Protein 1C7V (pdb70)

InterPro domains:
  IPR002048 EF-hand domain [PF13499] (88-152)
  IPR002048 EF-hand domain [PS50222] (12-47)
  IPR002048 EF-hand domain [PS50222] (86-121)
  IPR002048 EF-hand domain [PS50222] (123-158)
  IPR002048 EF-hand domain [SM00054] (90-118)
  IPR002048 EF-hand domain [SM00054] (127-155)
  IPR002048 EF-hand domain [cd00051] (90-153)
  IPR011992 EF-hand domain pair [SSF47473] (4-158)
  IPR018247 EF-Hand 1, calcium-binding site [PS00018] (99-111)
  IPR018247 EF-Hand 1, calcium-binding site [PS00018] (136-148)
  IPR050230 Calmodulin/Myosin light chain/Troponin C-like [PTHR23048] (9-153)

Organism: Branchiostoma lanceolatum (NCBI:txid7740)

Secondary structure (DSSP, 8-state):
-HHHHHHHHHHS-SGGGEE-HHHHHHHSSTTTT----HHHHHHHHHHH-SSGGGSEEHHHHHHHHH--

Nearest PDB structures (foldseek):
  1c7w-assembly1_A  TM=7.938E-01  e=1.410E-08  Branchiostoma lanceolatum
  1c7v-assembly1_A  TM=8.157E-01  e=2.752E-08  Branchiostoma lanceolatum
  2m28-assembly1_A  TM=7.015E-01  e=1.443E-02  Mus musculus
  2k7d-assembly1_A  TM=6.524E-01  e=3.218E-02  Homo sapiens
  5jjg-assembly1_A-2  TM=6.238E-01  e=1.956E-01  Mus musculus

Sequence (68 aa):
EEEILRAFKVFDANGDGVIDFDEFKFIMQKVGEEPLTDAEVEEAMKEADEDGNGVIDIPEFMDLIKKSEEEILRAFKVFDANGDGVIDFDEFKFIMQKVGEEPLTDAEVEEAMKEADEDGNGVIDIPEFMDLIKKSEEEILRAFKVFDANGDGVIDFDEFKFIMQKVGEEPLTDAEVEEAMKEADEDGNGVIDIPEFMDLIKKSEEEILRAFKVFDANGDGVIDFDEFKFIMQKVGEEPLTDAEVEEAMKEADEDGNGVIDIPEFMDLIKKSEEEILRAFKVFDANGDGVIDFDEFKFIMQKVGEEPLTDAEVEEAMKEADEDGNGVIDIPEFMDLIKKSEEEILRAFKVFDANGDGVIDFDEFKFIMQKVGEEPLTDAEVEEAMKEADEDGNGVIDIPEFMDLIKKSEEEILRAFKVFDANGDGVIDFDEFKFIMQKVGEEPLTDAEVEEAMKEADEDGNGVIDIPEFMDLIKKSEEEILRAFKVFDANGDGVIDFDEFKFIMQKVGEEPLTDAEVEEAMKEADEDGNGVIDIPEFMDLIKKSEEEILRAFKVFDANGDGVIDFDEFKFIMQKVGEEPLTDAEVEEAMKEADEDGNGVIDIPEFMDLIKKSEEEILRAFKVFDANGDGVIDFDEFKFIMQKVGEEPLTDAEVEEAMKEADEDGNGVIDIPEFMDLIKKSEEEILRAFKVFDANGDGVIDFDEFKFIMQKVGEEPLTDAEVEEAMKEADEDGNGVIDIPEFMDLIKKSEEEILRAFKVFDANGDGVIDFDEFKFIMQKVGEEPLTDAEVEEAMKEADEDGNGVIDIPEFMDLIKKSEEEILRAFKVFDANGDGVIDFDEFKFIMQKVGEEPLTDAEVEEAMKEADEDGNGVIDIPEFMDLIKKSEEEILRAFKVFDANGDGVIDFDEFKFIMQKVGEEPLTDAEVEEAMKEADEDGNGVIDIPEFMDLIKKSEEEILRAFKVFDANGDGVIDFDEFKFIMQKVGEEPLTDAEVEEAMKEADEDGNGVIDIPEFMDLIKKSEEEILRAFKVFDANGDGVIDFDEFKFIMQKVGEEPLTDAEVEEAMKEADEDGNGVIDIPEFMDLIKKSEEEILRAFKVFDANGDGVIDFDEFKFIMQKVGEEPLTDAEVEEAMKEADEDGNGVIDIPEFMDLIKKSEEEILRAFKVFDANGDGVIDFDEFKFIMQKVGEEPLTDAEVEEAMKEADEDGNGVIDIPEFMDLIKKSEEEILRAFKVFDANGDGVIDFDEFKFIMQKVGEEPLTDAEVEEAMKEADEDGNGVIDIPEFMDLIKKSEEEILRAFKVFDANGDGVIDFDEFKFIMQKVGEEPLTDAEVEEAMKEADEDGNGVIDIPEFMDLIKKS

Radius of gyration: 11.7 Å; Cα contacts (8 Å, |Δi|>4): 68; chains: 1; bounding box: 23×25×27 Å

Solvent-accessible surface area: 4944 Å² total; per-residue (Å²): 148,105,115,41,61,123,56,6,108,120,44,18,55,133,25,141,14,37,4,51,71,93,34,19,65,116,44,67,49,146,119,38,157,75,25,134,71,74,72,132,4,67,103,40,12,112,138,16,25,129,119,27,133,38,43,4,61,34,94,50,48,24,71,82,107,57,170,134

Structure (mmCIF, N/CA/C/O backbone):
data_1C7V
#
_entry.id   1C7V
#
_cell.length_a   1.000
_cell.length_b   1.000
_cell.length_c   1.000
_cell.angle_alpha   90.00
_cell.angle_beta   90.00
_cell.angle_gamma   90.00
#
_symmetry.space_group_name_H-M   'P 1'
#
loop_
_atom_site.group_PDB
_atom_site.id
_atom_site.type_symbol
_atom_site.label_atom_id
_atom_site.label_alt_id
_atom_site.label_comp_id
_atom_site.label_asym_id
_atom_site.label_entity_id
_atom_site.label_seq_id
_atom_site.pdbx_PDB_ins_code
_atom_site.Cartn_x
_atom_site.Cartn_y
_atom_site.Cartn_z
_atom_site.occupancy
_atom_site.B_iso_or_equiv
_atom_site.auth_seq_id
_atom_site.auth_comp_id
_atom_site.auth_asym_id
_atom_site.auth_atom_id
_atom_site.pdbx_PDB_model_num
ATOM 1 N N . GLU A 1 7 ? -0.210 -13.507 -4.077 1.00 0.00 87 GLU A N 1
ATOM 2 C CA . GLU A 1 7 ? -1.180 -12.697 -4.865 1.00 0.00 87 GLU A CA 1
ATOM 3 C C . GLU A 1 7 ? -2.522 -12.311 -4.178 1.00 0.00 87 GLU A C 1
ATOM 4 O O . GLU A 1 7 ? -2.756 -11.115 -3.980 1.00 0.00 87 GLU A O 1
ATOM 16 N N . GLU A 1 8 ? -3.408 -13.266 -3.814 1.00 0.00 88 GLU A N 1
ATOM 17 C CA . GLU A 1 8 ? -4.736 -12.922 -3.217 1.00 0.00 88 GLU A CA 1
ATOM 18 C C . GLU A 1 8 ? -4.715 -12.053 -1.914 1.00 0.00 88 GLU A C 1
ATOM 19 O O . GLU A 1 8 ? -5.450 -11.066 -1.848 1.00 0.00 88 GLU A O 1
ATOM 31 N N . GLU A 1 9 ? -3.874 -12.362 -0.909 1.00 0.00 89 GLU A N 1
ATOM 32 C CA . GLU A 1 9 ? -3.803 -11.549 0.349 1.00 0.00 89 GLU A CA 1
ATOM 33 C C . GLU A 1 9 ? -3.307 -10.078 0.145 1.00 0.00 89 GLU A C 1
ATOM 34 O O . GLU A 1 9 ? -3.897 -9.145 0.707 1.00 0.00 89 GLU A O 1
ATOM 46 N N . ILE A 1 10 ? -2.268 -9.880 -0.690 1.00 0.00 90 ILE A N 1
ATOM 47 C CA . ILE A 1 10 ? -1.722 -8.541 -1.028 1.00 0.00 90 ILE A CA 1
ATOM 48 C C . ILE A 1 10 ? -2.754 -7.748 -1.892 1.00 0.00 90 ILE A C 1
ATOM 49 O O . ILE A 1 10 ? -2.986 -6.586 -1.552 1.00 0.00 90 ILE A O 1
ATOM 65 N N . LEU A 1 11 ? -3.359 -8.311 -2.976 1.00 0.00 91 LEU A N 1
ATOM 66 C CA . LEU A 1 11 ? -4.401 -7.580 -3.760 1.00 0.00 91 LEU A CA 1
ATOM 67 C C . LEU A 1 11 ? -5.651 -7.281 -2.861 1.00 0.00 91 LEU A C 1
ATOM 68 O O . LEU A 1 11 ? -6.172 -6.174 -2.959 1.00 0.00 91 LEU A O 1
ATOM 84 N N . ARG A 1 12 ? -6.094 -8.193 -1.952 1.00 0.00 92 ARG A N 1
ATOM 85 C CA . ARG A 1 12 ? -7.204 -7.939 -0.985 1.00 0.00 92 ARG A CA 1
ATOM 86 C C . ARG A 1 12 ? -6.861 -6.673 -0.115 1.00 0.00 92 ARG A C 1
ATOM 87 O O . ARG A 1 12 ? -7.596 -5.682 -0.198 1.00 0.00 92 ARG A O 1
ATOM 108 N N . ALA A 1 13 ? -5.708 -6.694 0.610 1.00 0.00 93 ALA A N 1
ATOM 109 C CA . ALA A 1 13 ? -5.238 -5.573 1.462 1.00 0.00 93 ALA A CA 1
ATOM 110 C C . ALA A 1 13 ? -5.073 -4.228 0.713 1.00 0.00 93 ALA A C 1
ATOM 111 O O . ALA A 1 13 ? -5.754 -3.274 1.105 1.00 0.00 93 ALA A O 1
ATOM 118 N N . PHE A 1 14 ? -4.245 -4.148 -0.361 1.00 0.00 94 PHE A N 1
ATOM 119 C CA . PHE A 1 14 ? -4.103 -2.883 -1.154 1.00 0.00 94 PHE A CA 1
ATOM 120 C C . PHE A 1 14 ? -5.460 -2.381 -1.722 1.00 0.00 94 PHE A C 1
ATOM 121 O O . PHE A 1 14 ? -5.719 -1.181 -1.638 1.00 0.00 94 PHE A O 1
ATOM 138 N N . LYS A 1 15 ? -6.284 -3.260 -2.329 1.00 0.00 95 LYS A N 1
ATOM 139 C CA . LYS A 1 15 ? -7.603 -2.852 -2.886 1.00 0.00 95 LYS A CA 1
ATOM 140 C C . LYS A 1 15 ? -8.575 -2.316 -1.783 1.00 0.00 95 LYS A C 1
ATOM 141 O O . LYS A 1 15 ? -9.322 -1.393 -2.121 1.00 0.00 95 LYS A O 1
ATOM 160 N N . VAL A 1 16 ? -8.601 -2.830 -0.513 1.00 0.00 96 VAL A N 1
ATOM 161 C CA . VAL A 1 16 ? -9.400 -2.159 0.568 1.00 0.00 96 VAL A CA 1
ATOM 162 C C . VAL A 1 16 ? -8.739 -0.759 0.862 1.00 0.00 96 VAL A C 1
ATOM 163 O O . VAL A 1 16 ? -9.453 0.238 1.008 1.00 0.00 96 VAL A O 1
ATOM 176 N N . PHE A 1 17 ? -7.382 -0.718 0.940 1.00 0.00 97 PHE A N 1
ATOM 177 C CA . PHE A 1 17 ? -6.596 0.490 1.199 1.00 0.00 97 PHE A CA 1
ATOM 178 C C . PHE A 1 17 ? -6.856 1.677 0.197 1.00 0.00 97 PHE A C 1
ATOM 179 O O . PHE A 1 17 ? -6.932 2.826 0.640 1.00 0.00 97 PHE A O 1
ATOM 196 N N . ASP A 1 18 ? -6.993 1.399 -1.127 1.00 0.00 98 ASP A N 1
ATOM 197 C CA . ASP A 1 18 ? -7.366 2.385 -2.182 1.00 0.00 98 ASP A CA 1
ATOM 198 C C . ASP A 1 18 ? -8.836 2.814 -1.860 1.00 0.00 98 ASP A C 1
ATOM 199 O O . ASP A 1 18 ? -9.757 1.983 -1.859 1.00 0.00 98 ASP A O 1
ATOM 208 N N . ALA A 1 19 ? -9.018 4.097 -1.497 1.00 0.00 99 ALA A N 1
ATOM 209 C CA . ALA A 1 19 ? -10.364 4.698 -1.184 1.00 0.00 99 ALA A CA 1
ATOM 210 C C . ALA A 1 19 ? -11.188 4.988 -2.495 1.00 0.00 99 ALA A C 1
ATOM 211 O O . ALA A 1 19 ? -11.709 6.081 -2.741 1.00 0.00 99 ALA A O 1
ATOM 218 N N . ASN A 1 20 ? -11.260 3.937 -3.320 1.00 0.00 100 ASN A N 1
ATOM 219 C CA . ASN A 1 20 ? -11.776 3.882 -4.699 1.00 0.00 100 ASN A CA 1
ATOM 220 C C . ASN A 1 20 ? -10.553 4.322 -5.579 1.00 0.00 100 ASN A C 1
ATOM 221 O O . ASN A 1 20 ? -10.138 3.501 -6.394 1.00 0.00 100 ASN A O 1
ATOM 232 N N . GLY A 1 21 ? -10.039 5.566 -5.410 1.00 0.00 101 GLY A N 1
ATOM 233 C CA . GLY A 1 21 ? -8.915 6.191 -6.134 1.00 0.00 101 GLY A CA 1
ATOM 234 C C . GLY A 1 21 ? -8.507 5.867 -7.573 1.00 0.00 101 GLY A C 1
ATOM 235 O O . GLY A 1 21 ? -7.405 6.293 -7.894 1.00 0.00 101 GLY A O 1
ATOM 239 N N . ASP A 1 22 ? -9.328 5.193 -8.411 1.00 0.00 102 ASP A N 1
ATOM 240 C CA . ASP A 1 22 ? -8.905 4.656 -9.757 1.00 0.00 102 ASP A CA 1
ATOM 241 C C . ASP A 1 22 ? -7.789 3.520 -9.632 1.00 0.00 102 ASP A C 1
ATOM 242 O O . ASP A 1 22 ? -7.230 3.079 -10.646 1.00 0.00 102 ASP A O 1
ATOM 251 N N . GLY A 1 23 ? -7.560 2.983 -8.411 1.00 0.00 103 GLY A N 1
ATOM 252 C CA . GLY A 1 23 ? -6.463 2.073 -8.085 1.00 0.00 103 GLY A CA 1
ATOM 253 C C . GLY A 1 23 ? -5.312 2.818 -7.342 1.00 0.00 103 GLY A C 1
ATOM 254 O O . GLY A 1 23 ? -4.396 2.110 -6.918 1.00 0.00 103 GLY A O 1
ATOM 258 N N . VAL A 1 24 ? -5.321 4.183 -7.175 1.00 0.00 104 VAL A N 1
ATOM 259 C CA . VAL A 1 24 ? -4.226 4.903 -6.460 1.00 0.00 104 VAL A CA 1
ATOM 260 C C . VAL A 1 24 ? -4.587 5.314 -4.989 1.00 0.00 104 VAL A C 1
ATOM 261 O O . VAL A 1 24 ? -5.706 5.711 -4.658 1.00 0.00 104 VAL A O 1
ATOM 274 N N . ILE A 1 25 ? -3.545 5.239 -4.149 1.00 0.00 105 ILE A N 1
ATOM 275 C CA . ILE A 1 25 ? -3.570 5.594 -2.700 1.00 0.00 105 ILE A CA 1
ATOM 276 C C . ILE A 1 25 ? -2.708 6.868 -2.485 1.00 0.00 105 ILE A C 1
ATOM 277 O O . ILE A 1 25 ? -1.521 6.874 -2.816 1.00 0.00 105 ILE A O 1
ATOM 293 N N . ASP A 1 26 ? -3.280 7.878 -1.813 1.00 0.00 106 ASP A N 1
ATOM 294 C CA . ASP A 1 26 ? -2.563 9.133 -1.458 1.00 0.00 106 ASP A CA 1
ATOM 295 C C . ASP A 1 26 ? -2.216 9.203 0.074 1.00 0.00 106 ASP A C 1
ATOM 296 O O . ASP A 1 26 ? -2.435 8.251 0.836 1.00 0.00 106 ASP A O 1
ATOM 305 N N . PHE A 1 27 ? -1.623 10.331 0.526 1.00 0.00 107 PHE A N 1
ATOM 306 C CA . PHE A 1 27 ? -1.254 10.518 1.961 1.00 0.00 107 PHE A CA 1
ATOM 307 C C . PHE A 1 27 ? -2.473 10.707 2.901 1.00 0.00 107 PHE A C 1
ATOM 308 O O . PHE A 1 27 ? -2.519 10.036 3.933 1.00 0.00 107 PHE A O 1
ATOM 325 N N . ASP A 1 28 ? -3.418 11.610 2.576 1.00 0.00 108 ASP A N 1
ATOM 326 C CA . ASP A 1 28 ? -4.654 11.808 3.402 1.00 0.00 108 ASP A CA 1
ATOM 327 C C . ASP A 1 28 ? -5.538 10.501 3.441 1.00 0.00 108 ASP A C 1
ATOM 328 O O . ASP A 1 28 ? -5.968 10.135 4.545 1.00 0.00 108 ASP A O 1
ATOM 337 N N . GLU A 1 29 ? -5.762 9.757 2.320 1.00 0.00 109 GLU A N 1
ATOM 338 C CA . GLU A 1 29 ? -6.464 8.441 2.336 1.00 0.00 109 GLU A CA 1
ATOM 339 C C . GLU A 1 29 ? -5.810 7.427 3.345 1.00 0.00 109 GLU A C 1
ATOM 340 O O . GLU A 1 29 ? -6.532 6.801 4.125 1.00 0.00 109 GLU A O 1
ATOM 352 N N . PHE A 1 30 ? -4.453 7.318 3.360 1.00 0.00 110 PHE A N 1
ATOM 353 C CA . PHE A 1 30 ? -3.712 6.365 4.245 1.00 0.00 110 PHE A CA 1
ATOM 354 C C . PHE A 1 30 ? -3.853 6.853 5.733 1.00 0.00 110 PHE A C 1
ATOM 355 O O . PHE A 1 30 ? -4.272 6.077 6.588 1.00 0.00 110 PHE A O 1
ATOM 372 N N . LYS A 1 31 ? -3.584 8.154 6.004 1.00 0.00 111 LYS A N 1
ATOM 373 C CA . LYS A 1 31 ? -3.788 8.820 7.328 1.00 0.00 111 LYS A CA 1
ATOM 374 C C . LYS A 1 31 ? -5.268 8.786 7.879 1.00 0.00 111 LYS A C 1
ATOM 375 O O . LYS A 1 31 ? -5.481 9.148 9.035 1.00 0.00 111 LYS A O 1
ATOM 394 N N . PHE A 1 32 ? -6.288 8.484 7.056 1.00 0.00 112 PHE A N 1
ATOM 395 C CA . PHE A 1 32 ? -7.698 8.287 7.496 1.00 0.00 112 PHE A CA 1
ATOM 396 C C . PHE A 1 32 ? -7.994 6.760 7.783 1.00 0.00 112 PHE A C 1
ATOM 397 O O . PHE A 1 32 ? -8.508 6.390 8.842 1.00 0.00 112 PHE A O 1
ATOM 414 N N . ILE A 1 33 ? -7.691 5.918 6.782 1.00 0.00 113 ILE A N 1
ATOM 415 C CA . ILE A 1 33 ? -7.940 4.454 6.720 1.00 0.00 113 ILE A CA 1
ATOM 416 C C . ILE A 1 33 ? -7.004 3.471 7.476 1.00 0.00 113 ILE A C 1
ATOM 417 O O . ILE A 1 33 ? -7.416 2.332 7.708 1.00 0.00 113 ILE A O 1
ATOM 433 N N . MET A 1 34 ? -5.754 3.883 7.769 1.00 0.00 114 MET A N 1
ATOM 434 C CA . MET A 1 34 ? -4.728 3.069 8.504 1.00 0.00 114 MET A CA 1
ATOM 435 C C . MET A 1 34 ? -5.324 2.365 9.742 1.00 0.00 114 MET A C 1
ATOM 436 O O . MET A 1 34 ? -5.251 1.135 9.841 1.00 0.00 114 MET A O 1
ATOM 450 N N . GLN A 1 35 ? -5.922 3.159 10.645 1.00 0.00 115 GLN A N 1
ATOM 451 C CA . GLN A 1 35 ? -6.643 2.611 11.804 1.00 0.00 115 GLN A CA 1
ATOM 452 C C . GLN A 1 35 ? -8.123 2.551 11.307 1.00 0.00 115 GLN A C 1
ATOM 453 O O . GLN A 1 35 ? -8.919 3.491 11.388 1.00 0.00 115 GLN A O 1
ATOM 467 N N . LYS A 1 36 ? -8.372 1.401 10.695 1.00 0.00 116 LYS A N 1
ATOM 468 C CA . LYS A 1 36 ? -9.650 0.945 10.073 1.00 0.00 116 LYS A CA 1
ATOM 469 C C . LYS A 1 36 ? -11.053 1.364 10.639 1.00 0.00 116 LYS A C 1
ATOM 470 O O . LYS A 1 36 ? -11.974 1.453 9.818 1.00 0.00 116 LYS A O 1
ATOM 489 N N . VAL A 1 37 ? -11.252 1.625 11.952 1.00 0.00 117 VAL A N 1
ATOM 490 C CA . VAL A 1 37 ? -12.580 2.039 12.504 1.00 0.00 117 VAL A CA 1
ATOM 491 C C . VAL A 1 37 ? -12.643 3.602 12.494 1.00 0.00 117 VAL A C 1
ATOM 492 O O . VAL A 1 37 ? -12.178 4.260 13.432 1.00 0.00 117 VAL A O 1
ATOM 505 N N . GLY A 1 38 ? -13.219 4.178 11.419 1.00 0.00 118 GLY A N 1
ATOM 506 C CA . GLY A 1 38 ? -13.371 5.647 11.256 1.00 0.00 118 GLY A CA 1
ATOM 507 C C . GLY A 1 38 ? -12.058 6.464 11.175 1.00 0.00 118 GLY A C 1
ATOM 508 O O . GLY A 1 38 ? -11.083 6.030 10.555 1.00 0.00 118 GLY A O 1
ATOM 512 N N . GLU A 1 39 ? -12.060 7.647 11.816 1.00 0.00 119 GLU A N 1
ATOM 513 C CA . GLU A 1 39 ? -10.894 8.574 11.865 1.00 0.00 119 GLU A CA 1
ATOM 514 C C . GLU A 1 39 ? -9.907 8.337 13.077 1.00 0.00 119 GLU A C 1
ATOM 515 O O . GLU A 1 39 ? -9.442 9.263 13.749 1.00 0.00 119 GLU A O 1
ATOM 527 N N . GLU A 1 40 ? -9.532 7.066 13.287 1.00 0.00 120 GLU A N 1
ATOM 528 C CA . GLU A 1 40 ? -8.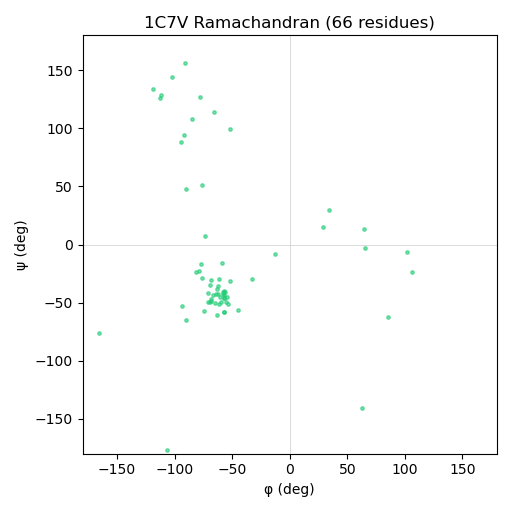627 6.600 14.369 1.00 0.00 120 GLU A CA 1
ATOM 529 C C . GLU A 1 40 ? -7.081 6.837 14.183 1.00 0.00 120 GLU A C 1
ATOM 530 O O . GLU A 1 40 ? -6.472 6.772 15.255 1.00 0.00 120 GLU A O 1
ATOM 542 N N . PRO A 1 41 ? -6.389 7.142 13.021 1.00 0.00 121 PRO A N 1
ATOM 543 C CA . PRO A 1 41 ? -4.905 7.394 12.970 1.00 0.00 121 PRO A CA 1
ATOM 544 C C . PRO A 1 41 ? -4.367 8.447 13.970 1.00 0.00 121 PRO A C 1
ATOM 545 O O . PRO A 1 41 ? -4.421 9.667 13.792 1.00 0.00 121 PRO A O 1
ATOM 556 N N . LEU A 1 42 ? -3.845 7.832 15.034 1.00 0.00 122 LEU A N 1
ATOM 557 C CA . LEU A 1 42 ? -3.336 8.489 16.246 1.00 0.00 122 LEU A CA 1
ATOM 558 C C . LEU A 1 42 ? -1.946 9.211 16.070 1.00 0.00 122 LEU A C 1
ATOM 559 O O . LEU A 1 42 ? -1.957 10.418 16.334 1.00 0.00 122 LEU A O 1
ATOM 575 N N . THR A 1 43 ? -0.787 8.626 15.642 1.00 0.00 123 THR A N 1
ATOM 576 C CA . THR A 1 43 ? 0.466 9.396 15.416 1.00 0.00 123 THR A CA 1
ATOM 577 C C . THR A 1 43 ? 0.701 9.334 13.885 1.00 0.00 123 THR A C 1
ATOM 578 O O . THR A 1 43 ? 0.778 8.270 13.263 1.00 0.00 123 THR A O 1
ATOM 589 N N . ASP A 1 44 ? 0.844 10.535 13.326 1.00 0.00 124 ASP A N 1
ATOM 590 C CA . ASP A 1 44 ? 1.076 10.768 11.877 1.00 0.00 124 ASP A CA 1
ATOM 591 C C . ASP A 1 44 ? 2.461 10.314 11.341 1.00 0.00 124 ASP A C 1
ATOM 592 O O . ASP A 1 44 ? 2.537 9.858 10.193 1.00 0.00 124 ASP A O 1
ATOM 601 N N . ALA A 1 45 ? 3.522 10.441 12.164 1.00 0.00 125 ALA A N 1
ATOM 602 C CA . ALA A 1 45 ? 4.893 10.010 11.813 1.00 0.00 125 ALA A CA 1
ATOM 603 C C . ALA A 1 45 ? 5.012 8.511 11.431 1.00 0.00 125 ALA A C 1
ATOM 604 O O . ALA A 1 45 ? 5.727 8.211 10.467 1.00 0.00 125 ALA A O 1
ATOM 611 N N . GLU A 1 46 ? 4.300 7.586 12.129 1.00 0.00 126 GLU A N 1
ATOM 612 C CA . GLU A 1 46 ? 4.319 6.134 11.775 1.00 0.00 126 GLU A CA 1
ATOM 613 C C . GLU A 1 46 ? 3.800 5.867 10.302 1.00 0.00 126 GLU A C 1
ATOM 614 O O . GLU A 1 46 ? 4.461 5.218 9.473 1.00 0.00 126 GLU A O 1
ATOM 626 N N . VAL A 1 47 ? 2.623 6.471 10.012 1.00 0.00 127 VAL A N 1
ATOM 627 C CA . VAL A 1 47 ? 1.913 6.422 8.711 1.00 0.00 127 VAL A CA 1
ATOM 628 C C . VAL A 1 47 ? 2.751 7.121 7.580 1.00 0.00 127 VAL A C 1
ATOM 629 O O . VAL A 1 47 ? 2.972 6.504 6.532 1.00 0.00 127 VAL A O 1
ATOM 642 N N . GLU A 1 48 ? 3.240 8.373 7.804 1.00 0.00 128 GLU A N 1
ATOM 643 C CA . GLU A 1 48 ? 4.111 9.109 6.829 1.00 0.00 128 GLU A CA 1
ATOM 644 C C . GLU A 1 48 ? 5.430 8.328 6.486 1.00 0.00 128 GLU A C 1
ATOM 645 O O . GLU A 1 48 ? 5.807 8.245 5.309 1.00 0.00 128 GLU A O 1
ATOM 657 N N . GLU A 1 49 ? 6.115 7.728 7.492 1.00 0.00 129 GLU A N 1
ATOM 658 C CA . GLU A 1 49 ? 7.317 6.874 7.266 1.00 0.00 129 GLU A CA 1
ATOM 659 C C . GLU A 1 49 ? 6.977 5.626 6.392 1.00 0.00 129 GLU A C 1
ATOM 660 O O . GLU A 1 49 ? 7.634 5.441 5.351 1.00 0.00 129 GLU A O 1
ATOM 672 N N . ALA A 1 50 ? 5.923 4.844 6.750 1.00 0.00 130 ALA A N 1
ATOM 673 C CA . ALA A 1 50 ? 5.509 3.668 5.940 1.00 0.00 130 ALA A CA 1
ATOM 674 C C . ALA A 1 50 ? 5.090 3.981 4.469 1.00 0.00 130 ALA A C 1
ATOM 675 O O . ALA A 1 50 ? 5.546 3.272 3.559 1.00 0.00 130 ALA A O 1
ATOM 682 N N . MET A 1 51 ? 4.266 5.028 4.207 1.00 0.00 131 MET A N 1
ATOM 683 C CA . MET A 1 51 ? 3.890 5.370 2.803 1.00 0.00 131 MET A CA 1
ATOM 684 C C . MET A 1 51 ? 5.086 5.984 2.019 1.00 0.00 131 MET A C 1
ATOM 685 O O . MET A 1 51 ? 5.238 5.628 0.849 1.00 0.00 131 MET A O 1
ATOM 699 N N . LYS A 1 52 ? 5.907 6.897 2.601 1.00 0.00 132 LYS A N 1
ATOM 700 C CA . LYS A 1 52 ? 7.126 7.417 1.909 1.00 0.00 132 LYS A CA 1
ATOM 701 C C . LYS A 1 52 ? 8.089 6.239 1.518 1.00 0.00 132 LYS A C 1
ATOM 702 O O . LYS A 1 52 ? 8.573 6.251 0.382 1.00 0.00 132 LYS A O 1
ATOM 721 N N . GLU A 1 53 ? 8.358 5.228 2.392 1.00 0.00 133 GLU A N 1
ATOM 722 C CA . GLU A 1 53 ? 9.178 4.054 1.981 1.00 0.00 133 GLU A CA 1
ATOM 723 C C . GLU A 1 53 ? 8.450 3.130 0.925 1.00 0.00 133 GLU A C 1
ATOM 724 O O . GLU A 1 53 ? 9.150 2.528 0.106 1.00 0.00 133 GLU A O 1
ATOM 736 N N . ALA A 1 54 ? 7.089 3.031 0.923 1.00 0.00 134 ALA A N 1
ATOM 737 C CA . ALA A 1 54 ? 6.338 2.217 -0.074 1.00 0.00 134 ALA A CA 1
ATOM 738 C C . ALA A 1 54 ? 6.086 2.886 -1.485 1.00 0.00 134 ALA A C 1
ATOM 739 O O . ALA A 1 54 ? 5.923 2.125 -2.443 1.00 0.00 134 ALA A O 1
ATOM 746 N N . ASP A 1 55 ? 6.086 4.244 -1.658 1.00 0.00 135 ASP A N 1
ATOM 747 C CA . ASP A 1 55 ? 6.030 4.880 -3.012 1.00 0.00 135 ASP A CA 1
ATOM 748 C C . ASP A 1 55 ? 7.535 4.907 -3.486 1.00 0.00 135 ASP A C 1
ATOM 749 O O . ASP A 1 55 ? 8.325 5.694 -2.942 1.00 0.00 135 ASP A O 1
ATOM 758 N N . GLU A 1 56 ? 7.959 4.085 -4.460 1.00 0.00 136 GLU A N 1
ATOM 759 C CA . GLU A 1 56 ? 9.377 4.153 -4.960 1.00 0.00 136 GLU A CA 1
ATOM 760 C C . GLU A 1 56 ? 9.653 5.390 -5.915 1.00 0.00 136 GLU A C 1
ATOM 761 O O . GLU A 1 56 ? 10.789 5.873 -5.972 1.00 0.00 136 GLU A O 1
ATOM 773 N N . ASP A 1 57 ? 8.644 5.887 -6.663 1.00 0.00 137 ASP A N 1
ATOM 774 C CA . ASP A 1 57 ? 8.705 7.064 -7.557 1.00 0.00 137 ASP A CA 1
ATOM 775 C C . ASP A 1 57 ? 7.176 7.281 -7.783 1.00 0.00 137 ASP A C 1
ATOM 776 O O . ASP A 1 57 ? 6.730 8.277 -7.217 1.00 0.00 137 ASP A O 1
ATOM 785 N N . GLY A 1 58 ? 6.418 6.494 -8.612 1.00 0.00 138 GLY A N 1
ATOM 786 C CA . GLY A 1 58 ? 4.947 6.575 -8.803 1.00 0.00 138 GLY A CA 1
ATOM 787 C C . GLY A 1 58 ? 4.254 7.938 -8.732 1.00 0.00 138 GLY A C 1
ATOM 788 O O . GLY A 1 58 ? 3.098 7.953 -8.310 1.00 0.00 138 GLY A O 1
ATOM 792 N N . ASN A 1 59 ? 4.929 9.054 -9.106 1.00 0.00 139 ASN A N 1
ATOM 793 C CA . ASN A 1 59 ? 4.375 10.429 -8.920 1.00 0.00 139 ASN A CA 1
ATOM 794 C C . ASN A 1 59 ? 4.188 10.864 -7.399 1.00 0.00 139 ASN A C 1
ATOM 795 O O . ASN A 1 59 ? 3.816 12.025 -7.197 1.00 0.00 139 ASN A O 1
ATOM 806 N N . GLY A 1 60 ? 4.446 10.029 -6.350 1.00 0.00 140 GLY A N 1
ATOM 807 C CA . GLY A 1 60 ? 4.176 10.402 -4.939 1.00 0.00 140 GLY A CA 1
ATOM 808 C C . GLY A 1 60 ? 2.938 9.681 -4.324 1.00 0.00 140 GLY A C 1
ATOM 809 O O . GLY A 1 60 ? 2.892 9.559 -3.098 1.00 0.00 140 GLY A O 1
ATOM 813 N N . VAL A 1 61 ? 1.961 9.198 -5.135 1.00 0.00 141 VAL A N 1
ATOM 814 C CA . VAL A 1 61 ? 0.758 8.459 -4.641 1.00 0.00 141 VAL A CA 1
ATOM 815 C C . VAL A 1 61 ? 0.888 7.060 -5.313 1.00 0.00 141 VAL A C 1
ATOM 816 O O . VAL A 1 61 ? 1.149 6.909 -6.514 1.00 0.00 141 VAL A O 1
ATOM 829 N N . ILE A 1 62 ? 0.687 6.029 -4.479 1.00 0.00 142 ILE A N 1
ATOM 830 C CA . ILE A 1 62 ? 0.905 4.625 -4.855 1.00 0.00 142 ILE A CA 1
ATOM 831 C C . ILE A 1 62 ? -0.184 3.938 -5.713 1.00 0.00 142 ILE A C 1
ATOM 832 O O . ILE A 1 62 ? -1.343 3.884 -5.319 1.00 0.00 142 ILE A O 1
ATOM 848 N N . ASP A 1 63 ? 0.238 3.351 -6.837 1.00 0.00 143 ASP A N 1
ATOM 849 C CA . ASP A 1 63 ? -0.614 2.513 -7.702 1.00 0.00 143 ASP A CA 1
ATOM 850 C C . ASP A 1 63 ? -0.461 1.041 -7.196 1.00 0.00 143 ASP A C 1
ATOM 851 O O . ASP A 1 63 ? 0.539 0.653 -6.568 1.00 0.00 143 ASP A O 1
ATOM 860 N N . ILE A 1 64 ? -1.461 0.191 -7.471 1.00 0.00 144 ILE A N 1
ATOM 861 C CA . ILE A 1 64 ? -1.425 -1.228 -7.008 1.00 0.00 144 ILE A CA 1
ATOM 862 C C . ILE A 1 64 ? -0.147 -2.024 -7.467 1.00 0.00 144 ILE A C 1
ATOM 863 O O . ILE A 1 64 ? 0.419 -2.650 -6.563 1.00 0.00 144 ILE A O 1
ATOM 879 N N . PRO A 1 65 ? 0.343 -2.073 -8.750 1.00 0.00 145 PRO A N 1
ATOM 880 C CA . PRO A 1 65 ? 1.564 -2.828 -9.122 1.00 0.00 145 PRO A CA 1
ATOM 881 C C . PRO A 1 65 ? 2.839 -2.535 -8.287 1.00 0.00 145 PRO A C 1
ATOM 882 O O . PRO A 1 65 ? 3.604 -3.465 -8.084 1.00 0.00 145 PRO A O 1
ATOM 893 N N . GLU A 1 66 ? 3.063 -1.313 -7.761 1.00 0.00 146 GLU A N 1
ATOM 894 C CA . GLU A 1 66 ? 4.251 -0.986 -6.933 1.00 0.00 146 GLU A CA 1
ATOM 895 C C . GLU A 1 66 ? 4.338 -1.776 -5.599 1.00 0.00 146 GLU A C 1
ATOM 896 O O . GLU A 1 66 ? 5.299 -2.527 -5.446 1.00 0.00 146 GLU A O 1
ATOM 908 N N . PHE A 1 67 ? 3.363 -1.652 -4.671 1.00 0.00 147 PHE A N 1
ATOM 909 C CA . PHE A 1 67 ? 3.337 -2.407 -3.379 1.00 0.00 147 PHE A CA 1
ATOM 910 C C . PHE A 1 67 ? 3.472 -3.952 -3.553 1.00 0.00 147 PHE A C 1
ATOM 911 O O . PHE A 1 67 ? 4.318 -4.613 -2.908 1.00 0.00 147 PHE A O 1
ATOM 928 N N . MET A 1 68 ? 2.630 -4.523 -4.444 1.00 0.00 148 MET A N 1
ATOM 929 C CA . MET A 1 68 ? 2.697 -5.962 -4.684 1.00 0.00 148 MET A CA 1
ATOM 930 C C . MET A 1 68 ? 3.997 -6.344 -5.402 1.00 0.00 148 MET A C 1
ATOM 931 O O . MET A 1 68 ? 4.599 -7.269 -4.878 1.00 0.00 148 MET A O 1
ATOM 945 N N . ASP A 1 69 ? 4.507 -5.723 -6.484 1.00 0.00 149 ASP A N 1
ATOM 946 C CA . ASP A 1 69 ? 5.842 -6.131 -7.020 1.00 0.00 149 ASP A CA 1
ATOM 947 C C . ASP A 1 69 ? 7.013 -5.922 -5.971 1.00 0.00 149 ASP A C 1
ATOM 948 O O . ASP A 1 69 ? 7.952 -6.722 -5.945 1.00 0.00 149 ASP A O 1
ATOM 957 N N . LEU A 1 70 ? 6.897 -4.928 -5.050 1.00 0.00 150 LEU A N 1
ATOM 958 C CA . LEU A 1 70 ? 7.824 -4.688 -3.907 1.00 0.00 150 LEU A CA 1
ATOM 959 C C . LEU A 1 70 ? 7.891 -5.971 -2.996 1.00 0.00 150 LEU A C 1
ATOM 960 O O . LEU A 1 70 ? 9.002 -6.330 -2.595 1.00 0.00 150 LEU A O 1
ATOM 976 N N . ILE A 1 71 ? 6.757 -6.677 -2.716 1.00 0.00 151 ILE A N 1
ATOM 977 C CA . ILE A 1 71 ? 6.788 -7.983 -1.964 1.00 0.00 151 ILE A CA 1
ATOM 978 C C . ILE A 1 71 ? 6.932 -9.204 -2.994 1.00 0.00 151 ILE A C 1
ATOM 979 O O . ILE A 1 71 ? 7.921 -9.935 -2.992 1.00 0.00 151 ILE A O 1
ATOM 995 N N . LYS A 1 72 ? 5.903 -9.385 -3.836 1.00 0.00 152 LYS A N 1
ATOM 996 C CA . LYS A 1 72 ? 5.679 -10.412 -4.900 1.00 0.00 152 LYS A CA 1
ATOM 997 C C . LYS A 1 72 ? 6.482 -10.359 -6.273 1.00 0.00 152 LYS A C 1
ATOM 998 O O . LYS A 1 72 ? 6.139 -11.182 -7.113 1.00 0.00 152 LYS A O 1
ATOM 1017 N N . LYS A 1 73 ? 7.504 -9.502 -6.509 1.00 0.00 153 LYS A N 1
ATOM 1018 C CA . LYS A 1 73 ? 8.278 -9.188 -7.775 1.00 0.00 153 LYS A CA 1
ATOM 1019 C C . LYS A 1 73 ? 8.303 -9.956 -9.130 1.00 0.00 153 LYS A C 1
ATOM 1020 O O . LYS A 1 73 ? 8.859 -9.454 -10.112 1.00 0.00 153 LYS A O 1
ATOM 1039 N N . SER A 1 74 ? 7.691 -11.120 -9.179 1.00 0.00 154 SER A N 1
ATOM 1040 C CA . SER A 1 74 ? 7.547 -11.943 -10.427 1.00 0.00 154 SER A CA 1
ATOM 1041 C C . SER A 1 74 ? 6.123 -11.725 -11.057 1.00 0.00 154 SER A C 1
ATOM 1042 O O . SER A 1 74 ? 5.129 -11.587 -10.337 1.00 0.00 154 SER A O 1
ATOM 1050 N N . GLU A 1 7 ? -1.073 -13.728 -4.211 1.00 0.00 87 GLU A N 2
ATOM 1051 C CA . GLU A 1 7 ? -2.134 -12.858 -4.816 1.00 0.00 87 GLU A CA 2
ATOM 1052 C C . GLU A 1 7 ? -3.363 -12.499 -3.906 1.00 0.00 87 GLU A C 2
ATOM 1053 O O . GLU A 1 7 ? -3.788 -11.339 -3.933 1.00 0.00 87 GLU A O 2
ATOM 1065 N N . GLU A 1 8 ? -3.927 -13.437 -3.111 1.00 0.00 88 GLU A N 2
ATOM 1066 C CA . GLU A 1 8 ? -5.059 -13.142 -2.181 1.00 0.00 88 GLU A CA 2
ATOM 1067 C C . GLU A 1 8 ? -4.684 -12.093 -1.081 1.00 0.00 88 GLU A C 2
ATOM 1068 O O . GLU A 1 8 ? -5.364 -11.069 -0.971 1.00 0.00 88 GLU A O 2
ATOM 1080 N N . GLU A 1 9 ? -3.602 -12.309 -0.304 1.00 0.00 89 GLU A N 2
ATOM 1081 C CA . GLU A 1 9 ? -3.171 -11.351 0.758 1.00 0.00 89 GLU A CA 2
ATOM 1082 C C . GLU A 1 9 ? -2.884 -9.896 0.241 1.00 0.00 89 GLU A C 2
ATOM 1083 O O . GLU A 1 9 ? -3.365 -8.913 0.829 1.00 0.00 89 GLU A O 2
ATOM 1095 N N . ILE A 1 10 ? -2.169 -9.782 -0.903 1.00 0.00 90 ILE A N 2
ATOM 1096 C CA . ILE A 1 10 ? -1.855 -8.472 -1.519 1.00 0.00 90 ILE A CA 2
ATOM 1097 C C . ILE A 1 10 ? -3.136 -7.806 -2.094 1.00 0.00 90 ILE A C 2
ATOM 1098 O O . ILE A 1 10 ? -3.339 -6.633 -1.757 1.00 0.00 90 ILE A O 2
ATOM 1114 N N . LEU A 1 11 ? -3.960 -8.469 -2.956 1.00 0.00 91 LEU A N 2
ATOM 1115 C CA . LEU A 1 11 ? -5.222 -7.838 -3.447 1.00 0.00 91 LEU A CA 2
ATOM 1116 C C . LEU A 1 11 ? -6.091 -7.418 -2.213 1.00 0.00 91 LEU A C 2
ATOM 1117 O O . LEU A 1 11 ? -6.489 -6.268 -2.161 1.00 0.00 91 LEU A O 2
ATOM 1133 N N . ARG A 1 12 ? -6.246 -8.243 -1.152 1.00 0.00 92 ARG A N 2
ATOM 1134 C CA . ARG A 1 12 ? -6.988 -7.873 0.084 1.00 0.00 92 ARG A CA 2
ATOM 1135 C C . ARG A 1 12 ? -6.456 -6.546 0.736 1.00 0.00 92 ARG A C 2
ATOM 1136 O O . ARG A 1 12 ? -7.250 -5.622 0.955 1.00 0.00 92 ARG A O 2
ATOM 1157 N N . ALA A 1 13 ? -5.119 -6.426 0.929 1.00 0.00 93 ALA A N 2
ATOM 1158 C CA . ALA A 1 13 ? -4.485 -5.216 1.498 1.00 0.00 93 ALA A CA 2
ATOM 1159 C C . ALA A 1 13 ? -4.597 -3.946 0.609 1.00 0.00 93 ALA A C 2
ATOM 1160 O O . ALA A 1 13 ? -5.142 -2.968 1.128 1.00 0.00 93 ALA A O 2
ATOM 1167 N N . PHE A 1 14 ? -4.141 -3.909 -0.675 1.00 0.00 94 PHE A N 2
ATOM 1168 C CA . PHE A 1 14 ? -4.312 -2.669 -1.517 1.00 0.00 94 PHE A CA 2
ATOM 1169 C C . PHE A 1 14 ? -5.799 -2.341 -1.805 1.00 0.00 94 PHE A C 2
ATOM 1170 O O . PHE A 1 14 ? -6.163 -1.169 -1.778 1.00 0.00 94 PHE A O 2
ATOM 1187 N N . LYS A 1 15 ? -6.622 -3.356 -2.122 1.00 0.00 95 LYS A N 2
ATOM 1188 C CA . LYS A 1 15 ? -8.071 -3.192 -2.404 1.00 0.00 95 LYS A CA 2
ATOM 1189 C C . LYS A 1 15 ? -8.831 -2.641 -1.137 1.00 0.00 95 LYS A C 2
ATOM 1190 O O . LYS A 1 15 ? -9.804 -1.906 -1.328 1.00 0.00 95 LYS A O 2
ATOM 1209 N N . VAL A 1 16 ? -8.390 -2.943 0.121 1.00 0.00 96 VAL A N 2
ATOM 1210 C CA . VAL A 1 16 ? -8.923 -2.276 1.347 1.00 0.00 96 VAL A CA 2
ATOM 1211 C C . VAL A 1 16 ? -8.393 -0.809 1.377 1.00 0.00 96 VAL A C 2
ATOM 1212 O O . VAL A 1 16 ? -9.180 0.121 1.577 1.00 0.00 96 VAL A O 2
ATOM 1225 N N . PHE A 1 17 ? -7.064 -0.636 1.201 1.00 0.00 97 PHE A N 2
ATOM 1226 C CA . PHE A 1 17 ? -6.398 0.669 1.248 1.00 0.00 97 PHE A CA 2
ATOM 1227 C C . PHE A 1 17 ? -6.905 1.762 0.228 1.00 0.00 97 PHE A C 2
ATOM 1228 O O . PHE A 1 17 ? -6.976 2.940 0.585 1.00 0.00 97 PHE A O 2
ATOM 1245 N N . ASP A 1 18 ? -7.245 1.344 -1.008 1.00 0.00 98 ASP A N 2
ATOM 1246 C CA . ASP A 1 18 ? -7.819 2.140 -2.133 1.00 0.00 98 ASP A CA 2
ATOM 1247 C C . ASP A 1 18 ? -9.185 2.780 -1.695 1.00 0.00 98 ASP A C 2
ATOM 1248 O O . ASP A 1 18 ? -10.236 2.134 -1.809 1.00 0.00 98 ASP A O 2
ATOM 1257 N N . ALA A 1 19 ? -9.169 4.022 -1.134 1.00 0.00 99 ALA A N 2
ATOM 1258 C CA . ALA A 1 19 ? -10.424 4.709 -0.691 1.00 0.00 99 ALA A CA 2
ATOM 1259 C C . ALA A 1 19 ? -11.344 5.081 -1.892 1.00 0.00 99 ALA A C 2
ATOM 1260 O O . ALA A 1 19 ? -12.538 4.769 -1.864 1.00 0.00 99 ALA A O 2
ATOM 1267 N N . ASN A 1 20 ? -10.756 5.719 -2.929 1.00 0.00 100 ASN A N 2
ATOM 1268 C CA . ASN A 1 20 ? -11.449 6.067 -4.213 1.00 0.00 100 ASN A CA 2
ATOM 1269 C C . ASN A 1 20 ? -12.267 4.890 -4.889 1.00 0.00 100 ASN A C 2
ATOM 1270 O O . ASN A 1 20 ? -13.206 5.209 -5.627 1.00 0.00 100 ASN A O 2
ATOM 1281 N N . GLY A 1 21 ? -11.968 3.586 -4.667 1.00 0.00 101 GLY A N 2
ATOM 1282 C CA . GLY A 1 21 ? -12.689 2.482 -5.355 1.00 0.00 101 GLY A CA 2
ATOM 1283 C C . GLY A 1 21 ? -12.227 2.130 -6.803 1.00 0.00 101 GLY A C 2
ATOM 1284 O O . GLY A 1 21 ? -12.897 1.334 -7.465 1.00 0.00 101 GLY A O 2
ATOM 1288 N N . ASP A 1 22 ? -11.109 2.705 -7.286 1.00 0.00 102 ASP A N 2
ATOM 1289 C CA . ASP A 1 22 ? -10.493 2.435 -8.597 1.00 0.00 102 ASP A CA 2
ATOM 1290 C C . ASP A 1 22 ? -8.977 2.335 -8.370 1.00 0.00 102 ASP A C 2
ATOM 1291 O O . ASP A 1 22 ? -8.541 3.385 -7.890 1.00 0.00 102 ASP A O 2
ATOM 1300 N N . GLY A 1 23 ? -8.335 1.230 -8.021 1.00 0.00 103 GLY A N 2
ATOM 1301 C CA . GLY A 1 23 ? -6.860 1.139 -8.205 1.00 0.00 103 GLY A CA 2
ATOM 1302 C C . GLY A 1 23 ? -5.734 2.047 -7.711 1.00 0.00 103 GLY A C 2
ATOM 1303 O O . GLY A 1 23 ? -4.589 1.590 -7.683 1.00 0.00 103 GLY A O 2
ATOM 1307 N N . VAL A 1 24 ? -6.024 3.327 -7.454 1.00 0.00 104 VAL A N 2
ATOM 1308 C CA . VAL A 1 24 ? -5.007 4.310 -7.003 1.00 0.00 104 VAL A CA 2
ATOM 1309 C C . VAL A 1 24 ? -5.265 4.830 -5.542 1.00 0.00 104 VAL A C 2
ATOM 1310 O O . VAL A 1 24 ? -6.395 4.898 -5.047 1.00 0.00 104 VAL A O 2
ATOM 1323 N N . ILE A 1 25 ? -4.147 5.205 -4.901 1.00 0.00 105 ILE A N 2
ATOM 1324 C CA . ILE A 1 25 ? -4.078 5.730 -3.495 1.00 0.00 105 ILE A CA 2
ATOM 1325 C C . ILE A 1 25 ? -3.268 7.063 -3.426 1.00 0.00 105 ILE A C 2
ATOM 1326 O O . ILE A 1 25 ? -2.163 7.125 -3.955 1.00 0.00 105 ILE A O 2
ATOM 1342 N N . ASP A 1 26 ? -3.760 8.069 -2.676 1.00 0.00 106 ASP A N 2
ATOM 1343 C CA . ASP A 1 26 ? -3.042 9.360 -2.428 1.00 0.00 106 ASP A CA 2
ATOM 1344 C C . ASP A 1 26 ? -2.699 9.505 -0.883 1.00 0.00 106 ASP A C 2
ATOM 1345 O O . ASP A 1 26 ? -2.978 8.599 -0.085 1.00 0.00 106 ASP A O 2
ATOM 1354 N N . PHE A 1 27 ? -2.086 10.629 -0.438 1.00 0.00 107 PHE A N 2
ATOM 1355 C CA . PHE A 1 27 ? -1.658 10.826 0.976 1.00 0.00 107 PHE A CA 2
ATOM 1356 C C . PHE A 1 27 ? -2.789 11.114 2.020 1.00 0.00 107 PHE A C 2
ATOM 1357 O O . PHE A 1 27 ? -2.768 10.467 3.070 1.00 0.00 107 PHE A O 2
ATOM 1374 N N . ASP A 1 28 ? -3.764 12.031 1.797 1.00 0.00 108 ASP A N 2
ATOM 1375 C CA . ASP A 1 28 ? -4.863 12.290 2.805 1.00 0.00 108 ASP A CA 2
ATOM 1376 C C . ASP A 1 28 ? -5.767 11.027 3.091 1.00 0.00 108 ASP A C 2
ATOM 1377 O O . ASP A 1 28 ? -6.041 10.727 4.269 1.00 0.00 108 ASP A O 2
ATOM 1386 N N . GLU A 1 29 ? -6.171 10.248 2.052 1.00 0.00 109 GLU A N 2
ATOM 1387 C CA . GLU A 1 29 ? -6.908 8.952 2.249 1.00 0.00 109 GLU A CA 2
ATOM 1388 C C . GLU A 1 29 ? -6.101 7.956 3.175 1.00 0.00 109 GLU A C 2
ATOM 1389 O O . GLU A 1 29 ? -6.661 7.274 4.046 1.00 0.00 109 GLU A O 2
ATOM 1401 N N . PHE A 1 30 ? -4.760 7.938 2.957 1.00 0.00 110 PHE A N 2
ATOM 1402 C CA . PHE A 1 30 ? -3.782 7.129 3.733 1.00 0.00 110 PHE A CA 2
ATOM 1403 C C . PHE A 1 30 ? -3.782 7.607 5.230 1.00 0.00 110 PHE A C 2
ATOM 1404 O O . PHE A 1 30 ? -3.849 6.756 6.117 1.00 0.00 110 PHE A O 2
ATOM 1421 N N . LYS A 1 31 ? -3.732 8.945 5.496 1.00 0.00 111 LYS A N 2
ATOM 1422 C CA . LYS A 1 31 ? -3.840 9.527 6.870 1.00 0.00 111 LYS A CA 2
ATOM 1423 C C . LYS A 1 31 ? -5.122 9.024 7.611 1.00 0.00 111 LYS A C 2
ATOM 1424 O O . LYS A 1 31 ? -5.015 8.519 8.730 1.00 0.00 111 LYS A O 2
ATOM 1443 N N . PHE A 1 32 ? -6.306 9.124 6.969 1.00 0.00 112 PHE A N 2
ATOM 1444 C CA . PHE A 1 32 ? -7.585 8.613 7.533 1.00 0.00 112 PHE A CA 2
ATOM 1445 C C . PHE A 1 32 ? -7.559 7.075 7.869 1.00 0.00 112 PHE A C 2
ATOM 1446 O O . PHE A 1 32 ? -7.855 6.699 9.004 1.00 0.00 112 PHE A O 2
ATOM 1463 N N . ILE A 1 33 ? -7.194 6.226 6.885 1.00 0.00 113 ILE A N 2
ATOM 1464 C CA . ILE A 1 33 ? -7.193 4.736 7.021 1.00 0.00 113 ILE A CA 2
ATOM 1465 C C . ILE A 1 33 ? -6.081 4.047 7.866 1.00 0.00 113 ILE A C 2
ATOM 1466 O O . ILE A 1 33 ? -6.329 2.967 8.413 1.00 0.00 113 ILE A O 2
ATOM 1482 N N . MET A 1 34 ? -4.885 4.646 7.944 1.00 0.00 114 MET A N 2
ATOM 1483 C CA . MET A 1 34 ? -3.732 4.134 8.752 1.00 0.00 114 MET A CA 2
ATOM 1484 C C . MET A 1 34 ? -4.092 3.747 10.219 1.00 0.00 114 MET A C 2
ATOM 1485 O O . MET A 1 34 ? -3.737 2.656 10.675 1.00 0.00 114 MET A O 2
ATOM 1499 N N . GLN A 1 35 ? -4.792 4.673 10.894 1.00 0.00 115 GLN A N 2
ATOM 1500 C CA . GLN A 1 35 ? -5.208 4.546 12.313 1.00 0.00 115 GLN A CA 2
ATOM 1501 C C . GLN A 1 35 ? -6.252 3.459 12.770 1.00 0.00 115 GLN A C 2
ATOM 1502 O O . GLN A 1 35 ? -7.006 3.696 13.715 1.00 0.00 115 GLN A O 2
ATOM 1516 N N . LYS A 1 36 ? -6.222 2.261 12.151 1.00 0.00 116 LYS A N 2
ATOM 1517 C CA . LYS A 1 36 ? -7.050 1.025 12.511 1.00 0.00 116 LYS A CA 2
ATOM 1518 C C . LYS A 1 36 ? -8.488 1.237 13.132 1.00 0.00 116 LYS A C 2
ATOM 1519 O O . LYS A 1 36 ? -9.474 1.193 12.386 1.00 0.00 116 LYS A O 2
ATOM 1538 N N . VAL A 1 37 ? -8.605 1.422 14.466 1.00 0.00 117 VAL A N 2
ATOM 1539 C CA . VAL A 1 37 ? -9.893 1.619 15.182 1.00 0.00 117 VAL A CA 2
ATOM 1540 C C . VAL A 1 37 ? -9.823 3.042 15.817 1.00 0.00 117 VAL A C 2
ATOM 1541 O O . VAL A 1 37 ? -9.278 3.240 16.909 1.00 0.00 117 VAL A O 2
ATOM 1554 N N . GLY A 1 38 ? -10.389 4.015 15.084 1.00 0.00 118 GLY A N 2
ATOM 1555 C CA . GLY A 1 38 ? -10.438 5.431 15.488 1.00 0.00 118 GLY A CA 2
ATOM 1556 C C . GLY A 1 38 ? -9.143 6.211 15.159 1.00 0.00 118 GLY A C 2
ATOM 1557 O O . GLY A 1 38 ? -8.524 5.972 14.120 1.00 0.00 118 GLY A O 2
ATOM 1561 N N . GLU A 1 39 ? -8.766 7.160 16.037 1.00 0.00 119 GLU A N 2
ATOM 1562 C CA . GLU A 1 39 ? -7.533 8.024 15.913 1.00 0.00 119 GLU A CA 2
ATOM 1563 C C . GLU A 1 39 ? -7.381 8.846 14.560 1.00 0.00 119 GLU A C 2
ATOM 1564 O O . GLU A 1 39 ? -8.083 8.641 13.564 1.00 0.00 119 GLU A O 2
ATOM 1576 N N . GLU A 1 40 ? -6.438 9.813 14.547 1.00 0.00 120 GLU A N 2
ATOM 1577 C CA . GLU A 1 40 ? -6.138 10.702 13.383 1.00 0.00 120 GLU A CA 2
ATOM 1578 C C . GLU A 1 40 ? -4.586 10.977 13.374 1.00 0.00 120 GLU A C 2
ATOM 1579 O O . GLU A 1 40 ? -4.202 11.656 14.333 1.00 0.00 120 GLU A O 2
ATOM 1591 N N . PRO A 1 41 ? -3.649 10.553 12.435 1.00 0.00 121 PRO A N 2
ATOM 1592 C CA . PRO A 1 41 ? -2.161 10.766 12.573 1.00 0.00 121 PRO A CA 2
ATOM 1593 C C . PRO A 1 41 ? -1.495 11.054 13.946 1.00 0.00 121 PRO A C 2
ATOM 1594 O O . PRO A 1 41 ? -0.638 11.919 14.149 1.00 0.00 121 PRO A O 2
ATOM 1605 N N . LEU A 1 42 ? -1.959 10.174 14.851 1.00 0.00 122 LEU A N 2
ATOM 1606 C CA . LEU A 1 42 ? -1.613 10.069 16.280 1.00 0.00 122 LEU A CA 2
ATOM 1607 C C . LEU A 1 42 ? -0.101 9.725 16.316 1.00 0.00 122 LEU A C 2
ATOM 1608 O O . LEU A 1 42 ? 0.649 10.647 16.667 1.00 0.00 122 LEU A O 2
ATOM 1624 N N . THR A 1 43 ? 0.388 8.511 15.947 1.00 0.00 123 THR A N 2
ATOM 1625 C CA . THR A 1 43 ? 1.840 8.300 15.816 1.00 0.00 123 THR A CA 2
ATOM 1626 C C . THR A 1 43 ? 2.083 8.598 14.307 1.00 0.00 123 THR A C 2
ATOM 1627 O O . THR A 1 43 ? 1.594 7.922 13.393 1.00 0.00 123 THR A O 2
ATOM 1638 N N . ASP A 1 44 ? 2.862 9.645 14.090 1.00 0.00 124 ASP A N 2
ATOM 1639 C CA . ASP A 1 44 ? 3.280 10.073 12.724 1.00 0.00 124 ASP A CA 2
ATOM 1640 C C . ASP A 1 44 ? 4.241 9.101 11.968 1.00 0.00 124 ASP A C 2
ATOM 1641 O O . ASP A 1 44 ? 4.161 8.935 10.744 1.00 0.00 124 ASP A O 2
ATOM 1650 N N . ALA A 1 45 ? 5.117 8.465 12.761 1.00 0.00 125 ALA A N 2
ATOM 1651 C CA . ALA A 1 45 ? 6.082 7.450 12.303 1.00 0.00 125 ALA A CA 2
ATOM 1652 C C . ALA A 1 45 ? 5.412 6.238 11.606 1.00 0.00 125 ALA A C 2
ATOM 1653 O O . ALA A 1 45 ? 5.986 5.780 10.621 1.00 0.00 125 ALA A O 2
ATOM 1660 N N . GLU A 1 46 ? 4.238 5.719 12.058 1.00 0.00 126 GLU A N 2
ATOM 1661 C CA . GLU A 1 46 ? 3.546 4.609 11.354 1.00 0.00 126 GLU A CA 2
ATOM 1662 C C . GLU A 1 46 ? 2.974 5.048 9.957 1.00 0.00 126 GLU A C 2
ATOM 1663 O O . GLU A 1 46 ? 3.101 4.270 9.005 1.00 0.00 126 GLU A O 2
ATOM 1675 N N . VAL A 1 47 ? 2.404 6.283 9.828 1.00 0.00 127 VAL A N 2
ATOM 1676 C CA . VAL A 1 47 ? 1.877 6.811 8.537 1.00 0.00 127 VAL A CA 2
ATOM 1677 C C . VAL A 1 47 ? 3.012 7.142 7.527 1.00 0.00 127 VAL A C 2
ATOM 1678 O O . VAL A 1 47 ? 2.946 6.663 6.379 1.00 0.00 127 VAL A O 2
ATOM 1691 N N . GLU A 1 48 ? 4.071 7.880 7.952 1.00 0.00 128 GLU A N 2
ATOM 1692 C CA . GLU A 1 48 ? 5.223 8.179 7.069 1.00 0.00 128 GLU A CA 2
ATOM 1693 C C . GLU A 1 48 ? 5.991 6.856 6.747 1.00 0.00 128 GLU A C 2
ATOM 1694 O O . GLU A 1 48 ? 6.173 6.597 5.561 1.00 0.00 128 GLU A O 2
ATOM 1706 N N . GLU A 1 49 ? 6.365 5.983 7.714 1.00 0.00 129 GLU A N 2
ATOM 1707 C CA . GLU A 1 49 ? 7.032 4.684 7.412 1.00 0.00 129 GLU A CA 2
ATOM 1708 C C . GLU A 1 49 ? 6.221 3.781 6.439 1.00 0.00 129 GLU A C 2
ATOM 1709 O O . GLU A 1 49 ? 6.803 3.300 5.455 1.00 0.00 129 GLU A O 2
ATOM 1721 N N . ALA A 1 50 ? 4.904 3.585 6.674 1.00 0.00 130 ALA A N 2
ATOM 1722 C CA . ALA A 1 50 ? 4.079 2.767 5.763 1.00 0.00 130 ALA A CA 2
ATOM 1723 C C . ALA A 1 50 ? 3.974 3.342 4.324 1.00 0.00 130 ALA A C 2
ATOM 1724 O O . ALA A 1 50 ? 4.171 2.563 3.376 1.00 0.00 130 ALA A O 2
ATOM 1731 N N . MET A 1 51 ? 3.711 4.670 4.134 1.00 0.00 131 MET A N 2
ATOM 1732 C CA . MET A 1 51 ? 3.642 5.223 2.748 1.00 0.00 131 MET A CA 2
ATOM 1733 C C . MET A 1 51 ? 5.068 5.415 2.163 1.00 0.00 131 MET A C 2
ATOM 1734 O O . MET A 1 51 ? 5.198 5.208 0.968 1.00 0.00 131 MET A O 2
ATOM 1748 N N . LYS A 1 52 ? 6.133 5.827 2.889 1.00 0.00 132 LYS A N 2
ATOM 1749 C CA . LYS A 1 52 ? 7.526 5.852 2.330 1.00 0.00 132 LYS A CA 2
ATOM 1750 C C . LYS A 1 52 ? 7.945 4.409 1.867 1.00 0.00 132 LYS A C 2
ATOM 1751 O O . LYS A 1 52 ? 8.706 4.295 0.905 1.00 0.00 132 LYS A O 2
ATOM 1770 N N . GLU A 1 53 ? 7.486 3.311 2.530 1.00 0.00 133 GLU A N 2
ATOM 1771 C CA . GLU A 1 53 ? 7.783 1.936 2.085 1.00 0.00 133 GLU A CA 2
ATOM 1772 C C . GLU A 1 53 ? 6.957 1.585 0.805 1.00 0.00 133 GLU A C 2
ATOM 1773 O O . GLU A 1 53 ? 7.565 1.014 -0.095 1.00 0.00 133 GLU A O 2
ATOM 1785 N N . ALA A 1 54 ? 5.637 1.920 0.738 1.00 0.00 134 ALA A N 2
ATOM 1786 C CA . ALA A 1 54 ? 4.788 1.643 -0.462 1.00 0.00 134 ALA A CA 2
ATOM 1787 C C . ALA A 1 54 ? 4.888 2.636 -1.665 1.00 0.00 134 ALA A C 2
ATOM 1788 O O . ALA A 1 54 ? 4.793 2.225 -2.824 1.00 0.00 134 ALA A O 2
ATOM 1795 N N . ASP A 1 55 ? 5.078 3.989 -1.517 1.00 0.00 135 ASP A N 2
ATOM 1796 C CA . ASP A 1 55 ? 5.260 4.943 -2.679 1.00 0.00 135 ASP A CA 2
ATOM 1797 C C . ASP A 1 55 ? 6.778 5.006 -2.946 1.00 0.00 135 ASP A C 2
ATOM 1798 O O . ASP A 1 55 ? 7.568 5.423 -2.087 1.00 0.00 135 ASP A O 2
ATOM 1807 N N . GLU A 1 56 ? 7.166 4.619 -4.156 1.00 0.00 136 GLU A N 2
ATOM 1808 C CA . GLU A 1 56 ? 8.611 4.693 -4.541 1.00 0.00 136 GLU A CA 2
ATOM 1809 C C . GLU A 1 56 ? 9.159 6.140 -4.860 1.00 0.00 136 GLU A C 2
ATOM 1810 O O . GLU A 1 56 ? 10.328 6.436 -4.603 1.00 0.00 136 GLU A O 2
ATOM 1822 N N . ASP A 1 57 ? 8.297 7.004 -5.418 1.00 0.00 137 ASP A N 2
ATOM 1823 C CA . ASP A 1 57 ? 8.519 8.420 -5.800 1.00 0.00 137 ASP A CA 2
ATOM 1824 C C . ASP A 1 57 ? 7.121 8.648 -6.455 1.00 0.00 137 ASP A C 2
ATOM 1825 O O . ASP A 1 57 ? 6.381 9.381 -5.801 1.00 0.00 137 ASP A O 2
ATOM 1834 N N . GLY A 1 58 ? 6.757 8.129 -7.673 1.00 0.00 138 GLY A N 2
ATOM 1835 C CA . GLY A 1 58 ? 5.411 8.214 -8.291 1.00 0.00 138 GLY A CA 2
ATOM 1836 C C . GLY A 1 58 ? 4.578 9.474 -8.064 1.00 0.00 138 GLY A C 2
ATOM 1837 O O . GLY A 1 58 ? 3.362 9.319 -7.976 1.00 0.00 138 GLY A O 2
ATOM 1841 N N . ASN A 1 59 ? 5.212 10.665 -7.924 1.00 0.00 139 ASN A N 2
ATOM 1842 C CA . ASN A 1 59 ? 4.527 11.927 -7.564 1.00 0.00 139 ASN A CA 2
ATOM 1843 C C . ASN A 1 59 ? 3.670 11.874 -6.223 1.00 0.00 139 ASN A C 2
ATOM 1844 O O . ASN A 1 59 ? 2.864 12.798 -6.064 1.00 0.00 139 ASN A O 2
ATOM 1855 N N . GLY A 1 60 ? 3.808 10.910 -5.245 1.00 0.00 140 GLY A N 2
ATOM 1856 C CA . GLY A 1 60 ? 2.904 10.905 -4.057 1.00 0.00 140 GLY A CA 2
ATOM 1857 C C . GLY A 1 60 ? 1.633 10.015 -4.201 1.00 0.00 140 GLY A C 2
ATOM 1858 O O . GLY A 1 60 ? 1.056 9.644 -3.183 1.00 0.00 140 GLY A O 2
ATOM 1862 N N . VAL A 1 61 ? 1.187 9.703 -5.435 1.00 0.00 141 VAL A N 2
ATOM 1863 C CA . VAL A 1 61 ? 0.027 8.792 -5.718 1.00 0.00 141 VAL A CA 2
ATOM 1864 C C . VAL A 1 61 ? 0.683 7.434 -6.094 1.00 0.00 141 VAL A C 2
ATOM 1865 O O . VAL A 1 61 ? 1.751 7.326 -6.711 1.00 0.00 141 VAL A O 2
ATOM 1878 N N . ILE A 1 62 ? -0.042 6.393 -5.706 1.00 0.00 142 ILE A N 2
ATOM 1879 C CA . ILE A 1 62 ? 0.372 4.999 -5.888 1.00 0.00 142 ILE A CA 2
ATOM 1880 C C . ILE A 1 62 ? -0.691 4.224 -6.691 1.00 0.00 142 ILE A C 2
ATOM 1881 O O . ILE A 1 62 ? -1.868 4.247 -6.344 1.00 0.00 142 ILE A O 2
ATOM 1897 N N . ASP A 1 63 ? -0.248 3.497 -7.710 1.00 0.00 143 ASP A N 2
ATOM 1898 C CA . ASP A 1 63 ? -1.091 2.554 -8.463 1.00 0.00 143 ASP A CA 2
ATOM 1899 C C . ASP A 1 63 ? -0.785 1.148 -7.847 1.00 0.00 143 ASP A C 2
ATOM 1900 O O . ASP A 1 63 ? 0.255 0.918 -7.201 1.00 0.00 143 ASP A O 2
ATOM 1909 N N . ILE A 1 64 ? -1.693 0.173 -8.015 1.00 0.00 144 ILE A N 2
ATOM 1910 C CA . ILE A 1 64 ? -1.476 -1.186 -7.445 1.00 0.00 144 ILE A CA 2
ATOM 1911 C C . ILE A 1 64 ? -0.118 -1.848 -7.931 1.00 0.00 144 ILE A C 2
ATOM 1912 O O . ILE A 1 64 ? 0.546 -2.387 -7.042 1.00 0.00 144 ILE A O 2
ATOM 1928 N N . PRO A 1 65 ? 0.344 -1.842 -9.234 1.00 0.00 145 PRO A N 2
ATOM 1929 C CA . PRO A 1 65 ? 1.632 -2.441 -9.668 1.00 0.00 145 PRO A CA 2
ATOM 1930 C C . PRO A 1 65 ? 2.892 -2.070 -8.852 1.00 0.00 145 PRO A C 2
ATOM 1931 O O . PRO A 1 65 ? 3.720 -2.965 -8.681 1.00 0.00 145 PRO A O 2
ATOM 1942 N N . GLU A 1 66 ? 3.062 -0.824 -8.327 1.00 0.00 146 GLU A N 2
ATOM 1943 C CA . GLU A 1 66 ? 4.225 -0.498 -7.466 1.00 0.00 146 GLU A CA 2
ATOM 1944 C C . GLU A 1 66 ? 4.167 -1.291 -6.140 1.00 0.00 146 GLU A C 2
ATOM 1945 O O . GLU A 1 66 ? 5.095 -2.058 -5.901 1.00 0.00 146 GLU A O 2
ATOM 1957 N N . PHE A 1 67 ? 3.073 -1.187 -5.351 1.00 0.00 147 PHE A N 2
ATOM 1958 C CA . PHE A 1 67 ? 2.940 -1.897 -4.046 1.00 0.00 147 PHE A CA 2
ATOM 1959 C C . PHE A 1 67 ? 3.135 -3.444 -4.140 1.00 0.00 147 PHE A C 2
ATOM 1960 O O . PHE A 1 67 ? 3.916 -3.991 -3.353 1.00 0.00 147 PHE A O 2
ATOM 1977 N N . MET A 1 68 ? 2.444 -4.137 -5.072 1.00 0.00 148 MET A N 2
ATOM 1978 C CA . MET A 1 68 ? 2.623 -5.604 -5.229 1.00 0.00 148 MET A CA 2
ATOM 1979 C C . MET A 1 68 ? 4.073 -5.953 -5.743 1.00 0.00 148 MET A C 2
ATOM 1980 O O . MET A 1 68 ? 4.664 -6.895 -5.193 1.00 0.00 148 MET A O 2
ATOM 1994 N N . ASP A 1 69 ? 4.671 -5.210 -6.721 1.00 0.00 149 ASP A N 2
ATOM 1995 C CA . ASP A 1 69 ? 6.107 -5.434 -7.124 1.00 0.00 149 ASP A CA 2
ATOM 1996 C C . ASP A 1 69 ? 7.149 -5.224 -5.956 1.00 0.00 149 ASP A C 2
ATOM 1997 O O . ASP A 1 69 ? 8.174 -5.902 -5.867 1.00 0.00 149 ASP A O 2
ATOM 2006 N N . LEU A 1 70 ? 6.833 -4.255 -5.092 1.00 0.00 150 LEU A N 2
ATOM 2007 C CA . LEU A 1 70 ? 7.560 -3.859 -3.870 1.00 0.00 150 LEU A CA 2
ATOM 2008 C C . LEU A 1 70 ? 7.442 -4.979 -2.780 1.00 0.00 150 LEU A C 2
ATOM 2009 O O . LEU A 1 70 ? 8.402 -5.162 -2.032 1.00 0.00 150 LEU A O 2
ATOM 2025 N N . ILE A 1 71 ? 6.307 -5.722 -2.656 1.00 0.00 151 ILE A N 2
ATOM 2026 C CA . ILE A 1 71 ? 6.215 -6.919 -1.756 1.00 0.00 151 ILE A CA 2
ATOM 2027 C C . ILE A 1 71 ? 7.116 -8.042 -2.395 1.00 0.00 151 ILE A C 2
ATOM 2028 O O . ILE A 1 71 ? 7.916 -8.636 -1.667 1.00 0.00 151 ILE A O 2
ATOM 2044 N N . LYS A 1 72 ? 6.976 -8.325 -3.718 1.00 0.00 152 LYS A N 2
ATOM 2045 C CA . LYS A 1 72 ? 7.815 -9.328 -4.440 1.00 0.00 152 LYS A CA 2
ATOM 2046 C C . LYS A 1 72 ? 9.372 -9.132 -4.252 1.00 0.00 152 LYS A C 2
ATOM 2047 O O . LYS A 1 72 ? 10.057 -10.086 -3.867 1.00 0.00 152 LYS A O 2
ATOM 2066 N N . LYS A 1 73 ? 9.896 -7.933 -4.587 1.00 0.00 153 LYS A N 2
ATOM 2067 C CA . LYS A 1 73 ? 11.324 -7.563 -4.463 1.00 0.00 153 LYS A CA 2
ATOM 2068 C C . LYS A 1 73 ? 11.662 -6.787 -3.147 1.00 0.00 153 LYS A C 2
ATOM 2069 O O . LYS A 1 73 ? 12.343 -7.331 -2.278 1.00 0.00 153 LYS A O 2
ATOM 2088 N N . SER A 1 74 ? 11.195 -5.514 -3.062 1.00 0.00 154 SER A N 2
ATOM 2089 C CA . SER A 1 74 ? 11.417 -4.546 -1.900 1.00 0.00 154 SER A CA 2
ATOM 2090 C C . SER A 1 74 ? 12.680 -3.681 -2.201 1.00 0.00 154 SER A C 2
ATOM 2091 O O . SER A 1 74 ? 13.809 -4.187 -2.179 1.00 0.00 154 SER A O 2
ATOM 2099 N N . GLU A 1 7 ? -3.080 -14.889 -3.838 1.00 0.00 87 GLU A N 3
ATOM 2100 C CA . GLU A 1 7 ? -2.956 -13.423 -4.167 1.00 0.00 87 GLU A CA 3
ATOM 2101 C C . GLU A 1 7 ? -3.626 -12.424 -3.140 1.00 0.00 87 GLU A C 3
ATOM 2102 O O . GLU A 1 7 ? -3.277 -11.238 -3.079 1.00 0.00 87 GLU A O 3
ATOM 2114 N N . GLU A 1 8 ? -4.588 -12.953 -2.348 1.00 0.00 88 GLU A N 3
ATOM 2115 C CA . GLU A 1 8 ? -5.297 -12.294 -1.232 1.00 0.00 88 GLU A CA 3
ATOM 2116 C C . GLU A 1 8 ? -4.402 -11.393 -0.343 1.00 0.00 88 GLU A C 3
ATOM 2117 O O . GLU A 1 8 ? -4.791 -10.240 -0.144 1.00 0.00 88 GLU A O 3
ATOM 2129 N N . GLU A 1 9 ? -3.206 -11.873 0.107 1.00 0.00 89 GLU A N 3
ATOM 2130 C CA . GLU A 1 9 ? -2.300 -11.049 0.975 1.00 0.00 89 GLU A CA 3
ATOM 2131 C C . GLU A 1 9 ? -2.111 -9.560 0.479 1.00 0.00 89 GLU A C 3
ATOM 2132 O O . GLU A 1 9 ? -2.769 -8.622 0.961 1.00 0.00 89 GLU A O 3
ATOM 2144 N N . ILE A 1 10 ? -1.349 -9.411 -0.609 1.00 0.00 90 ILE A N 3
ATOM 2145 C CA . ILE A 1 10 ? -1.028 -8.093 -1.201 1.00 0.00 90 ILE A CA 3
ATOM 2146 C C . ILE A 1 10 ? -2.179 -7.490 -2.046 1.00 0.00 90 ILE A C 3
ATOM 2147 O O . ILE A 1 10 ? -2.535 -6.329 -1.814 1.00 0.00 90 ILE A O 3
ATOM 2163 N N . LEU A 1 11 ? -2.724 -8.249 -3.029 1.00 0.00 91 LEU A N 3
ATOM 2164 C CA . LEU A 1 11 ? -3.784 -7.730 -3.917 1.00 0.00 91 LEU A CA 3
ATOM 2165 C C . LEU A 1 11 ? -5.067 -7.392 -3.121 1.00 0.00 91 LEU A C 3
ATOM 2166 O O . LEU A 1 11 ? -5.510 -6.253 -3.278 1.00 0.00 91 LEU A O 3
ATOM 2182 N N . ARG A 1 12 ? -5.639 -8.272 -2.253 1.00 0.00 92 ARG A N 3
ATOM 2183 C CA . ARG A 1 12 ? -6.826 -7.867 -1.460 1.00 0.00 92 ARG A CA 3
ATOM 2184 C C . ARG A 1 12 ? -6.436 -6.843 -0.334 1.00 0.00 92 ARG A C 3
ATOM 2185 O O . ARG A 1 12 ? -7.319 -6.014 -0.068 1.00 0.00 92 ARG A O 3
ATOM 2206 N N . ALA A 1 13 ? -5.201 -6.789 0.280 1.00 0.00 93 ALA A N 3
ATOM 2207 C CA . ALA A 1 13 ? -4.898 -5.691 1.250 1.00 0.00 93 ALA A CA 3
ATOM 2208 C C . ALA A 1 13 ? -4.913 -4.289 0.549 1.00 0.00 93 ALA A C 3
ATOM 2209 O O . ALA A 1 13 ? -5.663 -3.414 0.995 1.00 0.00 93 ALA A O 3
ATOM 2216 N N . PHE A 1 14 ? -4.156 -4.080 -0.558 1.00 0.00 94 PHE A N 3
ATOM 2217 C CA . PHE A 1 14 ? -4.193 -2.791 -1.322 1.00 0.00 94 PHE A CA 3
ATOM 2218 C C . PHE A 1 14 ? -5.596 -2.485 -1.922 1.00 0.00 94 PHE A C 3
ATOM 2219 O O . PHE A 1 14 ? -6.011 -1.328 -1.878 1.00 0.00 94 PHE A O 3
ATOM 2236 N N . LYS A 1 15 ? -6.291 -3.484 -2.509 1.00 0.00 95 LYS A N 3
ATOM 2237 C CA . LYS A 1 15 ? -7.646 -3.288 -3.097 1.00 0.00 95 LYS A CA 3
ATOM 2238 C C . LYS A 1 15 ? -8.700 -2.888 -2.013 1.00 0.00 95 LYS A C 3
ATOM 2239 O O . LYS A 1 15 ? -9.579 -2.093 -2.363 1.00 0.00 95 LYS A O 3
ATOM 2258 N N . VAL A 1 16 ? -8.641 -3.378 -0.738 1.00 0.00 96 VAL A N 3
ATOM 2259 C CA . VAL A 1 16 ? -9.540 -2.843 0.331 1.00 0.00 96 VAL A CA 3
ATOM 2260 C C . VAL A 1 16 ? -9.079 -1.372 0.687 1.00 0.00 96 VAL A C 3
ATOM 2261 O O . VAL A 1 16 ? -9.921 -0.477 0.799 1.00 0.00 96 VAL A O 3
ATOM 2274 N N . PHE A 1 17 ? -7.745 -1.157 0.842 1.00 0.00 97 PHE A N 3
ATOM 2275 C CA . PHE A 1 17 ? -7.125 0.161 1.129 1.00 0.00 97 PHE A CA 3
ATOM 2276 C C . PHE A 1 17 ? -7.450 1.308 0.098 1.00 0.00 97 PHE A C 3
ATOM 2277 O O . PHE A 1 17 ? -7.526 2.474 0.492 1.00 0.00 97 PHE A O 3
ATOM 2294 N N . ASP A 1 18 ? -7.647 0.973 -1.198 1.00 0.00 98 ASP A N 3
ATOM 2295 C CA . ASP A 1 18 ? -7.980 1.914 -2.298 1.00 0.00 98 ASP A CA 3
ATOM 2296 C C . ASP A 1 18 ? -9.336 2.671 -2.035 1.00 0.00 98 ASP A C 3
ATOM 2297 O O . ASP A 1 18 ? -10.418 2.086 -1.898 1.00 0.00 98 ASP A O 3
ATOM 2306 N N . ALA A 1 19 ? -9.196 4.003 -1.954 1.00 0.00 99 ALA A N 3
ATOM 2307 C CA . ALA A 1 19 ? -10.311 4.947 -1.683 1.00 0.00 99 ALA A CA 3
ATOM 2308 C C . ALA A 1 19 ? -11.256 5.255 -2.875 1.00 0.00 99 ALA A C 3
ATOM 2309 O O . ALA A 1 19 ? -12.474 5.123 -2.725 1.00 0.00 99 ALA A O 3
ATOM 2316 N N . ASN A 1 20 ? -10.711 5.663 -4.038 1.00 0.00 100 ASN A N 3
ATOM 2317 C CA . ASN A 1 20 ? -11.509 5.996 -5.254 1.00 0.00 100 ASN A CA 3
ATOM 2318 C C . ASN A 1 20 ? -12.162 4.812 -6.050 1.00 0.00 100 ASN A C 3
ATOM 2319 O O . ASN A 1 20 ? -12.958 5.092 -6.953 1.00 0.00 100 ASN A O 3
ATOM 2330 N N . GLY A 1 21 ? -11.864 3.529 -5.749 1.00 0.00 101 GLY A N 3
ATOM 2331 C CA . GLY A 1 21 ? -12.450 2.377 -6.483 1.00 0.00 101 GLY A CA 3
ATOM 2332 C C . GLY A 1 21 ? -11.855 1.962 -7.858 1.00 0.00 101 GLY A C 3
ATOM 2333 O O . GLY A 1 21 ? -12.458 1.117 -8.523 1.00 0.00 101 GLY A O 3
ATOM 2337 N N . ASP A 1 22 ? -10.710 2.531 -8.280 1.00 0.00 102 ASP A N 3
ATOM 2338 C CA . ASP A 1 22 ? -10.003 2.199 -9.550 1.00 0.00 102 ASP A CA 3
ATOM 2339 C C . ASP A 1 22 ? -8.586 1.532 -9.382 1.00 0.00 102 ASP A C 3
ATOM 2340 O O . ASP A 1 22 ? -8.055 0.985 -10.358 1.00 0.00 102 ASP A O 3
ATOM 2349 N N . GLY A 1 23 ? -8.016 1.548 -8.163 1.00 0.00 103 GLY A N 3
ATOM 2350 C CA . GLY A 1 23 ? -6.691 1.008 -7.840 1.00 0.00 103 GLY A CA 3
ATOM 2351 C C . GLY A 1 23 ? -5.612 2.047 -7.449 1.00 0.00 103 GLY A C 3
ATOM 2352 O O . GLY A 1 23 ? -4.439 1.697 -7.592 1.00 0.00 103 GLY A O 3
ATOM 2356 N N . VAL A 1 24 ? -5.952 3.280 -6.979 1.00 0.00 104 VAL A N 3
ATOM 2357 C CA . VAL A 1 24 ? -4.939 4.304 -6.588 1.00 0.00 104 VAL A CA 3
ATOM 2358 C C . VAL A 1 24 ? -5.314 4.914 -5.193 1.00 0.00 104 VAL A C 3
ATOM 2359 O O . VAL A 1 24 ? -6.470 5.221 -4.885 1.00 0.00 104 VAL A O 3
ATOM 2372 N N . ILE A 1 25 ? -4.258 5.093 -4.385 1.00 0.00 105 ILE A N 3
ATOM 2373 C CA . ILE A 1 25 ? -4.298 5.628 -2.995 1.00 0.00 105 ILE A CA 3
ATOM 2374 C C . ILE A 1 25 ? -3.448 6.935 -2.880 1.00 0.00 105 ILE A C 3
ATOM 2375 O O . ILE A 1 25 ? -2.297 6.961 -3.309 1.00 0.00 105 ILE A O 3
ATOM 2391 N N . ASP A 1 26 ? -3.980 7.954 -2.181 1.00 0.00 106 ASP A N 3
ATOM 2392 C CA . ASP A 1 26 ? -3.271 9.241 -1.905 1.00 0.00 106 ASP A CA 3
ATOM 2393 C C . ASP A 1 26 ? -2.634 9.287 -0.464 1.00 0.00 106 ASP A C 3
ATOM 2394 O O . ASP A 1 26 ? -2.638 8.285 0.256 1.00 0.00 106 ASP A O 3
ATOM 2403 N N . PHE A 1 27 ? -2.046 10.426 -0.033 1.00 0.00 107 PHE A N 3
ATOM 2404 C CA . PHE A 1 27 ? -1.409 10.541 1.312 1.00 0.00 107 PHE A CA 3
ATOM 2405 C C . PHE A 1 27 ? -2.418 10.835 2.464 1.00 0.00 107 PHE A C 3
ATOM 2406 O O . PHE A 1 27 ? -2.405 10.105 3.464 1.00 0.00 107 PHE A O 3
ATOM 2423 N N . ASP A 1 28 ? -3.288 11.868 2.347 1.00 0.00 108 ASP A N 3
ATOM 2424 C CA . ASP A 1 28 ? -4.301 12.196 3.404 1.00 0.00 108 ASP A CA 3
ATOM 2425 C C . ASP A 1 28 ? -5.333 11.034 3.632 1.00 0.00 108 ASP A C 3
ATOM 2426 O O . ASP A 1 28 ? -5.560 10.644 4.787 1.00 0.00 108 ASP A O 3
ATOM 2435 N N . GLU A 1 29 ? -5.911 10.432 2.566 1.00 0.00 109 GLU A N 3
ATOM 2436 C CA . GLU A 1 29 ? -6.831 9.281 2.692 1.00 0.00 109 GLU A CA 3
ATOM 2437 C C . GLU A 1 29 ? -6.141 8.005 3.292 1.00 0.00 109 GLU A C 3
ATOM 2438 O O . GLU A 1 29 ? -6.799 7.269 4.027 1.00 0.00 109 GLU A O 3
ATOM 2450 N N . PHE A 1 30 ? -4.844 7.730 2.987 1.00 0.00 110 PHE A N 3
ATOM 2451 C CA . PHE A 1 30 ? -4.050 6.645 3.649 1.00 0.00 110 PHE A CA 3
ATOM 2452 C C . PHE A 1 30 ? -3.974 6.972 5.178 1.00 0.00 110 PHE A C 3
ATOM 2453 O O . PHE A 1 30 ? -4.305 6.105 5.996 1.00 0.00 110 PHE A O 3
ATOM 2470 N N . LYS A 1 31 ? -3.611 8.231 5.544 1.00 0.00 111 LYS A N 3
ATOM 2471 C CA . LYS A 1 31 ? -3.614 8.703 6.955 1.00 0.00 111 LYS A CA 3
ATOM 2472 C C . LYS A 1 31 ? -5.026 8.766 7.664 1.00 0.00 111 LYS A C 3
ATOM 2473 O O . LYS A 1 31 ? -5.089 9.071 8.856 1.00 0.00 111 LYS A O 3
ATOM 2492 N N . PHE A 1 32 ? -6.134 8.583 6.925 1.00 0.00 112 PHE A N 3
ATOM 2493 C CA . PHE A 1 32 ? -7.516 8.434 7.465 1.00 0.00 112 PHE A CA 3
ATOM 2494 C C . PHE A 1 32 ? -7.896 6.898 7.646 1.00 0.00 112 PHE A C 3
ATOM 2495 O O . PHE A 1 32 ? -8.402 6.488 8.692 1.00 0.00 112 PHE A O 3
ATOM 2512 N N . ILE A 1 33 ? -7.675 6.096 6.583 1.00 0.00 113 ILE A N 3
ATOM 2513 C CA . ILE A 1 33 ? -8.025 4.647 6.447 1.00 0.00 113 ILE A CA 3
ATOM 2514 C C . ILE A 1 33 ? -7.132 3.554 7.072 1.00 0.00 113 ILE A C 3
ATOM 2515 O O . ILE A 1 33 ? -7.645 2.465 7.347 1.00 0.00 113 ILE A O 3
ATOM 2531 N N . MET A 1 34 ? -5.824 3.815 7.215 1.00 0.00 114 MET A N 3
ATOM 2532 C CA . MET A 1 34 ? -4.827 2.856 7.778 1.00 0.00 114 MET A CA 3
ATOM 2533 C C . MET A 1 34 ? -5.317 2.026 9.009 1.00 0.00 114 MET A C 3
ATOM 2534 O O . MET A 1 34 ? -5.188 0.799 9.012 1.00 0.00 114 MET A O 3
ATOM 2548 N N . GLN A 1 35 ? -5.912 2.717 9.994 1.00 0.00 115 GLN A N 3
ATOM 2549 C CA . GLN A 1 35 ? -6.439 2.068 11.221 1.00 0.00 115 GLN A CA 3
ATOM 2550 C C . GLN A 1 35 ? -7.937 1.627 11.179 1.00 0.00 115 GLN A C 3
ATOM 2551 O O . GLN A 1 35 ? -8.822 2.370 11.629 1.00 0.00 115 GLN A O 3
ATOM 2565 N N . LYS A 1 36 ? -8.245 0.430 10.639 1.00 0.00 116 LYS A N 3
ATOM 2566 C CA . LYS A 1 36 ? -9.657 -0.097 10.725 1.00 0.00 116 LYS A CA 3
ATOM 2567 C C . LYS A 1 36 ? -9.966 -0.941 12.030 1.00 0.00 116 LYS A C 3
ATOM 2568 O O . LYS A 1 36 ? -10.770 -1.880 12.030 1.00 0.00 116 LYS A O 3
ATOM 2587 N N . VAL A 1 37 ? -9.348 -0.520 13.149 1.00 0.00 117 VAL A N 3
ATOM 2588 C CA . VAL A 1 37 ? -9.499 -1.063 14.524 1.00 0.00 117 VAL A CA 3
ATOM 2589 C C . VAL A 1 37 ? -9.175 0.256 15.291 1.00 0.00 117 VAL A C 3
ATOM 2590 O O . VAL A 1 37 ? -7.998 0.569 15.514 1.00 0.00 117 VAL A O 3
ATOM 2603 N N . GLY A 1 38 ? -10.210 1.049 15.665 1.00 0.00 118 GLY A N 3
ATOM 2604 C CA . GLY A 1 38 ? -10.005 2.372 16.299 1.00 0.00 118 GLY A CA 3
ATOM 2605 C C . GLY A 1 38 ? -9.648 3.361 15.157 1.00 0.00 118 GLY A C 3
ATOM 2606 O O . GLY A 1 38 ? -8.471 3.461 14.802 1.00 0.00 118 GLY A O 3
ATOM 2610 N N . GLU A 1 39 ? -10.656 4.043 14.584 1.00 0.00 119 GLU A N 3
ATOM 2611 C CA . GLU A 1 39 ? -10.486 4.975 13.425 1.00 0.00 119 GLU A CA 3
ATOM 2612 C C . GLU A 1 39 ? -9.668 6.294 13.683 1.00 0.00 119 GLU A C 3
ATOM 2613 O O . GLU A 1 39 ? -10.233 7.384 13.816 1.00 0.00 119 GLU A O 3
ATOM 2625 N N . GLU A 1 40 ? -8.322 6.192 13.698 1.00 0.00 120 GLU A N 3
ATOM 2626 C CA . GLU A 1 40 ? -7.404 7.342 13.916 1.00 0.00 120 GLU A CA 3
ATOM 2627 C C . GLU A 1 40 ? -5.915 6.985 13.586 1.00 0.00 120 GLU A C 3
ATOM 2628 O O . GLU A 1 40 ? -5.249 6.436 14.471 1.00 0.00 120 GLU A O 3
ATOM 2640 N N . PRO A 1 41 ? -5.347 7.232 12.353 1.00 0.00 121 PRO A N 3
ATOM 2641 C CA . PRO A 1 41 ? -3.879 6.999 12.090 1.00 0.00 121 PRO A CA 3
ATOM 2642 C C . PRO A 1 41 ? -3.051 8.169 12.712 1.00 0.00 121 PRO A C 3
ATOM 2643 O O . PRO A 1 41 ? -2.549 9.102 12.079 1.00 0.00 121 PRO A O 3
ATOM 2654 N N . LEU A 1 42 ? -2.962 7.996 14.029 1.00 0.00 122 LEU A N 3
ATOM 2655 C CA . LEU A 1 42 ? -2.387 8.918 15.012 1.00 0.00 122 LEU A CA 3
ATOM 2656 C C . LEU A 1 42 ? -0.845 9.099 15.053 1.00 0.00 122 LEU A C 3
ATOM 2657 O O . LEU A 1 42 ? -0.462 10.263 14.882 1.00 0.00 122 LEU A O 3
ATOM 2673 N N . THR A 1 43 ? 0.063 8.104 15.284 1.00 0.00 123 THR A N 3
ATOM 2674 C CA . THR A 1 43 ? 1.519 8.404 15.291 1.00 0.00 123 THR A CA 3
ATOM 2675 C C . THR A 1 43 ? 1.976 8.523 13.817 1.00 0.00 123 THR A C 3
ATOM 2676 O O . THR A 1 43 ? 1.828 7.615 12.992 1.00 0.00 123 THR A O 3
ATOM 2687 N N . ASP A 1 44 ? 2.529 9.706 13.555 1.00 0.00 124 ASP A N 3
ATOM 2688 C CA . ASP A 1 44 ? 3.047 10.128 12.234 1.00 0.00 124 ASP A CA 3
ATOM 2689 C C . ASP A 1 44 ? 4.168 9.243 11.650 1.00 0.00 124 ASP A C 3
ATOM 2690 O O . ASP A 1 44 ? 4.164 8.994 10.442 1.00 0.00 124 ASP A O 3
ATOM 2699 N N . ALA A 1 45 ? 5.089 8.747 12.493 1.00 0.00 125 ALA A N 3
ATOM 2700 C CA . ALA A 1 45 ? 6.174 7.855 12.044 1.00 0.00 125 ALA A CA 3
ATOM 2701 C C . ALA A 1 45 ? 5.687 6.520 11.423 1.00 0.00 125 ALA A C 3
ATOM 2702 O O . ALA A 1 45 ? 6.266 6.125 10.408 1.00 0.00 125 ALA A O 3
ATOM 2709 N N . GLU A 1 46 ? 4.628 5.849 11.949 1.00 0.00 126 GLU A N 3
ATOM 2710 C CA . GLU A 1 46 ? 4.102 4.597 11.329 1.00 0.00 126 GLU A CA 3
ATOM 2711 C C . GLU A 1 46 ? 3.581 4.821 9.858 1.00 0.00 126 GLU A C 3
ATOM 2712 O O . GLU A 1 46 ? 4.033 4.169 8.897 1.00 0.00 126 GLU A O 3
ATOM 2724 N N . VAL A 1 47 ? 2.679 5.825 9.722 1.00 0.00 127 VAL A N 3
ATOM 2725 C CA . VAL A 1 47 ? 2.036 6.205 8.449 1.00 0.00 127 VAL A CA 3
ATOM 2726 C C . VAL A 1 47 ? 3.037 6.858 7.456 1.00 0.00 127 VAL A C 3
ATOM 2727 O O . VAL A 1 47 ? 3.073 6.410 6.302 1.00 0.00 127 VAL A O 3
ATOM 2740 N N . GLU A 1 48 ? 3.843 7.878 7.866 1.00 0.00 128 GLU A N 3
ATOM 2741 C CA . GLU A 1 48 ? 4.855 8.479 6.957 1.00 0.00 128 GLU A CA 3
ATOM 2742 C C . GLU A 1 48 ? 5.914 7.413 6.538 1.00 0.00 128 GLU A C 3
ATOM 2743 O O . GLU A 1 48 ? 6.207 7.365 5.345 1.00 0.00 128 GLU A O 3
ATOM 2755 N N . GLU A 1 49 ? 6.470 6.547 7.427 1.00 0.00 129 GLU A N 3
ATOM 2756 C CA . GLU A 1 49 ? 7.430 5.488 6.999 1.00 0.00 129 GLU A CA 3
ATOM 2757 C C . GLU A 1 49 ? 6.801 4.507 5.952 1.00 0.00 129 GLU A C 3
ATOM 2758 O O . GLU A 1 49 ? 7.366 4.373 4.853 1.00 0.00 129 GLU A O 3
ATOM 2770 N N . ALA A 1 50 ? 5.608 3.903 6.214 1.00 0.00 130 ALA A N 3
ATOM 2771 C CA . ALA A 1 50 ? 4.992 2.999 5.204 1.00 0.00 130 ALA A CA 3
ATOM 2772 C C . ALA A 1 50 ? 4.615 3.672 3.855 1.00 0.00 130 ALA A C 3
ATOM 2773 O O . ALA A 1 50 ? 4.942 3.096 2.808 1.00 0.00 130 ALA A O 3
ATOM 2780 N N . MET A 1 51 ? 3.991 4.873 3.851 1.00 0.00 131 MET A N 3
ATOM 2781 C CA . MET A 1 51 ? 3.659 5.572 2.576 1.00 0.00 131 MET A CA 3
ATOM 2782 C C . MET A 1 51 ? 4.917 6.173 1.899 1.00 0.00 131 MET A C 3
ATOM 2783 O O . MET A 1 51 ? 4.935 6.138 0.673 1.00 0.00 131 MET A O 3
ATOM 2797 N N . LYS A 1 52 ? 5.932 6.733 2.598 1.00 0.00 132 LYS A N 3
ATOM 2798 C CA . LYS A 1 52 ? 7.189 7.186 1.934 1.00 0.00 132 LYS A CA 3
ATOM 2799 C C . LYS A 1 52 ? 7.905 5.988 1.223 1.00 0.00 132 LYS A C 3
ATOM 2800 O O . LYS A 1 52 ? 8.269 6.126 0.054 1.00 0.00 132 LYS A O 3
ATOM 2819 N N . GLU A 1 53 ? 8.103 4.829 1.909 1.00 0.00 133 GLU A N 3
ATOM 2820 C CA . GLU A 1 53 ? 8.764 3.660 1.285 1.00 0.00 133 GLU A CA 3
ATOM 2821 C C . GLU A 1 53 ? 7.878 2.980 0.174 1.00 0.00 133 GLU A C 3
ATOM 2822 O O . GLU A 1 53 ? 8.453 2.394 -0.750 1.00 0.00 133 GLU A O 3
ATOM 2834 N N . ALA A 1 54 ? 6.523 3.076 0.232 1.00 0.00 134 ALA A N 3
ATOM 2835 C CA . ALA A 1 54 ? 5.624 2.556 -0.827 1.00 0.00 134 ALA A CA 3
ATOM 2836 C C . ALA A 1 54 ? 5.367 3.564 -2.016 1.00 0.00 134 ALA A C 3
ATOM 2837 O O . ALA A 1 54 ? 5.045 3.104 -3.115 1.00 0.00 134 ALA A O 3
ATOM 2844 N N . ASP A 1 55 ? 5.549 4.907 -1.895 1.00 0.00 135 ASP A N 3
ATOM 2845 C CA . ASP A 1 55 ? 5.478 5.827 -3.068 1.00 0.00 135 ASP A CA 3
ATOM 2846 C C . ASP A 1 55 ? 6.931 5.869 -3.646 1.00 0.00 135 ASP A C 3
ATOM 2847 O O . ASP A 1 55 ? 7.846 6.465 -3.064 1.00 0.00 135 ASP A O 3
ATOM 2856 N N . GLU A 1 56 ? 7.117 5.259 -4.818 1.00 0.00 136 GLU A N 3
ATOM 2857 C CA . GLU A 1 56 ? 8.444 5.269 -5.503 1.00 0.00 136 GLU A CA 3
ATOM 2858 C C . GLU A 1 56 ? 8.808 6.613 -6.241 1.00 0.00 136 GLU A C 3
ATOM 2859 O O . GLU A 1 56 ? 9.994 6.886 -6.451 1.00 0.00 136 GLU A O 3
ATOM 2871 N N . ASP A 1 57 ? 7.811 7.429 -6.666 1.00 0.00 137 ASP A N 3
ATOM 2872 C CA . ASP A 1 57 ? 8.065 8.681 -7.449 1.00 0.00 137 ASP A CA 3
ATOM 2873 C C . ASP A 1 57 ? 8.357 10.002 -6.659 1.00 0.00 137 ASP A C 3
ATOM 2874 O O . ASP A 1 57 ? 8.939 10.931 -7.236 1.00 0.00 137 ASP A O 3
ATOM 2883 N N . GLY A 1 58 ? 8.059 10.081 -5.352 1.00 0.00 138 GLY A N 3
ATOM 2884 C CA . GLY A 1 58 ? 8.196 11.327 -4.563 1.00 0.00 138 GLY A CA 3
ATOM 2885 C C . GLY A 1 58 ? 7.009 12.338 -4.695 1.00 0.00 138 GLY A C 3
ATOM 2886 O O . GLY A 1 58 ? 7.079 13.410 -4.090 1.00 0.00 138 GLY A O 3
ATOM 2890 N N . ASN A 1 59 ? 5.913 11.981 -5.410 1.00 0.00 139 ASN A N 3
ATOM 2891 C CA . ASN A 1 59 ? 4.694 12.823 -5.554 1.00 0.00 139 ASN A CA 3
ATOM 2892 C C . ASN A 1 59 ? 3.631 12.644 -4.417 1.00 0.00 139 ASN A C 3
ATOM 2893 O O . ASN A 1 59 ? 2.917 13.615 -4.144 1.00 0.00 139 ASN A O 3
ATOM 2904 N N . GLY A 1 60 ? 3.503 11.458 -3.773 1.00 0.00 140 GLY A N 3
ATOM 2905 C CA . GLY A 1 60 ? 2.487 11.226 -2.712 1.00 0.00 140 GLY A CA 3
ATOM 2906 C C . GLY A 1 60 ? 1.251 10.371 -3.107 1.00 0.00 140 GLY A C 3
ATOM 2907 O O . GLY A 1 60 ? 0.203 10.509 -2.472 1.00 0.00 140 GLY A O 3
ATOM 2911 N N . VAL A 1 61 ? 1.363 9.519 -4.143 1.00 0.00 141 VAL A N 3
ATOM 2912 C CA . VAL A 1 61 ? 0.268 8.641 -4.640 1.00 0.00 141 VAL A CA 3
ATOM 2913 C C . VAL A 1 61 ? 0.892 7.290 -5.045 1.00 0.00 141 VAL A C 3
ATOM 2914 O O . VAL A 1 61 ? 2.053 7.169 -5.458 1.00 0.00 141 VAL A O 3
ATOM 2927 N N . ILE A 1 62 ? 0.026 6.275 -4.946 1.00 0.00 142 ILE A N 3
ATOM 2928 C CA . ILE A 1 62 ? 0.390 4.887 -5.222 1.00 0.00 142 ILE A CA 3
ATOM 2929 C C . ILE A 1 62 ? -0.687 4.160 -6.048 1.00 0.00 142 ILE A C 3
ATOM 2930 O O . ILE A 1 62 ? -1.858 4.176 -5.686 1.00 0.00 142 ILE A O 3
ATOM 2946 N N . ASP A 1 63 ? -0.252 3.493 -7.115 1.00 0.00 143 ASP A N 3
ATOM 2947 C CA . ASP A 1 63 ? -1.080 2.570 -7.911 1.00 0.00 143 ASP A CA 3
ATOM 2948 C C . ASP A 1 63 ? -0.725 1.142 -7.363 1.00 0.00 143 ASP A C 3
ATOM 2949 O O . ASP A 1 63 ? 0.307 0.935 -6.700 1.00 0.00 143 ASP A O 3
ATOM 2958 N N . ILE A 1 64 ? -1.552 0.111 -7.617 1.00 0.00 144 ILE A N 3
ATOM 2959 C CA . ILE A 1 64 ? -1.249 -1.262 -7.097 1.00 0.00 144 ILE A CA 3
ATOM 2960 C C . ILE A 1 64 ? 0.179 -1.745 -7.577 1.00 0.00 144 ILE A C 3
ATOM 2961 O O . ILE A 1 64 ? 0.913 -2.086 -6.656 1.00 0.00 144 ILE A O 3
ATOM 2977 N N . PRO A 1 65 ? 0.677 -1.712 -8.860 1.00 0.00 145 PRO A N 3
ATOM 2978 C CA . PRO A 1 65 ? 2.039 -2.180 -9.240 1.00 0.00 145 PRO A CA 3
ATOM 2979 C C . PRO A 1 65 ? 3.286 -1.736 -8.420 1.00 0.00 145 PRO A C 3
ATOM 2980 O O . PRO A 1 65 ? 4.211 -2.541 -8.356 1.00 0.00 145 PRO A O 3
ATOM 2991 N N . GLU A 1 66 ? 3.364 -0.531 -7.800 1.00 0.00 146 GLU A N 3
ATOM 2992 C CA . GLU A 1 66 ? 4.557 -0.144 -6.967 1.00 0.00 146 GLU A CA 3
ATOM 2993 C C . GLU A 1 66 ? 4.565 -0.963 -5.622 1.00 0.00 146 GLU A C 3
ATOM 2994 O O . GLU A 1 66 ? 5.439 -1.821 -5.427 1.00 0.00 146 GLU A O 3
ATOM 3006 N N . PHE A 1 67 ? 3.567 -0.727 -4.728 1.00 0.00 147 PHE A N 3
ATOM 3007 C CA . PHE A 1 67 ? 3.350 -1.509 -3.471 1.00 0.00 147 PHE A CA 3
ATOM 3008 C C . PHE A 1 67 ? 3.313 -3.045 -3.713 1.00 0.00 147 PHE A C 3
ATOM 3009 O O . PHE A 1 67 ? 3.860 -3.825 -2.913 1.00 0.00 147 PHE A O 3
ATOM 3026 N N . MET A 1 68 ? 2.633 -3.456 -4.805 1.00 0.00 148 MET A N 3
ATOM 3027 C CA . MET A 1 68 ? 2.523 -4.882 -5.127 1.00 0.00 148 MET A CA 3
ATOM 3028 C C . MET A 1 68 ? 3.867 -5.438 -5.595 1.00 0.00 148 MET A C 3
ATOM 3029 O O . MET A 1 68 ? 4.170 -6.496 -5.067 1.00 0.00 148 MET A O 3
ATOM 3043 N N . ASP A 1 69 ? 4.678 -4.815 -6.488 1.00 0.00 149 ASP A N 3
ATOM 3044 C CA . ASP A 1 69 ? 6.017 -5.394 -6.802 1.00 0.00 149 ASP A CA 3
ATOM 3045 C C . ASP A 1 69 ? 6.920 -5.521 -5.508 1.00 0.00 149 ASP A C 3
ATOM 3046 O O . ASP A 1 69 ? 7.493 -6.599 -5.236 1.00 0.00 149 ASP A O 3
ATOM 3055 N N . LEU A 1 70 ? 6.896 -4.425 -4.694 1.00 0.00 150 LEU A N 3
ATOM 3056 C CA . LEU A 1 70 ? 7.582 -4.289 -3.393 1.00 0.00 150 LEU A CA 3
ATOM 3057 C C . LEU A 1 70 ? 7.287 -5.474 -2.433 1.00 0.00 150 LEU A C 3
ATOM 3058 O O . LEU A 1 70 ? 8.265 -6.005 -1.897 1.00 0.00 150 LEU A O 3
ATOM 3074 N N . ILE A 1 71 ? 6.012 -5.917 -2.231 1.00 0.00 151 ILE A N 3
ATOM 3075 C CA . ILE A 1 71 ? 5.757 -7.112 -1.358 1.00 0.00 151 ILE A CA 3
ATOM 3076 C C . ILE A 1 71 ? 5.776 -8.448 -2.206 1.00 0.00 151 ILE A C 3
ATOM 3077 O O . ILE A 1 71 ? 6.192 -9.475 -1.669 1.00 0.00 151 ILE A O 3
ATOM 3093 N N . LYS A 1 72 ? 5.343 -8.462 -3.489 1.00 0.00 152 LYS A N 3
ATOM 3094 C CA . LYS A 1 72 ? 5.389 -9.651 -4.407 1.00 0.00 152 LYS A CA 3
ATOM 3095 C C . LYS A 1 72 ? 6.781 -10.352 -4.493 1.00 0.00 152 LYS A C 3
ATOM 3096 O O . LYS A 1 72 ? 6.784 -11.585 -4.587 1.00 0.00 152 LYS A O 3
ATOM 3115 N N . LYS A 1 73 ? 7.921 -9.604 -4.463 1.00 0.00 153 LYS A N 3
ATOM 3116 C CA . LYS A 1 73 ? 9.292 -10.209 -4.477 1.00 0.00 153 LYS A CA 3
ATOM 3117 C C . LYS A 1 73 ? 9.501 -11.421 -3.495 1.00 0.00 153 LYS A C 3
ATOM 3118 O O . LYS A 1 73 ? 10.117 -12.416 -3.886 1.00 0.00 153 LYS A O 3
ATOM 3137 N N . SER A 1 74 ? 8.976 -11.332 -2.252 1.00 0.00 154 SER A N 3
ATOM 3138 C CA . SER A 1 74 ? 9.047 -12.443 -1.248 1.00 0.00 154 SER A CA 3
ATOM 3139 C C . SER A 1 74 ? 7.866 -13.488 -1.312 1.00 0.00 154 SER A C 3
ATOM 3140 O O . SER A 1 74 ? 8.051 -14.620 -0.861 1.00 0.00 154 SER A O 3
ATOM 3148 N N . GLU A 1 7 ? -1.283 -13.441 -3.596 1.00 0.00 87 GLU A N 4
ATOM 3149 C CA . GLU A 1 7 ? -2.540 -12.824 -4.134 1.00 0.00 87 GLU A CA 4
ATOM 3150 C C . GLU A 1 7 ? -3.745 -12.552 -3.198 1.00 0.00 87 GLU A C 4
ATOM 3151 O O . GLU A 1 7 ? -4.309 -11.452 -3.266 1.00 0.00 87 GLU A O 4
ATOM 3163 N N . GLU A 1 8 ? -4.113 -13.530 -2.351 1.00 0.00 88 GLU A N 4
ATOM 3164 C CA . GLU A 1 8 ? -5.201 -13.373 -1.352 1.00 0.00 88 GLU A CA 4
ATOM 3165 C C . GLU A 1 8 ? -5.024 -12.074 -0.500 1.00 0.00 88 GLU A C 4
ATOM 3166 O O . GLU A 1 8 ? -5.774 -11.104 -0.688 1.00 0.00 88 GLU A O 4
ATOM 3178 N N . GLU A 1 9 ? -3.946 -11.980 0.303 1.00 0.00 89 GLU A N 4
ATOM 3179 C CA . GLU A 1 9 ? -3.746 -10.778 1.149 1.00 0.00 89 GLU A CA 4
ATOM 3180 C C . GLU A 1 9 ? -3.276 -9.489 0.399 1.00 0.00 89 GLU A C 4
ATOM 3181 O O . GLU A 1 9 ? -3.607 -8.407 0.893 1.00 0.00 89 GLU A O 4
ATOM 3193 N N . ILE A 1 10 ? -2.580 -9.541 -0.767 1.00 0.00 90 ILE A N 4
ATOM 3194 C CA . ILE A 1 10 ? -2.178 -8.317 -1.511 1.00 0.00 90 ILE A CA 4
ATOM 3195 C C . ILE A 1 10 ? -3.421 -7.715 -2.220 1.00 0.00 90 ILE A C 4
ATOM 3196 O O . ILE A 1 10 ? -3.686 -6.539 -1.953 1.00 0.00 90 ILE A O 4
ATOM 3212 N N . LEU A 1 11 ? -4.150 -8.429 -3.120 1.00 0.00 91 LEU A N 4
ATOM 3213 C CA . LEU A 1 11 ? -5.347 -7.824 -3.766 1.00 0.00 91 LEU A CA 4
ATOM 3214 C C . LEU A 1 11 ? -6.428 -7.495 -2.688 1.00 0.00 91 LEU A C 4
ATOM 3215 O O . LEU A 1 11 ? -6.939 -6.377 -2.743 1.00 0.00 91 LEU A O 4
ATOM 3231 N N . ARG A 1 12 ? -6.715 -8.355 -1.668 1.00 0.00 92 ARG A N 4
ATOM 3232 C CA . ARG A 1 12 ? -7.710 -8.015 -0.612 1.00 0.00 92 ARG A CA 4
ATOM 3233 C C . ARG A 1 12 ? -7.269 -6.728 0.176 1.00 0.00 92 ARG A C 4
ATOM 3234 O O . ARG A 1 12 ? -8.045 -5.764 0.175 1.00 0.00 92 ARG A O 4
ATOM 3255 N N . ALA A 1 13 ? -6.026 -6.648 0.729 1.00 0.00 93 ALA A N 4
ATOM 3256 C CA . ALA A 1 13 ? -5.580 -5.451 1.481 1.00 0.00 93 ALA A CA 4
ATOM 3257 C C . ALA A 1 13 ? -5.406 -4.167 0.643 1.00 0.00 93 ALA A C 4
ATOM 3258 O O . ALA A 1 13 ? -6.046 -3.187 1.019 1.00 0.00 93 ALA A O 4
ATOM 3265 N N . PHE A 1 14 ? -4.612 -4.134 -0.453 1.00 0.00 94 PHE A N 4
ATOM 3266 C CA . PHE A 1 14 ? -4.470 -2.901 -1.292 1.00 0.00 94 PHE A CA 4
ATOM 3267 C C . PHE A 1 14 ? -5.799 -2.488 -1.953 1.00 0.00 94 PHE A C 4
ATOM 3268 O O . PHE A 1 14 ? -6.153 -1.307 -1.873 1.00 0.00 94 PHE A O 4
ATOM 3285 N N . LYS A 1 15 ? -6.490 -3.424 -2.636 1.00 0.00 95 LYS A N 4
ATOM 3286 C CA . LYS A 1 15 ? -7.764 -3.084 -3.319 1.00 0.00 95 LYS A CA 4
ATOM 3287 C C . LYS A 1 15 ? -8.883 -2.659 -2.271 1.00 0.00 95 LYS A C 4
ATOM 3288 O O . LYS A 1 15 ? -9.783 -1.917 -2.672 1.00 0.00 95 LYS A O 4
ATOM 3307 N N . VAL A 1 16 ? -8.817 -3.056 -0.956 1.00 0.00 96 VAL A N 4
ATOM 3308 C CA . VAL A 1 16 ? -9.698 -2.482 0.115 1.00 0.00 96 VAL A CA 4
ATOM 3309 C C . VAL A 1 16 ? -9.206 -1.033 0.428 1.00 0.00 96 VAL A C 4
ATOM 3310 O O . VAL A 1 16 ? -10.020 -0.108 0.492 1.00 0.00 96 VAL A O 4
ATOM 3323 N N . PHE A 1 17 ? -7.882 -0.882 0.662 1.00 0.00 97 PHE A N 4
ATOM 3324 C CA . PHE A 1 17 ? -7.224 0.382 1.009 1.00 0.00 97 PHE A CA 4
ATOM 3325 C C . PHE A 1 17 ? -7.540 1.610 0.091 1.00 0.00 97 PHE A C 4
ATOM 3326 O O . PHE A 1 17 ? -7.670 2.724 0.595 1.00 0.00 97 PHE A O 4
ATOM 3343 N N . ASP A 1 18 ? -7.672 1.378 -1.233 1.00 0.00 98 ASP A N 4
ATOM 3344 C CA . ASP A 1 18 ? -7.998 2.398 -2.259 1.00 0.00 98 ASP A CA 4
ATOM 3345 C C . ASP A 1 18 ? -9.401 3.078 -2.018 1.00 0.00 98 ASP A C 4
ATOM 3346 O O . ASP A 1 18 ? -10.457 2.431 -2.065 1.00 0.00 98 ASP A O 4
ATOM 3355 N N . ALA A 1 19 ? -9.371 4.396 -1.745 1.00 0.00 99 ALA A N 4
ATOM 3356 C CA . ALA A 1 19 ? -10.588 5.222 -1.484 1.00 0.00 99 ALA A CA 4
ATOM 3357 C C . ALA A 1 19 ? -11.399 5.626 -2.746 1.00 0.00 99 ALA A C 4
ATOM 3358 O O . ALA A 1 19 ? -12.615 5.413 -2.771 1.00 0.00 99 ALA A O 4
ATOM 3365 N N . ASN A 1 20 ? -10.744 6.208 -3.773 1.00 0.00 100 ASN A N 4
ATOM 3366 C CA . ASN A 1 20 ? -11.411 6.649 -5.032 1.00 0.00 100 ASN A CA 4
ATOM 3367 C C . ASN A 1 20 ? -11.961 5.539 -5.996 1.00 0.00 100 ASN A C 4
ATOM 3368 O O . ASN A 1 20 ? -12.729 5.886 -6.899 1.00 0.00 100 ASN A O 4
ATOM 3379 N N . GLY A 1 21 ? -11.605 4.246 -5.830 1.00 0.00 101 GLY A N 4
ATOM 3380 C CA . GLY A 1 21 ? -12.095 3.160 -6.718 1.00 0.00 101 GLY A CA 4
ATOM 3381 C C . GLY A 1 21 ? -11.418 2.934 -8.097 1.00 0.00 101 GLY A C 4
ATOM 3382 O O . GLY A 1 21 ? -11.930 2.117 -8.867 1.00 0.00 101 GLY A O 4
ATOM 3386 N N . ASP A 1 22 ? -10.302 3.620 -8.409 1.00 0.00 102 ASP A N 4
ATOM 3387 C CA . ASP A 1 22 ? -9.521 3.447 -9.666 1.00 0.00 102 ASP A CA 4
ATOM 3388 C C . ASP A 1 22 ? -8.175 2.643 -9.502 1.00 0.00 102 ASP A C 4
ATOM 3389 O O . ASP A 1 22 ? -7.622 2.177 -10.507 1.00 0.00 102 ASP A O 4
ATOM 3398 N N . GLY A 1 23 ? -7.691 2.460 -8.258 1.00 0.00 103 GLY A N 4
ATOM 3399 C CA . GLY A 1 23 ? -6.448 1.757 -7.924 1.00 0.00 103 GLY A CA 4
ATOM 3400 C C . GLY A 1 23 ? -5.298 2.623 -7.363 1.00 0.00 103 GLY A C 4
ATOM 3401 O O . GLY A 1 23 ? -4.168 2.138 -7.433 1.00 0.00 103 GLY A O 4
ATOM 3405 N N . VAL A 1 24 ? -5.530 3.843 -6.800 1.00 0.00 104 VAL A N 4
ATOM 3406 C CA . VAL A 1 24 ? -4.435 4.697 -6.260 1.00 0.00 104 VAL A CA 4
ATOM 3407 C C . VAL A 1 24 ? -4.791 5.221 -4.834 1.00 0.00 104 VAL A C 4
ATOM 3408 O O . VAL A 1 24 ? -5.900 5.676 -4.531 1.00 0.00 104 VAL A O 4
ATOM 3421 N N . ILE A 1 25 ? -3.749 5.148 -3.997 1.00 0.00 105 ILE A N 4
ATOM 3422 C CA . ILE A 1 25 ? -3.720 5.570 -2.578 1.00 0.00 105 ILE A CA 4
ATOM 3423 C C . ILE A 1 25 ? -2.842 6.847 -2.465 1.00 0.00 105 ILE A C 4
ATOM 3424 O O . ILE A 1 25 ? -1.759 6.918 -3.046 1.00 0.00 105 ILE A O 4
ATOM 3440 N N . ASP A 1 26 ? -3.292 7.799 -1.635 1.00 0.00 106 ASP A N 4
ATOM 3441 C CA . ASP A 1 26 ? -2.565 9.063 -1.338 1.00 0.00 106 ASP A CA 4
ATOM 3442 C C . ASP A 1 26 ? -2.212 9.171 0.192 1.00 0.00 106 ASP A C 4
ATOM 3443 O O . ASP A 1 26 ? -2.392 8.218 0.963 1.00 0.00 106 ASP A O 4
ATOM 3452 N N . PHE A 1 27 ? -1.666 10.323 0.637 1.00 0.00 107 PHE A N 4
ATOM 3453 C CA . PHE A 1 27 ? -1.305 10.533 2.071 1.00 0.00 107 PHE A CA 4
ATOM 3454 C C . PHE A 1 27 ? -2.530 10.717 3.007 1.00 0.00 107 PHE A C 4
ATOM 3455 O O . PHE A 1 27 ? -2.612 10.006 4.015 1.00 0.00 107 PHE A O 4
ATOM 3472 N N . ASP A 1 28 ? -3.439 11.664 2.692 1.00 0.00 108 ASP A N 4
ATOM 3473 C CA . ASP A 1 28 ? -4.681 11.885 3.500 1.00 0.00 108 ASP A CA 4
ATOM 3474 C C . ASP A 1 28 ? -5.549 10.587 3.623 1.00 0.00 108 ASP A C 4
ATOM 3475 O O . ASP A 1 28 ? -5.924 10.214 4.742 1.00 0.00 108 ASP A O 4
ATOM 3484 N N . GLU A 1 29 ? -5.795 9.878 2.506 1.00 0.00 109 GLU A N 4
ATOM 3485 C CA . GLU A 1 29 ? -6.499 8.580 2.474 1.00 0.00 109 GLU A CA 4
ATOM 3486 C C . GLU A 1 29 ? -5.883 7.490 3.417 1.00 0.00 109 GLU A C 4
ATOM 3487 O O . GLU A 1 29 ? -6.602 6.907 4.234 1.00 0.00 109 GLU A O 4
ATOM 3499 N N . PHE A 1 30 ? -4.553 7.280 3.321 1.00 0.00 110 PHE A N 4
ATOM 3500 C CA . PHE A 1 30 ? -3.785 6.302 4.152 1.00 0.00 110 PHE A CA 4
ATOM 3501 C C . PHE A 1 30 ? -3.876 6.680 5.657 1.00 0.00 110 PHE A C 4
ATOM 3502 O O . PHE A 1 30 ? -4.279 5.814 6.452 1.00 0.00 110 PHE A O 4
ATOM 3519 N N . LYS A 1 31 ? -3.569 7.946 6.039 1.00 0.00 111 LYS A N 4
ATOM 3520 C CA . LYS A 1 31 ? -3.708 8.390 7.454 1.00 0.00 111 LYS A CA 4
ATOM 3521 C C . LYS A 1 31 ? -5.182 8.514 8.000 1.00 0.00 111 LYS A C 4
ATOM 3522 O O . LYS A 1 31 ? -5.367 8.817 9.180 1.00 0.00 111 LYS A O 4
ATOM 3541 N N . PHE A 1 32 ? -6.199 8.398 7.135 1.00 0.00 112 PHE A N 4
ATOM 3542 C CA . PHE A 1 32 ? -7.634 8.332 7.514 1.00 0.00 112 PHE A CA 4
ATOM 3543 C C . PHE A 1 32 ? -8.097 6.828 7.695 1.00 0.00 112 PHE A C 4
ATOM 3544 O O . PHE A 1 32 ? -8.867 6.534 8.610 1.00 0.00 112 PHE A O 4
ATOM 3561 N N . ILE A 1 33 ? -7.642 5.915 6.808 1.00 0.00 113 ILE A N 4
ATOM 3562 C CA . ILE A 1 33 ? -8.041 4.484 6.736 1.00 0.00 113 ILE A CA 4
ATOM 3563 C C . ILE A 1 33 ? -7.251 3.384 7.504 1.00 0.00 113 ILE A C 4
ATOM 3564 O O . ILE A 1 33 ? -7.877 2.410 7.924 1.00 0.00 113 ILE A O 4
ATOM 3580 N N . MET A 1 34 ? -5.911 3.506 7.605 1.00 0.00 114 MET A N 4
ATOM 3581 C CA . MET A 1 34 ? -5.000 2.497 8.236 1.00 0.00 114 MET A CA 4
ATOM 3582 C C . MET A 1 34 ? -5.515 1.758 9.514 1.00 0.00 114 MET A C 4
ATOM 3583 O O . MET A 1 34 ? -5.507 0.524 9.557 1.00 0.00 114 MET A O 4
ATOM 3597 N N . GLN A 1 35 ? -5.941 2.526 10.521 1.00 0.00 115 GLN A N 4
ATOM 3598 C CA . GLN A 1 35 ? -6.470 1.959 11.812 1.00 0.00 115 GLN A CA 4
ATOM 3599 C C . GLN A 1 35 ? -7.895 1.330 11.792 1.00 0.00 115 GLN A C 4
ATOM 3600 O O . GLN A 1 35 ? -8.129 0.278 12.391 1.00 0.00 115 GLN A O 4
ATOM 3614 N N . LYS A 1 36 ? -8.800 2.035 11.113 1.00 0.00 116 LYS A N 4
ATOM 3615 C CA . LYS A 1 36 ? -10.268 1.681 10.930 1.00 0.00 116 LYS A CA 4
ATOM 3616 C C . LYS A 1 36 ? -11.140 2.000 12.196 1.00 0.00 116 LYS A C 4
ATOM 3617 O O . LYS A 1 36 ? -11.933 2.945 12.122 1.00 0.00 116 LYS A O 4
ATOM 3636 N N . VAL A 1 37 ? -11.031 1.233 13.306 1.00 0.00 117 VAL A N 4
ATOM 3637 C CA . VAL A 1 37 ? -11.844 1.435 14.537 1.00 0.00 117 VAL A CA 4
ATOM 3638 C C . VAL A 1 37 ? -10.942 1.640 15.793 1.00 0.00 117 VAL A C 4
ATOM 3639 O O . VAL A 1 37 ? -9.872 1.036 15.930 1.00 0.00 117 VAL A O 4
ATOM 3652 N N . GLY A 1 38 ? -11.417 2.503 16.714 1.00 0.00 118 GLY A N 4
ATOM 3653 C CA . GLY A 1 38 ? -10.711 2.836 17.970 1.00 0.00 118 GLY A CA 4
ATOM 3654 C C . GLY A 1 38 ? -9.513 3.767 17.711 1.00 0.00 118 GLY A C 4
ATOM 3655 O O . GLY A 1 38 ? -8.382 3.278 17.636 1.00 0.00 118 GLY A O 4
ATOM 3659 N N . GLU A 1 39 ? -9.781 5.084 17.566 1.00 0.00 119 GLU A N 4
ATOM 3660 C CA . GLU A 1 39 ? -8.752 6.129 17.251 1.00 0.00 119 GLU A CA 4
ATOM 3661 C C . GLU A 1 39 ? -8.225 5.961 15.784 1.00 0.00 119 GLU A C 4
ATOM 3662 O O . GLU A 1 39 ? -7.720 4.900 15.398 1.00 0.00 119 GLU A O 4
ATOM 3674 N N . GLU A 1 40 ? -8.355 7.004 14.945 1.00 0.00 120 GLU A N 4
ATOM 3675 C CA . GLU A 1 40 ? -7.892 6.977 13.528 1.00 0.00 120 GLU A CA 4
ATOM 3676 C C . GLU A 1 40 ? -6.332 6.971 13.340 1.00 0.00 120 GLU A C 4
ATOM 3677 O O . GLU A 1 40 ? -5.651 6.876 14.369 1.00 0.00 120 GLU A O 4
ATOM 3689 N N . PRO A 1 41 ? -5.680 6.993 12.122 1.00 0.00 121 PRO A N 4
ATOM 3690 C CA . PRO A 1 41 ? -4.178 7.082 12.032 1.00 0.00 121 PRO A CA 4
ATOM 3691 C C . PRO A 1 41 ? -3.765 8.563 12.318 1.00 0.00 121 PRO A C 4
ATOM 3692 O O . PRO A 1 41 ? -3.527 9.441 11.486 1.00 0.00 121 PRO A O 4
ATOM 3703 N N . LEU A 1 42 ? -3.747 8.701 13.626 1.00 0.00 122 LEU A N 4
ATOM 3704 C CA . LEU A 1 42 ? -3.557 9.898 14.430 1.00 0.00 122 LEU A CA 4
ATOM 3705 C C . LEU A 1 42 ? -2.166 10.594 14.265 1.00 0.00 122 LEU A C 4
ATOM 3706 O O . LEU A 1 42 ? -2.221 11.712 13.739 1.00 0.00 122 LEU A O 4
ATOM 3722 N N . THR A 1 43 ? -0.959 10.077 14.631 1.00 0.00 123 THR A N 4
ATOM 3723 C CA . THR A 1 43 ? 0.301 10.828 14.366 1.00 0.00 123 THR A CA 4
ATOM 3724 C C . THR A 1 43 ? 0.739 10.555 12.900 1.00 0.00 123 THR A C 4
ATOM 3725 O O . THR A 1 43 ? 0.895 9.413 12.458 1.00 0.00 123 THR A O 4
ATOM 3736 N N . ASP A 1 44 ? 0.940 11.667 12.189 1.00 0.00 124 ASP A N 4
ATOM 3737 C CA . ASP A 1 44 ? 1.394 11.698 10.771 1.00 0.00 124 ASP A CA 4
ATOM 3738 C C . ASP A 1 44 ? 2.763 11.043 10.457 1.00 0.00 124 ASP A C 4
ATOM 3739 O O . ASP A 1 44 ? 2.918 10.396 9.418 1.00 0.00 124 ASP A O 4
ATOM 3748 N N . ALA A 1 45 ? 3.711 11.226 11.385 1.00 0.00 125 ALA A N 4
ATOM 3749 C CA . ALA A 1 45 ? 5.073 10.649 11.317 1.00 0.00 125 ALA A CA 4
ATOM 3750 C C . ALA A 1 45 ? 5.087 9.102 11.169 1.00 0.00 125 ALA A C 4
ATOM 3751 O O . ALA A 1 45 ? 5.821 8.603 10.304 1.00 0.00 125 ALA A O 4
ATOM 3758 N N . GLU A 1 46 ? 4.264 8.353 11.957 1.00 0.00 126 GLU A N 4
ATOM 3759 C CA . GLU A 1 46 ? 4.171 6.865 11.819 1.00 0.00 126 GLU A CA 4
ATOM 3760 C C . GLU A 1 46 ? 3.745 6.418 10.366 1.00 0.00 126 GLU A C 4
ATOM 3761 O O . GLU A 1 46 ? 4.414 5.610 9.696 1.00 0.00 126 GLU A O 4
ATOM 3773 N N . VAL A 1 47 ? 2.638 7.046 9.898 1.00 0.00 127 VAL A N 4
ATOM 3774 C CA . VAL A 1 47 ? 2.027 6.810 8.575 1.00 0.00 127 VAL A CA 4
ATOM 3775 C C . VAL A 1 47 ? 2.944 7.303 7.404 1.00 0.00 127 VAL A C 4
ATOM 3776 O O . VAL A 1 47 ? 3.047 6.579 6.408 1.00 0.00 127 VAL A O 4
ATOM 3789 N N . GLU A 1 48 ? 3.613 8.485 7.503 1.00 0.00 128 GLU A N 4
ATOM 3790 C CA . GLU A 1 48 ? 4.573 8.969 6.461 1.00 0.00 128 GLU A CA 4
ATOM 3791 C C . GLU A 1 48 ? 5.787 7.995 6.364 1.00 0.00 128 GLU A C 4
ATOM 3792 O O . GLU A 1 48 ? 6.125 7.606 5.246 1.00 0.00 128 GLU A O 4
ATOM 3804 N N . GLU A 1 49 ? 6.416 7.554 7.486 1.00 0.00 129 GLU A N 4
ATOM 3805 C CA . GLU A 1 49 ? 7.521 6.555 7.439 1.00 0.00 129 GLU A CA 4
ATOM 3806 C C . GLU A 1 49 ? 7.084 5.223 6.747 1.00 0.00 129 GLU A C 4
ATOM 3807 O O . GLU A 1 49 ? 7.753 4.804 5.790 1.00 0.00 129 GLU A O 4
ATOM 3819 N N . ALA A 1 50 ? 5.947 4.609 7.167 1.00 0.00 130 ALA A N 4
ATOM 3820 C CA . ALA A 1 50 ? 5.436 3.373 6.502 1.00 0.00 130 ALA A CA 4
ATOM 3821 C C . ALA A 1 50 ? 5.116 3.541 4.976 1.00 0.00 130 ALA A C 4
ATOM 3822 O O . ALA A 1 50 ? 5.561 2.708 4.173 1.00 0.00 130 ALA A O 4
ATOM 3829 N N . MET A 1 51 ? 4.402 4.623 4.570 1.00 0.00 131 MET A N 4
ATOM 3830 C CA . MET A 1 51 ? 4.102 4.882 3.133 1.00 0.00 131 MET A CA 4
ATOM 3831 C C . MET A 1 51 ? 5.387 5.266 2.332 1.00 0.00 131 MET A C 4
ATOM 3832 O O . MET A 1 51 ? 5.485 4.834 1.185 1.00 0.00 131 MET A O 4
ATOM 3846 N N . LYS A 1 52 ? 6.345 6.070 2.870 1.00 0.00 132 LYS A N 4
ATOM 3847 C CA . LYS A 1 52 ? 7.643 6.350 2.180 1.00 0.00 132 LYS A CA 4
ATOM 3848 C C . LYS A 1 52 ? 8.434 5.009 1.968 1.00 0.00 132 LYS A C 4
ATOM 3849 O O . LYS A 1 52 ? 8.983 4.829 0.879 1.00 0.00 132 LYS A O 4
ATOM 3868 N N . GLU A 1 53 ? 8.483 4.063 2.943 1.00 0.00 133 GLU A N 4
ATOM 3869 C CA . GLU A 1 53 ? 9.099 2.724 2.708 1.00 0.00 133 GLU A CA 4
ATOM 3870 C C . GLU A 1 53 ? 8.305 1.883 1.625 1.00 0.00 133 GLU A C 4
ATOM 3871 O O . GLU A 1 53 ? 8.934 1.110 0.895 1.00 0.00 133 GLU A O 4
ATOM 3883 N N . ALA A 1 54 ? 6.955 2.031 1.526 1.00 0.00 134 ALA A N 4
ATOM 3884 C CA . ALA A 1 54 ? 6.125 1.317 0.519 1.00 0.00 134 ALA A CA 4
ATOM 3885 C C . ALA A 1 54 ? 6.069 1.925 -0.934 1.00 0.00 134 ALA A C 4
ATOM 3886 O O . ALA A 1 54 ? 5.903 1.142 -1.872 1.00 0.00 134 ALA A O 4
ATOM 3893 N N . ASP A 1 55 ? 6.260 3.267 -1.200 1.00 0.00 135 ASP A N 4
ATOM 3894 C CA . ASP A 1 55 ? 6.283 3.839 -2.604 1.00 0.00 135 ASP A CA 4
ATOM 3895 C C . ASP A 1 55 ? 7.677 3.567 -3.271 1.00 0.00 135 ASP A C 4
ATOM 3896 O O . ASP A 1 55 ? 8.697 4.147 -2.881 1.00 0.00 135 ASP A O 4
ATOM 3905 N N . GLU A 1 56 ? 7.714 2.671 -4.262 1.00 0.00 136 GLU A N 4
ATOM 3906 C CA . GLU A 1 56 ? 8.963 2.375 -5.027 1.00 0.00 136 GLU A CA 4
ATOM 3907 C C . GLU A 1 56 ? 9.281 3.295 -6.272 1.00 0.00 136 GLU A C 4
ATOM 3908 O O . GLU A 1 56 ? 10.435 3.320 -6.714 1.00 0.00 136 GLU A O 4
ATOM 3920 N N . ASP A 1 57 ? 8.292 4.019 -6.853 1.00 0.00 137 ASP A N 4
ATOM 3921 C CA . ASP A 1 57 ? 8.486 4.767 -8.147 1.00 0.00 137 ASP A CA 4
ATOM 3922 C C . ASP A 1 57 ? 9.082 6.201 -8.205 1.00 0.00 137 ASP A C 4
ATOM 3923 O O . ASP A 1 57 ? 9.551 6.597 -9.281 1.00 0.00 137 ASP A O 4
ATOM 3932 N N . GLY A 1 58 ? 9.187 6.948 -7.103 1.00 0.00 138 GLY A N 4
ATOM 3933 C CA . GLY A 1 58 ? 9.594 8.372 -7.173 1.00 0.00 138 GLY A CA 4
ATOM 3934 C C . GLY A 1 58 ? 8.427 9.381 -7.465 1.00 0.00 138 GLY A C 4
ATOM 3935 O O . GLY A 1 58 ? 8.693 10.579 -7.582 1.00 0.00 138 GLY A O 4
ATOM 3939 N N . ASN A 1 59 ? 7.154 8.914 -7.498 1.00 0.00 139 ASN A N 4
ATOM 3940 C CA . ASN A 1 59 ? 5.940 9.751 -7.668 1.00 0.00 139 ASN A CA 4
ATOM 3941 C C . ASN A 1 59 ? 5.427 10.254 -6.286 1.00 0.00 139 ASN A C 4
ATOM 3942 O O . ASN A 1 59 ? 5.181 11.459 -6.175 1.00 0.00 139 ASN A O 4
ATOM 3953 N N . GLY A 1 60 ? 5.226 9.374 -5.274 1.00 0.00 140 GLY A N 4
ATOM 3954 C CA . GLY A 1 60 ? 4.696 9.817 -3.966 1.00 0.00 140 GLY A CA 4
ATOM 3955 C C . GLY A 1 60 ? 3.266 9.349 -3.625 1.00 0.00 140 GLY A C 4
ATOM 3956 O O . GLY A 1 60 ? 2.942 9.445 -2.446 1.00 0.00 140 GLY A O 4
ATOM 3960 N N . VAL A 1 61 ? 2.392 8.938 -4.578 1.00 0.00 141 VAL A N 4
ATOM 3961 C CA . VAL A 1 61 ? 1.024 8.410 -4.259 1.00 0.00 141 VAL A CA 4
ATOM 3962 C C . VAL A 1 61 ? 1.044 7.054 -5.008 1.00 0.00 141 VAL A C 4
ATOM 3963 O O . VAL A 1 61 ? 1.276 6.941 -6.218 1.00 0.00 141 VAL A O 4
ATOM 3976 N N . ILE A 1 62 ? 0.779 6.013 -4.213 1.00 0.00 142 ILE A N 4
ATOM 3977 C CA . ILE A 1 62 ? 0.901 4.624 -4.656 1.00 0.00 142 ILE A CA 4
ATOM 3978 C C . ILE A 1 62 ? -0.241 4.075 -5.536 1.00 0.00 142 ILE A C 4
ATOM 3979 O O . ILE A 1 62 ? -1.398 4.063 -5.130 1.00 0.00 142 ILE A O 4
ATOM 3995 N N . ASP A 1 63 ? 0.145 3.569 -6.706 1.00 0.00 143 ASP A N 4
ATOM 3996 C CA . ASP A 1 63 ? -0.745 2.835 -7.620 1.00 0.00 143 ASP A CA 4
ATOM 3997 C C . ASP A 1 63 ? -0.566 1.324 -7.247 1.00 0.00 143 ASP A C 4
ATOM 3998 O O . ASP A 1 63 ? 0.422 0.907 -6.616 1.00 0.00 143 ASP A O 4
ATOM 4007 N N . ILE A 1 64 ? -1.521 0.458 -7.617 1.00 0.00 144 ILE A N 4
ATOM 4008 C CA . ILE A 1 64 ? -1.419 -0.990 -7.272 1.00 0.00 144 ILE A CA 4
ATOM 4009 C C . ILE A 1 64 ? -0.101 -1.671 -7.813 1.00 0.00 144 ILE A C 4
ATOM 4010 O O . ILE A 1 64 ? 0.468 -2.414 -7.007 1.00 0.00 144 ILE A O 4
ATOM 4026 N N . PRO A 1 65 ? 0.437 -1.475 -9.064 1.00 0.00 145 PRO A N 4
ATOM 4027 C CA . PRO A 1 65 ? 1.695 -2.105 -9.522 1.00 0.00 145 PRO A CA 4
ATOM 4028 C C . PRO A 1 65 ? 2.937 -1.924 -8.611 1.00 0.00 145 PRO A C 4
ATOM 4029 O O . PRO A 1 65 ? 3.647 -2.912 -8.470 1.00 0.00 145 PRO A O 4
ATOM 4040 N N . GLU A 1 66 ? 3.194 -0.760 -7.960 1.00 0.00 146 GLU A N 4
ATOM 4041 C CA . GLU A 1 66 ? 4.375 -0.604 -7.057 1.00 0.00 146 GLU A CA 4
ATOM 4042 C C . GLU A 1 66 ? 4.289 -1.448 -5.754 1.00 0.00 146 GLU A C 4
ATOM 4043 O O . GLU A 1 66 ? 5.332 -1.961 -5.348 1.00 0.00 146 GLU A O 4
ATOM 4055 N N . PHE A 1 67 ? 3.118 -1.606 -5.091 1.00 0.00 147 PHE A N 4
ATOM 4056 C CA . PHE A 1 67 ? 2.967 -2.541 -3.941 1.00 0.00 147 PHE A CA 4
ATOM 4057 C C . PHE A 1 67 ? 3.168 -4.035 -4.408 1.00 0.00 147 PHE A C 4
ATOM 4058 O O . PHE A 1 67 ? 3.925 -4.777 -3.763 1.00 0.00 147 PHE A O 4
ATOM 4075 N N . MET A 1 68 ? 2.518 -4.458 -5.529 1.00 0.00 148 MET A N 4
ATOM 4076 C CA . MET A 1 68 ? 2.711 -5.834 -6.101 1.00 0.00 148 MET A CA 4
ATOM 4077 C C . MET A 1 68 ? 4.217 -6.107 -6.487 1.00 0.00 148 MET A C 4
ATOM 4078 O O . MET A 1 68 ? 4.745 -7.180 -6.148 1.00 0.00 148 MET A O 4
ATOM 4092 N N . ASP A 1 69 ? 4.912 -5.141 -7.140 1.00 0.00 149 ASP A N 4
ATOM 4093 C CA . ASP A 1 69 ? 6.357 -5.233 -7.484 1.00 0.00 149 ASP A CA 4
ATOM 4094 C C . ASP A 1 69 ? 7.216 -5.262 -6.172 1.00 0.00 149 ASP A C 4
ATOM 4095 O O . ASP A 1 69 ? 8.077 -6.133 -6.048 1.00 0.00 149 ASP A O 4
ATOM 4104 N N . LEU A 1 70 ? 6.931 -4.389 -5.169 1.00 0.00 150 LEU A N 4
ATOM 4105 C CA . LEU A 1 70 ? 7.591 -4.384 -3.834 1.00 0.00 150 LEU A CA 4
ATOM 4106 C C . LEU A 1 70 ? 7.549 -5.784 -3.161 1.00 0.00 150 LEU A C 4
ATOM 4107 O O . LEU A 1 70 ? 8.597 -6.211 -2.665 1.00 0.00 150 LEU A O 4
ATOM 4123 N N . ILE A 1 71 ? 6.401 -6.508 -3.160 1.00 0.00 151 ILE A N 4
ATOM 4124 C CA . ILE A 1 71 ? 6.344 -7.844 -2.525 1.00 0.00 151 ILE A CA 4
ATOM 4125 C C . ILE A 1 71 ? 6.971 -8.973 -3.370 1.00 0.00 151 ILE A C 4
ATOM 4126 O O . ILE A 1 71 ? 7.787 -9.709 -2.802 1.00 0.00 151 ILE A O 4
ATOM 4142 N N . LYS A 1 72 ? 6.625 -9.141 -4.658 1.00 0.00 152 LYS A N 4
ATOM 4143 C CA . LYS A 1 72 ? 7.182 -10.278 -5.433 1.00 0.00 152 LYS A CA 4
ATOM 4144 C C . LYS A 1 72 ? 8.513 -9.989 -6.204 1.00 0.00 152 LYS A C 4
ATOM 4145 O O . LYS A 1 72 ? 9.391 -10.860 -6.159 1.00 0.00 152 LYS A O 4
ATOM 4164 N N . LYS A 1 73 ? 8.638 -8.872 -6.952 1.00 0.00 153 LYS A N 4
ATOM 4165 C CA . LYS A 1 73 ? 9.876 -8.569 -7.752 1.00 0.00 153 LYS A CA 4
ATOM 4166 C C . LYS A 1 73 ? 10.919 -7.470 -7.295 1.00 0.00 153 LYS A C 4
ATOM 4167 O O . LYS A 1 73 ? 11.994 -7.801 -6.792 1.00 0.00 153 LYS A O 4
ATOM 4186 N N . SER A 1 74 ? 10.585 -6.173 -7.477 1.00 0.00 154 SER A N 4
ATOM 4187 C CA . SER A 1 74 ? 11.466 -4.984 -7.212 1.00 0.00 154 SER A CA 4
ATOM 4188 C C . SER A 1 74 ? 11.732 -4.486 -5.746 1.00 0.00 154 SER A C 4
ATOM 4189 O O . SER A 1 74 ? 11.073 -4.879 -4.777 1.00 0.00 154 SER A O 4
ATOM 4197 N N . GLU A 1 7 ? -5.912 -11.182 -8.670 1.00 0.00 87 GLU A N 5
ATOM 4198 C CA . GLU A 1 7 ? -4.825 -10.589 -7.830 1.00 0.00 87 GLU A CA 5
ATOM 4199 C C . GLU A 1 7 ? -5.142 -10.867 -6.295 1.00 0.00 87 GLU A C 5
ATOM 4200 O O . GLU A 1 7 ? -4.306 -10.503 -5.475 1.00 0.00 87 GLU A O 5
ATOM 4212 N N . GLU A 1 8 ? -6.302 -11.511 -5.945 1.00 0.00 88 GLU A N 5
ATOM 4213 C CA . GLU A 1 8 ? -6.915 -11.760 -4.595 1.00 0.00 88 GLU A CA 5
ATOM 4214 C C . GLU A 1 8 ? -6.049 -11.699 -3.327 1.00 0.00 88 GLU A C 5
ATOM 4215 O O . GLU A 1 8 ? -6.455 -11.127 -2.321 1.00 0.00 88 GLU A O 5
ATOM 4227 N N . GLU A 1 9 ? -4.868 -12.280 -3.376 1.00 0.00 89 GLU A N 5
ATOM 4228 C CA . GLU A 1 9 ? -3.868 -12.182 -2.253 1.00 0.00 89 GLU A CA 5
ATOM 4229 C C . GLU A 1 9 ? -3.583 -10.640 -1.846 1.00 0.00 89 GLU A C 5
ATOM 4230 O O . GLU A 1 9 ? -4.072 -9.989 -0.882 1.00 0.00 89 GLU A O 5
ATOM 4242 N N . ILE A 1 10 ? -2.882 -10.056 -2.817 1.00 0.00 90 ILE A N 5
ATOM 4243 C CA . ILE A 1 10 ? -2.447 -8.646 -2.851 1.00 0.00 90 ILE A CA 5
ATOM 4244 C C . ILE A 1 10 ? -3.697 -7.727 -3.076 1.00 0.00 90 ILE A C 5
ATOM 4245 O O . ILE A 1 10 ? -3.765 -6.711 -2.391 1.00 0.00 90 ILE A O 5
ATOM 4261 N N . LEU A 1 11 ? -4.658 -8.031 -3.998 1.00 0.00 91 LEU A N 5
ATOM 4262 C CA . LEU A 1 11 ? -5.908 -7.232 -4.179 1.00 0.00 91 LEU A CA 5
ATOM 4263 C C . LEU A 1 11 ? -6.697 -7.195 -2.842 1.00 0.00 91 LEU A C 5
ATOM 4264 O O . LEU A 1 11 ? -7.138 -6.113 -2.472 1.00 0.00 91 LEU A O 5
ATOM 4280 N N . ARG A 1 12 ? -6.866 -8.300 -2.066 1.00 0.00 92 ARG A N 5
ATOM 4281 C CA . ARG A 1 12 ? -7.533 -8.223 -0.738 1.00 0.00 92 ARG A CA 5
ATOM 4282 C C . ARG A 1 12 ? -6.773 -7.158 0.108 1.00 0.00 92 ARG A C 5
ATOM 4283 O O . ARG A 1 12 ? -7.429 -6.181 0.482 1.00 0.00 92 ARG A O 5
ATOM 4304 N N . ALA A 1 13 ? -5.419 -7.204 0.253 1.00 0.00 93 ALA A N 5
ATOM 4305 C CA . ALA A 1 13 ? -4.759 -6.112 1.021 1.00 0.00 93 ALA A CA 5
ATOM 4306 C C . ALA A 1 13 ? -4.806 -4.671 0.417 1.00 0.00 93 ALA A C 5
ATOM 4307 O O . ALA A 1 13 ? -5.453 -3.782 0.993 1.00 0.00 93 ALA A O 5
ATOM 4314 N N . PHE A 1 14 ? -4.169 -4.433 -0.739 1.00 0.00 94 PHE A N 5
ATOM 4315 C CA . PHE A 1 14 ? -4.179 -3.075 -1.376 1.00 0.00 94 PHE A CA 5
ATOM 4316 C C . PHE A 1 14 ? -5.526 -2.609 -1.897 1.00 0.00 94 PHE A C 5
ATOM 4317 O O . PHE A 1 14 ? -5.883 -1.450 -1.691 1.00 0.00 94 PHE A O 5
ATOM 4334 N N . LYS A 1 15 ? -6.201 -3.474 -2.657 1.00 0.00 95 LYS A N 5
ATOM 4335 C CA . LYS A 1 15 ? -7.508 -3.124 -3.227 1.00 0.00 95 LYS A CA 5
ATOM 4336 C C . LYS A 1 15 ? -8.579 -3.025 -2.058 1.00 0.00 95 LYS A C 5
ATOM 4337 O O . LYS A 1 15 ? -9.589 -2.368 -2.328 1.00 0.00 95 LYS A O 5
ATOM 4356 N N . VAL A 1 16 ? -8.421 -3.594 -0.795 1.00 0.00 96 VAL A N 5
ATOM 4357 C CA . VAL A 1 16 ? -9.340 -3.200 0.328 1.00 0.00 96 VAL A CA 5
ATOM 4358 C C . VAL A 1 16 ? -8.891 -1.735 0.754 1.00 0.00 96 VAL A C 5
ATOM 4359 O O . VAL A 1 16 ? -9.751 -0.865 0.909 1.00 0.00 96 VAL A O 5
ATOM 4372 N N . PHE A 1 17 ? -7.556 -1.484 0.915 1.00 0.00 97 PHE A N 5
ATOM 4373 C CA . PHE A 1 17 ? -6.969 -0.147 1.239 1.00 0.00 97 PHE A CA 5
ATOM 4374 C C . PHE A 1 17 ? -7.377 1.043 0.316 1.00 0.00 97 PHE A C 5
ATOM 4375 O O . PHE A 1 17 ? -7.541 2.156 0.825 1.00 0.00 97 PHE A O 5
ATOM 4392 N N . ASP A 1 18 ? -7.560 0.810 -1.000 1.00 0.00 98 ASP A N 5
ATOM 4393 C CA . ASP A 1 18 ? -7.962 1.832 -2.001 1.00 0.00 98 ASP A CA 5
ATOM 4394 C C . ASP A 1 18 ? -9.400 2.375 -1.648 1.00 0.00 98 ASP A C 5
ATOM 4395 O O . ASP A 1 18 ? -10.417 1.680 -1.782 1.00 0.00 98 ASP A O 5
ATOM 4404 N N . ALA A 1 19 ? -9.437 3.615 -1.115 1.00 0.00 99 ALA A N 5
ATOM 4405 C CA . ALA A 1 19 ? -10.689 4.302 -0.681 1.00 0.00 99 ALA A CA 5
ATOM 4406 C C . ALA A 1 19 ? -11.744 4.551 -1.795 1.00 0.00 99 ALA A C 5
ATOM 4407 O O . ALA A 1 19 ? -12.934 4.308 -1.573 1.00 0.00 99 ALA A O 5
ATOM 4414 N N . ASN A 1 20 ? -11.303 5.021 -2.974 1.00 0.00 100 ASN A N 5
ATOM 4415 C CA . ASN A 1 20 ? -12.185 5.281 -4.141 1.00 0.00 100 ASN A CA 5
ATOM 4416 C C . ASN A 1 20 ? -12.810 4.042 -4.871 1.00 0.00 100 ASN A C 5
ATOM 4417 O O . ASN A 1 20 ? -13.797 4.228 -5.586 1.00 0.00 100 ASN A O 5
ATOM 4428 N N . GLY A 1 21 ? -12.271 2.817 -4.717 1.00 0.00 101 GLY A N 5
ATOM 4429 C CA . GLY A 1 21 ? -12.796 1.619 -5.420 1.00 0.00 101 GLY A CA 5
ATOM 4430 C C . GLY A 1 21 ? -12.372 1.392 -6.902 1.00 0.00 101 GLY A C 5
ATOM 4431 O O . GLY A 1 21 ? -13.083 0.669 -7.604 1.00 0.00 101 GLY A O 5
ATOM 4435 N N . ASP A 1 22 ? -11.253 1.987 -7.370 1.00 0.00 102 ASP A N 5
ATOM 4436 C CA . ASP A 1 22 ? -10.712 1.820 -8.752 1.00 0.00 102 ASP A CA 5
ATOM 4437 C C . ASP A 1 22 ? -9.313 1.094 -8.821 1.00 0.00 102 ASP A C 5
ATOM 4438 O O . ASP A 1 22 ? -9.047 0.359 -9.784 1.00 0.00 102 ASP A O 5
ATOM 4447 N N . GLY A 1 23 ? -8.496 1.209 -7.767 1.00 0.00 103 GLY A N 5
ATOM 4448 C CA . GLY A 1 23 ? -7.132 0.677 -7.685 1.00 0.00 103 GLY A CA 5
ATOM 4449 C C . GLY A 1 23 ? -5.992 1.689 -7.417 1.00 0.00 103 GLY A C 5
ATOM 4450 O O . GLY A 1 23 ? -4.849 1.340 -7.729 1.00 0.00 103 GLY A O 5
ATOM 4454 N N . VAL A 1 24 ? -6.258 2.898 -6.849 1.00 0.00 104 VAL A N 5
ATOM 4455 C CA . VAL A 1 24 ? -5.182 3.841 -6.437 1.00 0.00 104 VAL A CA 5
ATOM 4456 C C . VAL A 1 24 ? -5.361 4.205 -4.922 1.00 0.00 104 VAL A C 5
ATOM 4457 O O . VAL A 1 24 ? -6.465 4.229 -4.365 1.00 0.00 104 VAL A O 5
ATOM 4470 N N . ILE A 1 25 ? -4.217 4.497 -4.287 1.00 0.00 105 ILE A N 5
ATOM 4471 C CA . ILE A 1 25 ? -4.127 4.909 -2.855 1.00 0.00 105 ILE A CA 5
ATOM 4472 C C . ILE A 1 25 ? -3.445 6.292 -2.770 1.00 0.00 105 ILE A C 5
ATOM 4473 O O . ILE A 1 25 ? -2.361 6.443 -3.313 1.00 0.00 105 ILE A O 5
ATOM 4489 N N . ASP A 1 26 ? -4.003 7.236 -1.998 1.00 0.00 106 ASP A N 5
ATOM 4490 C CA . ASP A 1 26 ? -3.390 8.571 -1.751 1.00 0.00 106 ASP A CA 5
ATOM 4491 C C . ASP A 1 26 ? -2.870 8.711 -0.264 1.00 0.00 106 ASP A C 5
ATOM 4492 O O . ASP A 1 26 ? -2.952 7.781 0.550 1.00 0.00 106 ASP A O 5
ATOM 4501 N N . PHE A 1 27 ? -2.277 9.872 0.077 1.00 0.00 107 PHE A N 5
ATOM 4502 C CA . PHE A 1 27 ? -1.719 10.147 1.437 1.00 0.00 107 PHE A CA 5
ATOM 4503 C C . PHE A 1 27 ? -2.793 10.464 2.519 1.00 0.00 107 PHE A C 5
ATOM 4504 O O . PHE A 1 27 ? -2.729 9.892 3.618 1.00 0.00 107 PHE A O 5
ATOM 4521 N N . ASP A 1 28 ? -3.766 11.364 2.226 1.00 0.00 108 ASP A N 5
ATOM 4522 C CA . ASP A 1 28 ? -4.888 11.658 3.175 1.00 0.00 108 ASP A CA 5
ATOM 4523 C C . ASP A 1 28 ? -5.744 10.363 3.432 1.00 0.00 108 ASP A C 5
ATOM 4524 O O . ASP A 1 28 ? -6.118 10.142 4.588 1.00 0.00 108 ASP A O 5
ATOM 4533 N N . GLU A 1 29 ? -6.014 9.488 2.423 1.00 0.00 109 GLU A N 5
ATOM 4534 C CA . GLU A 1 29 ? -6.695 8.186 2.657 1.00 0.00 109 GLU A CA 5
ATOM 4535 C C . GLU A 1 29 ? -5.812 7.228 3.543 1.00 0.00 109 GLU A C 5
ATOM 4536 O O . GLU A 1 29 ? -6.398 6.515 4.366 1.00 0.00 109 GLU A O 5
ATOM 4548 N N . PHE A 1 30 ? -4.442 7.204 3.412 1.00 0.00 110 PHE A N 5
ATOM 4549 C CA . PHE A 1 30 ? -3.575 6.377 4.294 1.00 0.00 110 PHE A CA 5
ATOM 4550 C C . PHE A 1 30 ? -3.717 6.870 5.776 1.00 0.00 110 PHE A C 5
ATOM 4551 O O . PHE A 1 30 ? -3.959 6.033 6.647 1.00 0.00 110 PHE A O 5
ATOM 4568 N N . LYS A 1 31 ? -3.617 8.204 6.044 1.00 0.00 111 LYS A N 5
ATOM 4569 C CA . LYS A 1 31 ? -3.850 8.804 7.396 1.00 0.00 111 LYS A CA 5
ATOM 4570 C C . LYS A 1 31 ? -5.258 8.415 7.967 1.00 0.00 111 LYS A C 5
ATOM 4571 O O . LYS A 1 31 ? -5.339 7.891 9.082 1.00 0.00 111 LYS A O 5
ATOM 4590 N N . PHE A 1 32 ? -6.345 8.630 7.196 1.00 0.00 112 PHE A N 5
ATOM 4591 C CA . PHE A 1 32 ? -7.735 8.232 7.570 1.00 0.00 112 PHE A CA 5
ATOM 4592 C C . PHE A 1 32 ? -7.865 6.722 7.983 1.00 0.00 112 PHE A C 5
ATOM 4593 O O . PHE A 1 32 ? -8.476 6.413 9.009 1.00 0.00 112 PHE A O 5
ATOM 4610 N N . ILE A 1 33 ? -7.293 5.818 7.165 1.00 0.00 113 ILE A N 5
ATOM 4611 C CA . ILE A 1 33 ? -7.320 4.346 7.402 1.00 0.00 113 ILE A CA 5
ATOM 4612 C C . ILE A 1 33 ? -6.266 3.778 8.405 1.00 0.00 113 ILE A C 5
ATOM 4613 O O . ILE A 1 33 ? -6.414 2.641 8.855 1.00 0.00 113 ILE A O 5
ATOM 4629 N N . MET A 1 34 ? -5.240 4.568 8.759 1.00 0.00 114 MET A N 5
ATOM 4630 C CA . MET A 1 34 ? -4.188 4.228 9.762 1.00 0.00 114 MET A CA 5
ATOM 4631 C C . MET A 1 34 ? -4.844 4.040 11.161 1.00 0.00 114 MET A C 5
ATOM 4632 O O . MET A 1 34 ? -4.695 2.978 11.768 1.00 0.00 114 MET A O 5
ATOM 4646 N N . GLN A 1 35 ? -5.518 5.101 11.649 1.00 0.00 115 GLN A N 5
ATOM 4647 C CA . GLN A 1 35 ? -6.272 5.073 12.909 1.00 0.00 115 GLN A CA 5
ATOM 4648 C C . GLN A 1 35 ? -7.748 4.930 12.436 1.00 0.00 115 GLN A C 5
ATOM 4649 O O . GLN A 1 35 ? -8.387 5.876 11.960 1.00 0.00 115 GLN A O 5
ATOM 4663 N N . LYS A 1 36 ? -8.258 3.705 12.577 1.00 0.00 116 LYS A N 5
ATOM 4664 C CA . LYS A 1 36 ? -9.632 3.302 12.170 1.00 0.00 116 LYS A CA 5
ATOM 4665 C C . LYS A 1 36 ? -10.802 4.100 12.860 1.00 0.00 116 LYS A C 5
ATOM 4666 O O . LYS A 1 36 ? -11.863 4.238 12.243 1.00 0.00 116 LYS A O 5
ATOM 4685 N N . VAL A 1 37 ? -10.602 4.628 14.092 1.00 0.00 117 VAL A N 5
ATOM 4686 C CA . VAL A 1 37 ? -11.587 5.490 14.809 1.00 0.00 117 VAL A CA 5
ATOM 4687 C C . VAL A 1 37 ? -11.400 6.944 14.244 1.00 0.00 117 VAL A C 5
ATOM 4688 O O . VAL A 1 37 ? -10.273 7.448 14.145 1.00 0.00 117 VAL A O 5
ATOM 4701 N N . GLY A 1 38 ? -12.517 7.610 13.899 1.00 0.00 118 GLY A N 5
ATOM 4702 C CA . GLY A 1 38 ? -12.519 8.975 13.313 1.00 0.00 118 GLY A CA 5
ATOM 4703 C C . GLY A 1 38 ? -11.673 10.090 13.980 1.00 0.00 118 GLY A C 5
ATOM 4704 O O . GLY A 1 38 ? -11.738 10.289 15.197 1.00 0.00 118 GLY A O 5
ATOM 4708 N N . GLU A 1 39 ? -10.887 10.799 13.143 1.00 0.00 119 GLU A N 5
ATOM 4709 C CA . GLU A 1 39 ? -9.986 11.927 13.558 1.00 0.00 119 GLU A CA 5
ATOM 4710 C C . GLU A 1 39 ? -8.933 11.544 14.656 1.00 0.00 119 GLU A C 5
ATOM 4711 O O . GLU A 1 39 ? -9.120 11.846 15.840 1.00 0.00 119 GLU A O 5
ATOM 4723 N N . GLU A 1 40 ? -7.817 10.884 14.263 1.00 0.00 120 GLU A N 5
ATOM 4724 C CA . GLU A 1 40 ? -6.774 10.465 15.232 1.00 0.00 120 GLU A CA 5
ATOM 4725 C C . GLU A 1 40 ? -5.282 10.515 14.759 1.00 0.00 120 GLU A C 5
ATOM 4726 O O . GLU A 1 40 ? -4.563 10.789 15.723 1.00 0.00 120 GLU A O 5
ATOM 4738 N N . PRO A 1 41 ? -4.700 10.339 13.509 1.00 0.00 121 PRO A N 5
ATOM 4739 C CA . PRO A 1 41 ? -3.222 10.419 13.255 1.00 0.00 121 PRO A CA 5
ATOM 4740 C C . PRO A 1 41 ? -2.398 11.461 14.058 1.00 0.00 121 PRO A C 5
ATOM 4741 O O . PRO A 1 41 ? -2.285 12.650 13.745 1.00 0.00 121 PRO A O 5
ATOM 4752 N N . LEU A 1 42 ? -1.863 10.896 15.142 1.00 0.00 122 LEU A N 5
ATOM 4753 C CA . LEU A 1 42 ? -1.108 11.591 16.191 1.00 0.00 122 LEU A CA 5
ATOM 4754 C C . LEU A 1 42 ? 0.347 11.931 15.746 1.00 0.00 122 LEU A C 5
ATOM 4755 O O . LEU A 1 42 ? 0.497 13.074 15.296 1.00 0.00 122 LEU A O 5
ATOM 4771 N N . THR A 1 43 ? 1.405 11.076 15.834 1.00 0.00 123 THR A N 5
ATOM 4772 C CA . THR A 1 43 ? 2.749 11.463 15.333 1.00 0.00 123 THR A CA 5
ATOM 4773 C C . THR A 1 43 ? 2.757 11.141 13.816 1.00 0.00 123 THR A C 5
ATOM 4774 O O . THR A 1 43 ? 2.493 10.012 13.379 1.00 0.00 123 THR A O 5
ATOM 4785 N N . ASP A 1 44 ? 3.059 12.182 13.037 1.00 0.00 124 ASP A N 5
ATOM 4786 C CA . ASP A 1 44 ? 3.139 12.093 11.557 1.00 0.00 124 ASP A CA 5
ATOM 4787 C C . ASP A 1 44 ? 4.286 11.194 11.023 1.00 0.00 124 ASP A C 5
ATOM 4788 O O . ASP A 1 44 ? 4.066 10.472 10.048 1.00 0.00 124 ASP A O 5
ATOM 4797 N N . ALA A 1 45 ? 5.461 11.212 11.695 1.00 0.00 125 ALA A N 5
ATOM 4798 C CA . ALA A 1 45 ? 6.623 10.373 11.335 1.00 0.00 125 ALA A CA 5
ATOM 4799 C C . ALA A 1 45 ? 6.334 8.854 11.223 1.00 0.00 125 ALA A C 5
ATOM 4800 O O . ALA A 1 45 ? 6.914 8.228 10.333 1.00 0.00 125 ALA A O 5
ATOM 4807 N N . GLU A 1 46 ? 5.447 8.258 12.062 1.00 0.00 126 GLU A N 5
ATOM 4808 C CA . GLU A 1 46 ? 5.092 6.811 11.938 1.00 0.00 126 GLU A CA 5
ATOM 4809 C C . GLU A 1 46 ? 4.409 6.493 10.541 1.00 0.00 126 GLU A C 5
ATOM 4810 O O . GLU A 1 46 ? 4.897 5.676 9.736 1.00 0.00 126 GLU A O 5
ATOM 4822 N N . VAL A 1 47 ? 3.306 7.241 10.266 1.00 0.00 127 VAL A N 5
ATOM 4823 C CA . VAL A 1 47 ? 2.502 7.145 9.014 1.00 0.00 127 VAL A CA 5
ATOM 4824 C C . VAL A 1 47 ? 3.348 7.551 7.767 1.00 0.00 127 VAL A C 5
ATOM 4825 O O . VAL A 1 47 ? 3.342 6.820 6.765 1.00 0.00 127 VAL A O 5
ATOM 4838 N N . GLU A 1 48 ? 4.077 8.694 7.843 1.00 0.00 128 GLU A N 5
ATOM 4839 C CA . GLU A 1 48 ? 4.983 9.169 6.772 1.00 0.00 128 GLU A CA 5
ATOM 4840 C C . GLU A 1 48 ? 6.081 8.116 6.430 1.00 0.00 128 GLU A C 5
ATOM 4841 O O . GLU A 1 48 ? 6.230 7.795 5.249 1.00 0.00 128 GLU A O 5
ATOM 4853 N N . GLU A 1 49 ? 6.798 7.533 7.420 1.00 0.00 129 GLU A N 5
ATOM 4854 C CA . GLU A 1 49 ? 7.805 6.463 7.170 1.00 0.00 129 GLU A CA 5
ATOM 4855 C C . GLU A 1 49 ? 7.188 5.216 6.463 1.00 0.00 129 GLU A C 5
ATOM 4856 O O . GLU A 1 49 ? 7.751 4.782 5.445 1.00 0.00 129 GLU A O 5
ATOM 4868 N N . ALA A 1 50 ? 6.032 4.687 6.951 1.00 0.00 130 ALA A N 5
ATOM 4869 C CA . ALA A 1 50 ? 5.370 3.535 6.269 1.00 0.00 130 ALA A CA 5
ATOM 4870 C C . ALA A 1 50 ? 4.946 3.818 4.780 1.00 0.00 130 ALA A C 5
ATOM 4871 O O . ALA A 1 50 ? 5.336 3.063 3.866 1.00 0.00 130 ALA A O 5
ATOM 4878 N N . MET A 1 51 ? 4.204 4.936 4.528 1.00 0.00 131 MET A N 5
ATOM 4879 C CA . MET A 1 51 ? 3.795 5.295 3.134 1.00 0.00 131 MET A CA 5
ATOM 4880 C C . MET A 1 51 ? 4.996 5.716 2.268 1.00 0.00 131 MET A C 5
ATOM 4881 O O . MET A 1 51 ? 4.924 5.403 1.089 1.00 0.00 131 MET A O 5
ATOM 4895 N N . LYS A 1 52 ? 6.057 6.388 2.767 1.00 0.00 132 LYS A N 5
ATOM 4896 C CA . LYS A 1 52 ? 7.273 6.660 1.950 1.00 0.00 132 LYS A CA 5
ATOM 4897 C C . LYS A 1 52 ? 7.996 5.314 1.587 1.00 0.00 132 LYS A C 5
ATOM 4898 O O . LYS A 1 52 ? 8.516 5.229 0.476 1.00 0.00 132 LYS A O 5
ATOM 4917 N N . GLU A 1 53 ? 8.106 4.284 2.481 1.00 0.00 133 GLU A N 5
ATOM 4918 C CA . GLU A 1 53 ? 8.667 2.961 2.069 1.00 0.00 133 GLU A CA 5
ATOM 4919 C C . GLU A 1 53 ? 7.810 2.335 0.907 1.00 0.00 133 GLU A C 5
ATOM 4920 O O . GLU A 1 53 ? 8.398 1.780 -0.028 1.00 0.00 133 GLU A O 5
ATOM 4932 N N . ALA A 1 54 ? 6.454 2.440 0.966 1.00 0.00 134 ALA A N 5
ATOM 4933 C CA . ALA A 1 54 ? 5.580 1.958 -0.140 1.00 0.00 134 ALA A CA 5
ATOM 4934 C C . ALA A 1 54 ? 5.461 2.885 -1.410 1.00 0.00 134 ALA A C 5
ATOM 4935 O O . ALA A 1 54 ? 5.200 2.387 -2.508 1.00 0.00 134 ALA A O 5
ATOM 4942 N N . ASP A 1 55 ? 5.671 4.237 -1.328 1.00 0.00 135 ASP A N 5
ATOM 4943 C CA . ASP A 1 55 ? 5.677 5.181 -2.503 1.00 0.00 135 ASP A CA 5
ATOM 4944 C C . ASP A 1 55 ? 7.139 5.241 -3.038 1.00 0.00 135 ASP A C 5
ATOM 4945 O O . ASP A 1 55 ? 8.079 5.737 -2.406 1.00 0.00 135 ASP A O 5
ATOM 4954 N N . GLU A 1 56 ? 7.271 4.760 -4.260 1.00 0.00 136 GLU A N 5
ATOM 4955 C CA . GLU A 1 56 ? 8.545 4.745 -5.008 1.00 0.00 136 GLU A CA 5
ATOM 4956 C C . GLU A 1 56 ? 9.039 6.092 -5.635 1.00 0.00 136 GLU A C 5
ATOM 4957 O O . GLU A 1 56 ? 10.252 6.240 -5.827 1.00 0.00 136 GLU A O 5
ATOM 4969 N N . ASP A 1 57 ? 8.141 7.039 -5.989 1.00 0.00 137 ASP A N 5
ATOM 4970 C CA . ASP A 1 57 ? 8.550 8.291 -6.711 1.00 0.00 137 ASP A CA 5
ATOM 4971 C C . ASP A 1 57 ? 8.586 9.641 -5.935 1.00 0.00 137 ASP A C 5
ATOM 4972 O O . ASP A 1 57 ? 9.217 10.591 -6.420 1.00 0.00 137 ASP A O 5
ATOM 4981 N N . GLY A 1 58 ? 8.024 9.735 -4.725 1.00 0.00 138 GLY A N 5
ATOM 4982 C CA . GLY A 1 58 ? 7.892 11.029 -4.017 1.00 0.00 138 GLY A CA 5
ATOM 4983 C C . GLY A 1 58 ? 6.669 11.890 -4.501 1.00 0.00 138 GLY A C 5
ATOM 4984 O O . GLY A 1 58 ? 6.486 13.000 -3.995 1.00 0.00 138 GLY A O 5
ATOM 4988 N N . ASN A 1 59 ? 5.812 11.360 -5.416 1.00 0.00 139 ASN A N 5
ATOM 4989 C CA . ASN A 1 59 ? 4.565 12.003 -5.894 1.00 0.00 139 ASN A CA 5
ATOM 4990 C C . ASN A 1 59 ? 3.476 11.985 -4.781 1.00 0.00 139 ASN A C 5
ATOM 4991 O O . ASN A 1 59 ? 2.830 13.022 -4.593 1.00 0.00 139 ASN A O 5
ATOM 5002 N N . GLY A 1 60 ? 3.256 10.842 -4.086 1.00 0.00 140 GLY A N 5
ATOM 5003 C CA . GLY A 1 60 ? 2.218 10.778 -3.039 1.00 0.00 140 GLY A CA 5
ATOM 5004 C C . GLY A 1 60 ? 0.972 9.917 -3.321 1.00 0.00 140 GLY A C 5
ATOM 5005 O O . GLY A 1 60 ? 0.151 9.868 -2.401 1.00 0.00 140 GLY A O 5
ATOM 5009 N N . VAL A 1 61 ? 0.748 9.302 -4.515 1.00 0.00 141 VAL A N 5
ATOM 5010 C CA . VAL A 1 61 ? -0.427 8.394 -4.712 1.00 0.00 141 VAL A CA 5
ATOM 5011 C C . VAL A 1 61 ? 0.150 7.181 -5.497 1.00 0.00 141 VAL A C 5
ATOM 5012 O O . VAL A 1 61 ? 0.710 7.248 -6.596 1.00 0.00 141 VAL A O 5
ATOM 5025 N N . ILE A 1 62 ? -0.004 6.070 -4.772 1.00 0.00 142 ILE A N 5
ATOM 5026 C CA . ILE A 1 62 ? 0.482 4.729 -5.106 1.00 0.00 142 ILE A CA 5
ATOM 5027 C C . ILE A 1 62 ? -0.502 3.974 -6.016 1.00 0.00 142 ILE A C 5
ATOM 5028 O O . ILE A 1 62 ? -1.688 3.871 -5.707 1.00 0.00 142 ILE A O 5
ATOM 5044 N N . ASP A 1 63 ? 0.040 3.409 -7.092 1.00 0.00 143 ASP A N 5
ATOM 5045 C CA . ASP A 1 63 ? -0.692 2.501 -7.986 1.00 0.00 143 ASP A CA 5
ATOM 5046 C C . ASP A 1 63 ? -0.373 1.065 -7.467 1.00 0.00 143 ASP A C 5
ATOM 5047 O O . ASP A 1 63 ? 0.659 0.787 -6.834 1.00 0.00 143 ASP A O 5
ATOM 5056 N N . ILE A 1 64 ? -1.264 0.108 -7.740 1.00 0.00 144 ILE A N 5
ATOM 5057 C CA . ILE A 1 64 ? -1.084 -1.291 -7.273 1.00 0.00 144 ILE A CA 5
ATOM 5058 C C . ILE A 1 64 ? 0.314 -1.919 -7.683 1.00 0.00 144 ILE A C 5
ATOM 5059 O O . ILE A 1 64 ? 0.891 -2.515 -6.773 1.00 0.00 144 ILE A O 5
ATOM 5075 N N . PRO A 1 65 ? 0.899 -1.821 -8.934 1.00 0.00 145 PRO A N 5
ATOM 5076 C CA . PRO A 1 65 ? 2.245 -2.368 -9.288 1.00 0.00 145 PRO A CA 5
ATOM 5077 C C . PRO A 1 65 ? 3.411 -2.089 -8.294 1.00 0.00 145 PRO A C 5
ATOM 5078 O O . PRO A 1 65 ? 4.234 -2.985 -8.095 1.00 0.00 145 PRO A O 5
ATOM 5089 N N . GLU A 1 66 ? 3.479 -0.887 -7.669 1.00 0.00 146 GLU A N 5
ATOM 5090 C CA . GLU A 1 66 ? 4.506 -0.568 -6.626 1.00 0.00 146 GLU A CA 5
ATOM 5091 C C . GLU A 1 66 ? 4.388 -1.511 -5.375 1.00 0.00 146 GLU A C 5
ATOM 5092 O O . GLU A 1 66 ? 5.369 -2.157 -5.007 1.00 0.00 146 GLU A O 5
ATOM 5104 N N . PHE A 1 67 ? 3.195 -1.578 -4.745 1.00 0.00 147 PHE A N 5
ATOM 5105 C CA . PHE A 1 67 ? 2.861 -2.476 -3.606 1.00 0.00 147 PHE A CA 5
ATOM 5106 C C . PHE A 1 67 ? 3.078 -4.000 -3.948 1.00 0.00 147 PHE A C 5
ATOM 5107 O O . PHE A 1 67 ? 3.643 -4.736 -3.123 1.00 0.00 147 PHE A O 5
ATOM 5124 N N . MET A 1 68 ? 2.618 -4.471 -5.137 1.00 0.00 148 MET A N 5
ATOM 5125 C CA . MET A 1 68 ? 2.836 -5.889 -5.563 1.00 0.00 148 MET A CA 5
ATOM 5126 C C . MET A 1 68 ? 4.387 -6.180 -5.719 1.00 0.00 148 MET A C 5
ATOM 5127 O O . MET A 1 68 ? 4.804 -7.285 -5.367 1.00 0.00 148 MET A O 5
ATOM 5141 N N . ASP A 1 69 ? 5.230 -5.218 -6.201 1.00 0.00 149 ASP A N 5
ATOM 5142 C CA . ASP A 1 69 ? 6.724 -5.357 -6.238 1.00 0.00 149 ASP A CA 5
ATOM 5143 C C . ASP A 1 69 ? 7.331 -5.289 -4.778 1.00 0.00 149 ASP A C 5
ATOM 5144 O O . ASP A 1 69 ? 8.246 -6.057 -4.456 1.00 0.00 149 ASP A O 5
ATOM 5153 N N . LEU A 1 70 ? 6.807 -4.385 -3.905 1.00 0.00 150 LEU A N 5
ATOM 5154 C CA . LEU A 1 70 ? 7.150 -4.262 -2.452 1.00 0.00 150 LEU A CA 5
ATOM 5155 C C . LEU A 1 70 ? 7.034 -5.671 -1.772 1.00 0.00 150 LEU A C 5
ATOM 5156 O O . LEU A 1 70 ? 7.955 -6.041 -1.046 1.00 0.00 150 LEU A O 5
ATOM 5172 N N . ILE A 1 71 ? 5.953 -6.460 -2.027 1.00 0.00 151 ILE A N 5
ATOM 5173 C CA . ILE A 1 71 ? 5.803 -7.808 -1.428 1.00 0.00 151 ILE A CA 5
ATOM 5174 C C . ILE A 1 71 ? 6.580 -8.901 -2.232 1.00 0.00 151 ILE A C 5
ATOM 5175 O O . ILE A 1 71 ? 7.494 -9.507 -1.665 1.00 0.00 151 ILE A O 5
ATOM 5191 N N . LYS A 1 72 ? 6.233 -9.166 -3.506 1.00 0.00 152 LYS A N 5
ATOM 5192 C CA . LYS A 1 72 ? 6.888 -10.238 -4.313 1.00 0.00 152 LYS A CA 5
ATOM 5193 C C . LYS A 1 72 ? 8.414 -10.091 -4.609 1.00 0.00 152 LYS A C 5
ATOM 5194 O O . LYS A 1 72 ? 9.126 -11.106 -4.555 1.00 0.00 152 LYS A O 5
ATOM 5213 N N . LYS A 1 73 ? 8.883 -8.887 -4.980 1.00 0.00 153 LYS A N 5
ATOM 5214 C CA . LYS A 1 73 ? 10.290 -8.636 -5.356 1.00 0.00 153 LYS A CA 5
ATOM 5215 C C . LYS A 1 73 ? 11.297 -8.098 -4.292 1.00 0.00 153 LYS A C 5
ATOM 5216 O O . LYS A 1 73 ? 12.165 -8.855 -3.861 1.00 0.00 153 LYS A O 5
ATOM 5235 N N . SER A 1 74 ? 11.172 -6.812 -3.875 1.00 0.00 154 SER A N 5
ATOM 5236 C CA . SER A 1 74 ? 12.185 -6.140 -2.993 1.00 0.00 154 SER A CA 5
ATOM 5237 C C . SER A 1 74 ? 12.004 -5.921 -1.450 1.00 0.00 154 SER A C 5
ATOM 5238 O O . SER A 1 74 ? 12.852 -5.229 -0.878 1.00 0.00 154 SER A O 5
ATOM 5246 N N . GLU A 1 7 ? -3.449 -14.362 -6.144 1.00 0.00 87 GLU A N 6
ATOM 5247 C CA . GLU A 1 7 ? -4.017 -12.975 -6.210 1.00 0.00 87 GLU A CA 6
ATOM 5248 C C . GLU A 1 7 ? -4.846 -12.452 -4.973 1.00 0.00 87 GLU A C 6
ATOM 5249 O O . GLU A 1 7 ? -4.919 -11.227 -4.788 1.00 0.00 87 GLU A O 6
ATOM 5261 N N . GLU A 1 8 ? -5.462 -13.324 -4.132 1.00 0.00 88 GLU A N 6
ATOM 5262 C CA . GLU A 1 8 ? -6.270 -12.900 -2.940 1.00 0.00 88 GLU A CA 6
ATOM 5263 C C . GLU A 1 8 ? -5.529 -11.929 -1.958 1.00 0.00 88 GLU A C 6
ATOM 5264 O O . GLU A 1 8 ? -6.058 -10.862 -1.655 1.00 0.00 88 GLU A O 6
ATOM 5276 N N . GLU A 1 9 ? -4.300 -12.261 -1.517 1.00 0.00 89 GLU A N 6
ATOM 5277 C CA . GLU A 1 9 ? -3.461 -11.406 -0.613 1.00 0.00 89 GLU A CA 6
ATOM 5278 C C . GLU A 1 9 ? -3.389 -9.878 -1.002 1.00 0.00 89 GLU A C 6
ATOM 5279 O O . GLU A 1 9 ? -3.861 -8.989 -0.269 1.00 0.00 89 GLU A O 6
ATOM 5291 N N . ILE A 1 10 ? -2.878 -9.634 -2.218 1.00 0.00 90 ILE A N 6
ATOM 5292 C CA . ILE A 1 10 ? -2.699 -8.289 -2.808 1.00 0.00 90 ILE A CA 6
ATOM 5293 C C . ILE A 1 10 ? -4.029 -7.610 -3.196 1.00 0.00 90 ILE A C 6
ATOM 5294 O O . ILE A 1 10 ? -4.221 -6.468 -2.776 1.00 0.00 90 ILE A O 6
ATOM 5310 N N . LEU A 1 11 ? -4.909 -8.249 -4.019 1.00 0.00 91 LEU A N 6
ATOM 5311 C CA . LEU A 1 11 ? -6.177 -7.588 -4.421 1.00 0.00 91 LEU A CA 6
ATOM 5312 C C . LEU A 1 11 ? -7.058 -7.287 -3.159 1.00 0.00 91 LEU A C 6
ATOM 5313 O O . LEU A 1 11 ? -7.543 -6.164 -3.053 1.00 0.00 91 LEU A O 6
ATOM 5329 N N . ARG A 1 12 ? -7.149 -8.184 -2.147 1.00 0.00 92 ARG A N 6
ATOM 5330 C CA . ARG A 1 12 ? -7.887 -7.917 -0.891 1.00 0.00 92 ARG A CA 6
ATOM 5331 C C . ARG A 1 12 ? -7.258 -6.708 -0.124 1.00 0.00 92 ARG A C 6
ATOM 5332 O O . ARG A 1 12 ? -7.962 -5.700 0.034 1.00 0.00 92 ARG A O 6
ATOM 5353 N N . ALA A 1 13 ? -5.946 -6.750 0.246 1.00 0.00 93 ALA A N 6
ATOM 5354 C CA . ALA A 1 13 ? -5.327 -5.628 0.991 1.00 0.00 93 ALA A CA 6
ATOM 5355 C C . ALA A 1 13 ? -5.217 -4.289 0.230 1.00 0.00 93 ALA A C 6
ATOM 5356 O O . ALA A 1 13 ? -5.780 -3.307 0.720 1.00 0.00 93 ALA A O 6
ATOM 5363 N N . PHE A 1 14 ? -4.555 -4.234 -0.940 1.00 0.00 94 PHE A N 6
ATOM 5364 C CA . PHE A 1 14 ? -4.449 -2.980 -1.732 1.00 0.00 94 PHE A CA 6
ATOM 5365 C C . PHE A 1 14 ? -5.810 -2.472 -2.244 1.00 0.00 94 PHE A C 6
ATOM 5366 O O . PHE A 1 14 ? -6.044 -1.269 -2.119 1.00 0.00 94 PHE A O 6
ATOM 5383 N N . LYS A 1 15 ? -6.667 -3.327 -2.848 1.00 0.00 95 LYS A N 6
ATOM 5384 C CA . LYS A 1 15 ? -7.983 -2.838 -3.351 1.00 0.00 95 LYS A CA 6
ATOM 5385 C C . LYS A 1 15 ? -8.907 -2.390 -2.148 1.00 0.00 95 LYS A C 6
ATOM 5386 O O . LYS A 1 15 ? -9.773 -1.545 -2.391 1.00 0.00 95 LYS A O 6
ATOM 5405 N N . VAL A 1 16 ? -8.736 -2.892 -0.879 1.00 0.00 96 VAL A N 6
ATOM 5406 C CA . VAL A 1 16 ? -9.433 -2.300 0.311 1.00 0.00 96 VAL A CA 6
ATOM 5407 C C . VAL A 1 16 ? -8.826 -0.885 0.577 1.00 0.00 96 VAL A C 6
ATOM 5408 O O . VAL A 1 16 ? -9.569 0.086 0.749 1.00 0.00 96 VAL A O 6
ATOM 5421 N N . PHE A 1 17 ? -7.479 -0.814 0.633 1.00 0.00 97 PHE A N 6
ATOM 5422 C CA . PHE A 1 17 ? -6.725 0.409 0.911 1.00 0.00 97 PHE A CA 6
ATOM 5423 C C . PHE A 1 17 ? -6.971 1.628 -0.055 1.00 0.00 97 PHE A C 6
ATOM 5424 O O . PHE A 1 17 ? -6.992 2.772 0.405 1.00 0.00 97 PHE A O 6
ATOM 5441 N N . ASP A 1 18 ? -7.148 1.367 -1.371 1.00 0.00 98 ASP A N 6
ATOM 5442 C CA . ASP A 1 18 ? -7.424 2.370 -2.434 1.00 0.00 98 ASP A CA 6
ATOM 5443 C C . ASP A 1 18 ? -8.772 3.121 -2.209 1.00 0.00 98 ASP A C 6
ATOM 5444 O O . ASP A 1 18 ? -9.854 2.520 -2.301 1.00 0.00 98 ASP A O 6
ATOM 5453 N N . ALA A 1 19 ? -8.694 4.426 -1.885 1.00 0.00 99 ALA A N 6
ATOM 5454 C CA . ALA A 1 19 ? -9.918 5.248 -1.694 1.00 0.00 99 ALA A CA 6
ATOM 5455 C C . ALA A 1 19 ? -10.592 5.738 -3.011 1.00 0.00 99 ALA A C 6
ATOM 5456 O O . ALA A 1 19 ? -11.810 5.937 -2.985 1.00 0.00 99 ALA A O 6
ATOM 5463 N N . ASN A 1 20 ? -9.856 5.937 -4.138 1.00 0.00 100 ASN A N 6
ATOM 5464 C CA . ASN A 1 20 ? -10.466 6.401 -5.412 1.00 0.00 100 ASN A CA 6
ATOM 5465 C C . ASN A 1 20 ? -11.273 5.333 -6.243 1.00 0.00 100 ASN A C 6
ATOM 5466 O O . ASN A 1 20 ? -11.692 5.663 -7.360 1.00 0.00 100 ASN A O 6
ATOM 5477 N N . GLY A 1 21 ? -11.553 4.113 -5.732 1.00 0.00 101 GLY A N 6
ATOM 5478 C CA . GLY A 1 21 ? -12.291 3.080 -6.529 1.00 0.00 101 GLY A CA 6
ATOM 5479 C C . GLY A 1 21 ? -11.512 2.147 -7.513 1.00 0.00 101 GLY A C 6
ATOM 5480 O O . GLY A 1 21 ? -12.124 1.363 -8.241 1.00 0.00 101 GLY A O 6
ATOM 5484 N N . ASP A 1 22 ? -10.176 2.224 -7.490 1.00 0.00 102 ASP A N 6
ATOM 5485 C CA . ASP A 1 22 ? -9.182 1.396 -8.132 1.00 0.00 102 ASP A CA 6
ATOM 5486 C C . ASP A 1 22 ? -8.239 2.068 -9.213 1.00 0.00 102 ASP A C 6
ATOM 5487 O O . ASP A 1 22 ? -8.587 2.598 -10.273 1.00 0.00 102 ASP A O 6
ATOM 5496 N N . GLY A 1 23 ? -6.997 1.811 -8.836 1.00 0.00 103 GLY A N 6
ATOM 5497 C CA . GLY A 1 23 ? -5.697 2.072 -9.399 1.00 0.00 103 GLY A CA 6
ATOM 5498 C C . GLY A 1 23 ? -4.817 3.025 -8.594 1.00 0.00 103 GLY A C 6
ATOM 5499 O O . GLY A 1 23 ? -3.808 3.444 -9.161 1.00 0.00 103 GLY A O 6
ATOM 5503 N N . VAL A 1 24 ? -5.171 3.363 -7.321 1.00 0.00 104 VAL A N 6
ATOM 5504 C CA . VAL A 1 24 ? -4.309 4.290 -6.497 1.00 0.00 104 VAL A CA 6
ATOM 5505 C C . VAL A 1 24 ? -4.676 4.439 -4.968 1.00 0.00 104 VAL A C 6
ATOM 5506 O O . VAL A 1 24 ? -5.830 4.378 -4.548 1.00 0.00 104 VAL A O 6
ATOM 5519 N N . ILE A 1 25 ? -3.641 4.837 -4.210 1.00 0.00 105 ILE A N 6
ATOM 5520 C CA . ILE A 1 25 ? -3.667 5.164 -2.752 1.00 0.00 105 ILE A CA 6
ATOM 5521 C C . ILE A 1 25 ? -2.909 6.513 -2.553 1.00 0.00 105 ILE A C 6
ATOM 5522 O O . ILE A 1 25 ? -1.749 6.620 -2.949 1.00 0.00 105 ILE A O 6
ATOM 5538 N N . ASP A 1 26 ? -3.524 7.469 -1.829 1.00 0.00 106 ASP A N 6
ATOM 5539 C CA . ASP A 1 26 ? -2.893 8.777 -1.471 1.00 0.00 106 ASP A CA 6
ATOM 5540 C C . ASP A 1 26 ? -2.545 8.823 0.085 1.00 0.00 106 ASP A C 6
ATOM 5541 O O . ASP A 1 26 ? -2.922 7.927 0.856 1.00 0.00 106 ASP A O 6
ATOM 5550 N N . PHE A 1 27 ? -1.808 9.861 0.562 1.00 0.00 107 PHE A N 6
ATOM 5551 C CA . PHE A 1 27 ? -1.352 9.970 1.987 1.00 0.00 107 PHE A CA 6
ATOM 5552 C C . PHE A 1 27 ? -2.443 10.107 3.090 1.00 0.00 107 PHE A C 6
ATOM 5553 O O . PHE A 1 27 ? -2.468 9.268 4.003 1.00 0.00 107 PHE A O 6
ATOM 5570 N N . ASP A 1 28 ? -3.286 11.156 3.071 1.00 0.00 108 ASP A N 6
ATOM 5571 C CA . ASP A 1 28 ? -4.369 11.298 4.110 1.00 0.00 108 ASP A CA 6
ATOM 5572 C C . ASP A 1 28 ? -5.379 10.082 4.109 1.00 0.00 108 ASP A C 6
ATOM 5573 O O . ASP A 1 28 ? -5.896 9.737 5.176 1.00 0.00 108 ASP A O 6
ATOM 5582 N N . GLU A 1 29 ? -5.580 9.384 2.966 1.00 0.00 109 GLU A N 6
ATOM 5583 C CA . GLU A 1 29 ? -6.385 8.131 2.878 1.00 0.00 109 GLU A CA 6
ATOM 5584 C C . GLU A 1 29 ? -5.720 6.987 3.737 1.00 0.00 109 GLU A C 6
ATOM 5585 O O . GLU A 1 29 ? -6.428 6.253 4.425 1.00 0.00 109 GLU A O 6
ATOM 5597 N N . PHE A 1 30 ? -4.367 6.851 3.679 1.00 0.00 110 PHE A N 6
ATOM 5598 C CA . PHE A 1 30 ? -3.553 5.902 4.498 1.00 0.00 110 PHE A CA 6
ATOM 5599 C C . PHE A 1 30 ? -3.703 6.253 6.012 1.00 0.00 110 PHE A C 6
ATOM 5600 O O . PHE A 1 30 ? -4.075 5.376 6.810 1.00 0.00 110 PHE A O 6
ATOM 5617 N N . LYS A 1 31 ? -3.451 7.536 6.379 1.00 0.00 111 LYS A N 6
ATOM 5618 C CA . LYS A 1 31 ? -3.649 8.043 7.779 1.00 0.00 111 LYS A CA 6
ATOM 5619 C C . LYS A 1 31 ? -5.065 7.725 8.390 1.00 0.00 111 LYS A C 6
ATOM 5620 O O . LYS A 1 31 ? -5.163 7.294 9.541 1.00 0.00 111 LYS A O 6
ATOM 5639 N N . PHE A 1 32 ? -6.128 7.936 7.591 1.00 0.00 112 PHE A N 6
ATOM 5640 C CA . PHE A 1 32 ? -7.538 7.640 7.938 1.00 0.00 112 PHE A CA 6
ATOM 5641 C C . PHE A 1 32 ? -7.812 6.107 8.095 1.00 0.00 112 PHE A C 6
ATOM 5642 O O . PHE A 1 32 ? -8.336 5.689 9.130 1.00 0.00 112 PHE A O 6
ATOM 5659 N N . ILE A 1 33 ? -7.467 5.296 7.074 1.00 0.00 113 ILE A N 6
ATOM 5660 C CA . ILE A 1 33 ? -7.693 3.822 7.065 1.00 0.00 113 ILE A CA 6
ATOM 5661 C C . ILE A 1 33 ? -6.871 2.975 8.062 1.00 0.00 113 ILE A C 6
ATOM 5662 O O . ILE A 1 33 ? -7.297 1.855 8.352 1.00 0.00 113 ILE A O 6
ATOM 5678 N N . MET A 1 34 ? -5.718 3.473 8.558 1.00 0.00 114 MET A N 6
ATOM 5679 C CA . MET A 1 34 ? -4.948 2.784 9.652 1.00 0.00 114 MET A CA 6
ATOM 5680 C C . MET A 1 34 ? -5.888 2.429 10.873 1.00 0.00 114 MET A C 6
ATOM 5681 O O . MET A 1 34 ? -5.881 1.305 11.377 1.00 0.00 114 MET A O 6
ATOM 5695 N N . GLN A 1 35 ? -6.692 3.432 11.273 1.00 0.00 115 GLN A N 6
ATOM 5696 C CA . GLN A 1 35 ? -7.652 3.368 12.387 1.00 0.00 115 GLN A CA 6
ATOM 5697 C C . GLN A 1 35 ? -9.101 3.270 11.820 1.00 0.00 115 GLN A C 6
ATOM 5698 O O . GLN A 1 35 ? -9.696 4.236 11.332 1.00 0.00 115 GLN A O 6
ATOM 5712 N N . LYS A 1 36 ? -9.642 2.059 11.941 1.00 0.00 116 LYS A N 6
ATOM 5713 C CA . LYS A 1 36 ? -10.984 1.659 11.445 1.00 0.00 116 LYS A CA 6
ATOM 5714 C C . LYS A 1 36 ? -12.143 1.811 12.486 1.00 0.00 116 LYS A C 6
ATOM 5715 O O . LYS A 1 36 ? -13.096 2.544 12.204 1.00 0.00 116 LYS A O 6
ATOM 5734 N N . VAL A 1 37 ? -12.088 1.112 13.645 1.00 0.00 117 VAL A N 6
ATOM 5735 C CA . VAL A 1 37 ? -13.148 1.174 14.691 1.00 0.00 117 VAL A CA 6
ATOM 5736 C C . VAL A 1 37 ? -12.472 0.985 16.085 1.00 0.00 117 VAL A C 6
ATOM 5737 O O . VAL A 1 37 ? -12.073 -0.124 16.454 1.00 0.00 117 VAL A O 6
ATOM 5750 N N . GLY A 1 38 ? -12.351 2.090 16.848 1.00 0.00 118 GLY A N 6
ATOM 5751 C CA . GLY A 1 38 ? -11.713 2.088 18.195 1.00 0.00 118 GLY A CA 6
ATOM 5752 C C . GLY A 1 38 ? -10.212 1.708 18.219 1.00 0.00 118 GLY A C 6
ATOM 5753 O O . GLY A 1 38 ? -9.812 0.804 18.957 1.00 0.00 118 GLY A O 6
ATOM 5757 N N . GLU A 1 39 ? -9.409 2.425 17.417 1.00 0.00 119 GLU A N 6
ATOM 5758 C CA . GLU A 1 39 ? -7.963 2.189 17.250 1.00 0.00 119 GLU A CA 6
ATOM 5759 C C . GLU A 1 39 ? -7.159 3.526 17.205 1.00 0.00 119 GLU A C 6
ATOM 5760 O O . GLU A 1 39 ? -7.621 4.536 16.664 1.00 0.00 119 GLU A O 6
ATOM 5772 N N . GLU A 1 40 ? -5.945 3.519 17.779 1.00 0.00 120 GLU A N 6
ATOM 5773 C CA . GLU A 1 40 ? -5.013 4.683 17.738 1.00 0.00 120 GLU A CA 6
ATOM 5774 C C . GLU A 1 40 ? -3.525 4.191 17.937 1.00 0.00 120 GLU A C 6
ATOM 5775 O O . GLU A 1 40 ? -2.920 4.498 18.974 1.00 0.00 120 GLU A O 6
ATOM 5787 N N . PRO A 1 41 ? -2.886 3.418 17.011 1.00 0.00 121 PRO A N 6
ATOM 5788 C CA . PRO A 1 41 ? -1.469 2.966 17.163 1.00 0.00 121 PRO A CA 6
ATOM 5789 C C . PRO A 1 41 ? -0.541 3.843 16.266 1.00 0.00 121 PRO A C 6
ATOM 5790 O O . PRO A 1 41 ? 0.264 3.303 15.497 1.00 0.00 121 PRO A O 6
ATOM 5801 N N . LEU A 1 42 ? -0.631 5.192 16.381 1.00 0.00 122 LEU A N 6
ATOM 5802 C CA . LEU A 1 42 ? 0.046 6.094 15.422 1.00 0.00 122 LEU A CA 6
ATOM 5803 C C . LEU A 1 42 ? 0.273 7.562 15.868 1.00 0.00 122 LEU A C 6
ATOM 5804 O O . LEU A 1 42 ? -0.379 8.134 16.747 1.00 0.00 122 LEU A O 6
ATOM 5820 N N . THR A 1 43 ? 1.208 8.139 15.105 1.00 0.00 123 THR A N 6
ATOM 5821 C CA . THR A 1 43 ? 1.603 9.556 15.096 1.00 0.00 123 THR A CA 6
ATOM 5822 C C . THR A 1 43 ? 1.668 9.876 13.564 1.00 0.00 123 THR A C 6
ATOM 5823 O O . THR A 1 43 ? 2.091 9.044 12.743 1.00 0.00 123 THR A O 6
ATOM 5834 N N . ASP A 1 44 ? 1.285 11.101 13.158 1.00 0.00 124 ASP A N 6
ATOM 5835 C CA . ASP A 1 44 ? 1.328 11.516 11.715 1.00 0.00 124 ASP A CA 6
ATOM 5836 C C . ASP A 1 44 ? 2.734 11.343 11.018 1.00 0.00 124 ASP A C 6
ATOM 5837 O O . ASP A 1 44 ? 2.808 10.982 9.835 1.00 0.00 124 ASP A O 6
ATOM 5846 N N . ALA A 1 45 ? 3.825 11.546 11.786 1.00 0.00 125 ALA A N 6
ATOM 5847 C CA . ALA A 1 45 ? 5.217 11.334 11.329 1.00 0.00 125 ALA A CA 6
ATOM 5848 C C . ALA A 1 45 ? 5.508 9.845 10.960 1.00 0.00 125 ALA A C 6
ATOM 5849 O O . ALA A 1 45 ? 6.090 9.612 9.893 1.00 0.00 125 ALA A O 6
ATOM 5856 N N . GLU A 1 46 ? 5.101 8.850 11.798 1.00 0.00 126 GLU A N 6
ATOM 5857 C CA . GLU A 1 46 ? 5.285 7.403 11.470 1.00 0.00 126 GLU A CA 6
ATOM 5858 C C . GLU A 1 46 ? 4.462 6.971 10.206 1.00 0.00 126 GLU A C 6
ATOM 5859 O O . GLU A 1 46 ? 4.999 6.203 9.400 1.00 0.00 126 GLU A O 6
ATOM 5871 N N . VAL A 1 47 ? 3.199 7.454 10.020 1.00 0.00 127 VAL A N 6
ATOM 5872 C CA . VAL A 1 47 ? 2.387 7.148 8.803 1.00 0.00 127 VAL A CA 6
ATOM 5873 C C . VAL A 1 47 ? 3.020 7.823 7.529 1.00 0.00 127 VAL A C 6
ATOM 5874 O O . VAL A 1 47 ? 3.050 7.176 6.472 1.00 0.00 127 VAL A O 6
ATOM 5887 N N . GLU A 1 48 ? 3.581 9.063 7.630 1.00 0.00 128 GLU A N 6
ATOM 5888 C CA . GLU A 1 48 ? 4.288 9.733 6.496 1.00 0.00 128 GLU A CA 6
ATOM 5889 C C . GLU A 1 48 ? 5.602 8.974 6.100 1.00 0.00 128 GLU A C 6
ATOM 5890 O O . GLU A 1 48 ? 5.833 8.728 4.911 1.00 0.00 128 GLU A O 6
ATOM 5902 N N . GLU A 1 49 ? 6.443 8.554 7.072 1.00 0.00 129 GLU A N 6
ATOM 5903 C CA . GLU A 1 49 ? 7.669 7.760 6.789 1.00 0.00 129 GLU A CA 6
ATOM 5904 C C . GLU A 1 49 ? 7.362 6.321 6.230 1.00 0.00 129 GLU A C 6
ATOM 5905 O O . GLU A 1 49 ? 8.023 5.892 5.274 1.00 0.00 129 GLU A O 6
ATOM 5917 N N . ALA A 1 50 ? 6.342 5.612 6.779 1.00 0.00 130 ALA A N 6
ATOM 5918 C CA . ALA A 1 50 ? 5.903 4.277 6.281 1.00 0.00 130 ALA A CA 6
ATOM 5919 C C . ALA A 1 50 ? 5.368 4.355 4.818 1.00 0.00 130 ALA A C 6
ATOM 5920 O O . ALA A 1 50 ? 5.816 3.547 3.984 1.00 0.00 130 ALA A O 6
ATOM 5927 N N . MET A 1 51 ? 4.461 5.319 4.475 1.00 0.00 131 MET A N 6
ATOM 5928 C CA . MET A 1 51 ? 4.020 5.465 3.058 1.00 0.00 131 MET A CA 6
ATOM 5929 C C . MET A 1 51 ? 5.191 5.959 2.164 1.00 0.00 131 MET A C 6
ATOM 5930 O O . MET A 1 51 ? 5.226 5.486 1.035 1.00 0.00 131 MET A O 6
ATOM 5944 N N . LYS A 1 52 ? 6.129 6.846 2.585 1.00 0.00 132 LYS A N 6
ATOM 5945 C CA . LYS A 1 52 ? 7.295 7.207 1.720 1.00 0.00 132 LYS A CA 6
ATOM 5946 C C . LYS A 1 52 ? 8.218 5.967 1.434 1.00 0.00 132 LYS A C 6
ATOM 5947 O O . LYS A 1 52 ? 8.725 5.850 0.318 1.00 0.00 132 LYS A O 6
ATOM 5966 N N . GLU A 1 53 ? 8.419 5.043 2.409 1.00 0.00 133 GLU A N 6
ATOM 5967 C CA . GLU A 1 53 ? 9.145 3.759 2.175 1.00 0.00 133 GLU A CA 6
ATOM 5968 C C . GLU A 1 53 ? 8.365 2.886 1.110 1.00 0.00 133 GLU A C 6
ATOM 5969 O O . GLU A 1 53 ? 9.003 2.339 0.203 1.00 0.00 133 GLU A O 6
ATOM 5981 N N . ALA A 1 54 ? 7.010 2.772 1.222 1.00 0.00 134 ALA A N 6
ATOM 5982 C CA . ALA A 1 54 ? 6.173 2.033 0.230 1.00 0.00 134 ALA A CA 6
ATOM 5983 C C . ALA A 1 54 ? 5.968 2.739 -1.172 1.00 0.00 134 ALA A C 6
ATOM 5984 O O . ALA A 1 54 ? 5.770 2.050 -2.176 1.00 0.00 134 ALA A O 6
ATOM 5991 N N . ASP A 1 55 ? 6.038 4.088 -1.257 1.00 0.00 135 ASP A N 6
ATOM 5992 C CA . ASP A 1 55 ? 5.968 4.849 -2.531 1.00 0.00 135 ASP A CA 6
ATOM 5993 C C . ASP A 1 55 ? 7.393 4.772 -3.162 1.00 0.00 135 ASP A C 6
ATOM 5994 O O . ASP A 1 55 ? 8.353 5.371 -2.660 1.00 0.00 135 ASP A O 6
ATOM 6003 N N . GLU A 1 56 ? 7.516 4.060 -4.282 1.00 0.00 136 GLU A N 6
ATOM 6004 C CA . GLU A 1 56 ? 8.825 3.957 -4.992 1.00 0.00 136 GLU A CA 6
ATOM 6005 C C . GLU A 1 56 ? 9.288 5.259 -5.755 1.00 0.00 136 GLU A C 6
ATOM 6006 O O . GLU A 1 56 ? 10.481 5.387 -6.048 1.00 0.00 136 GLU A O 6
ATOM 6018 N N . ASP A 1 57 ? 8.375 6.204 -6.099 1.00 0.00 137 ASP A N 6
ATOM 6019 C CA . ASP A 1 57 ? 8.731 7.434 -6.880 1.00 0.00 137 ASP A CA 6
ATOM 6020 C C . ASP A 1 57 ? 9.132 8.718 -6.074 1.00 0.00 137 ASP A C 6
ATOM 6021 O O . ASP A 1 57 ? 9.805 9.594 -6.636 1.00 0.00 137 ASP A O 6
ATOM 6030 N N . GLY A 1 58 ? 8.827 8.819 -4.770 1.00 0.00 138 GLY A N 6
ATOM 6031 C CA . GLY A 1 58 ? 9.076 10.038 -3.965 1.00 0.00 138 GLY A CA 6
ATOM 6032 C C . GLY A 1 58 ? 8.000 11.166 -4.083 1.00 0.00 138 GLY A C 6
ATOM 6033 O O . GLY A 1 58 ? 8.183 12.214 -3.460 1.00 0.00 138 GLY A O 6
ATOM 6037 N N . ASN A 1 59 ? 6.872 10.938 -4.801 1.00 0.00 139 ASN A N 6
ATOM 6038 C CA . ASN A 1 59 ? 5.751 11.911 -4.926 1.00 0.00 139 ASN A CA 6
ATOM 6039 C C . ASN A 1 59 ? 4.664 11.822 -3.799 1.00 0.00 139 ASN A C 6
ATOM 6040 O O . ASN A 1 59 ? 4.091 12.864 -3.469 1.00 0.00 139 ASN A O 6
ATOM 6051 N N . GLY A 1 60 ? 4.368 10.630 -3.230 1.00 0.00 140 GLY A N 6
ATOM 6052 C CA . GLY A 1 60 ? 3.320 10.465 -2.183 1.00 0.00 140 GLY A CA 6
ATOM 6053 C C . GLY A 1 60 ? 2.005 9.744 -2.608 1.00 0.00 140 GLY A C 6
ATOM 6054 O O . GLY A 1 60 ? 0.983 9.902 -1.935 1.00 0.00 140 GLY A O 6
ATOM 6058 N N . VAL A 1 61 ? 2.039 8.970 -3.707 1.00 0.00 141 VAL A N 6
ATOM 6059 C CA . VAL A 1 61 ? 0.896 8.187 -4.244 1.00 0.00 141 VAL A CA 6
ATOM 6060 C C . VAL A 1 61 ? 1.486 6.845 -4.715 1.00 0.00 141 VAL A C 6
ATOM 6061 O O . VAL A 1 61 ? 2.643 6.708 -5.141 1.00 0.00 141 VAL A O 6
ATOM 6074 N N . ILE A 1 62 ? 0.591 5.859 -4.670 1.00 0.00 142 ILE A N 6
ATOM 6075 C CA . ILE A 1 62 ? 0.929 4.481 -5.032 1.00 0.00 142 ILE A CA 6
ATOM 6076 C C . ILE A 1 62 ? -0.173 3.829 -5.882 1.00 0.00 142 ILE A C 6
ATOM 6077 O O . ILE A 1 62 ? -1.331 3.844 -5.490 1.00 0.00 142 ILE A O 6
ATOM 6093 N N . ASP A 1 63 ? 0.220 3.208 -6.988 1.00 0.00 143 ASP A N 6
ATOM 6094 C CA . ASP A 1 63 ? -0.664 2.372 -7.819 1.00 0.00 143 ASP A CA 6
ATOM 6095 C C . ASP A 1 63 ? -0.409 0.897 -7.348 1.00 0.00 143 ASP A C 6
ATOM 6096 O O . ASP A 1 63 ? 0.582 0.575 -6.666 1.00 0.00 143 ASP A O 6
ATOM 6105 N N . ILE A 1 64 ? -1.308 -0.038 -7.694 1.00 0.00 144 ILE A N 6
ATOM 6106 C CA . ILE A 1 64 ? -1.144 -1.466 -7.278 1.00 0.00 144 ILE A CA 6
ATOM 6107 C C . ILE A 1 64 ? 0.235 -2.074 -7.760 1.00 0.00 144 ILE A C 6
ATOM 6108 O O . ILE A 1 64 ? 0.845 -2.697 -6.889 1.00 0.00 144 ILE A O 6
ATOM 6124 N N . PRO A 1 65 ? 0.775 -1.937 -9.024 1.00 0.00 145 PRO A N 6
ATOM 6125 C CA . PRO A 1 65 ? 2.092 -2.491 -9.435 1.00 0.00 145 PRO A CA 6
ATOM 6126 C C . PRO A 1 65 ? 3.305 -2.223 -8.502 1.00 0.00 145 PRO A C 6
ATOM 6127 O O . PRO A 1 65 ? 4.105 -3.144 -8.340 1.00 0.00 145 PRO A O 6
ATOM 6138 N N . GLU A 1 66 ? 3.445 -1.029 -7.871 1.00 0.00 146 GLU A N 6
ATOM 6139 C CA . GLU A 1 66 ? 4.571 -0.761 -6.926 1.00 0.00 146 GLU A CA 6
ATOM 6140 C C . GLU A 1 66 ? 4.450 -1.622 -5.626 1.00 0.00 146 GLU A C 6
ATOM 6141 O O . GLU A 1 66 ? 5.413 -2.322 -5.311 1.00 0.00 146 GLU A O 6
ATOM 6153 N N . PHE A 1 67 ? 3.299 -1.625 -4.903 1.00 0.00 147 PHE A N 6
ATOM 6154 C CA . PHE A 1 67 ? 3.079 -2.477 -3.700 1.00 0.00 147 PHE A CA 6
ATOM 6155 C C . PHE A 1 67 ? 3.244 -4.007 -4.007 1.00 0.00 147 PHE A C 6
ATOM 6156 O O . PHE A 1 67 ? 3.925 -4.721 -3.253 1.00 0.00 147 PHE A O 6
ATOM 6173 N N . MET A 1 68 ? 2.602 -4.506 -5.094 1.00 0.00 148 MET A N 6
ATOM 6174 C CA . MET A 1 68 ? 2.712 -5.933 -5.459 1.00 0.00 148 MET A CA 6
ATOM 6175 C C . MET A 1 68 ? 4.147 -6.362 -5.849 1.00 0.00 148 MET A C 6
ATOM 6176 O O . MET A 1 68 ? 4.532 -7.465 -5.445 1.00 0.00 148 MET A O 6
ATOM 6190 N N . ASP A 1 69 ? 4.937 -5.557 -6.588 1.00 0.00 149 ASP A N 6
ATOM 6191 C CA . ASP A 1 69 ? 6.366 -5.884 -6.833 1.00 0.00 149 ASP A CA 6
ATOM 6192 C C . ASP A 1 69 ? 7.175 -5.747 -5.477 1.00 0.00 149 ASP A C 6
ATOM 6193 O O . ASP A 1 69 ? 8.058 -6.562 -5.229 1.00 0.00 149 ASP A O 6
ATOM 6202 N N . LEU A 1 70 ? 6.824 -4.796 -4.562 1.00 0.00 150 LEU A N 6
ATOM 6203 C CA . LEU A 1 70 ? 7.435 -4.651 -3.202 1.00 0.00 150 LEU A CA 6
ATOM 6204 C C . LEU A 1 70 ? 7.363 -6.002 -2.393 1.00 0.00 150 LEU A C 6
ATOM 6205 O O . LEU A 1 70 ? 8.381 -6.420 -1.835 1.00 0.00 150 LEU A O 6
ATOM 6221 N N . ILE A 1 71 ? 6.187 -6.687 -2.378 1.00 0.00 151 ILE A N 6
ATOM 6222 C CA . ILE A 1 71 ? 6.006 -8.002 -1.685 1.00 0.00 151 ILE A CA 6
ATOM 6223 C C . ILE A 1 71 ? 6.554 -9.202 -2.555 1.00 0.00 151 ILE A C 6
ATOM 6224 O O . ILE A 1 71 ? 7.463 -9.911 -2.118 1.00 0.00 151 ILE A O 6
ATOM 6240 N N . LYS A 1 72 ? 5.965 -9.428 -3.749 1.00 0.00 152 LYS A N 6
ATOM 6241 C CA . LYS A 1 72 ? 6.295 -10.535 -4.695 1.00 0.00 152 LYS A CA 6
ATOM 6242 C C . LYS A 1 72 ? 7.563 -10.390 -5.632 1.00 0.00 152 LYS A C 6
ATOM 6243 O O . LYS A 1 72 ? 7.733 -11.273 -6.474 1.00 0.00 152 LYS A O 6
ATOM 6262 N N . LYS A 1 73 ? 8.400 -9.337 -5.494 1.00 0.00 153 LYS A N 6
ATOM 6263 C CA . LYS A 1 73 ? 9.593 -8.910 -6.302 1.00 0.00 153 LYS A CA 6
ATOM 6264 C C . LYS A 1 73 ? 10.424 -9.779 -7.271 1.00 0.00 153 LYS A C 6
ATOM 6265 O O . LYS A 1 73 ? 11.124 -9.226 -8.127 1.00 0.00 153 LYS A O 6
ATOM 6284 N N . SER A 1 74 ? 10.327 -11.098 -7.143 1.00 0.00 154 SER A N 6
ATOM 6285 C CA . SER A 1 74 ? 11.050 -12.081 -8.057 1.00 0.00 154 SER A CA 6
ATOM 6286 C C . SER A 1 74 ? 12.617 -11.863 -8.182 1.00 0.00 154 SER A C 6
ATOM 6287 O O . SER A 1 74 ? 13.201 -12.135 -9.236 1.00 0.00 154 SER A O 6
ATOM 6295 N N . GLU A 1 7 ? -0.027 -13.736 -1.709 1.00 0.00 87 GLU A N 7
ATOM 6296 C CA . GLU A 1 7 ? -0.580 -12.815 -2.776 1.00 0.00 87 GLU A CA 7
ATOM 6297 C C . GLU A 1 7 ? -2.067 -12.316 -2.626 1.00 0.00 87 GLU A C 7
ATOM 6298 O O . GLU A 1 7 ? -2.410 -11.182 -3.004 1.00 0.00 87 GLU A O 7
ATOM 6310 N N . GLU A 1 8 ? -2.913 -13.182 -2.032 1.00 0.00 88 GLU A N 7
ATOM 6311 C CA . GLU A 1 8 ? -4.328 -12.836 -1.705 1.00 0.00 88 GLU A CA 7
ATOM 6312 C C . GLU A 1 8 ? -4.409 -11.590 -0.745 1.00 0.00 88 GLU A C 7
ATOM 6313 O O . GLU A 1 8 ? -5.223 -10.696 -0.994 1.00 0.00 88 GLU A O 7
ATOM 6325 N N . GLU A 1 9 ? -3.582 -11.522 0.334 1.00 0.00 89 GLU A N 7
ATOM 6326 C CA . GLU A 1 9 ? -3.527 -10.331 1.227 1.00 0.00 89 GLU A CA 7
ATOM 6327 C C . GLU A 1 9 ? -3.066 -9.028 0.484 1.00 0.00 89 GLU A C 7
ATOM 6328 O O . GLU A 1 9 ? -3.543 -7.949 0.828 1.00 0.00 89 GLU A O 7
ATOM 6340 N N . ILE A 1 10 ? -2.177 -9.111 -0.532 1.00 0.00 90 ILE A N 7
ATOM 6341 C CA . ILE A 1 10 ? -1.719 -7.945 -1.329 1.00 0.00 90 ILE A CA 7
ATOM 6342 C C . ILE A 1 10 ? -2.908 -7.411 -2.182 1.00 0.00 90 ILE A C 7
ATOM 6343 O O . ILE A 1 10 ? -3.256 -6.235 -2.025 1.00 0.00 90 ILE A O 7
ATOM 6359 N N . LEU A 1 11 ? -3.511 -8.250 -3.068 1.00 0.00 91 LEU A N 7
ATOM 6360 C CA . LEU A 1 11 ? -4.665 -7.810 -3.899 1.00 0.00 91 LEU A CA 7
ATOM 6361 C C . LEU A 1 11 ? -5.874 -7.345 -3.026 1.00 0.00 91 LEU A C 7
ATOM 6362 O O . LEU A 1 11 ? -6.327 -6.217 -3.223 1.00 0.00 91 LEU A O 7
ATOM 6378 N N . ARG A 1 12 ? -6.318 -8.117 -2.007 1.00 0.00 92 ARG A N 7
ATOM 6379 C CA . ARG A 1 12 ? -7.445 -7.714 -1.124 1.00 0.00 92 ARG A CA 7
ATOM 6380 C C . ARG A 1 12 ? -7.124 -6.442 -0.268 1.00 0.00 92 ARG A C 7
ATOM 6381 O O . ARG A 1 12 ? -7.963 -5.532 -0.258 1.00 0.00 92 ARG A O 7
ATOM 6402 N N . ALA A 1 13 ? -5.923 -6.329 0.371 1.00 0.00 93 ALA A N 7
ATOM 6403 C CA . ALA A 1 13 ? -5.583 -5.142 1.183 1.00 0.00 93 ALA A CA 7
ATOM 6404 C C . ALA A 1 13 ? -5.428 -3.878 0.325 1.00 0.00 93 ALA A C 7
ATOM 6405 O O . ALA A 1 13 ? -6.167 -2.944 0.626 1.00 0.00 93 ALA A O 7
ATOM 6412 N N . PHE A 1 14 ? -4.575 -3.832 -0.730 1.00 0.00 94 PHE A N 7
ATOM 6413 C CA . PHE A 1 14 ? -4.467 -2.611 -1.585 1.00 0.00 94 PHE A CA 7
ATOM 6414 C C . PHE A 1 14 ? -5.805 -2.246 -2.280 1.00 0.00 94 PHE A C 7
ATOM 6415 O O . PHE A 1 14 ? -6.178 -1.071 -2.251 1.00 0.00 94 PHE A O 7
ATOM 6432 N N . LYS A 1 15 ? -6.502 -3.220 -2.903 1.00 0.00 95 LYS A N 7
ATOM 6433 C CA . LYS A 1 15 ? -7.796 -2.941 -3.590 1.00 0.00 95 LYS A CA 7
ATOM 6434 C C . LYS A 1 15 ? -8.897 -2.418 -2.584 1.00 0.00 95 LYS A C 7
ATOM 6435 O O . LYS A 1 15 ? -9.716 -1.602 -3.016 1.00 0.00 95 LYS A O 7
ATOM 6454 N N . VAL A 1 16 ? -8.914 -2.826 -1.278 1.00 0.00 96 VAL A N 7
ATOM 6455 C CA . VAL A 1 16 ? -9.809 -2.195 -0.247 1.00 0.00 96 VAL A CA 7
ATOM 6456 C C . VAL A 1 16 ? -9.300 -0.750 0.050 1.00 0.00 96 VAL A C 7
ATOM 6457 O O . VAL A 1 16 ? -10.098 0.191 0.097 1.00 0.00 96 VAL A O 7
ATOM 6470 N N . PHE A 1 17 ? -7.977 -0.619 0.287 1.00 0.00 97 PHE A N 7
ATOM 6471 C CA . PHE A 1 17 ? -7.302 0.635 0.622 1.00 0.00 97 PHE A CA 7
ATOM 6472 C C . PHE A 1 17 ? -7.539 1.829 -0.367 1.00 0.00 97 PHE A C 7
ATOM 6473 O O . PHE A 1 17 ? -7.639 2.965 0.099 1.00 0.00 97 PHE A O 7
ATOM 6490 N N . ASP A 1 18 ? -7.631 1.557 -1.695 1.00 0.00 98 ASP A N 7
ATOM 6491 C CA . ASP A 1 18 ? -7.888 2.544 -2.777 1.00 0.00 98 ASP A CA 7
ATOM 6492 C C . ASP A 1 18 ? -9.322 3.166 -2.635 1.00 0.00 98 ASP A C 7
ATOM 6493 O O . ASP A 1 18 ? -10.331 2.607 -3.089 1.00 0.00 98 ASP A O 7
ATOM 6502 N N . ALA A 1 19 ? -9.384 4.321 -1.943 1.00 0.00 99 ALA A N 7
ATOM 6503 C CA . ALA A 1 19 ? -10.647 5.072 -1.691 1.00 0.00 99 ALA A CA 7
ATOM 6504 C C . ALA A 1 19 ? -11.291 5.707 -2.956 1.00 0.00 99 ALA A C 7
ATOM 6505 O O . ALA A 1 19 ? -12.514 5.622 -3.105 1.00 0.00 99 ALA A O 7
ATOM 6512 N N . ASN A 1 20 ? -10.488 6.325 -3.851 1.00 0.00 100 ASN A N 7
ATOM 6513 C CA . ASN A 1 20 ? -11.010 6.931 -5.118 1.00 0.00 100 ASN A CA 7
ATOM 6514 C C . ASN A 1 20 ? -11.610 5.876 -6.131 1.00 0.00 100 ASN A C 7
ATOM 6515 O O . ASN A 1 20 ? -12.503 6.264 -6.892 1.00 0.00 100 ASN A O 7
ATOM 6526 N N . GLY A 1 21 ? -11.179 4.594 -6.167 1.00 0.00 101 GLY A N 7
ATOM 6527 C CA . GLY A 1 21 ? -11.695 3.606 -7.141 1.00 0.00 101 GLY A CA 7
ATOM 6528 C C . GLY A 1 21 ? -11.108 3.615 -8.580 1.00 0.00 101 GLY A C 7
ATOM 6529 O O . GLY A 1 21 ? -11.569 2.797 -9.381 1.00 0.00 101 GLY A O 7
ATOM 6533 N N . ASP A 1 22 ? -10.095 4.453 -8.911 1.00 0.00 102 ASP A N 7
ATOM 6534 C CA . ASP A 1 22 ? -9.411 4.428 -10.240 1.00 0.00 102 ASP A CA 7
ATOM 6535 C C . ASP A 1 22 ? -8.054 3.617 -10.252 1.00 0.00 102 ASP A C 7
ATOM 6536 O O . ASP A 1 22 ? -7.485 3.419 -11.334 1.00 0.00 102 ASP A O 7
ATOM 6545 N N . GLY A 1 23 ? -7.573 3.121 -9.088 1.00 0.00 103 GLY A N 7
ATOM 6546 C CA . GLY A 1 23 ? -6.305 2.395 -8.944 1.00 0.00 103 GLY A CA 7
ATOM 6547 C C . GLY A 1 23 ? -5.194 3.120 -8.141 1.00 0.00 103 GLY A C 7
ATOM 6548 O O . GLY A 1 23 ? -4.089 2.572 -8.140 1.00 0.00 103 GLY A O 7
ATOM 6552 N N . VAL A 1 24 ? -5.436 4.277 -7.460 1.00 0.00 104 VAL A N 7
ATOM 6553 C CA . VAL A 1 24 ? -4.391 4.986 -6.676 1.00 0.00 104 VAL A CA 7
ATOM 6554 C C . VAL A 1 24 ? -4.788 5.271 -5.194 1.00 0.00 104 VAL A C 7
ATOM 6555 O O . VAL A 1 24 ? -5.954 5.441 -4.823 1.00 0.00 104 VAL A O 7
ATOM 6568 N N . ILE A 1 25 ? -3.717 5.360 -4.393 1.00 0.00 105 ILE A N 7
ATOM 6569 C CA . ILE A 1 25 ? -3.740 5.669 -2.946 1.00 0.00 105 ILE A CA 7
ATOM 6570 C C . ILE A 1 25 ? -3.003 7.014 -2.708 1.00 0.00 105 ILE A C 7
ATOM 6571 O O . ILE A 1 25 ? -1.853 7.154 -3.122 1.00 0.00 105 ILE A O 7
ATOM 6587 N N . ASP A 1 26 ? -3.613 7.929 -1.931 1.00 0.00 106 ASP A N 7
ATOM 6588 C CA . ASP A 1 26 ? -2.969 9.211 -1.530 1.00 0.00 106 ASP A CA 7
ATOM 6589 C C . ASP A 1 26 ? -2.599 9.184 0.007 1.00 0.00 106 ASP A C 7
ATOM 6590 O O . ASP A 1 26 ? -2.609 8.124 0.649 1.00 0.00 106 ASP A O 7
ATOM 6599 N N . PHE A 1 27 ? -2.203 10.330 0.600 1.00 0.00 107 PHE A N 7
ATOM 6600 C CA . PHE A 1 27 ? -1.830 10.399 2.051 1.00 0.00 107 PHE A CA 7
ATOM 6601 C C . PHE A 1 27 ? -3.048 10.485 3.026 1.00 0.00 107 PHE A C 7
ATOM 6602 O O . PHE A 1 27 ? -3.076 9.754 4.027 1.00 0.00 107 PHE A O 7
ATOM 6619 N N . ASP A 1 28 ? -4.033 11.372 2.748 1.00 0.00 108 ASP A N 7
ATOM 6620 C CA . ASP A 1 28 ? -5.273 11.508 3.585 1.00 0.00 108 ASP A CA 7
ATOM 6621 C C . ASP A 1 28 ? -6.062 10.151 3.707 1.00 0.00 108 ASP A C 7
ATOM 6622 O O . ASP A 1 28 ? -6.442 9.772 4.823 1.00 0.00 108 ASP A O 7
ATOM 6631 N N . GLU A 1 29 ? -6.257 9.400 2.596 1.00 0.00 109 GLU A N 7
ATOM 6632 C CA . GLU A 1 29 ? -6.895 8.050 2.620 1.00 0.00 109 GLU A CA 7
ATOM 6633 C C . GLU A 1 29 ? -6.078 7.006 3.485 1.00 0.00 109 GLU A C 7
ATOM 6634 O O . GLU A 1 29 ? -6.674 6.240 4.255 1.00 0.00 109 GLU A O 7
ATOM 6646 N N . PHE A 1 30 ? -4.719 7.015 3.352 1.00 0.00 110 PHE A N 7
ATOM 6647 C CA . PHE A 1 30 ? -3.769 6.192 4.164 1.00 0.00 110 PHE A CA 7
ATOM 6648 C C . PHE A 1 30 ? -4.010 6.449 5.676 1.00 0.00 110 PHE A C 7
ATOM 6649 O O . PHE A 1 30 ? -4.201 5.476 6.414 1.00 0.00 110 PHE A O 7
ATOM 6666 N N . LYS A 1 31 ? -4.082 7.735 6.119 1.00 0.00 111 LYS A N 7
ATOM 6667 C CA . LYS A 1 31 ? -4.429 8.064 7.524 1.00 0.00 111 LYS A CA 7
ATOM 6668 C C . LYS A 1 31 ? -5.845 7.477 7.862 1.00 0.00 111 LYS A C 7
ATOM 6669 O O . LYS A 1 31 ? -5.916 6.565 8.683 1.00 0.00 111 LYS A O 7
ATOM 6688 N N . PHE A 1 32 ? -6.932 7.883 7.173 1.00 0.00 112 PHE A N 7
ATOM 6689 C CA . PHE A 1 32 ? -8.307 7.328 7.389 1.00 0.00 112 PHE A CA 7
ATOM 6690 C C . PHE A 1 32 ? -8.422 5.771 7.586 1.00 0.00 112 PHE A C 7
ATOM 6691 O O . PHE A 1 32 ? -9.196 5.330 8.440 1.00 0.00 112 PHE A O 7
ATOM 6708 N N . ILE A 1 33 ? -7.668 4.974 6.806 1.00 0.00 113 ILE A N 7
ATOM 6709 C CA . ILE A 1 33 ? -7.725 3.487 6.853 1.00 0.00 113 ILE A CA 7
ATOM 6710 C C . ILE A 1 33 ? -6.719 2.711 7.766 1.00 0.00 113 ILE A C 7
ATOM 6711 O O . ILE A 1 33 ? -7.144 1.750 8.411 1.00 0.00 113 ILE A O 7
ATOM 6727 N N . MET A 1 34 ? -5.425 3.067 7.741 1.00 0.00 114 MET A N 7
ATOM 6728 C CA . MET A 1 34 ? -4.313 2.379 8.471 1.00 0.00 114 MET A CA 7
ATOM 6729 C C . MET A 1 34 ? -4.589 1.731 9.863 1.00 0.00 114 MET A C 7
ATOM 6730 O O . MET A 1 34 ? -4.245 0.561 10.052 1.00 0.00 114 MET A O 7
ATOM 6744 N N . GLN A 1 35 ? -5.162 2.488 10.817 1.00 0.00 115 GLN A N 7
ATOM 6745 C CA . GLN A 1 35 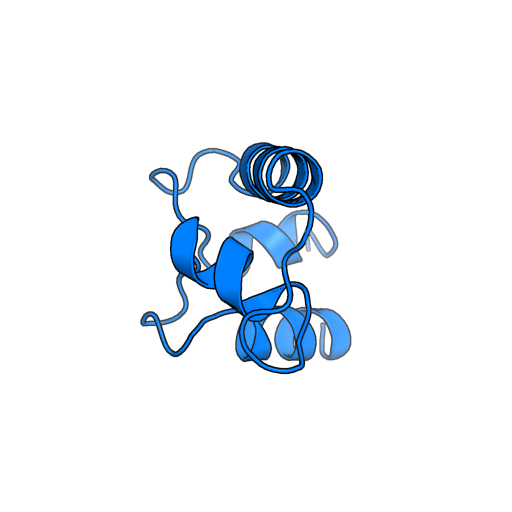? -5.446 1.932 12.190 1.00 0.00 115 GLN A CA 7
ATOM 6746 C C . GLN A 1 35 ? -6.600 0.903 12.319 1.00 0.00 115 GLN A C 7
ATOM 6747 O O . GLN A 1 35 ? -6.426 -0.152 12.933 1.00 0.00 115 GLN A O 7
ATOM 6761 N N . LYS A 1 36 ? -7.746 1.264 11.741 1.00 0.00 116 LYS A N 7
ATOM 6762 C CA . LYS A 1 36 ? -9.036 0.454 11.750 1.00 0.00 116 LYS A CA 7
ATOM 6763 C C . LYS A 1 36 ? -9.767 0.481 13.143 1.00 0.00 116 LYS A C 7
ATOM 6764 O O . LYS A 1 36 ? -10.894 0.984 13.203 1.00 0.00 116 LYS A O 7
ATOM 6783 N N . VAL A 1 37 ? -9.160 -0.053 14.228 1.00 0.00 117 VAL A N 7
ATOM 6784 C CA . VAL A 1 37 ? -9.789 -0.119 15.581 1.00 0.00 117 VAL A CA 7
ATOM 6785 C C . VAL A 1 37 ? -9.647 1.247 16.328 1.00 0.00 117 VAL A C 7
ATOM 6786 O O . VAL A 1 37 ? -8.539 1.656 16.696 1.00 0.00 117 VAL A O 7
ATOM 6799 N N . GLY A 1 38 ? -10.788 1.928 16.538 1.00 0.00 118 GLY A N 7
ATOM 6800 C CA . GLY A 1 38 ? -10.847 3.215 17.265 1.00 0.00 118 GLY A CA 7
ATOM 6801 C C . GLY A 1 38 ? -10.244 4.446 16.556 1.00 0.00 118 GLY A C 7
ATOM 6802 O O . GLY A 1 38 ? -10.633 4.783 15.435 1.00 0.00 118 GLY A O 7
ATOM 6806 N N . GLU A 1 39 ? -9.285 5.090 17.239 1.00 0.00 119 GLU A N 7
ATOM 6807 C CA . GLU A 1 39 ? -8.585 6.316 16.764 1.00 0.00 119 GLU A CA 7
ATOM 6808 C C . GLU A 1 39 ? -7.824 6.209 15.397 1.00 0.00 119 GLU A C 7
ATOM 6809 O O . GLU A 1 39 ? -7.418 5.129 14.961 1.00 0.00 119 GLU A O 7
ATOM 6821 N N . GLU A 1 40 ? -7.637 7.359 14.720 1.00 0.00 120 GLU A N 7
ATOM 6822 C CA . GLU A 1 40 ? -6.905 7.442 13.420 1.00 0.00 120 GLU A CA 7
ATOM 6823 C C . GLU A 1 40 ? -5.335 7.356 13.568 1.00 0.00 120 GLU A C 7
ATOM 6824 O O . GLU A 1 40 ? -4.896 7.192 14.714 1.00 0.00 120 GLU A O 7
ATOM 6836 N N . PRO A 1 41 ? -4.440 7.396 12.517 1.00 0.00 121 PRO A N 7
ATOM 6837 C CA . PRO A 1 41 ? -2.954 7.358 12.701 1.00 0.00 121 PRO A CA 7
ATOM 6838 C C . PRO A 1 41 ? -2.409 8.735 13.154 1.00 0.00 121 PRO A C 7
ATOM 6839 O O . PRO A 1 41 ? -1.786 9.548 12.464 1.00 0.00 121 PRO A O 7
ATOM 6850 N N . LEU A 1 42 ? -2.729 8.876 14.418 1.00 0.00 122 LEU A N 7
ATOM 6851 C CA . LEU A 1 42 ? -2.491 10.008 15.310 1.00 0.00 122 LEU A CA 7
ATOM 6852 C C . LEU A 1 42 ? -0.988 10.378 15.643 1.00 0.00 122 LEU A C 7
ATOM 6853 O O . LEU A 1 42 ? -0.770 11.242 16.495 1.00 0.00 122 LEU A O 7
ATOM 6869 N N . THR A 1 43 ? 0.025 9.855 14.909 1.00 0.00 123 THR A N 7
ATOM 6870 C CA . THR A 1 43 ? 1.467 10.102 15.105 1.00 0.00 123 THR A CA 7
ATOM 6871 C C . THR A 1 43 ? 2.324 10.498 13.880 1.00 0.00 123 THR A C 7
ATOM 6872 O O . THR A 1 43 ? 3.497 10.779 14.124 1.00 0.00 123 THR A O 7
ATOM 6883 N N . ASP A 1 44 ? 1.664 10.863 12.796 1.00 0.00 124 ASP A N 7
ATOM 6884 C CA . ASP A 1 44 ? 2.094 11.020 11.372 1.00 0.00 124 ASP A CA 7
ATOM 6885 C C . ASP A 1 44 ? 3.552 10.771 10.827 1.00 0.00 124 ASP A C 7
ATOM 6886 O O . ASP A 1 44 ? 3.766 10.665 9.612 1.00 0.00 124 ASP A O 7
ATOM 6895 N N . ALA A 1 45 ? 4.483 10.535 11.738 1.00 0.00 125 ALA A N 7
ATOM 6896 C CA . ALA A 1 45 ? 5.882 10.135 11.478 1.00 0.00 125 ALA A CA 7
ATOM 6897 C C . ALA A 1 45 ? 5.895 8.621 11.085 1.00 0.00 125 ALA A C 7
ATOM 6898 O O . ALA A 1 45 ? 6.516 8.278 10.071 1.00 0.00 125 ALA A O 7
ATOM 6905 N N . GLU A 1 46 ? 5.214 7.725 11.860 1.00 0.00 126 GLU A N 7
ATOM 6906 C CA . GLU A 1 46 ? 5.065 6.278 11.512 1.00 0.00 126 GLU A CA 7
ATOM 6907 C C . GLU A 1 46 ? 4.422 6.022 10.093 1.00 0.00 126 GLU A C 7
ATOM 6908 O O . GLU A 1 46 ? 4.900 5.189 9.308 1.00 0.00 126 GLU A O 7
ATOM 6920 N N . VAL A 1 47 ? 3.382 6.831 9.788 1.00 0.00 127 VAL A N 7
ATOM 6921 C CA . VAL A 1 47 ? 2.623 6.835 8.516 1.00 0.00 127 VAL A CA 7
ATOM 6922 C C . VAL A 1 47 ? 3.532 7.352 7.365 1.00 0.00 127 VAL A C 7
ATOM 6923 O O . VAL A 1 47 ? 3.575 6.689 6.328 1.00 0.00 127 VAL A O 7
ATOM 6936 N N . GLU A 1 48 ? 4.240 8.506 7.523 1.00 0.00 128 GLU A N 7
ATOM 6937 C CA . GLU A 1 48 ? 5.205 9.001 6.495 1.00 0.00 128 GLU A CA 7
ATOM 6938 C C . GLU A 1 48 ? 6.336 7.953 6.207 1.00 0.00 128 GLU A C 7
ATOM 6939 O O . GLU A 1 48 ? 6.622 7.708 5.032 1.00 0.00 128 GLU A O 7
ATOM 6951 N N . GLU A 1 49 ? 6.937 7.290 7.225 1.00 0.00 129 GLU A N 7
ATOM 6952 C CA . GLU A 1 49 ? 7.957 6.223 7.005 1.00 0.00 129 GLU A CA 7
ATOM 6953 C C . GLU A 1 49 ? 7.364 5.011 6.191 1.00 0.00 129 GLU A C 7
ATOM 6954 O O . GLU A 1 49 ? 7.894 4.686 5.117 1.00 0.00 129 GLU A O 7
ATOM 6966 N N . ALA A 1 50 ? 6.232 4.412 6.651 1.00 0.00 130 ALA A N 7
ATOM 6967 C CA . ALA A 1 50 ? 5.566 3.286 5.934 1.00 0.00 130 ALA A CA 7
ATOM 6968 C C . ALA A 1 50 ? 5.090 3.604 4.479 1.00 0.00 130 ALA A C 7
ATOM 6969 O O . ALA A 1 50 ? 5.308 2.784 3.579 1.00 0.00 130 ALA A O 7
ATOM 6976 N N . MET A 1 51 ? 4.463 4.783 4.245 1.00 0.00 131 MET A N 7
ATOM 6977 C CA . MET A 1 51 ? 4.008 5.211 2.890 1.00 0.00 131 MET A CA 7
ATOM 6978 C C . MET A 1 51 ? 5.226 5.583 1.995 1.00 0.00 131 MET A C 7
ATOM 6979 O O . MET A 1 51 ? 5.181 5.224 0.821 1.00 0.00 131 MET A O 7
ATOM 6993 N N . LYS A 1 52 ? 6.287 6.283 2.487 1.00 0.00 132 LYS A N 7
ATOM 6994 C CA . LYS A 1 52 ? 7.535 6.524 1.692 1.00 0.00 132 LYS A CA 7
ATOM 6995 C C . LYS A 1 52 ? 8.209 5.154 1.303 1.00 0.00 132 LYS A C 7
ATOM 6996 O O . LYS A 1 52 ? 8.760 5.062 0.204 1.00 0.00 132 LYS A O 7
ATOM 7015 N N . GLU A 1 53 ? 8.218 4.112 2.175 1.00 0.00 133 GLU A N 7
ATOM 7016 C CA . GLU A 1 53 ? 8.746 2.771 1.808 1.00 0.00 133 GLU A CA 7
ATOM 7017 C C . GLU A 1 53 ? 7.825 2.030 0.774 1.00 0.00 133 GLU A C 7
ATOM 7018 O O . GLU A 1 53 ? 8.355 1.304 -0.069 1.00 0.00 133 GLU A O 7
ATOM 7030 N N . ALA A 1 54 ? 6.480 2.200 0.834 1.00 0.00 134 ALA A N 7
ATOM 7031 C CA . ALA A 1 54 ? 5.544 1.609 -0.158 1.00 0.00 134 ALA A CA 7
ATOM 7032 C C . ALA A 1 54 ? 5.452 2.391 -1.525 1.00 0.00 134 ALA A C 7
ATOM 7033 O O . ALA A 1 54 ? 5.122 1.775 -2.542 1.00 0.00 134 ALA A O 7
ATOM 7040 N N . ASP A 1 55 ? 5.737 3.736 -1.576 1.00 0.00 135 ASP A N 7
ATOM 7041 C CA . ASP A 1 55 ? 5.847 4.499 -2.851 1.00 0.00 135 ASP A CA 7
ATOM 7042 C C . ASP A 1 55 ? 7.356 4.308 -3.244 1.00 0.00 135 ASP A C 7
ATOM 7043 O O . ASP A 1 55 ? 8.256 4.998 -2.744 1.00 0.00 135 ASP A O 7
ATOM 7052 N N . GLU A 1 56 ? 7.616 3.367 -4.136 1.00 0.00 136 GLU A N 7
ATOM 7053 C CA . GLU A 1 56 ? 8.995 3.100 -4.637 1.00 0.00 136 GLU A CA 7
ATOM 7054 C C . GLU A 1 56 ? 9.487 4.039 -5.807 1.00 0.00 136 GLU A C 7
ATOM 7055 O O . GLU A 1 56 ? 10.683 4.053 -6.113 1.00 0.00 136 GLU A O 7
ATOM 7067 N N . ASP A 1 57 ? 8.582 4.803 -6.460 1.00 0.00 137 ASP A N 7
ATOM 7068 C CA . ASP A 1 57 ? 8.911 5.654 -7.649 1.00 0.00 137 ASP A CA 7
ATOM 7069 C C . ASP A 1 57 ? 9.336 7.139 -7.416 1.00 0.00 137 ASP A C 7
ATOM 7070 O O . ASP A 1 57 ? 9.939 7.741 -8.316 1.00 0.00 137 ASP A O 7
ATOM 7079 N N . GLY A 1 58 ? 9.124 7.714 -6.222 1.00 0.00 138 GLY A N 7
ATOM 7080 C CA . GLY A 1 58 ? 9.384 9.149 -5.967 1.00 0.00 138 GLY A CA 7
ATOM 7081 C C . GLY A 1 58 ? 8.243 10.121 -6.417 1.00 0.00 138 GLY A C 7
ATOM 7082 O O . GLY A 1 58 ? 8.421 11.335 -6.290 1.00 0.00 138 GLY A O 7
ATOM 7086 N N . ASN A 1 59 ? 7.072 9.609 -6.876 1.00 0.00 139 ASN A N 7
ATOM 7087 C CA . ASN A 1 59 ? 5.885 10.421 -7.253 1.00 0.00 139 ASN A CA 7
ATOM 7088 C C . ASN A 1 59 ? 5.135 10.933 -5.988 1.00 0.00 139 ASN A C 7
ATOM 7089 O O . ASN A 1 59 ? 4.844 12.132 -5.937 1.00 0.00 139 ASN A O 7
ATOM 7100 N N . GLY A 1 60 ? 4.812 10.057 -5.009 1.00 0.00 140 GLY A N 7
ATOM 7101 C CA . GLY A 1 60 ? 4.060 10.489 -3.809 1.00 0.00 140 GLY A CA 7
ATOM 7102 C C . GLY A 1 60 ? 2.617 9.955 -3.662 1.00 0.00 140 GLY A C 7
ATOM 7103 O O . GLY A 1 60 ? 2.081 10.154 -2.572 1.00 0.00 140 GLY A O 7
ATOM 7107 N N . VAL A 1 61 ? 1.946 9.395 -4.701 1.00 0.00 141 VAL A N 7
ATOM 7108 C CA . VAL A 1 61 ? 0.587 8.780 -4.549 1.00 0.00 141 VAL A CA 7
ATOM 7109 C C . VAL A 1 61 ? 0.785 7.442 -5.314 1.00 0.00 141 VAL A C 7
ATOM 7110 O O . VAL A 1 61 ? 1.109 7.357 -6.503 1.00 0.00 141 VAL A O 7
ATOM 7123 N N . ILE A 1 62 ? 0.563 6.391 -4.525 1.00 0.00 142 ILE A N 7
ATOM 7124 C CA . ILE A 1 62 ? 0.825 4.999 -4.907 1.00 0.00 142 ILE A CA 7
ATOM 7125 C C . ILE A 1 62 ? -0.221 4.351 -5.833 1.00 0.00 142 ILE A C 7
ATOM 7126 O O . ILE A 1 62 ? -1.395 4.284 -5.492 1.00 0.00 142 ILE A O 7
ATOM 7142 N N . ASP A 1 63 ? 0.242 3.813 -6.960 1.00 0.00 143 ASP A N 7
ATOM 7143 C CA . ASP A 1 63 ? -0.595 3.011 -7.868 1.00 0.00 143 ASP A CA 7
ATOM 7144 C C . ASP A 1 63 ? -0.422 1.532 -7.406 1.00 0.00 143 ASP A C 7
ATOM 7145 O O . ASP A 1 63 ? 0.605 1.133 -6.833 1.00 0.00 143 ASP A O 7
ATOM 7154 N N . ILE A 1 64 ? -1.437 0.692 -7.656 1.00 0.00 144 ILE A N 7
ATOM 7155 C CA . ILE A 1 64 ? -1.395 -0.736 -7.226 1.00 0.00 144 ILE A CA 7
ATOM 7156 C C . ILE A 1 64 ? -0.079 -1.496 -7.670 1.00 0.00 144 ILE A C 7
ATOM 7157 O O . ILE A 1 64 ? 0.438 -2.192 -6.792 1.00 0.00 144 ILE A O 7
ATOM 7173 N N . PRO A 1 65 ? 0.525 -1.393 -8.902 1.00 0.00 145 PRO A N 7
ATOM 7174 C CA . PRO A 1 65 ? 1.791 -2.080 -9.252 1.00 0.00 145 PRO A CA 7
ATOM 7175 C C . PRO A 1 65 ? 3.025 -1.791 -8.348 1.00 0.00 145 PRO A C 7
ATOM 7176 O O . PRO A 1 65 ? 3.838 -2.702 -8.236 1.00 0.00 145 PRO A O 7
ATOM 7187 N N . GLU A 1 66 ? 3.200 -0.611 -7.694 1.00 0.00 146 GLU A N 7
ATOM 7188 C CA . GLU A 1 66 ? 4.367 -0.365 -6.787 1.00 0.00 146 GLU A CA 7
ATOM 7189 C C . GLU A 1 66 ? 4.299 -1.264 -5.513 1.00 0.00 146 GLU A C 7
ATOM 7190 O O . GLU A 1 66 ? 5.252 -2.017 -5.284 1.00 0.00 146 GLU A O 7
ATOM 7202 N N . PHE A 1 67 ? 3.193 -1.247 -4.722 1.00 0.00 147 PHE A N 7
ATOM 7203 C CA . PHE A 1 67 ? 3.025 -2.153 -3.554 1.00 0.00 147 PHE A CA 7
ATOM 7204 C C . PHE A 1 67 ? 3.021 -3.652 -4.017 1.00 0.00 147 PHE A C 7
ATOM 7205 O O . PHE A 1 67 ? 3.725 -4.454 -3.398 1.00 0.00 147 PHE A O 7
ATOM 7222 N N . MET A 1 68 ? 2.271 -4.012 -5.095 1.00 0.00 148 MET A N 7
ATOM 7223 C CA . MET A 1 68 ? 2.260 -5.396 -5.651 1.00 0.00 148 MET A CA 7
ATOM 7224 C C . MET A 1 68 ? 3.711 -5.873 -6.006 1.00 0.00 148 MET A C 7
ATOM 7225 O O . MET A 1 68 ? 4.038 -6.980 -5.589 1.00 0.00 148 MET A O 7
ATOM 7239 N N . ASP A 1 69 ? 4.579 -5.097 -6.704 1.00 0.00 149 ASP A N 7
ATOM 7240 C CA . ASP A 1 69 ? 5.982 -5.518 -6.990 1.00 0.00 149 ASP A CA 7
ATOM 7241 C C . ASP A 1 69 ? 6.900 -5.546 -5.712 1.00 0.00 149 ASP A C 7
ATOM 7242 O O . ASP A 1 69 ? 7.711 -6.472 -5.580 1.00 0.00 149 ASP A O 7
ATOM 7251 N N . LEU A 1 70 ? 6.721 -4.587 -4.766 1.00 0.00 150 LEU A N 7
ATOM 7252 C CA . LEU A 1 70 ? 7.420 -4.548 -3.450 1.00 0.00 150 LEU A CA 7
ATOM 7253 C C . LEU A 1 70 ? 7.149 -5.868 -2.644 1.00 0.00 150 LEU A C 7
ATOM 7254 O O . LEU A 1 70 ? 8.102 -6.392 -2.061 1.00 0.00 150 LEU A O 7
ATOM 7270 N N . ILE A 1 71 ? 5.899 -6.415 -2.623 1.00 0.00 151 ILE A N 7
ATOM 7271 C CA . ILE A 1 71 ? 5.610 -7.704 -1.936 1.00 0.00 151 ILE A CA 7
ATOM 7272 C C . ILE A 1 71 ? 6.052 -8.897 -2.859 1.00 0.00 151 ILE A C 7
ATOM 7273 O O . ILE A 1 71 ? 6.648 -9.822 -2.306 1.00 0.00 151 ILE A O 7
ATOM 7289 N N . LYS A 1 72 ? 5.790 -8.922 -4.200 1.00 0.00 152 LYS A N 7
ATOM 7290 C CA . LYS A 1 72 ? 6.261 -10.024 -5.120 1.00 0.00 152 LYS A CA 7
ATOM 7291 C C . LYS A 1 72 ? 7.785 -10.350 -4.939 1.00 0.00 152 LYS A C 7
ATOM 7292 O O . LYS A 1 72 ? 8.145 -11.519 -4.758 1.00 0.00 152 LYS A O 7
ATOM 7311 N N . LYS A 1 73 ? 8.645 -9.306 -4.957 1.00 0.00 153 LYS A N 7
ATOM 7312 C CA . LYS A 1 73 ? 10.098 -9.448 -4.720 1.00 0.00 153 LYS A CA 7
ATOM 7313 C C . LYS A 1 73 ? 10.443 -9.894 -3.259 1.00 0.00 153 LYS A C 7
ATOM 7314 O O . LYS A 1 73 ? 11.357 -10.709 -3.106 1.00 0.00 153 LYS A O 7
ATOM 7333 N N . SER A 1 74 ? 9.728 -9.384 -2.213 1.00 0.00 154 SER A N 7
ATOM 7334 C CA . SER A 1 74 ? 9.988 -9.756 -0.755 1.00 0.00 154 SER A CA 7
ATOM 7335 C C . SER A 1 74 ? 11.484 -9.466 -0.376 1.00 0.00 154 SER A C 7
ATOM 7336 O O . SER A 1 74 ? 12.277 -10.379 -0.132 1.00 0.00 154 SER A O 7
ATOM 7344 N N . GLU A 1 7 ? 1.316 -12.873 -2.001 1.00 0.00 87 GLU A N 8
ATOM 7345 C CA . GLU A 1 7 ? 0.267 -12.500 -2.996 1.00 0.00 87 GLU A CA 8
ATOM 7346 C C . GLU A 1 7 ? -1.143 -12.041 -2.490 1.00 0.00 87 GLU A C 8
ATOM 7347 O O . GLU A 1 7 ? -1.532 -10.867 -2.622 1.00 0.00 87 GLU A O 8
ATOM 7359 N N . GLU A 1 8 ? -1.899 -12.999 -1.918 1.00 0.00 88 GLU A N 8
ATOM 7360 C CA . GLU A 1 8 ? -3.288 -12.799 -1.424 1.00 0.00 88 GLU A CA 8
ATOM 7361 C C . GLU A 1 8 ? -3.517 -11.618 -0.434 1.00 0.00 88 GLU A C 8
ATOM 7362 O O . GLU A 1 8 ? -4.440 -10.825 -0.667 1.00 0.00 88 GLU A O 8
ATOM 7374 N N . GLU A 1 9 ? -2.666 -11.439 0.606 1.00 0.00 89 GLU A N 8
ATOM 7375 C CA . GLU A 1 9 ? -2.879 -10.314 1.564 1.00 0.00 89 GLU A CA 8
ATOM 7376 C C . GLU A 1 9 ? -2.640 -8.892 0.962 1.00 0.00 89 GLU A C 8
ATOM 7377 O O . GLU A 1 9 ? -3.397 -7.983 1.300 1.00 0.00 89 GLU A O 8
ATOM 7389 N N . ILE A 1 10 ? -1.636 -8.681 0.086 1.00 0.00 90 ILE A N 8
ATOM 7390 C CA . ILE A 1 10 ? -1.389 -7.361 -0.558 1.00 0.00 90 ILE A CA 8
ATOM 7391 C C . ILE A 1 10 ? -2.501 -7.108 -1.624 1.00 0.00 90 ILE A C 8
ATOM 7392 O O . ILE A 1 10 ? -2.979 -5.973 -1.636 1.00 0.00 90 ILE A O 8
ATOM 7408 N N . LEU A 1 11 ? -2.901 -8.055 -2.525 1.00 0.00 91 LEU A N 8
ATOM 7409 C CA . LEU A 1 11 ? -4.025 -7.772 -3.480 1.00 0.00 91 LEU A CA 8
ATOM 7410 C C . LEU A 1 11 ? -5.344 -7.441 -2.689 1.00 0.00 91 LEU A C 8
ATOM 7411 O O . LEU A 1 11 ? -5.946 -6.393 -2.945 1.00 0.00 91 LEU A O 8
ATOM 7427 N N . ARG A 1 12 ? -5.707 -8.248 -1.658 1.00 0.00 92 ARG A N 8
ATOM 7428 C CA . ARG A 1 12 ? -6.883 -8.004 -0.774 1.00 0.00 92 ARG A CA 8
ATOM 7429 C C . ARG A 1 12 ? -6.821 -6.604 -0.071 1.00 0.00 92 ARG A C 8
ATOM 7430 O O . ARG A 1 12 ? -7.695 -5.748 -0.298 1.00 0.00 92 ARG A O 8
ATOM 7451 N N . ALA A 1 13 ? -5.738 -6.379 0.708 1.00 0.00 93 ALA A N 8
ATOM 7452 C CA . ALA A 1 13 ? -5.505 -5.122 1.441 1.00 0.00 93 ALA A CA 8
ATOM 7453 C C . ALA A 1 13 ? -5.402 -3.892 0.524 1.00 0.00 93 ALA A C 8
ATOM 7454 O O . ALA A 1 13 ? -6.253 -3.027 0.697 1.00 0.00 93 ALA A O 8
ATOM 7461 N N . PHE A 1 14 ? -4.475 -3.817 -0.458 1.00 0.00 94 PHE A N 8
ATOM 7462 C CA . PHE A 1 14 ? -4.384 -2.649 -1.387 1.00 0.00 94 PHE A CA 8
ATOM 7463 C C . PHE A 1 14 ? -5.703 -2.359 -2.130 1.00 0.00 94 PHE A C 8
ATOM 7464 O O . PHE A 1 14 ? -6.125 -1.200 -2.141 1.00 0.00 94 PHE A O 8
ATOM 7481 N N . LYS A 1 15 ? -6.316 -3.373 -2.770 1.00 0.00 95 LYS A N 8
ATOM 7482 C CA . LYS A 1 15 ? -7.569 -3.151 -3.533 1.00 0.00 95 LYS A CA 8
ATOM 7483 C C . LYS A 1 15 ? -8.745 -2.668 -2.626 1.00 0.00 95 LYS A C 8
ATOM 7484 O O . LYS A 1 15 ? -9.539 -1.872 -3.137 1.00 0.00 95 LYS A O 8
ATOM 7503 N N . VAL A 1 16 ? -8.873 -3.082 -1.328 1.00 0.00 96 VAL A N 8
ATOM 7504 C CA . VAL A 1 16 ? -9.903 -2.463 -0.438 1.00 0.00 96 VAL A CA 8
ATOM 7505 C C . VAL A 1 16 ? -9.458 -0.986 -0.053 1.00 0.00 96 VAL A C 8
ATOM 7506 O O . VAL A 1 16 ? -10.274 -0.063 -0.090 1.00 0.00 96 VAL A O 8
ATOM 7519 N N . PHE A 1 17 ? -8.159 -0.812 0.303 1.00 0.00 97 PHE A N 8
ATOM 7520 C CA . PHE A 1 17 ? -7.488 0.472 0.661 1.00 0.00 97 PHE A CA 8
ATOM 7521 C C . PHE A 1 17 ? -7.673 1.631 -0.378 1.00 0.00 97 PHE A C 8
ATOM 7522 O O . PHE A 1 17 ? -7.770 2.793 0.022 1.00 0.00 97 PHE A O 8
ATOM 7539 N N . ASP A 1 18 ? -7.706 1.296 -1.691 1.00 0.00 98 ASP A N 8
ATOM 7540 C CA . ASP A 1 18 ? -7.933 2.223 -2.826 1.00 0.00 98 ASP A CA 8
ATOM 7541 C C . ASP A 1 18 ? -9.419 2.738 -2.722 1.00 0.00 98 ASP A C 8
ATOM 7542 O O . ASP A 1 18 ? -10.372 2.052 -3.114 1.00 0.00 98 ASP A O 8
ATOM 7551 N N . ALA A 1 19 ? -9.589 3.937 -2.112 1.00 0.00 99 ALA A N 8
ATOM 7552 C CA . ALA A 1 19 ? -10.929 4.560 -1.880 1.00 0.00 99 ALA A CA 8
ATOM 7553 C C . ALA A 1 19 ? -11.718 4.934 -3.165 1.00 0.00 99 ALA A C 8
ATOM 7554 O O . ALA A 1 19 ? -12.892 4.576 -3.289 1.00 0.00 99 ALA A O 8
ATOM 7561 N N . ASN A 1 20 ? -11.064 5.641 -4.105 1.00 0.00 100 ASN A N 8
ATOM 7562 C CA . ASN A 1 20 ? -11.656 6.049 -5.409 1.00 0.00 100 ASN A CA 8
ATOM 7563 C C . ASN A 1 20 ? -12.092 4.892 -6.379 1.00 0.00 100 ASN A C 8
ATOM 7564 O O . ASN A 1 20 ? -12.963 5.137 -7.219 1.00 0.00 100 ASN A O 8
ATOM 7575 N N . GLY A 1 21 ? -11.521 3.672 -6.280 1.00 0.00 101 GLY A N 8
ATOM 7576 C CA . GLY A 1 21 ? -11.892 2.532 -7.158 1.00 0.00 101 GLY A CA 8
ATOM 7577 C C . GLY A 1 21 ? -11.291 2.413 -8.583 1.00 0.00 101 GLY A C 8
ATOM 7578 O O . GLY A 1 21 ? -11.730 1.530 -9.324 1.00 0.00 101 GLY A O 8
ATOM 7582 N N . ASP A 1 22 ? -10.310 3.253 -8.968 1.00 0.00 102 ASP A N 8
ATOM 7583 C CA . ASP A 1 22 ? -9.613 3.182 -10.283 1.00 0.00 102 ASP A CA 8
ATOM 7584 C C . ASP A 1 22 ? -8.236 2.417 -10.282 1.00 0.00 102 ASP A C 8
ATOM 7585 O O . ASP A 1 22 ? -7.713 2.100 -11.358 1.00 0.00 102 ASP A O 8
ATOM 7594 N N . GLY A 1 23 ? -7.692 2.102 -9.091 1.00 0.00 103 GLY A N 8
ATOM 7595 C CA . GLY A 1 23 ? -6.389 1.452 -8.894 1.00 0.00 103 GLY A CA 8
ATOM 7596 C C . GLY A 1 23 ? -5.306 2.358 -8.249 1.00 0.00 103 GLY A C 8
ATOM 7597 O O . GLY A 1 23 ? -4.136 1.990 -8.361 1.00 0.00 103 GLY A O 8
ATOM 7601 N N . VAL A 1 24 ? -5.654 3.492 -7.575 1.00 0.00 104 VAL A N 8
ATOM 7602 C CA . VAL A 1 24 ? -4.665 4.394 -6.928 1.00 0.00 104 VAL A CA 8
ATOM 7603 C C . VAL A 1 24 ? -5.074 4.746 -5.460 1.00 0.00 104 VAL A C 8
ATOM 7604 O O . VAL A 1 24 ? -6.240 4.747 -5.059 1.00 0.00 104 VAL A O 8
ATOM 7617 N N . ILE A 1 25 ? -4.022 5.076 -4.704 1.00 0.00 105 ILE A N 8
ATOM 7618 C CA . ILE A 1 25 ? -4.092 5.495 -3.276 1.00 0.00 105 ILE A CA 8
ATOM 7619 C C . ILE A 1 25 ? -3.354 6.853 -3.132 1.00 0.00 105 ILE A C 8
ATOM 7620 O O . ILE A 1 25 ? -2.168 6.953 -3.443 1.00 0.00 105 ILE A O 8
ATOM 7636 N N . ASP A 1 26 ? -4.037 7.847 -2.545 1.00 0.00 106 ASP A N 8
ATOM 7637 C CA . ASP A 1 26 ? -3.451 9.185 -2.263 1.00 0.00 106 ASP A CA 8
ATOM 7638 C C . ASP A 1 26 ? -3.160 9.352 -0.721 1.00 0.00 106 ASP A C 8
ATOM 7639 O O . ASP A 1 26 ? -3.398 8.446 0.092 1.00 0.00 106 ASP A O 8
ATOM 7648 N N . PHE A 1 27 ? -2.606 10.514 -0.317 1.00 0.00 107 PHE A N 8
ATOM 7649 C CA . PHE A 1 27 ? -2.254 10.792 1.104 1.00 0.00 107 PHE A CA 8
ATOM 7650 C C . PHE A 1 27 ? -3.465 10.978 2.058 1.00 0.00 107 PHE A C 8
ATOM 7651 O O . PHE A 1 27 ? -3.397 10.442 3.166 1.00 0.00 107 PHE A O 8
ATOM 7668 N N . ASP A 1 28 ? -4.541 11.701 1.671 1.00 0.00 108 ASP A N 8
ATOM 7669 C CA . ASP A 1 28 ? -5.750 11.851 2.554 1.00 0.00 108 ASP A CA 8
ATOM 7670 C C . ASP A 1 28 ? -6.449 10.485 2.914 1.00 0.00 108 ASP A C 8
ATOM 7671 O O . ASP A 1 28 ? -6.759 10.238 4.093 1.00 0.00 108 ASP A O 8
ATOM 7680 N N . GLU A 1 29 ? -6.643 9.605 1.915 1.00 0.00 109 GLU A N 8
ATOM 7681 C CA . GLU A 1 29 ? -7.242 8.254 2.102 1.00 0.00 109 GLU A CA 8
ATOM 7682 C C . GLU A 1 29 ? -6.361 7.340 3.015 1.00 0.00 109 GLU A C 8
ATOM 7683 O O . GLU A 1 29 ? -6.895 6.716 3.940 1.00 0.00 109 GLU A O 8
ATOM 7695 N N . PHE A 1 30 ? -5.024 7.295 2.774 1.00 0.00 110 PHE A N 8
ATOM 7696 C CA . PHE A 1 30 ? -4.073 6.534 3.614 1.00 0.00 110 PHE A CA 8
ATOM 7697 C C . PHE A 1 30 ? -4.047 7.084 5.057 1.00 0.00 110 PHE A C 8
ATOM 7698 O O . PHE A 1 30 ? -4.226 6.279 5.962 1.00 0.00 110 PHE A O 8
ATOM 7715 N N . LYS A 1 31 ? -3.875 8.404 5.302 1.00 0.00 111 LYS A N 8
ATOM 7716 C CA . LYS A 1 31 ? -3.891 8.958 6.687 1.00 0.00 111 LYS A CA 8
ATOM 7717 C C . LYS A 1 31 ? -5.215 8.680 7.478 1.00 0.00 111 LYS A C 8
ATOM 7718 O O . LYS A 1 31 ? -5.154 8.369 8.672 1.00 0.00 111 LYS A O 8
ATOM 7737 N N . PHE A 1 32 ? -6.383 8.777 6.803 1.00 0.00 112 PHE A N 8
ATOM 7738 C CA . PHE A 1 32 ? -7.703 8.457 7.403 1.00 0.00 112 PHE A CA 8
ATOM 7739 C C . PHE A 1 32 ? -7.839 6.933 7.775 1.00 0.00 112 PHE A C 8
ATOM 7740 O O . PHE A 1 32 ? -8.248 6.617 8.896 1.00 0.00 112 PHE A O 8
ATOM 7757 N N . ILE A 1 33 ? -7.506 6.028 6.835 1.00 0.00 113 ILE A N 8
ATOM 7758 C CA . ILE A 1 33 ? -7.626 4.546 7.012 1.00 0.00 113 ILE A CA 8
ATOM 7759 C C . ILE A 1 33 ? -6.517 3.793 7.818 1.00 0.00 113 ILE A C 8
ATOM 7760 O O . ILE A 1 33 ? -6.802 2.774 8.453 1.00 0.00 113 ILE A O 8
ATOM 7776 N N . MET A 1 34 ? -5.273 4.284 7.738 1.00 0.00 114 MET A N 8
ATOM 7777 C CA . MET A 1 34 ? -4.072 3.719 8.410 1.00 0.00 114 MET A CA 8
ATOM 7778 C C . MET A 1 34 ? -4.227 3.511 9.934 1.00 0.00 114 MET A C 8
ATOM 7779 O O . MET A 1 34 ? -3.969 2.404 10.417 1.00 0.00 114 MET A O 8
ATOM 7793 N N . GLN A 1 35 ? -4.624 4.581 10.649 1.00 0.00 115 GLN A N 8
ATOM 7794 C CA . GLN A 1 35 ? -4.805 4.528 12.123 1.00 0.00 115 GLN A CA 8
ATOM 7795 C C . GLN A 1 35 ? -6.113 3.816 12.647 1.00 0.00 115 GLN A C 8
ATOM 7796 O O . GLN A 1 35 ? -6.795 4.291 13.557 1.00 0.00 115 GLN A O 8
ATOM 7810 N N . LYS A 1 36 ? -6.368 2.614 12.084 1.00 0.00 116 LYS A N 8
ATOM 7811 C CA . LYS A 1 36 ? -7.451 1.619 12.464 1.00 0.00 116 LYS A CA 8
ATOM 7812 C C . LYS A 1 36 ? -8.755 2.152 13.166 1.00 0.00 116 LYS A C 8
ATOM 7813 O O . LYS A 1 36 ? -9.544 2.805 12.474 1.00 0.00 116 LYS A O 8
ATOM 7832 N N . VAL A 1 37 ? -9.018 1.879 14.466 1.00 0.00 117 VAL A N 8
ATOM 7833 C CA . VAL A 1 37 ? -10.259 2.341 15.173 1.00 0.00 117 VAL A CA 8
ATOM 7834 C C . VAL A 1 37 ? -10.075 3.849 15.512 1.00 0.00 117 VAL A C 8
ATOM 7835 O O . VAL A 1 37 ? -9.290 4.200 16.400 1.00 0.00 117 VAL A O 8
ATOM 7848 N N . GLY A 1 38 ? -10.802 4.726 14.788 1.00 0.00 118 GLY A N 8
ATOM 7849 C CA . GLY A 1 38 ? -10.689 6.195 14.972 1.00 0.00 118 GLY A CA 8
ATOM 7850 C C . GLY A 1 38 ? -9.304 6.723 14.522 1.00 0.00 118 GLY A C 8
ATOM 7851 O O . GLY A 1 38 ? -8.769 6.262 13.508 1.00 0.00 118 GLY A O 8
ATOM 7855 N N . GLU A 1 39 ? -8.747 7.694 15.273 1.00 0.00 119 GLU A N 8
ATOM 7856 C CA . GLU A 1 39 ? -7.378 8.263 15.032 1.00 0.00 119 GLU A CA 8
ATOM 7857 C C . GLU A 1 39 ? -7.011 8.796 13.581 1.00 0.00 119 GLU A C 8
ATOM 7858 O O . GLU A 1 39 ? -7.716 8.606 12.587 1.00 0.00 119 GLU A O 8
ATOM 7870 N N . GLU A 1 40 ? -5.859 9.478 13.474 1.00 0.00 120 GLU A N 8
ATOM 7871 C CA . GLU A 1 40 ? -5.307 10.067 12.207 1.00 0.00 120 GLU A CA 8
ATOM 7872 C C . GLU A 1 40 ? -3.824 10.493 12.497 1.00 0.00 120 GLU A C 8
ATOM 7873 O O . GLU A 1 40 ? -3.696 11.152 13.539 1.00 0.00 120 GLU A O 8
ATOM 7885 N N . PRO A 1 41 ? -2.718 10.226 11.702 1.00 0.00 121 PRO A N 8
ATOM 7886 C CA . PRO A 1 41 ? -1.301 10.589 12.067 1.00 0.00 121 PRO A CA 8
ATOM 7887 C C . PRO A 1 41 ? -0.930 11.100 13.484 1.00 0.00 121 PRO A C 8
ATOM 7888 O O . PRO A 1 41 ? -0.376 12.178 13.718 1.00 0.00 121 PRO A O 8
ATOM 7899 N N . LEU A 1 42 ? -1.281 10.187 14.404 1.00 0.00 122 LEU A N 8
ATOM 7900 C CA . LEU A 1 42 ? -1.133 10.318 15.868 1.00 0.00 122 LEU A CA 8
ATOM 7901 C C . LEU A 1 42 ? 0.404 10.129 16.103 1.00 0.00 122 LEU A C 8
ATOM 7902 O O . LEU A 1 42 ? 0.992 11.177 16.396 1.00 0.00 122 LEU A O 8
ATOM 7918 N N . THR A 1 43 ? 1.105 8.957 15.998 1.00 0.00 123 THR A N 8
ATOM 7919 C CA . THR A 1 43 ? 2.590 8.975 16.021 1.00 0.00 123 THR A CA 8
ATOM 7920 C C . THR A 1 43 ? 2.878 8.982 14.491 1.00 0.00 123 THR A C 8
ATOM 7921 O O . THR A 1 43 ? 2.599 8.040 13.739 1.00 0.00 123 THR A O 8
ATOM 7932 N N . ASP A 1 44 ? 3.424 10.123 14.089 1.00 0.00 124 ASP A N 8
ATOM 7933 C CA . ASP A 1 44 ? 3.807 10.438 12.689 1.00 0.00 124 ASP A CA 8
ATOM 7934 C C . ASP A 1 44 ? 4.726 9.460 11.941 1.00 0.00 124 ASP A C 8
ATOM 7935 O O . ASP A 1 44 ? 4.536 9.218 10.742 1.00 0.00 124 ASP A O 8
ATOM 7944 N N . ALA A 1 45 ? 5.697 8.916 12.681 1.00 0.00 125 ALA A N 8
ATOM 7945 C CA . ALA A 1 45 ? 6.647 7.928 12.146 1.00 0.00 125 ALA A CA 8
ATOM 7946 C C . ALA A 1 45 ? 5.970 6.649 11.605 1.00 0.00 125 ALA A C 8
ATOM 7947 O O . ALA A 1 45 ? 6.357 6.229 10.512 1.00 0.00 125 ALA A O 8
ATOM 7954 N N . GLU A 1 46 ? 4.944 6.072 12.292 1.00 0.00 126 GLU A N 8
ATOM 7955 C CA . GLU A 1 46 ? 4.221 4.881 11.772 1.00 0.00 126 GLU A CA 8
ATOM 7956 C C . GLU A 1 46 ? 3.636 5.110 10.330 1.00 0.00 126 GLU A C 8
ATOM 7957 O O . GLU A 1 46 ? 3.973 4.380 9.389 1.00 0.00 126 GLU A O 8
ATOM 7969 N N . VAL A 1 47 ? 2.852 6.202 10.165 1.00 0.00 127 VAL A N 8
ATOM 7970 C CA . VAL A 1 47 ? 2.189 6.555 8.891 1.00 0.00 127 VAL A CA 8
ATOM 7971 C C . VAL A 1 47 ? 3.154 7.109 7.817 1.00 0.00 127 VAL A C 8
ATOM 7972 O O . VAL A 1 47 ? 3.121 6.579 6.700 1.00 0.00 127 VAL A O 8
ATOM 7985 N N . GLU A 1 48 ? 3.961 8.160 8.106 1.00 0.00 128 GLU A N 8
ATOM 7986 C CA . GLU A 1 48 ? 4.889 8.721 7.086 1.00 0.00 128 GLU A CA 8
ATOM 7987 C C . GLU A 1 48 ? 5.991 7.699 6.652 1.00 0.00 128 GLU A C 8
ATOM 7988 O O . GLU A 1 48 ? 6.245 7.584 5.447 1.00 0.00 128 GLU A O 8
ATOM 8000 N N . GLU A 1 49 ? 6.589 6.905 7.583 1.00 0.00 129 GLU A N 8
ATOM 8001 C CA . GLU A 1 49 ? 7.577 5.866 7.201 1.00 0.00 129 GLU A CA 8
ATOM 8002 C C . GLU A 1 49 ? 6.887 4.679 6.431 1.00 0.00 129 GLU A C 8
ATOM 8003 O O . GLU A 1 49 ? 7.421 4.276 5.386 1.00 0.00 129 GLU A O 8
ATOM 8015 N N . ALA A 1 50 ? 5.697 4.157 6.873 1.00 0.00 130 ALA A N 8
ATOM 8016 C CA . ALA A 1 50 ? 4.994 3.080 6.118 1.00 0.00 130 ALA A CA 8
ATOM 8017 C C . ALA A 1 50 ? 4.574 3.510 4.682 1.00 0.00 130 ALA A C 8
ATOM 8018 O O . ALA A 1 50 ? 4.854 2.749 3.740 1.00 0.00 130 ALA A O 8
ATOM 8025 N N . MET A 1 51 ? 3.963 4.709 4.485 1.00 0.00 131 MET A N 8
ATOM 8026 C CA . MET A 1 51 ? 3.603 5.167 3.123 1.00 0.00 131 MET A CA 8
ATOM 8027 C C . MET A 1 51 ? 4.849 5.530 2.295 1.00 0.00 131 MET A C 8
ATOM 8028 O O . MET A 1 51 ? 4.789 5.218 1.112 1.00 0.00 131 MET A O 8
ATOM 8042 N N . LYS A 1 52 ? 5.931 6.167 2.797 1.00 0.00 132 LYS A N 8
ATOM 8043 C CA . LYS A 1 52 ? 7.136 6.377 1.940 1.00 0.00 132 LYS A CA 8
ATOM 8044 C C . LYS A 1 52 ? 7.806 5.011 1.538 1.00 0.00 132 LYS A C 8
ATOM 8045 O O . LYS A 1 52 ? 8.287 4.938 0.408 1.00 0.00 132 LYS A O 8
ATOM 8064 N N . GLU A 1 53 ? 7.835 3.948 2.394 1.00 0.00 133 GLU A N 8
ATOM 8065 C CA . GLU A 1 53 ? 8.327 2.599 1.973 1.00 0.00 133 GLU A CA 8
ATOM 8066 C C . GLU A 1 53 ? 7.390 2.041 0.831 1.00 0.00 133 GLU A C 8
ATOM 8067 O O . GLU A 1 53 ? 7.904 1.625 -0.210 1.00 0.00 133 GLU A O 8
ATOM 8079 N N . ALA A 1 54 ? 6.036 2.079 0.996 1.00 0.00 134 ALA A N 8
ATOM 8080 C CA . ALA A 1 54 ? 5.082 1.630 -0.058 1.00 0.00 134 ALA A CA 8
ATOM 8081 C C . ALA A 1 54 ? 4.995 2.537 -1.343 1.00 0.00 134 ALA A C 8
ATOM 8082 O O . ALA A 1 54 ? 4.690 2.019 -2.421 1.00 0.00 134 ALA A O 8
ATOM 8089 N N . ASP A 1 55 ? 5.324 3.857 -1.279 1.00 0.00 135 ASP A N 8
ATOM 8090 C CA . ASP A 1 55 ? 5.451 4.741 -2.470 1.00 0.00 135 ASP A CA 8
ATOM 8091 C C . ASP A 1 55 ? 6.966 4.589 -2.866 1.00 0.00 135 ASP A C 8
ATOM 8092 O O . ASP A 1 55 ? 7.841 5.241 -2.283 1.00 0.00 135 ASP A O 8
ATOM 8101 N N . GLU A 1 56 ? 7.285 3.780 -3.874 1.00 0.00 136 GLU A N 8
ATOM 8102 C CA . GLU A 1 56 ? 8.702 3.614 -4.320 1.00 0.00 136 GLU A CA 8
ATOM 8103 C C . GLU A 1 56 ? 9.318 4.839 -5.104 1.00 0.00 136 GLU A C 8
ATOM 8104 O O . GLU A 1 56 ? 10.544 4.893 -5.247 1.00 0.00 136 GLU A O 8
ATOM 8116 N N . ASP A 1 57 ? 8.505 5.792 -5.626 1.00 0.00 137 ASP A N 8
ATOM 8117 C CA . ASP A 1 57 ? 9.020 6.928 -6.463 1.00 0.00 137 ASP A CA 8
ATOM 8118 C C . ASP A 1 57 ? 9.252 8.321 -5.791 1.00 0.00 137 ASP A C 8
ATOM 8119 O O . ASP A 1 57 ? 9.999 9.137 -6.349 1.00 0.00 137 ASP A O 8
ATOM 8128 N N . GLY A 1 58 ? 8.733 8.587 -4.584 1.00 0.00 138 GLY A N 8
ATOM 8129 C CA . GLY A 1 58 ? 8.803 9.930 -3.957 1.00 0.00 138 GLY A CA 8
ATOM 8130 C C . GLY A 1 58 ? 7.707 10.947 -4.435 1.00 0.00 138 GLY A C 8
ATOM 8131 O O . GLY A 1 58 ? 7.729 12.099 -3.996 1.00 0.00 138 GLY A O 8
ATOM 8135 N N . ASN A 1 59 ? 6.728 10.510 -5.265 1.00 0.00 139 ASN A N 8
ATOM 8136 C CA . ASN A 1 59 ? 5.575 11.320 -5.740 1.00 0.00 139 ASN A CA 8
ATOM 8137 C C . ASN A 1 59 ? 4.484 11.499 -4.635 1.00 0.00 139 ASN A C 8
ATOM 8138 O O . ASN A 1 59 ? 4.018 12.627 -4.444 1.00 0.00 139 ASN A O 8
ATOM 8149 N N . GLY A 1 60 ? 4.081 10.416 -3.941 1.00 0.00 140 GLY A N 8
ATOM 8150 C CA . GLY A 1 60 ? 3.004 10.466 -2.920 1.00 0.00 140 GLY A CA 8
ATOM 8151 C C . GLY A 1 60 ? 1.708 9.709 -3.320 1.00 0.00 140 GLY A C 8
ATOM 8152 O O . GLY A 1 60 ? 0.990 9.296 -2.409 1.00 0.00 140 GLY A O 8
ATOM 8156 N N . VAL A 1 61 ? 1.400 9.514 -4.627 1.00 0.00 141 VAL A N 8
ATOM 8157 C CA . VAL A 1 61 ? 0.229 8.685 -5.075 1.00 0.00 141 VAL A CA 8
ATOM 8158 C C . VAL A 1 61 ? 0.865 7.338 -5.472 1.00 0.00 141 VAL A C 8
ATOM 8159 O O . VAL A 1 61 ? 1.953 7.236 -6.061 1.00 0.00 141 VAL A O 8
ATOM 8172 N N . ILE A 1 62 ? 0.090 6.308 -5.150 1.00 0.00 142 ILE A N 8
ATOM 8173 C CA . ILE A 1 62 ? 0.497 4.925 -5.354 1.00 0.00 142 ILE A CA 8
ATOM 8174 C C . ILE A 1 62 ? -0.473 4.150 -6.256 1.00 0.00 142 ILE A C 8
ATOM 8175 O O . ILE A 1 62 ? -1.652 4.034 -5.940 1.00 0.00 142 ILE A O 8
ATOM 8191 N N . ASP A 1 63 ? 0.063 3.566 -7.321 1.00 0.00 143 ASP A N 8
ATOM 8192 C CA . ASP A 1 63 ? -0.680 2.628 -8.173 1.00 0.00 143 ASP A CA 8
ATOM 8193 C C . ASP A 1 63 ? -0.400 1.215 -7.577 1.00 0.00 143 ASP A C 8
ATOM 8194 O O . ASP A 1 63 ? 0.622 0.959 -6.918 1.00 0.00 143 ASP A O 8
ATOM 8203 N N . ILE A 1 64 ? -1.310 0.260 -7.807 1.00 0.00 144 ILE A N 8
ATOM 8204 C CA . ILE A 1 64 ? -1.144 -1.119 -7.265 1.00 0.00 144 ILE A CA 8
ATOM 8205 C C . ILE A 1 64 ? 0.260 -1.763 -7.612 1.00 0.00 144 ILE A C 8
ATOM 8206 O O . ILE A 1 64 ? 0.823 -2.322 -6.667 1.00 0.00 144 ILE A O 8
ATOM 8222 N N . PRO A 1 65 ? 0.891 -1.683 -8.832 1.00 0.00 145 PRO A N 8
ATOM 8223 C CA . PRO A 1 65 ? 2.238 -2.249 -9.090 1.00 0.00 145 PRO A CA 8
ATOM 8224 C C . PRO A 1 65 ? 3.428 -1.737 -8.216 1.00 0.00 145 PRO A C 8
ATOM 8225 O O . PRO A 1 65 ? 4.437 -2.430 -8.214 1.00 0.00 145 PRO A O 8
ATOM 8236 N N . GLU A 1 66 ? 3.379 -0.586 -7.498 1.00 0.00 146 GLU A N 8
ATOM 8237 C CA . GLU A 1 66 ? 4.496 -0.140 -6.594 1.00 0.00 146 GLU A CA 8
ATOM 8238 C C . GLU A 1 66 ? 4.524 -1.047 -5.308 1.00 0.00 146 GLU A C 8
ATOM 8239 O O . GLU A 1 66 ? 5.500 -1.776 -5.107 1.00 0.00 146 GLU A O 8
ATOM 8251 N N . PHE A 1 67 ? 3.449 -1.023 -4.479 1.00 0.00 147 PHE A N 8
ATOM 8252 C CA . PHE A 1 67 ? 3.257 -1.915 -3.289 1.00 0.00 147 PHE A CA 8
ATOM 8253 C C . PHE A 1 67 ? 3.381 -3.427 -3.696 1.00 0.00 147 PHE A C 8
ATOM 8254 O O . PHE A 1 67 ? 4.153 -4.171 -3.066 1.00 0.00 147 PHE A O 8
ATOM 8271 N N . MET A 1 68 ? 2.677 -3.871 -4.771 1.00 0.00 148 MET A N 8
ATOM 8272 C CA . MET A 1 68 ? 2.801 -5.259 -5.281 1.00 0.00 148 MET A CA 8
ATOM 8273 C C . MET A 1 68 ? 4.238 -5.553 -5.828 1.00 0.00 148 MET A C 8
ATOM 8274 O O . MET A 1 68 ? 4.614 -6.709 -5.720 1.00 0.00 148 MET A O 8
ATOM 8288 N N . ASP A 1 69 ? 5.037 -4.660 -6.471 1.00 0.00 149 ASP A N 8
ATOM 8289 C CA . ASP A 1 69 ? 6.448 -5.037 -6.841 1.00 0.00 149 ASP A CA 8
ATOM 8290 C C . ASP A 1 69 ? 7.290 -5.227 -5.531 1.00 0.00 149 ASP A C 8
ATOM 8291 O O . ASP A 1 69 ? 7.938 -6.278 -5.382 1.00 0.00 149 ASP A O 8
ATOM 8300 N N . LEU A 1 70 ? 7.163 -4.254 -4.578 1.00 0.00 150 LEU A N 8
ATOM 8301 C CA . LEU A 1 70 ? 7.799 -4.252 -3.239 1.00 0.00 150 LEU A CA 8
ATOM 8302 C C . LEU A 1 70 ? 7.624 -5.625 -2.531 1.00 0.00 150 LEU A C 8
ATOM 8303 O O . LEU A 1 70 ? 8.651 -6.182 -2.142 1.00 0.00 150 LEU A O 8
ATOM 8319 N N . ILE A 1 71 ? 6.402 -6.183 -2.354 1.00 0.00 151 ILE A N 8
ATOM 8320 C CA . ILE A 1 71 ? 6.243 -7.523 -1.722 1.00 0.00 151 ILE A CA 8
ATOM 8321 C C . ILE A 1 71 ? 6.060 -8.731 -2.696 1.00 0.00 151 ILE A C 8
ATOM 8322 O O . ILE A 1 71 ? 6.377 -9.840 -2.276 1.00 0.00 151 ILE A O 8
ATOM 8338 N N . LYS A 1 72 ? 5.502 -8.599 -3.905 1.00 0.00 152 LYS A N 8
ATOM 8339 C CA . LYS A 1 72 ? 5.287 -9.743 -4.841 1.00 0.00 152 LYS A CA 8
ATOM 8340 C C . LYS A 1 72 ? 6.397 -10.067 -5.900 1.00 0.00 152 LYS A C 8
ATOM 8341 O O . LYS A 1 72 ? 6.364 -11.206 -6.390 1.00 0.00 152 LYS A O 8
ATOM 8360 N N . LYS A 1 73 ? 7.357 -9.177 -6.260 1.00 0.00 153 LYS A N 8
ATOM 8361 C CA . LYS A 1 73 ? 8.357 -9.480 -7.338 1.00 0.00 153 LYS A CA 8
ATOM 8362 C C . LYS A 1 73 ? 9.554 -10.472 -7.098 1.00 0.00 153 LYS A C 8
ATOM 8363 O O . LYS A 1 73 ? 10.182 -10.830 -8.095 1.00 0.00 153 LYS A O 8
ATOM 8382 N N . SER A 1 74 ? 9.845 -10.941 -5.864 1.00 0.00 154 SER A N 8
ATOM 8383 C CA . SER A 1 74 ? 10.983 -11.906 -5.518 1.00 0.00 154 SER A CA 8
ATOM 8384 C C . SER A 1 74 ? 12.232 -12.074 -6.483 1.00 0.00 154 SER A C 8
ATOM 8385 O O . SER A 1 74 ? 13.258 -11.413 -6.290 1.00 0.00 154 SER A O 8
ATOM 8393 N N . GLU A 1 7 ? -5.835 -11.094 -7.338 1.00 0.00 87 GLU A N 9
ATOM 8394 C CA . GLU A 1 7 ? -4.570 -11.316 -6.642 1.00 0.00 87 GLU A CA 9
ATOM 8395 C C . GLU A 1 7 ? -4.998 -11.501 -5.094 1.00 0.00 87 GLU A C 9
ATOM 8396 O O . GLU A 1 7 ? -4.129 -11.258 -4.271 1.00 0.00 87 GLU A O 9
ATOM 8408 N N . GLU A 1 8 ? -6.307 -11.782 -4.702 1.00 0.00 88 GLU A N 9
ATOM 8409 C CA . GLU A 1 8 ? -7.014 -11.825 -3.366 1.00 0.00 88 GLU A CA 9
ATOM 8410 C C . GLU A 1 8 ? -6.250 -11.758 -2.036 1.00 0.00 88 GLU A C 9
ATOM 8411 O O . GLU A 1 8 ? -6.779 -11.228 -1.066 1.00 0.00 88 GLU A O 9
ATOM 8423 N N . GLU A 1 9 ? -5.025 -12.225 -1.990 1.00 0.00 89 GLU A N 9
ATOM 8424 C CA . GLU A 1 9 ? -4.147 -12.004 -0.782 1.00 0.00 89 GLU A CA 9
ATOM 8425 C C . GLU A 1 9 ? -3.743 -10.467 -0.810 1.00 0.00 89 GLU A C 9
ATOM 8426 O O . GLU A 1 9 ? -4.237 -9.609 -0.048 1.00 0.00 89 GLU A O 9
ATOM 8438 N N . ILE A 1 10 ? -2.948 -10.172 -1.858 1.00 0.00 90 ILE A N 9
ATOM 8439 C CA . ILE A 1 10 ? -2.509 -8.823 -2.280 1.00 0.00 90 ILE A CA 9
ATOM 8440 C C . ILE A 1 10 ? -3.776 -7.943 -2.575 1.00 0.00 90 ILE A C 9
ATOM 8441 O O . ILE A 1 10 ? -3.786 -6.799 -2.107 1.00 0.00 90 ILE A O 9
ATOM 8457 N N . LEU A 1 11 ? -4.831 -8.438 -3.299 1.00 0.00 91 LEU A N 9
ATOM 8458 C CA . LEU A 1 11 ? -6.064 -7.628 -3.515 1.00 0.00 91 LEU A CA 9
ATOM 8459 C C . LEU A 1 11 ? -6.838 -7.405 -2.198 1.00 0.00 91 LEU A C 9
ATOM 8460 O O . LEU A 1 11 ? -7.317 -6.285 -2.030 1.00 0.00 91 LEU A O 9
ATOM 8476 N N . ARG A 1 12 ? -6.970 -8.368 -1.248 1.00 0.00 92 ARG A N 9
ATOM 8477 C CA . ARG A 1 12 ? -7.655 -8.099 0.047 1.00 0.00 92 ARG A CA 9
ATOM 8478 C C . ARG A 1 12 ? -6.927 -6.913 0.734 1.00 0.00 92 ARG A C 9
ATOM 8479 O O . ARG A 1 12 ? -7.595 -5.896 0.936 1.00 0.00 92 ARG A O 9
ATOM 8500 N N . ALA A 1 13 ? -5.584 -6.929 0.939 1.00 0.00 93 ALA A N 9
ATOM 8501 C CA . ALA A 1 13 ? -4.949 -5.759 1.586 1.00 0.00 93 ALA A CA 9
ATOM 8502 C C . ALA A 1 13 ? -4.942 -4.445 0.771 1.00 0.00 93 ALA A C 9
ATOM 8503 O O . ALA A 1 13 ? -5.652 -3.501 1.155 1.00 0.00 93 ALA A O 9
ATOM 8510 N N . PHE A 1 14 ? -4.223 -4.380 -0.360 1.00 0.00 94 PHE A N 9
ATOM 8511 C CA . PHE A 1 14 ? -4.199 -3.131 -1.170 1.00 0.00 94 PHE A CA 9
ATOM 8512 C C . PHE A 1 14 ? -5.542 -2.784 -1.809 1.00 0.00 94 PHE A C 9
ATOM 8513 O O . PHE A 1 14 ? -5.958 -1.629 -1.700 1.00 0.00 94 PHE A O 9
ATOM 8530 N N . LYS A 1 15 ? -6.165 -3.730 -2.530 1.00 0.00 95 LYS A N 9
ATOM 8531 C CA . LYS A 1 15 ? -7.438 -3.423 -3.209 1.00 0.00 95 LYS A CA 9
ATOM 8532 C C . LYS A 1 15 ? -8.587 -3.181 -2.139 1.00 0.00 95 LYS A C 9
ATOM 8533 O O . LYS A 1 15 ? -9.567 -2.558 -2.562 1.00 0.00 95 LYS A O 9
ATOM 8552 N N . VAL A 1 16 ? -8.522 -3.579 -0.804 1.00 0.00 96 VAL A N 9
ATOM 8553 C CA . VAL A 1 16 ? -9.525 -3.054 0.187 1.00 0.00 96 VAL A CA 9
ATOM 8554 C C . VAL A 1 16 ? -9.118 -1.546 0.472 1.00 0.00 96 VAL A C 9
ATOM 8555 O O . VAL A 1 16 ? -9.984 -0.668 0.448 1.00 0.00 96 VAL A O 9
ATOM 8568 N N . PHE A 1 17 ? -7.803 -1.274 0.719 1.00 0.00 97 PHE A N 9
ATOM 8569 C CA . PHE A 1 17 ? -7.234 0.079 0.966 1.00 0.00 97 PHE A CA 9
ATOM 8570 C C . PHE A 1 17 ? -7.534 1.198 -0.111 1.00 0.00 97 PHE A C 9
ATOM 8571 O O . PHE A 1 17 ? -7.712 2.359 0.265 1.00 0.00 97 PHE A O 9
ATOM 8588 N N . ASP A 1 18 ? -7.589 0.848 -1.418 1.00 0.00 98 ASP A N 9
ATOM 8589 C CA . ASP A 1 18 ? -7.851 1.769 -2.568 1.00 0.00 98 ASP A CA 9
ATOM 8590 C C . ASP A 1 18 ? -9.194 2.587 -2.488 1.00 0.00 98 ASP A C 9
ATOM 8591 O O . ASP A 1 18 ? -10.298 2.040 -2.610 1.00 0.00 98 ASP A O 9
ATOM 8600 N N . ALA A 1 19 ? -9.053 3.913 -2.274 1.00 0.00 99 ALA A N 9
ATOM 8601 C CA . ALA A 1 19 ? -10.195 4.872 -2.182 1.00 0.00 99 ALA A CA 9
ATOM 8602 C C . ALA A 1 19 ? -10.892 5.215 -3.525 1.00 0.00 99 ALA A C 9
ATOM 8603 O O . ALA A 1 19 ? -12.120 5.112 -3.603 1.00 0.00 99 ALA A O 9
ATOM 8610 N N . ASN A 1 20 ? -10.127 5.624 -4.557 1.00 0.00 100 ASN A N 9
ATOM 8611 C CA . ASN A 1 20 ? -10.706 5.996 -5.886 1.00 0.00 100 ASN A CA 9
ATOM 8612 C C . ASN A 1 20 ? -11.353 4.812 -6.705 1.00 0.00 100 ASN A C 9
ATOM 8613 O O . ASN A 1 20 ? -12.239 5.096 -7.519 1.00 0.00 100 ASN A O 9
ATOM 8624 N N . GLY A 1 21 ? -10.982 3.530 -6.513 1.00 0.00 101 GLY A N 9
ATOM 8625 C CA . GLY A 1 21 ? -11.513 2.414 -7.334 1.00 0.00 101 GLY A CA 9
ATOM 8626 C C . GLY A 1 21 ? -10.842 2.175 -8.724 1.00 0.00 101 GLY A C 9
ATOM 8627 O O . GLY A 1 21 ? -11.253 1.230 -9.403 1.00 0.00 101 GLY A O 9
ATOM 8631 N N . ASP A 1 22 ? -9.800 2.948 -9.116 1.00 0.00 102 ASP A N 9
ATOM 8632 C CA . ASP A 1 22 ? -8.991 2.705 -10.349 1.00 0.00 102 ASP A CA 9
ATOM 8633 C C . ASP A 1 22 ? -7.543 2.144 -10.022 1.00 0.00 102 ASP A C 9
ATOM 8634 O O . ASP A 1 22 ? -6.766 1.876 -10.950 1.00 0.00 102 ASP A O 9
ATOM 8643 N N . GLY A 1 23 ? -7.204 1.938 -8.730 1.00 0.00 103 GLY A N 9
ATOM 8644 C CA . GLY A 1 23 ? -5.895 1.497 -8.252 1.00 0.00 103 GLY A CA 9
ATOM 8645 C C . GLY A 1 23 ? -5.119 2.532 -7.403 1.00 0.00 103 GLY A C 9
ATOM 8646 O O . GLY A 1 23 ? -4.246 2.068 -6.672 1.00 0.00 103 GLY A O 9
ATOM 8650 N N . VAL A 1 24 ? -5.375 3.870 -7.419 1.00 0.00 104 VAL A N 9
ATOM 8651 C CA . VAL A 1 24 ? -4.601 4.821 -6.577 1.00 0.00 104 VAL A CA 9
ATOM 8652 C C . VAL A 1 24 ? -5.120 4.948 -5.104 1.00 0.00 104 VAL A C 9
ATOM 8653 O O . VAL A 1 24 ? -6.314 5.064 -4.808 1.00 0.00 104 VAL A O 9
ATOM 8666 N N . ILE A 1 25 ? -4.116 4.988 -4.227 1.00 0.00 105 ILE A N 9
ATOM 8667 C CA . ILE A 1 25 ? -4.236 5.228 -2.772 1.00 0.00 105 ILE A CA 9
ATOM 8668 C C . ILE A 1 25 ? -3.467 6.560 -2.609 1.00 0.00 105 ILE A C 9
ATOM 8669 O O . ILE A 1 25 ? -2.269 6.634 -2.906 1.00 0.00 105 ILE A O 9
ATOM 8685 N N . ASP A 1 26 ? -4.133 7.575 -2.055 1.00 0.00 106 ASP A N 9
ATOM 8686 C CA . ASP A 1 26 ? -3.471 8.873 -1.787 1.00 0.00 106 ASP A CA 9
ATOM 8687 C C . ASP A 1 26 ? -2.872 8.925 -0.348 1.00 0.00 106 ASP A C 9
ATOM 8688 O O . ASP A 1 26 ? -3.201 8.124 0.538 1.00 0.00 106 ASP A O 9
ATOM 8697 N N . PHE A 1 27 ? -1.957 9.887 -0.138 1.00 0.00 107 PHE A N 9
ATOM 8698 C CA . PHE A 1 27 ? -1.299 10.076 1.191 1.00 0.00 107 PHE A CA 9
ATOM 8699 C C . PHE A 1 27 ? -2.309 10.509 2.313 1.00 0.00 107 PHE A C 9
ATOM 8700 O O . PHE A 1 27 ? -2.292 9.916 3.401 1.00 0.00 107 PHE A O 9
ATOM 8717 N N . ASP A 1 28 ? -3.183 11.513 2.041 1.00 0.00 108 ASP A N 9
ATOM 8718 C CA . ASP A 1 28 ? -4.245 11.966 3.002 1.00 0.00 108 ASP A CA 9
ATOM 8719 C C . ASP A 1 28 ? -5.260 10.808 3.330 1.00 0.00 108 ASP A C 9
ATOM 8720 O O . ASP A 1 28 ? -5.534 10.597 4.519 1.00 0.00 108 ASP A O 9
ATOM 8729 N N . GLU A 1 29 ? -5.755 10.012 2.350 1.00 0.00 109 GLU A N 9
ATOM 8730 C CA . GLU A 1 29 ? -6.613 8.833 2.642 1.00 0.00 109 GLU A CA 9
ATOM 8731 C C . GLU A 1 29 ? -5.859 7.730 3.465 1.00 0.00 109 GLU A C 9
ATOM 8732 O O . GLU A 1 29 ? -6.489 7.096 4.314 1.00 0.00 109 GLU A O 9
ATOM 8744 N N . PHE A 1 30 ? -4.553 7.469 3.215 1.00 0.00 110 PHE A N 9
ATOM 8745 C CA . PHE A 1 30 ? -3.758 6.463 3.986 1.00 0.00 110 PHE A CA 9
ATOM 8746 C C . PHE A 1 30 ? -3.694 6.931 5.474 1.00 0.00 110 PHE A C 9
ATOM 8747 O O . PHE A 1 30 ? -4.070 6.135 6.347 1.00 0.00 110 PHE A O 9
ATOM 8764 N N . LYS A 1 31 ? -3.273 8.207 5.763 1.00 0.00 111 LYS A N 9
ATOM 8765 C CA . LYS A 1 31 ? -3.300 8.732 7.161 1.00 0.00 111 LYS A CA 9
ATOM 8766 C C . LYS A 1 31 ? -4.731 8.648 7.779 1.00 0.00 111 LYS A C 9
ATOM 8767 O O . LYS A 1 31 ? -4.796 8.259 8.939 1.00 0.00 111 LYS A O 9
ATOM 8786 N N . PHE A 1 32 ? -5.835 8.909 7.036 1.00 0.00 112 PHE A N 9
ATOM 8787 C CA . PHE A 1 32 ? -7.223 8.725 7.547 1.00 0.00 112 PHE A CA 9
ATOM 8788 C C . PHE A 1 32 ? -7.539 7.227 7.933 1.00 0.00 112 PHE A C 9
ATOM 8789 O O . PHE A 1 32 ? -7.940 6.946 9.062 1.00 0.00 112 PHE A O 9
ATOM 8806 N N . ILE A 1 33 ? -7.327 6.302 6.981 1.00 0.00 113 ILE A N 9
ATOM 8807 C CA . ILE A 1 33 ? -7.599 4.839 7.102 1.00 0.00 113 ILE A CA 9
ATOM 8808 C C . ILE A 1 33 ? -6.661 3.967 7.979 1.00 0.00 113 ILE A C 9
ATOM 8809 O O . ILE A 1 33 ? -6.993 2.813 8.250 1.00 0.00 113 ILE A O 9
ATOM 8825 N N . MET A 1 34 ? -5.514 4.518 8.389 1.00 0.00 114 MET A N 9
ATOM 8826 C CA . MET A 1 34 ? -4.509 3.866 9.276 1.00 0.00 114 MET A CA 9
ATOM 8827 C C . MET A 1 34 ? -5.093 3.073 10.485 1.00 0.00 114 MET A C 9
ATOM 8828 O O . MET A 1 34 ? -4.839 1.874 10.631 1.00 0.00 114 MET A O 9
ATOM 8842 N N . GLN A 1 35 ? -5.855 3.797 11.319 1.00 0.00 115 GLN A N 9
ATOM 8843 C CA . GLN A 1 35 ? -6.448 3.239 12.557 1.00 0.00 115 GLN A CA 9
ATOM 8844 C C . GLN A 1 35 ? -7.978 3.430 12.667 1.00 0.00 115 GLN A C 9
ATOM 8845 O O . GLN A 1 35 ? -8.465 4.483 13.092 1.00 0.00 115 GLN A O 9
ATOM 8859 N N . LYS A 1 36 ? -8.705 2.348 12.313 1.00 0.00 116 LYS A N 9
ATOM 8860 C CA . LYS A 1 36 ? -10.199 2.319 12.338 1.00 0.00 116 LYS A CA 9
ATOM 8861 C C . LYS A 1 36 ? -10.831 1.446 13.465 1.00 0.00 116 LYS A C 9
ATOM 8862 O O . LYS A 1 36 ? -11.614 0.517 13.234 1.00 0.00 116 LYS A O 9
ATOM 8881 N N . VAL A 1 37 ? -10.470 1.814 14.701 1.00 0.00 117 VAL A N 9
ATOM 8882 C CA . VAL A 1 37 ? -10.991 1.220 15.961 1.00 0.00 117 VAL A CA 9
ATOM 8883 C C . VAL A 1 37 ? -11.062 2.522 16.819 1.00 0.00 117 VAL A C 9
ATOM 8884 O O . VAL A 1 37 ? -10.123 2.814 17.568 1.00 0.00 117 VAL A O 9
ATOM 8897 N N . GLY A 1 38 ? -12.159 3.324 16.685 1.00 0.00 118 GLY A N 9
ATOM 8898 C CA . GLY A 1 38 ? -12.266 4.645 17.349 1.00 0.00 118 GLY A CA 9
ATOM 8899 C C . GLY A 1 38 ? -11.414 5.623 16.501 1.00 0.00 118 GLY A C 9
ATOM 8900 O O . GLY A 1 38 ? -10.188 5.480 16.514 1.00 0.00 118 GLY A O 9
ATOM 8904 N N . GLU A 1 39 ? -12.022 6.582 15.764 1.00 0.00 119 GLU A N 9
ATOM 8905 C CA . GLU A 1 39 ? -11.266 7.531 14.873 1.00 0.00 119 GLU A CA 9
ATOM 8906 C C . GLU A 1 39 ? -10.076 8.270 15.579 1.00 0.00 119 GLU A C 9
ATOM 8907 O O . GLU A 1 39 ? -10.299 9.144 16.421 1.00 0.00 119 GLU A O 9
ATOM 8919 N N . GLU A 1 40 ? -8.818 7.914 15.211 1.00 0.00 120 GLU A N 9
ATOM 8920 C CA . GLU A 1 40 ? -7.604 8.463 15.874 1.00 0.00 120 GLU A CA 9
ATOM 8921 C C . GLU A 1 40 ? -6.350 8.977 15.074 1.00 0.00 120 GLU A C 9
ATOM 8922 O O . GLU A 1 40 ? -5.779 9.888 15.681 1.00 0.00 120 GLU A O 9
ATOM 8934 N N . PRO A 1 41 ? -5.877 8.560 13.837 1.00 0.00 121 PRO A N 9
ATOM 8935 C CA . PRO A 1 41 ? -4.595 9.054 13.183 1.00 0.00 121 PRO A CA 9
ATOM 8936 C C . PRO A 1 41 ? -3.624 9.978 13.981 1.00 0.00 121 PRO A C 9
ATOM 8937 O O . PRO A 1 41 ? -3.437 11.169 13.723 1.00 0.00 121 PRO A O 9
ATOM 8948 N N . LEU A 1 42 ? -3.047 9.304 14.986 1.00 0.00 122 LEU A N 9
ATOM 8949 C CA . LEU A 1 42 ? -2.221 9.891 16.055 1.00 0.00 122 LEU A CA 9
ATOM 8950 C C . LEU A 1 42 ? -0.737 10.242 15.717 1.00 0.00 122 LEU A C 9
ATOM 8951 O O . LEU A 1 42 ? -0.547 11.424 15.401 1.00 0.00 122 LEU A O 9
ATOM 8967 N N . THR A 1 43 ? 0.316 9.373 15.771 1.00 0.00 123 THR A N 9
ATOM 8968 C CA . THR A 1 43 ? 1.694 9.828 15.450 1.00 0.00 123 THR A CA 9
ATOM 8969 C C . THR A 1 43 ? 1.899 9.808 13.918 1.00 0.00 123 THR A C 9
ATOM 8970 O O . THR A 1 43 ? 1.654 8.817 13.227 1.00 0.00 123 THR A O 9
ATOM 8981 N N . ASP A 1 44 ? 2.358 10.954 13.423 1.00 0.00 124 ASP A N 9
ATOM 8982 C CA . ASP A 1 44 ? 2.686 11.173 11.992 1.00 0.00 124 ASP A CA 9
ATOM 8983 C C . ASP A 1 44 ? 3.878 10.355 11.446 1.00 0.00 124 ASP A C 9
ATOM 8984 O O . ASP A 1 44 ? 3.798 9.821 10.336 1.00 0.00 124 ASP A O 9
ATOM 8993 N N . ALA A 1 45 ? 4.934 10.247 12.260 1.00 0.00 125 ALA A N 9
ATOM 8994 C CA . ALA A 1 45 ? 6.160 9.495 11.936 1.00 0.00 125 ALA A CA 9
ATOM 8995 C C . ALA A 1 45 ? 5.935 8.013 11.533 1.00 0.00 125 ALA A C 9
ATOM 8996 O O . ALA A 1 45 ? 6.538 7.597 10.535 1.00 0.00 125 ALA A O 9
ATOM 9003 N N . GLU A 1 46 ? 5.066 7.238 12.235 1.00 0.00 126 GLU A N 9
ATOM 9004 C CA . GLU A 1 46 ? 4.800 5.824 11.824 1.00 0.00 126 GLU A CA 9
ATOM 9005 C C . GLU A 1 46 ? 4.104 5.689 10.408 1.00 0.00 126 GLU A C 9
ATOM 9006 O O . GLU A 1 46 ? 4.566 4.948 9.521 1.00 0.00 126 GLU A O 9
ATOM 9018 N N . VAL A 1 47 ? 3.054 6.517 10.205 1.00 0.00 127 VAL A N 9
ATOM 9019 C CA . VAL A 1 47 ? 2.256 6.592 8.959 1.00 0.00 127 VAL A CA 9
ATOM 9020 C C . VAL A 1 47 ? 3.122 7.132 7.774 1.00 0.00 127 VAL A C 9
ATOM 9021 O O . VAL A 1 47 ? 3.139 6.512 6.701 1.00 0.00 127 VAL A O 9
ATOM 9034 N N . GLU A 1 48 ? 3.849 8.265 7.995 1.00 0.00 128 GLU A N 9
ATOM 9035 C CA . GLU A 1 48 ? 4.775 8.845 6.989 1.00 0.00 128 GLU A CA 9
ATOM 9036 C C . GLU A 1 48 ? 5.847 7.792 6.580 1.00 0.00 128 GLU A C 9
ATOM 9037 O O . GLU A 1 48 ? 5.943 7.525 5.379 1.00 0.00 128 GLU A O 9
ATOM 9049 N N . GLU A 1 49 ? 6.549 7.112 7.525 1.00 0.00 129 GLU A N 9
ATOM 9050 C CA . GLU A 1 49 ? 7.523 6.040 7.183 1.00 0.00 129 GLU A CA 9
ATOM 9051 C C . GLU A 1 49 ? 6.890 4.912 6.307 1.00 0.00 129 GLU A C 9
ATOM 9052 O O . GLU A 1 49 ? 7.437 4.646 5.231 1.00 0.00 129 GLU A O 9
ATOM 9064 N N . ALA A 1 50 ? 5.733 4.317 6.699 1.00 0.00 130 ALA A N 9
ATOM 9065 C CA . ALA A 1 50 ? 5.094 3.270 5.852 1.00 0.00 130 ALA A CA 9
ATOM 9066 C C . ALA A 1 50 ? 4.683 3.706 4.421 1.00 0.00 130 ALA A C 9
ATOM 9067 O O . ALA A 1 50 ? 5.035 2.992 3.470 1.00 0.00 130 ALA A O 9
ATOM 9074 N N . MET A 1 51 ? 3.990 4.861 4.240 1.00 0.00 131 MET A N 9
ATOM 9075 C CA . MET A 1 51 ? 3.606 5.293 2.861 1.00 0.00 131 MET A CA 9
ATOM 9076 C C . MET A 1 51 ? 4.824 5.846 2.087 1.00 0.00 131 MET A C 9
ATOM 9077 O O . MET A 1 51 ? 4.934 5.469 0.924 1.00 0.00 131 MET A O 9
ATOM 9091 N N . LYS A 1 52 ? 5.717 6.702 2.648 1.00 0.00 132 LYS A N 9
ATOM 9092 C CA . LYS A 1 52 ? 6.956 7.142 1.935 1.00 0.00 132 LYS A CA 9
ATOM 9093 C C . LYS A 1 52 ? 7.825 5.903 1.499 1.00 0.00 132 LYS A C 9
ATOM 9094 O O . LYS A 1 52 ? 8.395 5.951 0.410 1.00 0.00 132 LYS A O 9
ATOM 9113 N N . GLU A 1 53 ? 7.929 4.802 2.296 1.00 0.00 133 GLU A N 9
ATOM 9114 C CA . GLU A 1 53 ? 8.664 3.581 1.875 1.00 0.00 133 GLU A CA 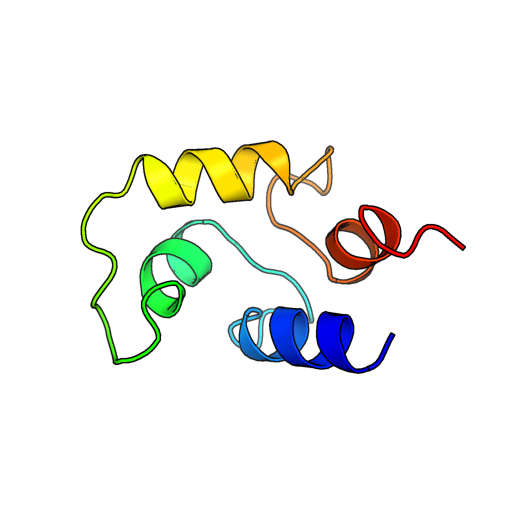9
ATOM 9115 C C . GLU A 1 53 ? 7.901 2.796 0.739 1.00 0.00 133 GLU A C 9
ATOM 9116 O O . GLU A 1 53 ? 8.541 2.280 -0.184 1.00 0.00 133 GLU A O 9
ATOM 9128 N N . ALA A 1 54 ? 6.547 2.708 0.823 1.00 0.00 134 ALA A N 9
ATOM 9129 C CA . ALA A 1 54 ? 5.697 2.104 -0.245 1.00 0.00 134 ALA A CA 9
ATOM 9130 C C . ALA A 1 54 ? 5.607 2.953 -1.573 1.00 0.00 134 ALA A C 9
ATOM 9131 O O . ALA A 1 54 ? 5.358 2.395 -2.647 1.00 0.00 134 ALA A O 9
ATOM 9138 N N . ASP A 1 55 ? 5.801 4.311 -1.617 1.00 0.00 135 ASP A N 9
ATOM 9139 C CA . ASP A 1 55 ? 5.807 5.097 -2.906 1.00 0.00 135 ASP A CA 9
ATOM 9140 C C . ASP A 1 55 ? 7.205 4.916 -3.577 1.00 0.00 135 ASP A C 9
ATOM 9141 O O . ASP A 1 55 ? 8.235 5.418 -3.109 1.00 0.00 135 ASP A O 9
ATOM 9150 N N . GLU A 1 56 ? 7.204 4.199 -4.701 1.00 0.00 136 GLU A N 9
ATOM 9151 C CA . GLU A 1 56 ? 8.426 3.957 -5.509 1.00 0.00 136 GLU A CA 9
ATOM 9152 C C . GLU A 1 56 ? 8.931 5.165 -6.375 1.00 0.00 136 GLU A C 9
ATOM 9153 O O . GLU A 1 56 ? 10.112 5.170 -6.738 1.00 0.00 136 GLU A O 9
ATOM 9165 N N . ASP A 1 57 ? 8.074 6.155 -6.736 1.00 0.00 137 ASP A N 9
ATOM 9166 C CA . ASP A 1 57 ? 8.491 7.262 -7.665 1.00 0.00 137 ASP A CA 9
ATOM 9167 C C . ASP A 1 57 ? 8.722 8.684 -7.078 1.00 0.00 137 ASP A C 9
ATOM 9168 O O . ASP A 1 57 ? 9.325 9.530 -7.754 1.00 0.00 137 ASP A O 9
ATOM 9177 N N . GLY A 1 58 ? 8.363 8.937 -5.816 1.00 0.00 138 GLY A N 9
ATOM 9178 C CA . GLY A 1 58 ? 8.397 10.294 -5.241 1.00 0.00 138 GLY A CA 9
ATOM 9179 C C . GLY A 1 58 ? 7.139 11.149 -5.624 1.00 0.00 138 GLY A C 9
ATOM 9180 O O . GLY A 1 58 ? 7.074 12.303 -5.192 1.00 0.00 138 GLY A O 9
ATOM 9184 N N . ASN A 1 59 ? 6.127 10.585 -6.349 1.00 0.00 139 ASN A N 9
ATOM 9185 C CA . ASN A 1 59 ? 4.863 11.275 -6.671 1.00 0.00 139 ASN A CA 9
ATOM 9186 C C . ASN A 1 59 ? 3.783 10.958 -5.596 1.00 0.00 139 ASN A C 9
ATOM 9187 O O . ASN A 1 59 ? 3.269 9.883 -5.895 1.00 0.00 139 ASN A O 9
ATOM 9198 N N . GLY A 1 60 ? 3.937 10.916 -4.274 1.00 0.00 140 GLY A N 9
ATOM 9199 C CA . GLY A 1 60 ? 2.695 10.984 -3.431 1.00 0.00 140 GLY A CA 9
ATOM 9200 C C . GLY A 1 60 ? 1.455 10.047 -3.435 1.00 0.00 140 GLY A C 9
ATOM 9201 O O . GLY A 1 60 ? 0.714 10.102 -2.452 1.00 0.00 140 GLY A O 9
ATOM 9205 N N . VAL A 1 61 ? 1.141 9.307 -4.520 1.00 0.00 141 VAL A N 9
ATOM 9206 C CA . VAL A 1 61 ? -0.020 8.366 -4.564 1.00 0.00 141 VAL A CA 9
ATOM 9207 C C . VAL A 1 61 ? 0.493 7.038 -5.195 1.00 0.00 141 VAL A C 9
ATOM 9208 O O . VAL A 1 61 ? 1.298 7.009 -6.136 1.00 0.00 141 VAL A O 9
ATOM 9221 N N . ILE A 1 62 ? -0.013 5.934 -4.623 1.00 0.00 142 ILE A N 9
ATOM 9222 C CA . ILE A 1 62 ? 0.389 4.565 -4.983 1.00 0.00 142 ILE A CA 9
ATOM 9223 C C . ILE A 1 62 ? -0.657 3.842 -5.844 1.00 0.00 142 ILE A C 9
ATOM 9224 O O . ILE A 1 62 ? -1.810 3.755 -5.444 1.00 0.00 142 ILE A O 9
ATOM 9240 N N . ASP A 1 63 ? -0.203 3.242 -6.942 1.00 0.00 143 ASP A N 9
ATOM 9241 C CA . ASP A 1 63 ? -1.019 2.345 -7.770 1.00 0.00 143 ASP A CA 9
ATOM 9242 C C . ASP A 1 63 ? -0.675 0.890 -7.328 1.00 0.00 143 ASP A C 9
ATOM 9243 O O . ASP A 1 63 ? 0.423 0.584 -6.841 1.00 0.00 143 ASP A O 9
ATOM 9252 N N . ILE A 1 64 ? -1.620 -0.043 -7.508 1.00 0.00 144 ILE A N 9
ATOM 9253 C CA . ILE A 1 64 ? -1.421 -1.467 -7.095 1.00 0.00 144 ILE A CA 9
ATOM 9254 C C . ILE A 1 64 ? -0.092 -2.104 -7.674 1.00 0.00 144 ILE A C 9
ATOM 9255 O O . ILE A 1 64 ? 0.556 -2.771 -6.865 1.00 0.00 144 ILE A O 9
ATOM 9271 N N . PRO A 1 65 ? 0.367 -1.952 -8.968 1.00 0.00 145 PRO A N 9
ATOM 9272 C CA . PRO A 1 65 ? 1.665 -2.500 -9.460 1.00 0.00 145 PRO A CA 9
ATOM 9273 C C . PRO A 1 65 ? 2.922 -2.149 -8.599 1.00 0.00 145 PRO A C 9
ATOM 9274 O O . PRO A 1 65 ? 3.803 -3.003 -8.494 1.00 0.00 145 PRO A O 9
ATOM 9285 N N . GLU A 1 66 ? 3.012 -0.937 -7.984 1.00 0.00 146 GLU A N 9
ATOM 9286 C CA . GLU A 1 66 ? 4.122 -0.568 -7.045 1.00 0.00 146 GLU A CA 9
ATOM 9287 C C . GLU A 1 66 ? 4.157 -1.543 -5.810 1.00 0.00 146 GLU A C 9
ATOM 9288 O O . GLU A 1 66 ? 5.192 -2.157 -5.542 1.00 0.00 146 GLU A O 9
ATOM 9300 N N . PHE A 1 67 ? 3.017 -1.700 -5.093 1.00 0.00 147 PHE A N 9
ATOM 9301 C CA . PHE A 1 67 ? 2.841 -2.658 -3.962 1.00 0.00 147 PHE A CA 9
ATOM 9302 C C . PHE A 1 67 ? 3.165 -4.134 -4.389 1.00 0.00 147 PHE A C 9
ATOM 9303 O O . PHE A 1 67 ? 3.873 -4.822 -3.647 1.00 0.00 147 PHE A O 9
ATOM 9320 N N . MET A 1 68 ? 2.648 -4.600 -5.553 1.00 0.00 148 MET A N 9
ATOM 9321 C CA . MET A 1 68 ? 2.955 -5.958 -6.105 1.00 0.00 148 MET A CA 9
ATOM 9322 C C . MET A 1 68 ? 4.523 -6.144 -6.302 1.00 0.00 148 MET A C 9
ATOM 9323 O O . MET A 1 68 ? 5.064 -7.179 -5.884 1.00 0.00 148 MET A O 9
ATOM 9337 N N . ASP A 1 69 ? 5.258 -5.143 -6.878 1.00 0.00 149 ASP A N 9
ATOM 9338 C CA . ASP A 1 69 ? 6.747 -5.184 -7.034 1.00 0.00 149 ASP A CA 9
ATOM 9339 C C . ASP A 1 69 ? 7.489 -5.175 -5.645 1.00 0.00 149 ASP A C 9
ATOM 9340 O O . ASP A 1 69 ? 8.464 -5.921 -5.464 1.00 0.00 149 ASP A O 9
ATOM 9349 N N . LEU A 1 70 ? 7.004 -4.366 -4.660 1.00 0.00 150 LEU A N 9
ATOM 9350 C CA . LEU A 1 70 ? 7.502 -4.354 -3.253 1.00 0.00 150 LEU A CA 9
ATOM 9351 C C . LEU A 1 70 ? 7.376 -5.805 -2.669 1.00 0.00 150 LEU A C 9
ATOM 9352 O O . LEU A 1 70 ? 8.355 -6.305 -2.127 1.00 0.00 150 LEU A O 9
ATOM 9368 N N . ILE A 1 71 ? 6.228 -6.512 -2.828 1.00 0.00 151 ILE A N 9
ATOM 9369 C CA . ILE A 1 71 ? 6.083 -7.934 -2.377 1.00 0.00 151 ILE A CA 9
ATOM 9370 C C . ILE A 1 71 ? 7.095 -8.865 -3.134 1.00 0.00 151 ILE A C 9
ATOM 9371 O O . ILE A 1 71 ? 7.657 -9.748 -2.477 1.00 0.00 151 ILE A O 9
ATOM 9387 N N . LYS A 1 72 ? 7.340 -8.689 -4.457 1.00 0.00 152 LYS A N 9
ATOM 9388 C CA . LYS A 1 72 ? 8.362 -9.493 -5.195 1.00 0.00 152 LYS A CA 9
ATOM 9389 C C . LYS A 1 72 ? 9.817 -9.332 -4.585 1.00 0.00 152 LYS A C 9
ATOM 9390 O O . LYS A 1 72 ? 10.466 -10.357 -4.350 1.00 0.00 152 LYS A O 9
ATOM 9409 N N . LYS A 1 73 ? 10.310 -8.086 -4.346 1.00 0.00 153 LYS A N 9
ATOM 9410 C CA . LYS A 1 73 ? 11.666 -7.832 -3.779 1.00 0.00 153 LYS A CA 9
ATOM 9411 C C . LYS A 1 73 ? 11.722 -7.644 -2.222 1.00 0.00 153 LYS A C 9
ATOM 9412 O O . LYS A 1 73 ? 12.214 -8.548 -1.537 1.00 0.00 153 LYS A O 9
ATOM 9431 N N . SER A 1 74 ? 11.245 -6.507 -1.666 1.00 0.00 154 SER A N 9
ATOM 9432 C CA . SER A 1 74 ? 11.247 -6.210 -0.194 1.00 0.00 154 SER A CA 9
ATOM 9433 C C . SER A 1 74 ? 9.925 -5.447 0.164 1.00 0.00 154 SER A C 9
ATOM 9434 O O . SER A 1 74 ? 9.665 -4.382 -0.408 1.00 0.00 154 SER A O 9
ATOM 9442 N N . GLU A 1 7 ? 0.561 -12.095 -0.052 1.00 0.00 87 GLU A N 10
ATOM 9443 C CA . GLU A 1 7 ? -0.005 -11.768 -1.396 1.00 0.00 87 GLU A CA 10
ATOM 9444 C C . GLU A 1 7 ? -1.560 -11.692 -1.521 1.00 0.00 87 GLU A C 10
ATOM 9445 O O . GLU A 1 7 ? -2.067 -10.716 -2.097 1.00 0.00 87 GLU A O 10
ATOM 9457 N N . GLU A 1 8 ? -2.336 -12.694 -1.031 1.00 0.00 88 GLU A N 10
ATOM 9458 C CA . GLU A 1 8 ? -3.835 -12.574 -1.007 1.00 0.00 88 GLU A CA 10
ATOM 9459 C C . GLU A 1 8 ? -4.256 -11.379 -0.053 1.00 0.00 88 GLU A C 10
ATOM 9460 O O . GLU A 1 8 ? -5.151 -10.581 -0.374 1.00 0.00 88 GLU A O 10
ATOM 9472 N N . GLU A 1 9 ? -3.558 -11.243 1.107 1.00 0.00 89 GLU A N 10
ATOM 9473 C CA . GLU A 1 9 ? -3.704 -10.092 2.029 1.00 0.00 89 GLU A CA 10
ATOM 9474 C C . GLU A 1 9 ? -3.329 -8.742 1.296 1.00 0.00 89 GLU A C 10
ATOM 9475 O O . GLU A 1 9 ? -3.900 -7.718 1.665 1.00 0.00 89 GLU A O 10
ATOM 9487 N N . ILE A 1 10 ? -2.419 -8.727 0.273 1.00 0.00 90 ILE A N 10
ATOM 9488 C CA . ILE A 1 10 ? -2.100 -7.529 -0.546 1.00 0.00 90 ILE A CA 10
ATOM 9489 C C . ILE A 1 10 ? -3.336 -7.252 -1.450 1.00 0.00 90 ILE A C 10
ATOM 9490 O O . ILE A 1 10 ? -3.856 -6.150 -1.316 1.00 0.00 90 ILE A O 10
ATOM 9506 N N . LEU A 1 11 ? -3.763 -8.136 -2.399 1.00 0.00 91 LEU A N 10
ATOM 9507 C CA . LEU A 1 11 ? -4.938 -7.816 -3.278 1.00 0.00 91 LEU A CA 10
ATOM 9508 C C . LEU A 1 11 ? -6.175 -7.332 -2.449 1.00 0.00 91 LEU A C 10
ATOM 9509 O O . LEU A 1 11 ? -6.659 -6.225 -2.704 1.00 0.00 91 LEU A O 10
ATOM 9525 N N . ARG A 1 12 ? -6.549 -8.045 -1.361 1.00 0.00 92 ARG A N 10
ATOM 9526 C CA . ARG A 1 12 ? -7.660 -7.625 -0.471 1.00 0.00 92 ARG A CA 10
ATOM 9527 C C . ARG A 1 12 ? -7.369 -6.250 0.232 1.00 0.00 92 ARG A C 10
ATOM 9528 O O . ARG A 1 12 ? -8.150 -5.309 0.037 1.00 0.00 92 ARG A O 10
ATOM 9549 N N . ALA A 1 13 ? -6.229 -6.106 0.957 1.00 0.00 93 ALA A N 10
ATOM 9550 C CA . ALA A 1 13 ? -5.872 -4.842 1.644 1.00 0.00 93 ALA A CA 10
ATOM 9551 C C . ALA A 1 13 ? -5.594 -3.671 0.681 1.00 0.00 93 ALA A C 10
ATOM 9552 O O . ALA A 1 13 ? -6.349 -2.716 0.809 1.00 0.00 93 ALA A O 10
ATOM 9559 N N . PHE A 1 14 ? -4.616 -3.714 -0.262 1.00 0.00 94 PHE A N 10
ATOM 9560 C CA . PHE A 1 14 ? -4.360 -2.599 -1.234 1.00 0.00 94 PHE A CA 10
ATOM 9561 C C . PHE A 1 14 ? -5.624 -2.215 -2.038 1.00 0.00 94 PHE A C 10
ATOM 9562 O O . PHE A 1 14 ? -5.894 -1.018 -2.136 1.00 0.00 94 PHE A O 10
ATOM 9579 N N . LYS A 1 15 ? -6.364 -3.181 -2.629 1.00 0.00 95 LYS A N 10
ATOM 9580 C CA . LYS A 1 15 ? -7.592 -2.833 -3.404 1.00 0.00 95 LYS A CA 10
ATOM 9581 C C . LYS A 1 15 ? -8.705 -2.209 -2.470 1.00 0.00 95 LYS A C 10
ATOM 9582 O O . LYS A 1 15 ? -9.457 -1.362 -2.956 1.00 0.00 95 LYS A O 10
ATOM 9601 N N . VAL A 1 16 ? -8.821 -2.570 -1.155 1.00 0.00 96 VAL A N 10
ATOM 9602 C CA . VAL A 1 16 ? -9.708 -1.822 -0.190 1.00 0.00 96 VAL A CA 10
ATOM 9603 C C . VAL A 1 16 ? -9.132 -0.379 -0.001 1.00 0.00 96 VAL A C 10
ATOM 9604 O O . VAL A 1 16 ? -9.870 0.609 -0.063 1.00 0.00 96 VAL A O 10
ATOM 9617 N N . PHE A 1 17 ? -7.815 -0.314 0.263 1.00 0.00 97 PHE A N 10
ATOM 9618 C CA . PHE A 1 17 ? -7.050 0.903 0.490 1.00 0.00 97 PHE A CA 10
ATOM 9619 C C . PHE A 1 17 ? -7.109 2.011 -0.618 1.00 0.00 97 PHE A C 10
ATOM 9620 O O . PHE A 1 17 ? -7.006 3.197 -0.297 1.00 0.00 97 PHE A O 10
ATOM 9637 N N . ASP A 1 18 ? -7.275 1.602 -1.897 1.00 0.00 98 ASP A N 10
ATOM 9638 C CA . ASP A 1 18 ? -7.304 2.467 -3.098 1.00 0.00 98 ASP A CA 10
ATOM 9639 C C . ASP A 1 18 ? -8.279 3.707 -3.151 1.00 0.00 98 ASP A C 10
ATOM 9640 O O . ASP A 1 18 ? -8.042 4.561 -4.006 1.00 0.00 98 ASP A O 10
ATOM 9649 N N . ALA A 1 19 ? -9.304 3.874 -2.270 1.00 0.00 99 ALA A N 10
ATOM 9650 C CA . ALA A 1 19 ? -10.217 5.066 -2.219 1.00 0.00 99 ALA A CA 10
ATOM 9651 C C . ALA A 1 19 ? -11.302 5.151 -3.328 1.00 0.00 99 ALA A C 10
ATOM 9652 O O . ALA A 1 19 ? -12.496 4.987 -3.066 1.00 0.00 99 ALA A O 10
ATOM 9659 N N . ASN A 1 20 ? -10.838 5.422 -4.554 1.00 0.00 100 ASN A N 10
ATOM 9660 C CA . ASN A 1 20 ? -11.699 5.605 -5.753 1.00 0.00 100 ASN A CA 10
ATOM 9661 C C . ASN A 1 20 ? -12.303 4.315 -6.415 1.00 0.00 100 ASN A C 10
ATOM 9662 O O . ASN A 1 20 ? -13.295 4.442 -7.142 1.00 0.00 100 ASN A O 10
ATOM 9673 N N . GLY A 1 21 ? -11.790 3.103 -6.162 1.00 0.00 101 GLY A N 10
ATOM 9674 C CA . GLY A 1 21 ? -12.218 1.886 -6.886 1.00 0.00 101 GLY A CA 10
ATOM 9675 C C . GLY A 1 21 ? -11.508 1.673 -8.268 1.00 0.00 101 GLY A C 10
ATOM 9676 O O . GLY A 1 21 ? -11.839 0.687 -8.931 1.00 0.00 101 GLY A O 10
ATOM 9680 N N . ASP A 1 22 ? -10.523 2.519 -8.687 1.00 0.00 102 ASP A N 10
ATOM 9681 C CA . ASP A 1 22 ? -9.713 2.326 -9.922 1.00 0.00 102 ASP A CA 10
ATOM 9682 C C . ASP A 1 22 ? -8.300 1.674 -9.657 1.00 0.00 102 ASP A C 10
ATOM 9683 O O . ASP A 1 22 ? -7.691 1.167 -10.609 1.00 0.00 102 ASP A O 10
ATOM 9692 N N . GLY A 1 23 ? -7.803 1.674 -8.399 1.00 0.00 103 GLY A N 10
ATOM 9693 C CA . GLY A 1 23 ? -6.494 1.134 -8.015 1.00 0.00 103 GLY A CA 10
ATOM 9694 C C . GLY A 1 23 ? -5.430 2.161 -7.564 1.00 0.00 103 GLY A C 10
ATOM 9695 O O . GLY A 1 23 ? -4.260 1.786 -7.654 1.00 0.00 103 GLY A O 10
ATOM 9699 N N . VAL A 1 24 ? -5.756 3.400 -7.086 1.00 0.00 104 VAL A N 10
ATOM 9700 C CA . VAL A 1 24 ? -4.703 4.392 -6.692 1.00 0.00 104 VAL A CA 10
ATOM 9701 C C . VAL A 1 24 ? -5.010 5.081 -5.317 1.00 0.00 104 VAL A C 10
ATOM 9702 O O . VAL A 1 24 ? -6.000 5.793 -5.142 1.00 0.00 104 VAL A O 10
ATOM 9715 N N . ILE A 1 25 ? -4.049 4.914 -4.404 1.00 0.00 105 ILE A N 10
ATOM 9716 C CA . ILE A 1 25 ? -4.055 5.437 -3.000 1.00 0.00 105 ILE A CA 10
ATOM 9717 C C . ILE A 1 25 ? -3.344 6.817 -2.867 1.00 0.00 105 ILE A C 10
ATOM 9718 O O . ILE A 1 25 ? -2.195 6.973 -3.288 1.00 0.00 105 ILE A O 10
ATOM 9734 N N . ASP A 1 26 ? -3.987 7.735 -2.124 1.00 0.00 106 ASP A N 10
ATOM 9735 C CA . ASP A 1 26 ? -3.434 9.074 -1.787 1.00 0.00 106 ASP A CA 10
ATOM 9736 C C . ASP A 1 26 ? -2.948 9.148 -0.292 1.00 0.00 106 ASP A C 10
ATOM 9737 O O . ASP A 1 26 ? -3.145 8.223 0.504 1.00 0.00 106 ASP A O 10
ATOM 9746 N N . PHE A 1 27 ? -2.309 10.272 0.093 1.00 0.00 107 PHE A N 10
ATOM 9747 C CA . PHE A 1 27 ? -1.785 10.461 1.479 1.00 0.00 107 PHE A CA 10
ATOM 9748 C C . PHE A 1 27 ? -2.876 10.651 2.576 1.00 0.00 107 PHE A C 10
ATOM 9749 O O . PHE A 1 27 ? -2.817 9.965 3.605 1.00 0.00 107 PHE A O 10
ATOM 9766 N N . ASP A 1 28 ? -3.843 11.568 2.365 1.00 0.00 108 ASP A N 10
ATOM 9767 C CA . ASP A 1 28 ? -4.955 11.796 3.343 1.00 0.00 108 ASP A CA 10
ATOM 9768 C C . ASP A 1 28 ? -5.861 10.528 3.522 1.00 0.00 108 ASP A C 10
ATOM 9769 O O . ASP A 1 28 ? -6.128 10.154 4.675 1.00 0.00 108 ASP A O 10
ATOM 9778 N N . GLU A 1 29 ? -6.293 9.834 2.442 1.00 0.00 109 GLU A N 10
ATOM 9779 C CA . GLU A 1 29 ? -7.068 8.568 2.585 1.00 0.00 109 GLU A CA 10
ATOM 9780 C C . GLU A 1 29 ? -6.249 7.457 3.332 1.00 0.00 109 GLU A C 10
ATOM 9781 O O . GLU A 1 29 ? -6.828 6.760 4.156 1.00 0.00 109 GLU A O 10
ATOM 9793 N N . PHE A 1 30 ? -4.928 7.305 3.084 1.00 0.00 110 PHE A N 10
ATOM 9794 C CA . PHE A 1 30 ? -4.037 6.351 3.818 1.00 0.00 110 PHE A CA 10
ATOM 9795 C C . PHE A 1 30 ? -4.047 6.675 5.338 1.00 0.00 110 PHE A C 10
ATOM 9796 O O . PHE A 1 30 ? -4.368 5.790 6.135 1.00 0.00 110 PHE A O 10
ATOM 9813 N N . LYS A 1 31 ? -3.757 7.943 5.707 1.00 0.00 111 LYS A N 10
ATOM 9814 C CA . LYS A 1 31 ? -3.840 8.434 7.113 1.00 0.00 111 LYS A CA 10
ATOM 9815 C C . LYS A 1 31 ? -5.209 8.114 7.820 1.00 0.00 111 LYS A C 10
ATOM 9816 O O . LYS A 1 31 ? -5.204 7.714 8.989 1.00 0.00 111 LYS A O 10
ATOM 9835 N N . PHE A 1 32 ? -6.343 8.293 7.114 1.00 0.00 112 PHE A N 10
ATOM 9836 C CA . PHE A 1 32 ? -7.697 7.966 7.633 1.00 0.00 112 PHE A CA 10
ATOM 9837 C C . PHE A 1 32 ? -7.997 6.420 7.708 1.00 0.00 112 PHE A C 10
ATOM 9838 O O . PHE A 1 32 ? -8.384 5.911 8.763 1.00 0.00 112 PHE A O 10
ATOM 9855 N N . ILE A 1 33 ? -7.848 5.719 6.571 1.00 0.00 113 ILE A N 10
ATOM 9856 C CA . ILE A 1 33 ? -8.141 4.272 6.389 1.00 0.00 113 ILE A CA 10
ATOM 9857 C C . ILE A 1 33 ? -7.255 3.243 7.108 1.00 0.00 113 ILE A C 10
ATOM 9858 O O . ILE A 1 33 ? -7.814 2.220 7.493 1.00 0.00 113 ILE A O 10
ATOM 9874 N N . MET A 1 34 ? -5.946 3.528 7.255 1.00 0.00 114 MET A N 10
ATOM 9875 C CA . MET A 1 34 ? -4.907 2.665 7.915 1.00 0.00 114 MET A CA 10
ATOM 9876 C C . MET A 1 34 ? -5.377 1.676 9.027 1.00 0.00 114 MET A C 10
ATOM 9877 O O . MET A 1 34 ? -4.935 0.529 9.089 1.00 0.00 114 MET A O 10
ATOM 9891 N N . GLN A 1 35 ? -6.249 2.202 9.879 1.00 0.00 115 GLN A N 10
ATOM 9892 C CA . GLN A 1 35 ? -6.880 1.485 11.011 1.00 0.00 115 GLN A CA 10
ATOM 9893 C C . GLN A 1 35 ? -8.280 0.886 10.654 1.00 0.00 115 GLN A C 10
ATOM 9894 O O . GLN A 1 35 ? -9.341 1.329 11.102 1.00 0.00 115 GLN A O 10
ATOM 9908 N N . LYS A 1 36 ? -8.201 -0.180 9.851 1.00 0.00 116 LYS A N 10
ATOM 9909 C CA . LYS A 1 36 ? -9.347 -0.960 9.316 1.00 0.00 116 LYS A CA 10
ATOM 9910 C C . LYS A 1 36 ? -9.266 -2.519 9.527 1.00 0.00 116 LYS A C 10
ATOM 9911 O O . LYS A 1 36 ? -10.200 -3.059 10.129 1.00 0.00 116 LYS A O 10
ATOM 9930 N N . VAL A 1 37 ? -8.217 -3.232 9.038 1.00 0.00 117 VAL A N 10
ATOM 9931 C CA . VAL A 1 37 ? -8.065 -4.715 9.143 1.00 0.00 117 VAL A CA 10
ATOM 9932 C C . VAL A 1 37 ? -6.675 -5.104 8.520 1.00 0.00 117 VAL A C 10
ATOM 9933 O O . VAL A 1 37 ? -6.363 -4.725 7.384 1.00 0.00 117 VAL A O 10
ATOM 9946 N N . GLY A 1 38 ? -5.851 -5.870 9.260 1.00 0.00 118 GLY A N 10
ATOM 9947 C CA . GLY A 1 38 ? -4.532 -6.339 8.781 1.00 0.00 118 GLY A CA 10
ATOM 9948 C C . GLY A 1 38 ? -3.317 -5.471 9.164 1.00 0.00 118 GLY A C 10
ATOM 9949 O O . GLY A 1 38 ? -2.994 -5.352 10.350 1.00 0.00 118 GLY A O 10
ATOM 9953 N N . GLU A 1 39 ? -2.631 -4.905 8.152 1.00 0.00 119 GLU A N 10
ATOM 9954 C CA . GLU A 1 39 ? -1.431 -4.052 8.335 1.00 0.00 119 GLU A CA 10
ATOM 9955 C C . GLU A 1 39 ? -1.796 -2.624 8.877 1.00 0.00 119 GLU A C 10
ATOM 9956 O O . GLU A 1 39 ? -2.247 -1.731 8.153 1.00 0.00 119 GLU A O 10
ATOM 9968 N N . GLU A 1 40 ? -1.537 -2.420 10.178 1.00 0.00 120 GLU A N 10
ATOM 9969 C CA . GLU A 1 40 ? -1.857 -1.163 10.897 1.00 0.00 120 GLU A CA 10
ATOM 9970 C C . GLU A 1 40 ? -0.599 -0.330 11.367 1.00 0.00 120 GLU A C 10
ATOM 9971 O O . GLU A 1 40 ? -0.203 -0.461 12.532 1.00 0.00 120 GLU A O 10
ATOM 9983 N N . PRO A 1 41 ? 0.047 0.543 10.532 1.00 0.00 121 PRO A N 10
ATOM 9984 C CA . PRO A 1 41 ? 1.185 1.416 10.968 1.00 0.00 121 PRO A CA 10
ATOM 9985 C C . PRO A 1 41 ? 0.617 2.722 11.638 1.00 0.00 121 PRO A C 10
ATOM 9986 O O . PRO A 1 41 ? 0.835 3.848 11.185 1.00 0.00 121 PRO A O 10
ATOM 9997 N N . LEU A 1 42 ? -0.078 2.508 12.765 1.00 0.00 122 LEU A N 10
ATOM 9998 C CA . LEU A 1 42 ? -0.814 3.524 13.563 1.00 0.00 122 LEU A CA 10
ATOM 9999 C C . LEU A 1 42 ? -0.112 4.841 14.028 1.00 0.00 122 LEU A C 10
ATOM 10000 O O . LEU A 1 42 ? -0.783 5.872 13.902 1.00 0.00 122 LEU A O 10
ATOM 10016 N N . THR A 1 43 ? 1.143 4.905 14.543 1.00 0.00 123 THR A N 10
ATOM 10017 C CA . THR A 1 43 ? 1.759 6.211 14.944 1.00 0.00 123 THR A CA 10
ATOM 10018 C C . THR A 1 43 ? 2.075 7.099 13.707 1.00 0.00 123 THR A C 10
ATOM 10019 O O . THR A 1 43 ? 2.362 6.563 12.636 1.00 0.00 123 THR A O 10
ATOM 10030 N N . ASP A 1 44 ? 2.042 8.434 13.884 1.00 0.00 124 ASP A N 10
ATOM 10031 C CA . ASP A 1 44 ? 2.368 9.455 12.826 1.00 0.00 124 ASP A CA 10
ATOM 10032 C C . ASP A 1 44 ? 3.614 9.148 11.916 1.00 0.00 124 ASP A C 10
ATOM 10033 O O . ASP A 1 44 ? 3.565 9.145 10.666 1.00 0.00 124 ASP A O 10
ATOM 10042 N N . ALA A 1 45 ? 4.698 8.806 12.634 1.00 0.00 125 ALA A N 10
ATOM 10043 C CA . ALA A 1 45 ? 5.986 8.397 12.041 1.00 0.00 125 ALA A CA 10
ATOM 10044 C C . ALA A 1 45 ? 5.845 7.081 11.232 1.00 0.00 125 ALA A C 10
ATOM 10045 O O . ALA A 1 45 ? 6.298 7.073 10.088 1.00 0.00 125 ALA A O 10
ATOM 10052 N N . GLU A 1 46 ? 5.211 6.004 11.772 1.00 0.00 126 GLU A N 10
ATOM 10053 C CA . GLU A 1 46 ? 4.947 4.769 10.980 1.00 0.00 126 GLU A CA 10
ATOM 10054 C C . GLU A 1 46 ? 4.017 5.031 9.735 1.00 0.00 126 GLU A C 10
ATOM 10055 O O . GLU A 1 46 ? 4.168 4.304 8.752 1.00 0.00 126 GLU A O 10
ATOM 10067 N N . VAL A 1 47 ? 3.087 6.028 9.741 1.00 0.00 127 VAL A N 10
ATOM 10068 C CA . VAL A 1 47 ? 2.213 6.354 8.584 1.00 0.00 127 VAL A CA 10
ATOM 10069 C C . VAL A 1 47 ? 3.082 6.997 7.453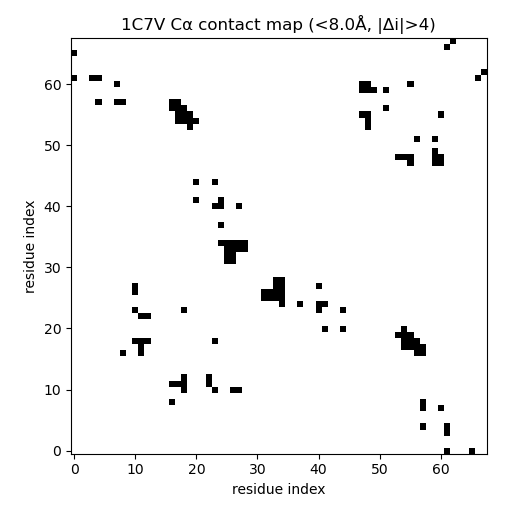 1.00 0.00 127 VAL A C 10
ATOM 10070 O O . VAL A 1 47 ? 3.111 6.419 6.353 1.00 0.00 127 VAL A O 10
ATOM 10083 N N . GLU A 1 48 ? 3.812 8.134 7.703 1.00 0.00 128 GLU A N 10
ATOM 10084 C CA . GLU A 1 48 ? 4.678 8.717 6.615 1.00 0.00 128 GLU A CA 10
ATOM 10085 C C . GLU A 1 48 ? 5.856 7.766 6.181 1.00 0.00 128 GLU A C 10
ATOM 10086 O O . GLU A 1 48 ? 6.136 7.663 4.981 1.00 0.00 128 GLU A O 10
ATOM 10098 N N . GLU A 1 49 ? 6.512 7.050 7.120 1.00 0.00 129 GLU A N 10
ATOM 10099 C CA . GLU A 1 49 ? 7.583 6.067 6.805 1.00 0.00 129 GLU A CA 10
ATOM 10100 C C . GLU A 1 49 ? 7.038 4.846 5.988 1.00 0.00 129 GLU A C 10
ATOM 10101 O O . GLU A 1 49 ? 7.678 4.485 4.992 1.00 0.00 129 GLU A O 10
ATOM 10113 N N . ALA A 1 50 ? 5.870 4.248 6.354 1.00 0.00 130 ALA A N 10
ATOM 10114 C CA . ALA A 1 50 ? 5.273 3.133 5.571 1.00 0.00 130 ALA A CA 10
ATOM 10115 C C . ALA A 1 50 ? 4.849 3.578 4.143 1.00 0.00 130 ALA A C 10
ATOM 10116 O O . ALA A 1 50 ? 5.180 2.858 3.190 1.00 0.00 130 ALA A O 10
ATOM 10123 N N . MET A 1 51 ? 4.168 4.750 3.973 1.00 0.00 131 MET A N 10
ATOM 10124 C CA . MET A 1 51 ? 3.813 5.221 2.608 1.00 0.00 131 MET A CA 10
ATOM 10125 C C . MET A 1 51 ? 5.072 5.676 1.832 1.00 0.00 131 MET A C 10
ATOM 10126 O O . MET A 1 51 ? 5.094 5.325 0.661 1.00 0.00 131 MET A O 10
ATOM 10140 N N . LYS A 1 52 ? 6.091 6.407 2.356 1.00 0.00 132 LYS A N 10
ATOM 10141 C CA . LYS A 1 52 ? 7.308 6.704 1.537 1.00 0.00 132 LYS A CA 10
ATOM 10142 C C . LYS A 1 52 ? 8.095 5.385 1.182 1.00 0.00 132 LYS A C 10
ATOM 10143 O O . LYS A 1 52 ? 8.625 5.313 0.073 1.00 0.00 132 LYS A O 10
ATOM 10162 N N . GLU A 1 53 ? 8.142 4.323 2.030 1.00 0.00 133 GLU A N 10
ATOM 10163 C CA . GLU A 1 53 ? 8.729 3.010 1.622 1.00 0.00 133 GLU A CA 10
ATOM 10164 C C . GLU A 1 53 ? 7.904 2.386 0.421 1.00 0.00 133 GLU A C 10
ATOM 10165 O O . GLU A 1 53 ? 8.512 1.908 -0.541 1.00 0.00 133 GLU A O 10
ATOM 10177 N N . ALA A 1 54 ? 6.545 2.424 0.486 1.00 0.00 134 ALA A N 10
ATOM 10178 C CA . ALA A 1 54 ? 5.651 1.911 -0.586 1.00 0.00 134 ALA A CA 10
ATOM 10179 C C . ALA A 1 54 ? 5.485 2.801 -1.876 1.00 0.00 134 ALA A C 10
ATOM 10180 O O . ALA A 1 54 ? 5.271 2.269 -2.969 1.00 0.00 134 ALA A O 10
ATOM 10187 N N . ASP A 1 55 ? 5.606 4.144 -1.774 1.00 0.00 135 ASP A N 10
ATOM 10188 C CA . ASP A 1 55 ? 5.618 5.052 -2.943 1.00 0.00 135 ASP A CA 10
ATOM 10189 C C . ASP A 1 55 ? 7.141 5.156 -3.297 1.00 0.00 135 ASP A C 10
ATOM 10190 O O . ASP A 1 55 ? 7.864 5.947 -2.666 1.00 0.00 135 ASP A O 10
ATOM 10199 N N . GLU A 1 56 ? 7.629 4.421 -4.305 1.00 0.00 136 GLU A N 10
ATOM 10200 C CA . GLU A 1 56 ? 9.070 4.544 -4.731 1.00 0.00 136 GLU A CA 10
ATOM 10201 C C . GLU A 1 56 ? 9.509 6.022 -5.131 1.00 0.00 136 GLU A C 10
ATOM 10202 O O . GLU A 1 56 ? 10.661 6.405 -4.925 1.00 0.00 136 GLU A O 10
ATOM 10214 N N . ASP A 1 57 ? 8.539 6.810 -5.640 1.00 0.00 137 ASP A N 10
ATOM 10215 C CA . ASP A 1 57 ? 8.561 8.241 -6.037 1.00 0.00 137 ASP A CA 10
ATOM 10216 C C . ASP A 1 57 ? 7.319 8.386 -6.984 1.00 0.00 137 ASP A C 10
ATOM 10217 O O . ASP A 1 57 ? 7.589 9.195 -7.878 1.00 0.00 137 ASP A O 10
ATOM 10226 N N . GLY A 1 58 ? 6.646 7.485 -7.711 1.00 0.00 138 GLY A N 10
ATOM 10227 C CA . GLY A 1 58 ? 5.257 7.782 -8.192 1.00 0.00 138 GLY A CA 10
ATOM 10228 C C . GLY A 1 58 ? 4.564 9.183 -8.132 1.00 0.00 138 GLY A C 10
ATOM 10229 O O . GLY A 1 58 ? 3.371 9.176 -8.418 1.00 0.00 138 GLY A O 10
ATOM 10233 N N . ASN A 1 59 ? 5.245 10.294 -7.727 1.00 0.00 139 ASN A N 10
ATOM 10234 C CA . ASN A 1 59 ? 4.699 11.645 -7.475 1.00 0.00 139 ASN A CA 10
ATOM 10235 C C . ASN A 1 59 ? 3.981 11.733 -6.054 1.00 0.00 139 ASN A C 10
ATOM 10236 O O . ASN A 1 59 ? 3.284 12.730 -5.837 1.00 0.00 139 ASN A O 10
ATOM 10247 N N . GLY A 1 60 ? 4.148 10.788 -5.073 1.00 0.00 140 GLY A N 10
ATOM 10248 C CA . GLY A 1 60 ? 3.419 10.841 -3.769 1.00 0.00 140 GLY A CA 10
ATOM 10249 C C . GLY A 1 60 ? 2.133 9.958 -3.677 1.00 0.00 140 GLY A C 10
ATOM 10250 O O . GLY A 1 60 ? 1.720 9.589 -2.576 1.00 0.00 140 GLY A O 10
ATOM 10254 N N . VAL A 1 61 ? 1.534 9.625 -4.835 1.00 0.00 141 VAL A N 10
ATOM 10255 C CA . VAL A 1 61 ? 0.310 8.758 -4.976 1.00 0.00 141 VAL A CA 10
ATOM 10256 C C . VAL A 1 61 ? 0.834 7.403 -5.507 1.00 0.00 141 VAL A C 10
ATOM 10257 O O . VAL A 1 61 ? 1.784 7.314 -6.300 1.00 0.00 141 VAL A O 10
ATOM 10270 N N . ILE A 1 62 ? 0.146 6.347 -5.063 1.00 0.00 142 ILE A N 10
ATOM 10271 C CA . ILE A 1 62 ? 0.534 4.961 -5.393 1.00 0.00 142 ILE A CA 10
ATOM 10272 C C . ILE A 1 62 ? -0.491 4.198 -6.252 1.00 0.00 142 ILE A C 10
ATOM 10273 O O . ILE A 1 62 ? -1.649 4.120 -5.858 1.00 0.00 142 ILE A O 10
ATOM 10289 N N . ASP A 1 63 ? -0.044 3.574 -7.351 1.00 0.00 143 ASP A N 10
ATOM 10290 C CA . ASP A 1 63 ? -0.893 2.659 -8.139 1.00 0.00 143 ASP A CA 10
ATOM 10291 C C . ASP A 1 63 ? -0.639 1.220 -7.564 1.00 0.00 143 ASP A C 10
ATOM 10292 O O . ASP A 1 63 ? 0.323 0.959 -6.819 1.00 0.00 143 ASP A O 10
ATOM 10301 N N . ILE A 1 64 ? -1.506 0.252 -7.889 1.00 0.00 144 ILE A N 10
ATOM 10302 C CA . ILE A 1 64 ? -1.339 -1.147 -7.386 1.00 0.00 144 ILE A CA 10
ATOM 10303 C C . ILE A 1 64 ? 0.075 -1.762 -7.755 1.00 0.00 144 ILE A C 10
ATOM 10304 O O . ILE A 1 64 ? 0.652 -2.338 -6.828 1.00 0.00 144 ILE A O 10
ATOM 10320 N N . PRO A 1 65 ? 0.702 -1.641 -8.974 1.00 0.00 145 PRO A N 10
ATOM 10321 C CA . PRO A 1 65 ? 2.045 -2.209 -9.263 1.00 0.00 145 PRO A CA 10
ATOM 10322 C C . PRO A 1 65 ? 3.272 -1.762 -8.414 1.00 0.00 145 PRO A C 10
ATOM 10323 O O . PRO A 1 65 ? 4.218 -2.542 -8.377 1.00 0.00 145 PRO A O 10
ATOM 10334 N N . GLU A 1 66 ? 3.310 -0.591 -7.730 1.00 0.00 146 GLU A N 10
ATOM 10335 C CA . GLU A 1 66 ? 4.462 -0.174 -6.888 1.00 0.00 146 GLU A CA 10
ATOM 10336 C C . GLU A 1 66 ? 4.570 -1.086 -5.625 1.00 0.00 146 GLU A C 10
ATOM 10337 O O . GLU A 1 66 ? 5.491 -1.908 -5.565 1.00 0.00 146 GLU A O 10
ATOM 10349 N N . PHE A 1 67 ? 3.620 -0.971 -4.665 1.00 0.00 147 PHE A N 10
ATOM 10350 C CA . PHE A 1 67 ? 3.523 -1.846 -3.449 1.00 0.00 147 PHE A CA 10
ATOM 10351 C C . PHE A 1 67 ? 3.596 -3.384 -3.776 1.00 0.00 147 PHE A C 10
ATOM 10352 O O . PHE A 1 67 ? 4.293 -4.153 -3.095 1.00 0.00 147 PHE A O 10
ATOM 10369 N N . MET A 1 68 ? 2.878 -3.805 -4.836 1.00 0.00 148 MET A N 10
ATOM 10370 C CA . MET A 1 68 ? 2.892 -5.210 -5.301 1.00 0.00 148 MET A CA 10
ATOM 10371 C C . MET A 1 68 ? 4.276 -5.618 -5.881 1.00 0.00 148 MET A C 10
ATOM 10372 O O . MET A 1 68 ? 4.649 -6.747 -5.581 1.00 0.00 148 MET A O 10
ATOM 10386 N N . ASP A 1 69 ? 5.047 -4.819 -6.667 1.00 0.00 149 ASP A N 10
ATOM 10387 C CA . ASP A 1 69 ? 6.440 -5.210 -7.080 1.00 0.00 149 ASP A CA 10
ATOM 10388 C C . ASP A 1 69 ? 7.365 -5.312 -5.800 1.00 0.00 149 ASP A C 10
ATOM 10389 O O . ASP A 1 69 ? 8.097 -6.304 -5.638 1.00 0.00 149 ASP A O 10
ATOM 10398 N N . LEU A 1 70 ? 7.235 -4.307 -4.879 1.00 0.00 150 LEU A N 10
ATOM 10399 C CA . LEU A 1 70 ? 7.889 -4.217 -3.559 1.00 0.00 150 LEU A CA 10
ATOM 10400 C C . LEU A 1 70 ? 7.781 -5.565 -2.752 1.00 0.00 150 LEU A C 10
ATOM 10401 O O . LEU A 1 70 ? 8.810 -6.045 -2.267 1.00 0.00 150 LEU A O 10
ATOM 10417 N N . ILE A 1 71 ? 6.575 -6.193 -2.655 1.00 0.00 151 ILE A N 10
ATOM 10418 C CA . ILE A 1 71 ? 6.383 -7.503 -1.959 1.00 0.00 151 ILE A CA 10
ATOM 10419 C C . ILE A 1 71 ? 6.599 -8.715 -2.940 1.00 0.00 151 ILE A C 10
ATOM 10420 O O . ILE A 1 71 ? 7.075 -9.747 -2.466 1.00 0.00 151 ILE A O 10
ATOM 10436 N N . LYS A 1 72 ? 6.248 -8.655 -4.249 1.00 0.00 152 LYS A N 10
ATOM 10437 C CA . LYS A 1 72 ? 6.512 -9.756 -5.238 1.00 0.00 152 LYS A CA 10
ATOM 10438 C C . LYS A 1 72 ? 8.021 -10.194 -5.271 1.00 0.00 152 LYS A C 10
ATOM 10439 O O . LYS A 1 72 ? 8.280 -11.403 -5.325 1.00 0.00 152 LYS A O 10
ATOM 10458 N N . LYS A 1 73 ? 8.987 -9.237 -5.228 1.00 0.00 153 LYS A N 10
ATOM 10459 C CA . LYS A 1 73 ? 10.445 -9.556 -5.186 1.00 0.00 153 LYS A CA 10
ATOM 10460 C C . LYS A 1 73 ? 10.843 -10.333 -3.882 1.00 0.00 153 LYS A C 10
ATOM 10461 O O . LYS A 1 73 ? 11.443 -11.406 -3.984 1.00 0.00 153 LYS A O 10
ATOM 10480 N N . SER A 1 74 ? 10.503 -9.798 -2.686 1.00 0.00 154 SER A N 10
ATOM 10481 C CA . SER A 1 74 ? 10.774 -10.452 -1.374 1.00 0.00 154 SER A CA 10
ATOM 10482 C C . SER A 1 74 ? 9.388 -10.839 -0.760 1.00 0.00 154 SER A C 10
ATOM 10483 O O . SER A 1 74 ? 8.779 -10.056 -0.025 1.00 0.00 154 SER A O 10
ATOM 10491 N N . GLU A 1 7 ? -2.769 -13.918 -5.938 1.00 0.00 87 GLU A N 11
ATOM 10492 C CA . GLU A 1 7 ? -2.998 -12.464 -5.739 1.00 0.00 87 GLU A CA 11
ATOM 10493 C C . GLU A 1 7 ? -3.926 -12.145 -4.493 1.00 0.00 87 GLU A C 11
ATOM 10494 O O . GLU A 1 7 ? -3.922 -11.000 -4.049 1.00 0.00 87 GLU A O 11
ATOM 10506 N N . GLU A 1 8 ? -4.700 -13.111 -3.926 1.00 0.00 88 GLU A N 11
ATOM 10507 C CA . GLU A 1 8 ? -5.658 -12.917 -2.793 1.00 0.00 88 GLU A CA 11
ATOM 10508 C C . GLU A 1 8 ? -5.198 -12.051 -1.577 1.00 0.00 88 GLU A C 11
ATOM 10509 O O . GLU A 1 8 ? -5.874 -11.075 -1.241 1.00 0.00 88 GLU A O 11
ATOM 10521 N N . GLU A 1 9 ? -4.065 -12.375 -0.928 1.00 0.00 89 GLU A N 11
ATOM 10522 C CA . GLU A 1 9 ? -3.561 -11.585 0.244 1.00 0.00 89 GLU A CA 11
ATOM 10523 C C . GLU A 1 9 ? -3.280 -10.064 -0.061 1.00 0.00 89 GLU A C 11
ATOM 10524 O O . GLU A 1 9 ? -3.860 -9.181 0.598 1.00 0.00 89 GLU A O 11
ATOM 10536 N N . ILE A 1 10 ? -2.456 -9.773 -1.092 1.00 0.00 90 ILE A N 11
ATOM 10537 C CA . ILE A 1 10 ? -2.136 -8.382 -1.531 1.00 0.00 90 ILE A CA 11
ATOM 10538 C C . ILE A 1 10 ? -3.416 -7.696 -2.108 1.00 0.00 90 ILE A C 11
ATOM 10539 O O . ILE A 1 10 ? -3.632 -6.537 -1.752 1.00 0.00 90 ILE A O 11
ATOM 10555 N N . LEU A 1 11 ? -4.235 -8.337 -2.982 1.00 0.00 91 LEU A N 11
ATOM 10556 C CA . LEU A 1 11 ? -5.490 -7.715 -3.498 1.00 0.00 91 LEU A CA 11
ATOM 10557 C C . LEU A 1 11 ? -6.433 -7.327 -2.319 1.00 0.00 91 LEU A C 11
ATOM 10558 O O . LEU A 1 11 ? -6.876 -6.182 -2.283 1.00 0.00 91 LEU A O 11
ATOM 10574 N N . ARG A 1 12 ? -6.657 -8.214 -1.314 1.00 0.00 92 ARG A N 11
ATOM 10575 C CA . ARG A 1 12 ? -7.488 -7.890 -0.130 1.00 0.00 92 ARG A CA 11
ATOM 10576 C C . ARG A 1 12 ? -6.905 -6.661 0.628 1.00 0.00 92 ARG A C 11
ATOM 10577 O O . ARG A 1 12 ? -7.617 -5.659 0.713 1.00 0.00 92 ARG A O 11
ATOM 10598 N N . ALA A 1 13 ? -5.622 -6.674 1.064 1.00 0.00 93 ALA A N 11
ATOM 10599 C CA . ALA A 1 13 ? -5.054 -5.511 1.785 1.00 0.00 93 ALA A CA 11
ATOM 10600 C C . ALA A 1 13 ? -4.886 -4.211 0.965 1.00 0.00 93 ALA A C 11
ATOM 10601 O O . ALA A 1 13 ? -5.485 -3.215 1.373 1.00 0.00 93 ALA A O 11
ATOM 10608 N N . PHE A 1 14 ? -4.143 -4.193 -0.159 1.00 0.00 94 PHE A N 11
ATOM 10609 C CA . PHE A 1 14 ? -3.983 -2.958 -0.984 1.00 0.00 94 PHE A CA 11
ATOM 10610 C C . PHE A 1 14 ? -5.298 -2.477 -1.627 1.00 0.00 94 PHE A C 11
ATOM 10611 O O . PHE A 1 14 ? -5.594 -1.282 -1.542 1.00 0.00 94 PHE A O 11
ATOM 10628 N N . LYS A 1 15 ? -6.035 -3.374 -2.313 1.00 0.00 95 LYS A N 11
ATOM 10629 C CA . LYS A 1 15 ? -7.298 -2.968 -2.978 1.00 0.00 95 LYS A CA 11
ATOM 10630 C C . LYS A 1 15 ? -8.402 -2.597 -1.895 1.00 0.00 95 LYS A C 11
ATOM 10631 O O . LYS A 1 15 ? -9.296 -1.830 -2.261 1.00 0.00 95 LYS A O 11
ATOM 10650 N N . VAL A 1 16 ? -8.362 -3.063 -0.595 1.00 0.00 96 VAL A N 11
ATOM 10651 C CA . VAL A 1 16 ? -9.254 -2.506 0.485 1.00 0.00 96 VAL A CA 11
ATOM 10652 C C . VAL A 1 16 ? -8.741 -1.075 0.813 1.00 0.00 96 VAL A C 11
ATOM 10653 O O . VAL A 1 16 ? -9.553 -0.148 0.899 1.00 0.00 96 VAL A O 11
ATOM 10666 N N . PHE A 1 17 ? -7.410 -0.931 1.034 1.00 0.00 97 PHE A N 11
ATOM 10667 C CA . PHE A 1 17 ? -6.758 0.341 1.359 1.00 0.00 97 PHE A CA 11
ATOM 10668 C C . PHE A 1 17 ? -7.129 1.545 0.422 1.00 0.00 97 PHE A C 11
ATOM 10669 O O . PHE A 1 17 ? -7.222 2.676 0.902 1.00 0.00 97 PHE A O 11
ATOM 10686 N N . ASP A 1 18 ? -7.352 1.272 -0.888 1.00 0.00 98 ASP A N 11
ATOM 10687 C CA . ASP A 1 18 ? -7.777 2.247 -1.923 1.00 0.00 98 ASP A CA 11
ATOM 10688 C C . ASP A 1 18 ? -9.201 2.811 -1.550 1.00 0.00 98 ASP A C 11
ATOM 10689 O O . ASP A 1 18 ? -10.230 2.138 -1.700 1.00 0.00 98 ASP A O 11
ATOM 10698 N N . ALA A 1 19 ? -9.220 4.041 -1.005 1.00 0.00 99 ALA A N 11
ATOM 10699 C CA . ALA A 1 19 ? -10.467 4.732 -0.571 1.00 0.00 99 ALA A CA 11
ATOM 10700 C C . ALA A 1 19 ? -11.409 5.201 -1.715 1.00 0.00 99 ALA A C 11
ATOM 10701 O O . ALA A 1 19 ? -12.626 5.030 -1.592 1.00 0.00 99 ALA A O 11
ATOM 10708 N N . ASN A 1 20 ? -10.865 5.787 -2.803 1.00 0.00 100 ASN A N 11
ATOM 10709 C CA . ASN A 1 20 ? -11.670 6.253 -3.966 1.00 0.00 100 ASN A CA 11
ATOM 10710 C C . ASN A 1 20 ? -12.321 5.155 -4.873 1.00 0.00 100 ASN A C 11
ATOM 10711 O O . ASN A 1 20 ? -13.122 5.526 -5.737 1.00 0.00 100 ASN A O 11
ATOM 10722 N N . GLY A 1 21 ? -12.023 3.847 -4.700 1.00 0.00 101 GLY A N 11
ATOM 10723 C CA . GLY A 1 21 ? -12.588 2.791 -5.581 1.00 0.00 101 GLY A CA 11
ATOM 10724 C C . GLY A 1 21 ? -12.067 2.761 -7.049 1.00 0.00 101 GLY A C 11
ATOM 10725 O O . GLY A 1 21 ? -12.807 2.362 -7.951 1.00 0.00 101 GLY A O 11
ATOM 10729 N N . ASP A 1 22 ? -10.817 3.199 -7.274 1.00 0.00 102 ASP A N 11
ATOM 10730 C CA . ASP A 1 22 ? -10.136 3.223 -8.584 1.00 0.00 102 ASP A CA 11
ATOM 10731 C C . ASP A 1 22 ? -8.673 2.827 -8.326 1.00 0.00 102 ASP A C 11
ATOM 10732 O O . ASP A 1 22 ? -8.130 3.707 -7.662 1.00 0.00 102 ASP A O 11
ATOM 10741 N N . GLY A 1 23 ? -8.248 1.585 -8.089 1.00 0.00 103 GLY A N 11
ATOM 10742 C CA . GLY A 1 23 ? -6.804 1.223 -8.164 1.00 0.00 103 GLY A CA 11
ATOM 10743 C C . GLY A 1 23 ? -5.615 1.902 -7.446 1.00 0.00 103 GLY A C 11
ATOM 10744 O O . GLY A 1 23 ? -4.625 1.234 -7.158 1.00 0.00 103 GLY A O 11
ATOM 10748 N N . VAL A 1 24 ? -5.704 3.210 -7.181 1.00 0.00 104 VAL A N 11
ATOM 10749 C CA . VAL A 1 24 ? -4.638 3.996 -6.523 1.00 0.00 104 VAL A CA 11
ATOM 10750 C C . VAL A 1 24 ? -4.959 4.397 -5.047 1.00 0.00 104 VAL A C 11
ATOM 10751 O O . VAL A 1 24 ? -6.114 4.536 -4.629 1.00 0.00 104 VAL A O 11
ATOM 10764 N N . ILE A 1 25 ? -3.858 4.615 -4.309 1.00 0.00 105 ILE A N 11
ATOM 10765 C CA . ILE A 1 25 ? -3.852 5.059 -2.886 1.00 0.00 105 ILE A CA 11
ATOM 10766 C C . ILE A 1 25 ? -3.200 6.468 -2.802 1.00 0.00 105 ILE A C 11
ATOM 10767 O O . ILE A 1 25 ? -2.103 6.629 -3.332 1.00 0.00 105 ILE A O 11
ATOM 10783 N N . ASP A 1 26 ? -3.779 7.433 -2.057 1.00 0.00 106 ASP A N 11
ATOM 10784 C CA . ASP A 1 26 ? -3.163 8.783 -1.860 1.00 0.00 106 ASP A CA 11
ATOM 10785 C C . ASP A 1 26 ? -2.616 9.002 -0.398 1.00 0.00 106 ASP A C 11
ATOM 10786 O O . ASP A 1 26 ? -2.644 8.090 0.437 1.00 0.00 106 ASP A O 11
ATOM 10795 N N . PHE A 1 27 ? -2.048 10.194 -0.094 1.00 0.00 107 PHE A N 11
ATOM 10796 C CA . PHE A 1 27 ? -1.498 10.497 1.267 1.00 0.00 107 PHE A CA 11
ATOM 10797 C C . PHE A 1 27 ? -2.596 10.767 2.337 1.00 0.00 107 PHE A C 11
ATOM 10798 O O . PHE A 1 27 ? -2.534 10.166 3.414 1.00 0.00 107 PHE A O 11
ATOM 10815 N N . ASP A 1 28 ? -3.557 11.677 2.066 1.00 0.00 108 ASP A N 11
ATOM 10816 C CA . ASP A 1 28 ? -4.674 11.969 3.025 1.00 0.00 108 ASP A CA 11
ATOM 10817 C C . ASP A 1 28 ? -5.609 10.729 3.278 1.00 0.00 108 ASP A C 11
ATOM 10818 O O . ASP A 1 28 ? -6.083 10.563 4.409 1.00 0.00 108 ASP A O 11
ATOM 10827 N N . GLU A 1 29 ? -5.852 9.840 2.287 1.00 0.00 109 GLU A N 11
ATOM 10828 C CA . GLU A 1 29 ? -6.632 8.587 2.491 1.00 0.00 109 GLU A CA 11
ATOM 10829 C C . GLU A 1 29 ? -5.839 7.577 3.413 1.00 0.00 109 GLU A C 11
ATOM 10830 O O . GLU A 1 29 ? -6.452 6.978 4.305 1.00 0.00 109 GLU A O 11
ATOM 10842 N N . PHE A 1 30 ? -4.489 7.435 3.232 1.00 0.00 110 PHE A N 11
ATOM 10843 C CA . PHE A 1 30 ? -3.595 6.649 4.131 1.00 0.00 110 PHE A CA 11
ATOM 10844 C C . PHE A 1 30 ? -3.691 7.233 5.576 1.00 0.00 110 PHE A C 11
ATOM 10845 O O . PHE A 1 30 ? -3.904 6.442 6.497 1.00 0.00 110 PHE A O 11
ATOM 10862 N N . LYS A 1 31 ? -3.614 8.585 5.754 1.00 0.00 111 LYS A N 11
ATOM 10863 C CA . LYS A 1 31 ? -3.801 9.290 7.058 1.00 0.00 111 LYS A CA 11
ATOM 10864 C C . LYS A 1 31 ? -5.149 8.827 7.702 1.00 0.00 111 LYS A C 11
ATOM 10865 O O . LYS A 1 31 ? -5.091 8.162 8.735 1.00 0.00 111 LYS A O 11
ATOM 10884 N N . PHE A 1 32 ? -6.308 9.065 7.055 1.00 0.00 112 PHE A N 11
ATOM 10885 C CA . PHE A 1 32 ? -7.654 8.611 7.528 1.00 0.00 112 PHE A CA 11
ATOM 10886 C C . PHE A 1 32 ? -7.768 7.098 7.951 1.00 0.00 112 PHE A C 11
ATOM 10887 O O . PHE A 1 32 ? -8.315 6.794 9.013 1.00 0.00 112 PHE A O 11
ATOM 10904 N N . ILE A 1 33 ? -7.268 6.187 7.100 1.00 0.00 113 ILE A N 11
ATOM 10905 C CA . ILE A 1 33 ? -7.318 4.704 7.305 1.00 0.00 113 ILE A CA 11
ATOM 10906 C C . ILE A 1 33 ? -6.227 4.048 8.226 1.00 0.00 113 ILE A C 11
ATOM 10907 O O . ILE A 1 33 ? -6.361 2.887 8.624 1.00 0.00 113 ILE A O 11
ATOM 10923 N N . MET A 1 34 ? -5.173 4.806 8.533 1.00 0.00 114 MET A N 11
ATOM 10924 C CA . MET A 1 34 ? -4.016 4.412 9.376 1.00 0.00 114 MET A CA 11
ATOM 10925 C C . MET A 1 34 ? -4.273 3.817 10.786 1.00 0.00 114 MET A C 11
ATOM 10926 O O . MET A 1 34 ? -3.678 2.797 11.143 1.00 0.00 114 MET A O 11
ATOM 10940 N N . GLN A 1 35 ? -5.119 4.517 11.559 1.00 0.00 115 GLN A N 11
ATOM 10941 C CA . GLN A 1 35 ? -5.386 4.151 12.992 1.00 0.00 115 GLN A CA 11
ATOM 10942 C C . GLN A 1 35 ? -6.071 2.794 13.373 1.00 0.00 115 GLN A C 11
ATOM 10943 O O . GLN A 1 35 ? -6.421 2.606 14.543 1.00 0.00 115 GLN A O 11
ATOM 10957 N N . LYS A 1 36 ? -6.158 1.824 12.438 1.00 0.00 116 LYS A N 11
ATOM 10958 C CA . LYS A 1 36 ? -6.705 0.425 12.695 1.00 0.00 116 LYS A CA 11
ATOM 10959 C C . LYS A 1 36 ? -8.200 0.439 13.179 1.00 0.00 116 LYS A C 11
ATOM 10960 O O . LYS A 1 36 ? -9.101 0.381 12.337 1.00 0.00 116 LYS A O 11
ATOM 10979 N N . VAL A 1 37 ? -8.448 0.506 14.504 1.00 0.00 117 VAL A N 11
ATOM 10980 C CA . VAL A 1 37 ? -9.800 0.555 15.107 1.00 0.00 117 VAL A CA 11
ATOM 10981 C C . VAL A 1 37 ? -10.141 2.064 15.330 1.00 0.00 117 VAL A C 11
ATOM 10982 O O . VAL A 1 37 ? -9.540 2.735 16.176 1.00 0.00 117 VAL A O 11
ATOM 10995 N N . GLY A 1 38 ? -11.083 2.594 14.528 1.00 0.00 118 GLY A N 11
ATOM 10996 C CA . GLY A 1 38 ? -11.505 4.009 14.615 1.00 0.00 118 GLY A CA 11
ATOM 10997 C C . GLY A 1 38 ? -10.637 5.016 13.821 1.00 0.00 118 GLY A C 11
ATOM 10998 O O . GLY A 1 38 ? -9.665 4.661 13.144 1.00 0.00 118 GLY A O 11
ATOM 11002 N N . GLU A 1 39 ? -11.021 6.297 13.947 1.00 0.00 119 GLU A N 11
ATOM 11003 C CA . GLU A 1 39 ? -10.345 7.433 13.270 1.00 0.00 119 GLU A CA 11
ATOM 11004 C C . GLU A 1 39 ? -9.181 8.052 14.145 1.00 0.00 119 GLU A C 11
ATOM 11005 O O . GLU A 1 39 ? -8.381 7.334 14.744 1.00 0.00 119 GLU A O 11
ATOM 11017 N N . GLU A 1 40 ? -9.053 9.387 14.144 1.00 0.00 120 GLU A N 11
ATOM 11018 C CA . GLU A 1 40 ? -8.025 10.203 14.871 1.00 0.00 120 GLU A CA 11
ATOM 11019 C C . GLU A 1 40 ? -6.483 9.971 14.629 1.00 0.00 120 GLU A C 11
ATOM 11020 O O . GLU A 1 40 ? -5.771 9.567 15.552 1.00 0.00 120 GLU A O 11
ATOM 11032 N N . PRO A 1 41 ? -5.954 10.298 13.401 1.00 0.00 121 PRO A N 11
ATOM 11033 C CA . PRO A 1 41 ? -4.496 10.256 13.063 1.00 0.00 121 PRO A CA 11
ATOM 11034 C C . PRO A 1 41 ? -3.623 11.280 13.832 1.00 0.00 121 PRO A C 11
ATOM 11035 O O . PRO A 1 41 ? -3.192 12.344 13.376 1.00 0.00 121 PRO A O 11
ATOM 11046 N N . LEU A 1 42 ? -3.374 10.816 15.043 1.00 0.00 122 LEU A N 11
ATOM 11047 C CA . LEU A 1 42 ? -2.626 11.501 16.101 1.00 0.00 122 LEU A CA 11
ATOM 11048 C C . LEU A 1 42 ? -1.094 11.481 15.802 1.00 0.00 122 LEU A C 11
ATOM 11049 O O . LEU A 1 42 ? -0.586 12.603 15.683 1.00 0.00 122 LEU A O 11
ATOM 11065 N N . THR A 1 43 ? -0.327 10.357 15.643 1.00 0.00 123 THR A N 11
ATOM 11066 C CA . THR A 1 43 ? 1.100 10.466 15.280 1.00 0.00 123 THR A CA 11
ATOM 11067 C C . THR A 1 43 ? 1.201 10.343 13.738 1.00 0.00 123 THR A C 11
ATOM 11068 O O . THR A 1 43 ? 0.757 9.362 13.124 1.00 0.00 123 THR A O 11
ATOM 11079 N N . ASP A 1 44 ? 1.807 11.370 13.141 1.00 0.00 124 ASP A N 11
ATOM 11080 C CA . ASP A 1 44 ? 2.097 11.382 11.679 1.00 0.00 124 ASP A CA 11
ATOM 11081 C C . ASP A 1 44 ? 3.317 10.451 11.318 1.00 0.00 124 ASP A C 11
ATOM 11082 O O . ASP A 1 44 ? 3.424 10.045 10.158 1.00 0.00 124 ASP A O 11
ATOM 11091 N N . ALA A 1 45 ? 4.216 10.094 12.278 1.00 0.00 125 ALA A N 11
ATOM 11092 C CA . ALA A 1 45 ? 5.325 9.136 12.076 1.00 0.00 125 ALA A CA 11
ATOM 11093 C C . ALA A 1 45 ? 4.797 7.742 11.613 1.00 0.00 125 ALA A C 11
ATOM 11094 O O . ALA A 1 45 ? 5.427 7.173 10.716 1.00 0.00 125 ALA A O 11
ATOM 11101 N N . GLU A 1 46 ? 3.653 7.213 12.163 1.00 0.00 126 GLU A N 11
ATOM 11102 C CA . GLU A 1 46 ? 3.059 5.931 11.674 1.00 0.00 126 GLU A CA 11
ATOM 11103 C C . GLU A 1 46 ? 2.791 5.974 10.112 1.00 0.00 126 GLU A C 11
ATOM 11104 O O . GLU A 1 46 ? 3.301 5.139 9.346 1.00 0.00 126 GLU A O 11
ATOM 11116 N N . VAL A 1 47 ? 2.043 7.024 9.684 1.00 0.00 127 VAL A N 11
ATOM 11117 C CA . VAL A 1 47 ? 1.638 7.245 8.282 1.00 0.00 127 VAL A CA 11
ATOM 11118 C C . VAL A 1 47 ? 2.771 7.723 7.332 1.00 0.00 127 VAL A C 11
ATOM 11119 O O . VAL A 1 47 ? 2.839 7.201 6.214 1.00 0.00 127 VAL A O 11
ATOM 11132 N N . GLU A 1 48 ? 3.669 8.648 7.740 1.00 0.00 128 GLU A N 11
ATOM 11133 C CA . GLU A 1 48 ? 4.808 9.084 6.888 1.00 0.00 128 GLU A CA 11
ATOM 11134 C C . GLU A 1 48 ? 5.839 7.923 6.731 1.00 0.00 128 GLU A C 11
ATOM 11135 O O . GLU A 1 48 ? 6.223 7.649 5.593 1.00 0.00 128 GLU A O 11
ATOM 11147 N N . GLU A 1 49 ? 6.246 7.190 7.800 1.00 0.00 129 GLU A N 11
ATOM 11148 C CA . GLU A 1 49 ? 7.166 6.028 7.662 1.00 0.00 129 GLU A CA 11
ATOM 11149 C C . GLU A 1 49 ? 6.539 4.882 6.798 1.00 0.00 129 GLU A C 11
ATOM 11150 O O . GLU A 1 49 ? 7.218 4.434 5.864 1.00 0.00 129 GLU A O 11
ATOM 11162 N N . ALA A 1 50 ? 5.275 4.439 7.053 1.00 0.00 130 ALA A N 11
ATOM 11163 C CA . ALA A 1 50 ? 4.655 3.378 6.214 1.00 0.00 130 ALA A CA 11
ATOM 11164 C C . ALA A 1 50 ? 4.425 3.778 4.719 1.00 0.00 130 ALA A C 11
ATOM 11165 O O . ALA A 1 50 ? 4.782 3.002 3.817 1.00 0.00 130 ALA A O 11
ATOM 11172 N N . MET A 1 51 ? 3.878 4.987 4.438 1.00 0.00 131 MET A N 11
ATOM 11173 C CA . MET A 1 51 ? 3.661 5.423 3.032 1.00 0.00 131 MET A CA 11
ATOM 11174 C C . MET A 1 51 ? 4.969 5.818 2.322 1.00 0.00 131 MET A C 11
ATOM 11175 O O . MET A 1 51 ? 5.018 5.584 1.116 1.00 0.00 131 MET A O 11
ATOM 11189 N N . LYS A 1 52 ? 5.995 6.412 2.965 1.00 0.00 132 LYS A N 11
ATOM 11190 C CA . LYS A 1 52 ? 7.290 6.640 2.281 1.00 0.00 132 LYS A CA 11
ATOM 11191 C C . LYS A 1 52 ? 8.060 5.290 2.086 1.00 0.00 132 LYS A C 11
ATOM 11192 O O . LYS A 1 52 ? 8.758 5.203 1.070 1.00 0.00 132 LYS A O 11
ATOM 11211 N N . GLU A 1 53 ? 7.985 4.249 2.965 1.00 0.00 133 GLU A N 11
ATOM 11212 C CA . GLU A 1 53 ? 8.607 2.931 2.650 1.00 0.00 133 GLU A CA 11
ATOM 11213 C C . GLU A 1 53 ? 7.859 2.241 1.441 1.00 0.00 133 GLU A C 11
ATOM 11214 O O . GLU A 1 53 ? 8.546 1.625 0.619 1.00 0.00 133 GLU A O 11
ATOM 11226 N N . ALA A 1 54 ? 6.505 2.389 1.303 1.00 0.00 134 ALA A N 11
ATOM 11227 C CA . ALA A 1 54 ? 5.765 1.826 0.142 1.00 0.00 134 ALA A CA 11
ATOM 11228 C C . ALA A 1 54 ? 5.774 2.699 -1.167 1.00 0.00 134 ALA A C 11
ATOM 11229 O O . ALA A 1 54 ? 5.746 2.115 -2.254 1.00 0.00 134 ALA A O 11
ATOM 11236 N N . ASP A 1 55 ? 5.836 4.066 -1.135 1.00 0.00 135 ASP A N 11
ATOM 11237 C CA . ASP A 1 55 ? 5.956 4.925 -2.361 1.00 0.00 135 ASP A CA 11
ATOM 11238 C C . ASP A 1 55 ? 7.478 5.135 -2.627 1.00 0.00 135 ASP A C 11
ATOM 11239 O O . ASP A 1 55 ? 8.151 5.930 -1.948 1.00 0.00 135 ASP A O 11
ATOM 11248 N N . GLU A 1 56 ? 7.993 4.449 -3.648 1.00 0.00 136 GLU A N 11
ATOM 11249 C CA . GLU A 1 56 ? 9.411 4.607 -4.101 1.00 0.00 136 GLU A CA 11
ATOM 11250 C C . GLU A 1 56 ? 9.739 6.080 -4.628 1.00 0.00 136 GLU A C 11
ATOM 11251 O O . GLU A 1 56 ? 10.852 6.572 -4.443 1.00 0.00 136 GLU A O 11
ATOM 11263 N N . ASP A 1 57 ? 8.728 6.740 -5.235 1.00 0.00 137 ASP A N 11
ATOM 11264 C CA . ASP A 1 57 ? 8.639 8.119 -5.782 1.00 0.00 137 ASP A CA 11
ATOM 11265 C C . ASP A 1 57 ? 7.361 8.062 -6.706 1.00 0.00 137 ASP A C 11
ATOM 11266 O O . ASP A 1 57 ? 7.568 8.746 -7.713 1.00 0.00 137 ASP A O 11
ATOM 11275 N N . GLY A 1 58 ? 6.740 7.025 -7.290 1.00 0.00 138 GLY A N 11
ATOM 11276 C CA . GLY A 1 58 ? 5.326 7.144 -7.776 1.00 0.00 138 GLY A CA 11
ATOM 11277 C C . GLY A 1 58 ? 4.544 8.483 -7.934 1.00 0.00 138 GLY A C 11
ATOM 11278 O O . GLY A 1 58 ? 3.332 8.371 -8.124 1.00 0.00 138 GLY A O 11
ATOM 11282 N N . ASN A 1 59 ? 5.158 9.691 -7.786 1.00 0.00 139 ASN A N 11
ATOM 11283 C CA . ASN A 1 59 ? 4.467 11.003 -7.758 1.00 0.00 139 ASN A CA 11
ATOM 11284 C C . ASN A 1 59 ? 3.788 11.261 -6.354 1.00 0.00 139 ASN A C 11
ATOM 11285 O O . ASN A 1 59 ? 3.155 12.318 -6.244 1.00 0.00 139 ASN A O 11
ATOM 11296 N N . GLY A 1 60 ? 3.916 10.418 -5.279 1.00 0.00 140 GLY A N 11
ATOM 11297 C CA . GLY A 1 60 ? 3.166 10.682 -4.030 1.00 0.00 140 GLY A CA 11
ATOM 11298 C C . GLY A 1 60 ? 1.819 9.915 -3.910 1.00 0.00 140 GLY A C 11
ATOM 11299 O O . GLY A 1 60 ? 1.231 9.996 -2.832 1.00 0.00 140 GLY A O 11
ATOM 11303 N N . VAL A 1 61 ? 1.259 9.266 -4.968 1.00 0.00 141 VAL A N 11
ATOM 11304 C CA . VAL A 1 61 ? 0.019 8.442 -4.833 1.00 0.00 141 VAL A CA 11
ATOM 11305 C C . VAL A 1 61 ? 0.430 7.114 -5.530 1.00 0.00 141 VAL A C 11
ATOM 11306 O O . VAL A 1 61 ? 0.830 7.035 -6.698 1.00 0.00 141 VAL A O 11
ATOM 11319 N N . ILE A 1 62 ? 0.329 6.074 -4.693 1.00 0.00 142 ILE A N 11
ATOM 11320 C CA . ILE A 1 62 ? 0.758 4.704 -4.991 1.00 0.00 142 ILE A CA 11
ATOM 11321 C C . ILE A 1 62 ? -0.228 3.917 -5.873 1.00 0.00 142 ILE A C 11
ATOM 11322 O O . ILE A 1 62 ? -1.393 3.758 -5.514 1.00 0.00 142 ILE A O 11
ATOM 11338 N N . ASP A 1 63 ? 0.281 3.381 -6.983 1.00 0.00 143 ASP A N 11
ATOM 11339 C CA . ASP A 1 63 ? -0.485 2.475 -7.852 1.00 0.00 143 ASP A CA 11
ATOM 11340 C C . ASP A 1 63 ? -0.152 1.038 -7.352 1.00 0.00 143 ASP A C 11
ATOM 11341 O O . ASP A 1 63 ? 0.916 0.747 -6.787 1.00 0.00 143 ASP A O 11
ATOM 11350 N N . ILE A 1 64 ? -1.100 0.118 -7.552 1.00 0.00 144 ILE A N 11
ATOM 11351 C CA . ILE A 1 64 ? -0.940 -1.295 -7.109 1.00 0.00 144 ILE A CA 11
ATOM 11352 C C . ILE A 1 64 ? 0.395 -1.953 -7.644 1.00 0.00 144 ILE A C 11
ATOM 11353 O O . ILE A 1 64 ? 1.010 -2.617 -6.809 1.00 0.00 144 ILE A O 11
ATOM 11369 N N . PRO A 1 65 ? 0.908 -1.801 -8.918 1.00 0.00 145 PRO A N 11
ATOM 11370 C CA . PRO A 1 65 ? 2.205 -2.374 -9.364 1.00 0.00 145 PRO A CA 11
ATOM 11371 C C . PRO A 1 65 ? 3.461 -1.989 -8.525 1.00 0.00 145 PRO A C 11
ATOM 11372 O O . PRO A 1 65 ? 4.400 -2.779 -8.550 1.00 0.00 145 PRO A O 11
ATOM 11383 N N . GLU A 1 66 ? 3.526 -0.830 -7.810 1.00 0.00 146 GLU A N 11
ATOM 11384 C CA . GLU A 1 66 ? 4.678 -0.497 -6.909 1.00 0.00 146 GLU A CA 11
ATOM 11385 C C . GLU A 1 66 ? 4.730 -1.543 -5.743 1.00 0.00 146 GLU A C 11
ATOM 11386 O O . GLU A 1 66 ? 5.713 -2.276 -5.649 1.00 0.00 146 GLU A O 11
ATOM 11398 N N . PHE A 1 67 ? 3.676 -1.606 -4.900 1.00 0.00 147 PHE A N 11
ATOM 11399 C CA . PHE A 1 67 ? 3.486 -2.618 -3.819 1.00 0.00 147 PHE A CA 11
ATOM 11400 C C . PHE A 1 67 ? 3.552 -4.104 -4.322 1.00 0.00 147 PHE A C 11
ATOM 11401 O O . PHE A 1 67 ? 4.242 -4.922 -3.698 1.00 0.00 147 PHE A O 11
ATOM 11418 N N . MET A 1 68 ? 2.848 -4.451 -5.429 1.00 0.00 148 MET A N 11
ATOM 11419 C CA . MET A 1 68 ? 2.941 -5.814 -6.048 1.00 0.00 148 MET A CA 11
ATOM 11420 C C . MET A 1 68 ? 4.442 -6.113 -6.471 1.00 0.00 148 MET A C 11
ATOM 11421 O O . MET A 1 68 ? 4.880 -7.253 -6.269 1.00 0.00 148 MET A O 11
ATOM 11435 N N . ASP A 1 69 ? 5.235 -5.136 -7.013 1.00 0.00 149 ASP A N 11
ATOM 11436 C CA . ASP A 1 69 ? 6.691 -5.337 -7.296 1.00 0.00 149 ASP A CA 11
ATOM 11437 C C . ASP A 1 69 ? 7.486 -5.500 -5.949 1.00 0.00 149 ASP A C 11
ATOM 11438 O O . ASP A 1 69 ? 8.241 -6.467 -5.799 1.00 0.00 149 ASP A O 11
ATOM 11447 N N . LEU A 1 70 ? 7.226 -4.593 -4.971 1.00 0.00 150 LEU A N 11
ATOM 11448 C CA . LEU A 1 70 ? 7.785 -4.560 -3.587 1.00 0.00 150 LEU A CA 11
ATOM 11449 C C . LEU A 1 70 ? 7.763 -5.960 -2.909 1.00 0.00 150 LEU A C 11
ATOM 11450 O O . LEU A 1 70 ? 8.772 -6.333 -2.307 1.00 0.00 150 LEU A O 11
ATOM 11466 N N . ILE A 1 71 ? 6.631 -6.715 -3.027 1.00 0.00 151 ILE A N 11
ATOM 11467 C CA . ILE A 1 71 ? 6.524 -8.071 -2.433 1.00 0.00 151 ILE A CA 11
ATOM 11468 C C . ILE A 1 71 ? 6.919 -9.213 -3.400 1.00 0.00 151 ILE A C 11
ATOM 11469 O O . ILE A 1 71 ? 7.788 -10.006 -3.007 1.00 0.00 151 ILE A O 11
ATOM 11485 N N . LYS A 1 72 ? 6.310 -9.352 -4.591 1.00 0.00 152 LYS A N 11
ATOM 11486 C CA . LYS A 1 72 ? 6.636 -10.488 -5.486 1.00 0.00 152 LYS A CA 11
ATOM 11487 C C . LYS A 1 72 ? 7.769 -10.306 -6.520 1.00 0.00 152 LYS A C 11
ATOM 11488 O O . LYS A 1 72 ? 8.498 -11.284 -6.726 1.00 0.00 152 LYS A O 11
ATOM 11507 N N . LYS A 1 73 ? 7.863 -9.147 -7.207 1.00 0.00 153 LYS A N 11
ATOM 11508 C CA . LYS A 1 73 ? 8.873 -9.012 -8.294 1.00 0.00 153 LYS A CA 11
ATOM 11509 C C . LYS A 1 73 ? 10.200 -8.269 -7.995 1.00 0.00 153 LYS A C 11
ATOM 11510 O O . LYS A 1 73 ? 11.210 -8.919 -7.722 1.00 0.00 153 LYS A O 11
ATOM 11529 N N . SER A 1 74 ? 10.167 -6.921 -7.972 1.00 0.00 154 SER A N 11
ATOM 11530 C CA . SER A 1 74 ? 11.399 -6.032 -7.823 1.00 0.00 154 SER A CA 11
ATOM 11531 C C . SER A 1 74 ? 12.215 -6.211 -9.162 1.00 0.00 154 SER A C 11
ATOM 11532 O O . SER A 1 74 ? 13.283 -6.829 -9.196 1.00 0.00 154 SER A O 11
ATOM 11540 N N . GLU A 1 7 ? -2.607 -13.840 -5.218 1.00 0.00 87 GLU A N 12
ATOM 11541 C CA . GLU A 1 7 ? -2.727 -12.377 -4.997 1.00 0.00 87 GLU A CA 12
ATOM 11542 C C . GLU A 1 7 ? -3.623 -12.027 -3.714 1.00 0.00 87 GLU A C 12
ATOM 11543 O O . GLU A 1 7 ? -3.690 -10.863 -3.339 1.00 0.00 87 GLU A O 12
ATOM 11555 N N . GLU A 1 8 ? -4.277 -13.014 -3.040 1.00 0.00 88 GLU A N 12
ATOM 11556 C CA . GLU A 1 8 ? -5.190 -12.950 -1.863 1.00 0.00 88 GLU A CA 12
ATOM 11557 C C . GLU A 1 8 ? -5.005 -11.776 -0.852 1.00 0.00 88 GLU A C 12
ATOM 11558 O O . GLU A 1 8 ? -5.775 -10.798 -0.831 1.00 0.00 88 GLU A O 12
ATOM 11570 N N . GLU A 1 9 ? -3.894 -11.861 -0.102 1.00 0.00 89 GLU A N 12
ATOM 11571 C CA . GLU A 1 9 ? -3.529 -10.859 0.939 1.00 0.00 89 GLU A CA 12
ATOM 11572 C C . GLU A 1 9 ? -3.429 -9.388 0.420 1.00 0.00 89 GLU A C 12
ATOM 11573 O O . GLU A 1 9 ? -4.051 -8.481 0.981 1.00 0.00 89 GLU A O 12
ATOM 11585 N N . ILE A 1 10 ? -2.675 -9.201 -0.671 1.00 0.00 90 ILE A N 12
ATOM 11586 C CA . ILE A 1 10 ? -2.455 -7.894 -1.323 1.00 0.00 90 ILE A CA 12
ATOM 11587 C C . ILE A 1 10 ? -3.717 -7.384 -2.074 1.00 0.00 90 ILE A C 12
ATOM 11588 O O . ILE A 1 10 ? -4.025 -6.205 -1.913 1.00 0.00 90 ILE A O 12
ATOM 11604 N N . LEU A 1 11 ? -4.413 -8.181 -2.914 1.00 0.00 91 LEU A N 12
ATOM 11605 C CA . LEU A 1 11 ? -5.636 -7.707 -3.619 1.00 0.00 91 LEU A CA 12
ATOM 11606 C C . LEU A 1 11 ? -6.708 -7.264 -2.594 1.00 0.00 91 LEU A C 12
ATOM 11607 O O . LEU A 1 11 ? -7.118 -6.105 -2.660 1.00 0.00 91 LEU A O 12
ATOM 11623 N N . ARG A 1 12 ? -7.072 -8.095 -1.588 1.00 0.00 92 ARG A N 12
ATOM 11624 C CA . ARG A 1 12 ? -8.071 -7.676 -0.579 1.00 0.00 92 ARG A CA 12
ATOM 11625 C C . ARG A 1 12 ? -7.537 -6.482 0.283 1.00 0.00 92 ARG A C 12
ATOM 11626 O O . ARG A 1 12 ? -8.252 -5.477 0.336 1.00 0.00 92 ARG A O 12
ATOM 11647 N N . ALA A 1 13 ? -6.290 -6.485 0.819 1.00 0.00 93 ALA A N 12
ATOM 11648 C CA . ALA A 1 13 ? -5.780 -5.334 1.605 1.00 0.00 93 ALA A CA 12
ATOM 11649 C C . ALA A 1 13 ? -5.517 -4.056 0.771 1.00 0.00 93 ALA A C 12
ATOM 11650 O O . ALA A 1 13 ? -6.205 -3.082 1.062 1.00 0.00 93 ALA A O 12
ATOM 11657 N N . PHE A 1 14 ? -4.611 -4.030 -0.235 1.00 0.00 94 PHE A N 12
ATOM 11658 C CA . PHE A 1 14 ? -4.368 -2.818 -1.086 1.00 0.00 94 PHE A CA 12
ATOM 11659 C C . PHE A 1 14 ? -5.634 -2.345 -1.831 1.00 0.00 94 PHE A C 12
ATOM 11660 O O . PHE A 1 14 ? -5.916 -1.144 -1.816 1.00 0.00 94 PHE A O 12
ATOM 11677 N N . LYS A 1 15 ? -6.337 -3.248 -2.546 1.00 0.00 95 LYS A N 12
ATOM 11678 C CA . LYS A 1 15 ? -7.528 -2.834 -3.326 1.00 0.00 95 LYS A CA 12
ATOM 11679 C C . LYS A 1 15 ? -8.701 -2.391 -2.347 1.00 0.00 95 LYS A C 12
ATOM 11680 O O . LYS A 1 15 ? -9.519 -1.585 -2.796 1.00 0.00 95 LYS A O 12
ATOM 11699 N N . VAL A 1 16 ? -8.790 -2.831 -1.042 1.00 0.00 96 VAL A N 12
ATOM 11700 C CA . VAL A 1 16 ? -9.731 -2.198 -0.047 1.00 0.00 96 VAL A CA 12
ATOM 11701 C C . VAL A 1 16 ? -9.186 -0.768 0.271 1.00 0.00 96 VAL A C 12
ATOM 11702 O O . VAL A 1 16 ? -9.957 0.196 0.283 1.00 0.00 96 VAL A O 12
ATOM 11715 N N . PHE A 1 17 ? -7.868 -0.682 0.566 1.00 0.00 97 PHE A N 12
ATOM 11716 C CA . PHE A 1 17 ? -7.145 0.550 0.888 1.00 0.00 97 PHE A CA 12
ATOM 11717 C C . PHE A 1 17 ? -7.389 1.756 -0.098 1.00 0.00 97 PHE A C 12
ATOM 11718 O O . PHE A 1 17 ? -7.393 2.912 0.331 1.00 0.00 97 PHE A O 12
ATOM 11735 N N . ASP A 1 18 ? -7.587 1.451 -1.404 1.00 0.00 98 ASP A N 12
ATOM 11736 C CA . ASP A 1 18 ? -7.925 2.391 -2.495 1.00 0.00 98 ASP A CA 12
ATOM 11737 C C . ASP A 1 18 ? -9.378 2.941 -2.227 1.00 0.00 98 ASP A C 12
ATOM 11738 O O . ASP A 1 18 ? -10.386 2.279 -2.514 1.00 0.00 98 ASP A O 12
ATOM 11747 N N . ALA A 1 19 ? -9.468 4.127 -1.589 1.00 0.00 99 ALA A N 12
ATOM 11748 C CA . ALA A 1 19 ? -10.771 4.795 -1.286 1.00 0.00 99 ALA A CA 12
ATOM 11749 C C . ALA A 1 19 ? -11.500 5.285 -2.576 1.00 0.00 99 ALA A C 12
ATOM 11750 O O . ALA A 1 19 ? -12.698 5.037 -2.728 1.00 0.00 99 ALA A O 12
ATOM 11757 N N . ASN A 1 20 ? -10.750 5.953 -3.481 1.00 0.00 100 ASN A N 12
ATOM 11758 C CA . ASN A 1 20 ? -11.244 6.432 -4.816 1.00 0.00 100 ASN A CA 12
ATOM 11759 C C . ASN A 1 20 ? -12.044 5.378 -5.685 1.00 0.00 100 ASN A C 12
ATOM 11760 O O . ASN A 1 20 ? -12.849 5.825 -6.509 1.00 0.00 100 ASN A O 12
ATOM 11771 N N . GLY A 1 21 ? -11.879 4.041 -5.532 1.00 0.00 101 GLY A N 12
ATOM 11772 C CA . GLY A 1 21 ? -12.577 3.056 -6.400 1.00 0.00 101 GLY A CA 12
ATOM 11773 C C . GLY A 1 21 ? -11.942 2.752 -7.795 1.00 0.00 101 GLY A C 12
ATOM 11774 O O . GLY A 1 21 ? -12.562 2.045 -8.591 1.00 0.00 101 GLY A O 12
ATOM 11778 N N . ASP A 1 22 ? -10.732 3.269 -8.081 1.00 0.00 102 ASP A N 12
ATOM 11779 C CA . ASP A 1 22 ? -9.943 3.009 -9.303 1.00 0.00 102 ASP A CA 12
ATOM 11780 C C . ASP A 1 22 ? -8.502 2.797 -8.802 1.00 0.00 102 ASP A C 12
ATOM 11781 O O . ASP A 1 22 ? -8.064 3.845 -8.328 1.00 0.00 102 ASP A O 12
ATOM 11790 N N . GLY A 1 23 ? -8.045 1.677 -8.243 1.00 0.00 103 GLY A N 12
ATOM 11791 C CA . GLY A 1 23 ? -6.590 1.432 -8.063 1.00 0.00 103 GLY A CA 12
ATOM 11792 C C . GLY A 1 23 ? -5.531 2.326 -7.393 1.00 0.00 103 GLY A C 12
ATOM 11793 O O . GLY A 1 23 ? -4.508 1.792 -6.963 1.00 0.00 103 GLY A O 12
ATOM 11797 N N . VAL A 1 24 ? -5.723 3.656 -7.371 1.00 0.00 104 VAL A N 12
ATOM 11798 C CA . VAL A 1 24 ? -4.717 4.598 -6.801 1.00 0.00 104 VAL A CA 12
ATOM 11799 C C . VAL A 1 24 ? -5.109 5.127 -5.379 1.00 0.00 104 VAL A C 12
ATOM 11800 O O . VAL A 1 24 ? -6.244 5.527 -5.106 1.00 0.00 104 VAL A O 12
ATOM 11813 N N . ILE A 1 25 ? -4.079 5.131 -4.516 1.00 0.00 105 ILE A N 12
ATOM 11814 C CA . ILE A 1 25 ? -4.130 5.586 -3.096 1.00 0.00 105 ILE A CA 12
ATOM 11815 C C . ILE A 1 25 ? -3.314 6.903 -2.919 1.00 0.00 105 ILE A C 12
ATOM 11816 O O . ILE A 1 25 ? -2.139 6.976 -3.283 1.00 0.00 105 ILE A O 12
ATOM 11832 N N . ASP A 1 26 ? -3.926 7.869 -2.217 1.00 0.00 106 ASP A N 12
ATOM 11833 C CA . ASP A 1 26 ? -3.301 9.172 -1.858 1.00 0.00 106 ASP A CA 12
ATOM 11834 C C . ASP A 1 26 ? -3.018 9.269 -0.316 1.00 0.00 106 ASP A C 12
ATOM 11835 O O . ASP A 1 26 ? -3.398 8.392 0.474 1.00 0.00 106 ASP A O 12
ATOM 11844 N N . PHE A 1 27 ? -2.321 10.342 0.119 1.00 0.00 107 PHE A N 12
ATOM 11845 C CA . PHE A 1 27 ? -1.967 10.547 1.552 1.00 0.00 107 PHE A CA 12
ATOM 11846 C C . PHE A 1 27 ? -3.189 10.740 2.498 1.00 0.00 107 PHE A C 12
ATOM 11847 O O . PHE A 1 27 ? -3.179 10.108 3.554 1.00 0.00 107 PHE A O 12
ATOM 11864 N N . ASP A 1 28 ? -4.210 11.567 2.166 1.00 0.00 108 ASP A N 12
ATOM 11865 C CA . ASP A 1 28 ? -5.435 11.716 3.033 1.00 0.00 108 ASP A CA 12
ATOM 11866 C C . ASP A 1 28 ? -6.224 10.357 3.189 1.00 0.00 108 ASP A C 12
ATOM 11867 O O . ASP A 1 28 ? -6.566 9.962 4.319 1.00 0.00 108 ASP A O 12
ATOM 11876 N N . GLU A 1 29 ? -6.459 9.641 2.060 1.00 0.00 109 GLU A N 12
ATOM 11877 C CA . GLU A 1 29 ? -7.091 8.288 2.031 1.00 0.00 109 GLU A CA 12
ATOM 11878 C C . GLU A 1 29 ? -6.384 7.284 3.016 1.00 0.00 109 GLU A C 12
ATOM 11879 O O . GLU A 1 29 ? -7.033 6.673 3.865 1.00 0.00 109 GLU A O 12
ATOM 11891 N N . PHE A 1 30 ? -5.038 7.208 2.915 1.00 0.00 110 PHE A N 12
ATOM 11892 C CA . PHE A 1 30 ? -4.146 6.335 3.731 1.00 0.00 110 PHE A CA 12
ATOM 11893 C C . PHE A 1 30 ? -4.213 6.761 5.218 1.00 0.00 110 PHE A C 12
ATOM 11894 O O . PHE A 1 30 ? -4.533 5.924 6.054 1.00 0.00 110 PHE A O 12
ATOM 11911 N N . LYS A 1 31 ? -3.996 8.057 5.526 1.00 0.00 111 LYS A N 12
ATOM 11912 C CA . LYS A 1 31 ? -4.112 8.637 6.890 1.00 0.00 111 LYS A CA 12
ATOM 11913 C C . LYS A 1 31 ? -5.421 8.209 7.644 1.00 0.00 111 LYS A C 12
ATOM 11914 O O . LYS A 1 31 ? -5.332 7.726 8.777 1.00 0.00 111 LYS A O 12
ATOM 11933 N N . PHE A 1 32 ? -6.599 8.340 7.002 1.00 0.00 112 PHE A N 12
ATOM 11934 C CA . PHE A 1 32 ? -7.892 7.902 7.594 1.00 0.00 112 PHE A CA 12
ATOM 11935 C C . PHE A 1 32 ? -8.066 6.338 7.696 1.00 0.00 112 PHE A C 12
ATOM 11936 O O . PHE A 1 32 ? -8.387 5.818 8.767 1.00 0.00 112 PHE A O 12
ATOM 11953 N N . ILE A 1 33 ? -7.886 5.635 6.566 1.00 0.00 113 ILE A N 12
ATOM 11954 C CA . ILE A 1 33 ? -8.085 4.163 6.410 1.00 0.00 113 ILE A CA 12
ATOM 11955 C C . ILE A 1 33 ? -7.077 3.183 7.078 1.00 0.00 113 ILE A C 12
ATOM 11956 O O . ILE A 1 33 ? -7.442 2.036 7.346 1.00 0.00 113 ILE A O 12
ATOM 11972 N N . MET A 1 34 ? -5.822 3.634 7.269 1.00 0.00 114 MET A N 12
ATOM 11973 C CA . MET A 1 34 ? -4.696 2.889 7.919 1.00 0.00 114 MET A CA 12
ATOM 11974 C C . MET A 1 34 ? -5.202 2.214 9.219 1.00 0.00 114 MET A C 12
ATOM 11975 O O . MET A 1 34 ? -5.329 0.988 9.291 1.00 0.00 114 MET A O 12
ATOM 11989 N N . GLN A 1 35 ? -5.522 3.078 10.186 1.00 0.00 115 GLN A N 12
ATOM 11990 C CA . GLN A 1 35 ? -6.188 2.670 11.440 1.00 0.00 115 GLN A CA 12
ATOM 11991 C C . GLN A 1 35 ? -7.544 3.475 11.360 1.00 0.00 115 GLN A C 12
ATOM 11992 O O . GLN A 1 35 ? -7.739 4.596 11.837 1.00 0.00 115 GLN A O 12
ATOM 12006 N N . LYS A 1 36 ? -8.419 2.777 10.621 1.00 0.00 116 LYS A N 12
ATOM 12007 C CA . LYS A 1 36 ? -9.811 3.095 10.178 1.00 0.00 116 LYS A CA 12
ATOM 12008 C C . LYS A 1 36 ? -10.751 4.110 10.920 1.00 0.00 116 LYS A C 12
ATOM 12009 O O . LYS A 1 36 ? -11.070 5.151 10.335 1.00 0.00 116 LYS A O 12
ATOM 12028 N N . VAL A 1 37 ? -11.223 3.801 12.145 1.00 0.00 117 VAL A N 12
ATOM 12029 C CA . VAL A 1 37 ? -12.195 4.647 12.891 1.00 0.00 117 VAL A CA 12
ATOM 12030 C C . VAL A 1 37 ? -11.539 5.760 13.771 1.00 0.00 117 VAL A C 12
ATOM 12031 O O . VAL A 1 37 ? -11.388 5.620 14.989 1.00 0.00 117 VAL A O 12
ATOM 12044 N N . GLY A 1 38 ? -11.153 6.873 13.123 1.00 0.00 118 GLY A N 12
ATOM 12045 C CA . GLY A 1 38 ? -10.572 8.045 13.814 1.00 0.00 118 GLY A CA 12
ATOM 12046 C C . GLY A 1 38 ? -9.148 8.048 14.413 1.00 0.00 118 GLY A C 12
ATOM 12047 O O . GLY A 1 38 ? -8.700 9.154 14.731 1.00 0.00 118 GLY A O 12
ATOM 12051 N N . GLU A 1 39 ? -8.424 6.916 14.584 1.00 0.00 119 GLU A N 12
ATOM 12052 C CA . GLU A 1 39 ? -7.050 6.933 15.184 1.00 0.00 119 GLU A CA 12
ATOM 12053 C C . GLU A 1 39 ? -5.858 7.272 14.177 1.00 0.00 119 GLU A C 12
ATOM 12054 O O . GLU A 1 39 ? -4.702 6.924 14.425 1.00 0.00 119 GLU A O 12
ATOM 12066 N N . GLU A 1 40 ? -6.139 8.014 13.087 1.00 0.00 120 GLU A N 12
ATOM 12067 C CA . GLU A 1 40 ? -5.192 8.482 12.016 1.00 0.00 120 GLU A CA 12
ATOM 12068 C C . GLU A 1 40 ? -3.734 8.973 12.380 1.00 0.00 120 GLU A C 12
ATOM 12069 O O . GLU A 1 40 ? -3.660 9.447 13.515 1.00 0.00 120 GLU A O 12
ATOM 12081 N N . PRO A 1 41 ? -2.630 9.006 11.529 1.00 0.00 121 PRO A N 12
ATOM 12082 C CA . PRO A 1 41 ? -1.243 9.476 11.884 1.00 0.00 121 PRO A CA 12
ATOM 12083 C C . PRO A 1 41 ? -0.904 10.072 13.271 1.00 0.00 121 PRO A C 12
ATOM 12084 O O . PRO A 1 41 ? -0.513 11.222 13.486 1.00 0.00 121 PRO A O 12
ATOM 12095 N N . LEU A 1 42 ? -1.055 9.109 14.178 1.00 0.00 122 LEU A N 12
ATOM 12096 C CA . LEU A 1 42 ? -0.870 9.214 15.631 1.00 0.00 122 LEU A CA 12
ATOM 12097 C C . LEU A 1 42 ? 0.683 9.142 15.795 1.00 0.00 122 LEU A C 12
ATOM 12098 O O . LEU A 1 42 ? 1.197 10.234 16.069 1.00 0.00 122 LEU A O 12
ATOM 12114 N N . THR A 1 43 ? 1.475 8.029 15.647 1.00 0.00 123 THR A N 12
ATOM 12115 C CA . THR A 1 43 ? 2.953 8.166 15.615 1.00 0.00 123 THR A CA 12
ATOM 12116 C C . THR A 1 43 ? 3.163 8.287 14.076 1.00 0.00 123 THR A C 12
ATOM 12117 O O . THR A 1 43 ? 2.937 7.365 13.279 1.00 0.00 123 THR A O 12
ATOM 12128 N N . ASP A 1 44 ? 3.583 9.492 13.718 1.00 0.00 124 ASP A N 12
ATOM 12129 C CA . ASP A 1 44 ? 3.824 9.905 12.315 1.00 0.00 124 ASP A CA 12
ATOM 12130 C C . ASP A 1 44 ? 4.916 9.141 11.538 1.00 0.00 124 ASP A C 12
ATOM 12131 O O . ASP A 1 44 ? 4.771 8.952 10.326 1.00 0.00 124 ASP A O 12
ATOM 12140 N N . ALA A 1 45 ? 5.981 8.705 12.228 1.00 0.00 125 ALA A N 12
ATOM 12141 C CA . ALA A 1 45 ? 7.063 7.929 11.597 1.00 0.00 125 ALA A CA 12
ATOM 12142 C C . ALA A 1 45 ? 6.603 6.560 11.045 1.00 0.00 125 ALA A C 12
ATOM 12143 O O . ALA A 1 45 ? 7.016 6.229 9.931 1.00 0.00 125 ALA A O 12
ATOM 12150 N N . GLU A 1 46 ? 5.724 5.793 11.741 1.00 0.00 126 GLU A N 12
ATOM 12151 C CA . GLU A 1 46 ? 5.230 4.492 11.216 1.00 0.00 126 GLU A CA 12
ATOM 12152 C C . GLU A 1 46 ? 4.482 4.628 9.840 1.00 0.00 126 GLU A C 12
ATOM 12153 O O . GLU A 1 46 ? 4.847 3.989 8.840 1.00 0.00 126 GLU A O 12
ATOM 12165 N N . VAL A 1 47 ? 3.493 5.549 9.815 1.00 0.00 127 VAL A N 12
ATOM 12166 C CA . VAL A 1 47 ? 2.631 5.819 8.646 1.00 0.00 127 VAL A CA 12
ATOM 12167 C C . VAL A 1 47 ? 3.374 6.593 7.529 1.00 0.00 127 VAL A C 12
ATOM 12168 O O . VAL A 1 47 ? 3.269 6.155 6.377 1.00 0.00 127 VAL A O 12
ATOM 12181 N N . GLU A 1 48 ? 4.103 7.704 7.819 1.00 0.00 128 GLU A N 12
ATOM 12182 C CA . GLU A 1 48 ? 4.855 8.426 6.760 1.00 0.00 128 GLU A CA 12
ATOM 12183 C C . GLU A 1 48 ? 6.001 7.542 6.173 1.00 0.00 128 GLU A C 12
ATOM 12184 O O . GLU A 1 48 ? 6.109 7.489 4.947 1.00 0.00 128 GLU A O 12
ATOM 12196 N N . GLU A 1 49 ? 6.821 6.818 6.978 1.00 0.00 129 GLU A N 12
ATOM 12197 C CA . GLU A 1 49 ? 7.880 5.929 6.423 1.00 0.00 129 GLU A CA 12
ATOM 12198 C C . GLU A 1 49 ? 7.278 4.737 5.601 1.00 0.00 129 GLU A C 12
ATOM 12199 O O . GLU A 1 49 ? 7.783 4.493 4.494 1.00 0.00 129 GLU A O 12
ATOM 12211 N N . ALA A 1 50 ? 6.198 4.043 6.069 1.00 0.00 130 ALA A N 12
ATOM 12212 C CA . ALA A 1 50 ? 5.559 2.964 5.261 1.00 0.00 130 ALA A CA 12
ATOM 12213 C C . ALA A 1 50 ? 4.947 3.488 3.921 1.00 0.00 130 ALA A C 12
ATOM 12214 O O . ALA A 1 50 ? 5.221 2.899 2.866 1.00 0.00 130 ALA A O 12
ATOM 12221 N N . MET A 1 51 ? 4.166 4.600 3.951 1.00 0.00 131 MET A N 12
ATOM 12222 C CA . MET A 1 51 ? 3.597 5.216 2.718 1.00 0.00 131 MET A CA 12
ATOM 12223 C C . MET A 1 51 ? 4.688 5.829 1.821 1.00 0.00 131 MET A C 12
ATOM 12224 O O . MET A 1 51 ? 4.500 5.711 0.618 1.00 0.00 131 MET A O 12
ATOM 12238 N N . LYS A 1 52 ? 5.769 6.470 2.311 1.00 0.00 132 LYS A N 12
ATOM 12239 C CA . LYS A 1 52 ? 6.858 6.953 1.420 1.00 0.00 132 LYS A CA 12
ATOM 12240 C C . LYS A 1 52 ? 7.614 5.747 0.765 1.00 0.00 132 LYS A C 12
ATOM 12241 O O . LYS A 1 52 ? 7.910 5.859 -0.425 1.00 0.00 132 LYS A O 12
ATOM 12260 N N . GLU A 1 53 ? 7.967 4.626 1.471 1.00 0.00 133 GLU A N 12
ATOM 12261 C CA . GLU A 1 53 ? 8.577 3.445 0.778 1.00 0.00 133 GLU A CA 12
ATOM 12262 C C . GLU A 1 53 ? 7.590 2.881 -0.317 1.00 0.00 133 GLU A C 12
ATOM 12263 O O . GLU A 1 53 ? 8.041 2.547 -1.417 1.00 0.00 133 GLU A O 12
ATOM 12275 N N . ALA A 1 54 ? 6.269 2.806 -0.009 1.00 0.00 134 ALA A N 12
ATOM 12276 C CA . ALA A 1 54 ? 5.232 2.373 -0.976 1.00 0.00 134 ALA A CA 12
ATOM 12277 C C . ALA A 1 54 ? 4.942 3.406 -2.137 1.00 0.00 134 ALA A C 12
ATOM 12278 O O . ALA A 1 54 ? 4.614 2.980 -3.245 1.00 0.00 134 ALA A O 12
ATOM 12285 N N . ASP A 1 55 ? 5.347 4.694 -2.027 1.00 0.00 135 ASP A N 12
ATOM 12286 C CA . ASP A 1 55 ? 5.416 5.607 -3.197 1.00 0.00 135 ASP A CA 12
ATOM 12287 C C . ASP A 1 55 ? 6.913 5.401 -3.677 1.00 0.00 135 ASP A C 12
ATOM 12288 O O . ASP A 1 55 ? 7.857 5.966 -3.110 1.00 0.00 135 ASP A O 12
ATOM 12297 N N . GLU A 1 56 ? 7.135 4.646 -4.749 1.00 0.00 136 GLU A N 12
ATOM 12298 C CA . GLU A 1 56 ? 8.512 4.430 -5.292 1.00 0.00 136 GLU A CA 12
ATOM 12299 C C . GLU A 1 56 ? 9.156 5.653 -6.058 1.00 0.00 136 GLU A C 12
ATOM 12300 O O . GLU A 1 56 ? 10.380 5.690 -6.221 1.00 0.00 136 GLU A O 12
ATOM 12312 N N . ASP A 1 57 ? 8.353 6.619 -6.561 1.00 0.00 137 ASP A N 12
ATOM 12313 C CA . ASP A 1 57 ? 8.855 7.771 -7.381 1.00 0.00 137 ASP A CA 12
ATOM 12314 C C . ASP A 1 57 ? 9.244 9.112 -6.671 1.00 0.00 137 ASP A C 12
ATOM 12315 O O . ASP A 1 57 ? 9.944 9.933 -7.280 1.00 0.00 137 ASP A O 12
ATOM 12324 N N . GLY A 1 58 ? 8.912 9.318 -5.389 1.00 0.00 138 GLY A N 12
ATOM 12325 C CA . GLY A 1 58 ? 9.120 10.614 -4.694 1.00 0.00 138 GLY A CA 12
ATOM 12326 C C . GLY A 1 58 ? 8.006 11.697 -4.942 1.00 0.00 138 GLY A C 12
ATOM 12327 O O . GLY A 1 58 ? 8.128 12.816 -4.440 1.00 0.00 138 GLY A O 12
ATOM 12331 N N . ASN A 1 59 ? 6.909 11.338 -5.647 1.00 0.00 139 ASN A N 12
ATOM 12332 C CA . ASN A 1 59 ? 5.726 12.197 -5.928 1.00 0.00 139 ASN A CA 12
ATOM 12333 C C . ASN A 1 59 ? 4.727 12.297 -4.717 1.00 0.00 139 ASN A C 12
ATOM 12334 O O . ASN A 1 59 ? 4.260 13.398 -4.414 1.00 0.00 139 ASN A O 12
ATOM 12345 N N . GLY A 1 60 ? 4.402 11.166 -4.060 1.00 0.00 140 GLY A N 12
ATOM 12346 C CA . GLY A 1 60 ? 3.452 11.094 -2.917 1.00 0.00 140 GLY A CA 12
ATOM 12347 C C . GLY A 1 60 ? 2.098 10.367 -3.171 1.00 0.00 140 GLY A C 12
ATOM 12348 O O . GLY A 1 60 ? 1.154 10.585 -2.408 1.00 0.00 140 GLY A O 12
ATOM 12352 N N . VAL A 1 61 ? 2.009 9.508 -4.207 1.00 0.00 141 VAL A N 12
ATOM 12353 C CA . VAL A 1 61 ? 0.771 8.748 -4.569 1.00 0.00 141 VAL A CA 12
ATOM 12354 C C . VAL A 1 61 ? 1.196 7.334 -5.038 1.00 0.00 141 VAL A C 12
ATOM 12355 O O . VAL A 1 61 ? 2.335 7.092 -5.463 1.00 0.00 141 VAL A O 12
ATOM 12368 N N . ILE A 1 62 ? 0.229 6.397 -4.971 1.00 0.00 142 ILE A N 12
ATOM 12369 C CA . ILE A 1 62 ? 0.496 4.976 -5.271 1.00 0.00 142 ILE A CA 12
ATOM 12370 C C . ILE A 1 62 ? -0.540 4.216 -6.131 1.00 0.00 142 ILE A C 12
ATOM 12371 O O . ILE A 1 62 ? -1.710 4.129 -5.774 1.00 0.00 142 ILE A O 12
ATOM 12387 N N . ASP A 1 63 ? -0.037 3.560 -7.180 1.00 0.00 143 ASP A N 12
ATOM 12388 C CA . ASP A 1 63 ? -0.801 2.620 -8.014 1.00 0.00 143 ASP A CA 12
ATOM 12389 C C . ASP A 1 63 ? -0.494 1.196 -7.440 1.00 0.00 143 ASP A C 12
ATOM 12390 O O . ASP A 1 63 ? 0.563 0.921 -6.851 1.00 0.00 143 ASP A O 12
ATOM 12399 N N . ILE A 1 64 ? -1.417 0.247 -7.632 1.00 0.00 144 ILE A N 12
ATOM 12400 C CA . ILE A 1 64 ? -1.260 -1.145 -7.107 1.00 0.00 144 ILE A CA 12
ATOM 12401 C C . ILE A 1 64 ? 0.122 -1.828 -7.479 1.00 0.00 144 ILE A C 12
ATOM 12402 O O . ILE A 1 64 ? 0.680 -2.419 -6.548 1.00 0.00 144 ILE A O 12
ATOM 12418 N N . PRO A 1 65 ? 0.732 -1.770 -8.714 1.00 0.00 145 PRO A N 12
ATOM 12419 C CA . PRO A 1 65 ? 2.060 -2.378 -9.012 1.00 0.00 145 PRO A CA 12
ATOM 12420 C C . PRO A 1 65 ? 3.272 -1.944 -8.125 1.00 0.00 145 PRO A C 12
ATOM 12421 O O . PRO A 1 65 ? 4.172 -2.767 -7.953 1.00 0.00 145 PRO A O 12
ATOM 12432 N N . GLU A 1 66 ? 3.320 -0.704 -7.569 1.00 0.00 146 GLU A N 12
ATOM 12433 C CA . GLU A 1 66 ? 4.416 -0.249 -6.650 1.00 0.00 146 GLU A CA 12
ATOM 12434 C C . GLU A 1 66 ? 4.458 -1.127 -5.350 1.00 0.00 146 GLU A C 12
ATOM 12435 O O . GLU A 1 66 ? 5.447 -1.828 -5.115 1.00 0.00 146 GLU A O 12
ATOM 12447 N N . PHE A 1 67 ? 3.371 -1.109 -4.538 1.00 0.00 147 PHE A N 12
ATOM 12448 C CA . PHE A 1 67 ? 3.216 -1.975 -3.331 1.00 0.00 147 PHE A CA 12
ATOM 12449 C C . PHE A 1 67 ? 3.390 -3.510 -3.653 1.00 0.00 147 PHE A C 12
ATOM 12450 O O . PHE A 1 67 ? 4.032 -4.238 -2.878 1.00 0.00 147 PHE A O 12
ATOM 12467 N N . MET A 1 68 ? 2.802 -3.988 -4.780 1.00 0.00 148 MET A N 12
ATOM 12468 C CA . MET A 1 68 ? 2.980 -5.396 -5.257 1.00 0.00 148 MET A CA 12
ATOM 12469 C C . MET A 1 68 ? 4.520 -5.701 -5.458 1.00 0.00 148 MET A C 12
ATOM 12470 O O . MET A 1 68 ? 4.946 -6.782 -5.035 1.00 0.00 148 MET A O 12
ATOM 12484 N N . ASP A 1 69 ? 5.353 -4.786 -6.040 1.00 0.00 149 ASP A N 12
ATOM 12485 C CA . ASP A 1 69 ? 6.828 -4.981 -6.138 1.00 0.00 149 ASP A CA 12
ATOM 12486 C C . ASP A 1 69 ? 7.500 -4.882 -4.715 1.00 0.00 149 ASP A C 12
ATOM 12487 O O . ASP A 1 69 ? 8.475 -5.593 -4.469 1.00 0.00 149 ASP A O 12
ATOM 12496 N N . LEU A 1 70 ? 7.000 -4.039 -3.767 1.00 0.00 150 LEU A N 12
ATOM 12497 C CA . LEU A 1 70 ? 7.512 -3.989 -2.363 1.00 0.00 150 LEU A CA 12
ATOM 12498 C C . LEU A 1 70 ? 7.386 -5.374 -1.658 1.00 0.00 150 LEU A C 12
ATOM 12499 O O . LEU A 1 70 ? 8.342 -5.780 -0.996 1.00 0.00 150 LEU A O 12
ATOM 12515 N N . ILE A 1 71 ? 6.240 -6.092 -1.754 1.00 0.00 151 ILE A N 12
ATOM 12516 C CA . ILE A 1 71 ? 6.124 -7.425 -1.091 1.00 0.00 151 ILE A CA 12
ATOM 12517 C C . ILE A 1 71 ? 6.818 -8.538 -1.945 1.00 0.00 151 ILE A C 12
ATOM 12518 O O . ILE A 1 71 ? 7.559 -9.330 -1.354 1.00 0.00 151 ILE A O 12
ATOM 12534 N N . LYS A 1 72 ? 6.619 -8.615 -3.279 1.00 0.00 152 LYS A N 12
ATOM 12535 C CA . LYS A 1 72 ? 7.299 -9.636 -4.132 1.00 0.00 152 LYS A CA 12
ATOM 12536 C C . LYS A 1 72 ? 8.869 -9.520 -4.172 1.00 0.00 152 LYS A C 12
ATOM 12537 O O . LYS A 1 72 ? 9.545 -10.540 -4.004 1.00 0.00 152 LYS A O 12
ATOM 12556 N N . LYS A 1 73 ? 9.416 -8.315 -4.427 1.00 0.00 153 LYS A N 12
ATOM 12557 C CA . LYS A 1 73 ? 10.873 -8.037 -4.464 1.00 0.00 153 LYS A CA 12
ATOM 12558 C C . LYS A 1 73 ? 11.408 -7.540 -3.081 1.00 0.00 153 LYS A C 12
ATOM 12559 O O . LYS A 1 73 ? 12.132 -8.296 -2.430 1.00 0.00 153 LYS A O 12
ATOM 12578 N N . SER A 1 74 ? 11.046 -6.289 -2.689 1.00 0.00 154 SER A N 12
ATOM 12579 C CA . SER A 1 74 ? 11.432 -5.585 -1.389 1.00 0.00 154 SER A CA 12
ATOM 12580 C C . SER A 1 74 ? 12.513 -4.477 -1.584 1.00 0.00 154 SER A C 12
ATOM 12581 O O . SER A 1 74 ? 12.207 -3.330 -1.241 1.00 0.00 154 SER A O 12
ATOM 12589 N N . GLU A 1 7 ? -1.354 -13.907 -1.148 1.00 0.00 87 GLU A N 13
ATOM 12590 C CA . GLU A 1 7 ? -2.227 -13.012 -1.950 1.00 0.00 87 GLU A CA 13
ATOM 12591 C C . GLU A 1 7 ? -3.131 -12.055 -1.087 1.00 0.00 87 GLU A C 13
ATOM 12592 O O . GLU A 1 7 ? -3.281 -10.863 -1.413 1.00 0.00 87 GLU A O 13
ATOM 12604 N N . GLU A 1 8 ? -3.699 -12.620 0.008 1.00 0.00 88 GLU A N 13
ATOM 12605 C CA . GLU A 1 8 ? -4.588 -11.957 0.985 1.00 0.00 88 GLU A CA 13
ATOM 12606 C C . GLU A 1 8 ? -4.196 -10.519 1.385 1.00 0.00 88 GLU A C 13
ATOM 12607 O O . GLU A 1 8 ? -4.836 -9.558 0.947 1.00 0.00 88 GLU A O 13
ATOM 12619 N N . GLU A 1 9 ? -3.097 -10.378 2.131 1.00 0.00 89 GLU A N 13
ATOM 12620 C CA . GLU A 1 9 ? -2.656 -9.054 2.611 1.00 0.00 89 GLU A CA 13
ATOM 12621 C C . GLU A 1 9 ? -2.379 -8.017 1.495 1.00 0.00 89 GLU A C 13
ATOM 12622 O O . GLU A 1 9 ? -2.929 -6.918 1.576 1.00 0.00 89 GLU A O 13
ATOM 12634 N N . ILE A 1 10 ? -1.676 -8.369 0.404 1.00 0.00 90 ILE A N 13
ATOM 12635 C CA . ILE A 1 10 ? -1.366 -7.381 -0.639 1.00 0.00 90 ILE A CA 13
ATOM 12636 C C . ILE A 1 10 ? -2.541 -7.044 -1.569 1.00 0.00 90 ILE A C 13
ATOM 12637 O O . ILE A 1 10 ? -2.942 -5.877 -1.484 1.00 0.00 90 ILE A O 13
ATOM 12653 N N . LEU A 1 11 ? -3.077 -7.927 -2.452 1.00 0.00 91 LEU A N 13
ATOM 12654 C CA . LEU A 1 11 ? -4.189 -7.441 -3.316 1.00 0.00 91 LEU A CA 13
ATOM 12655 C C . LEU A 1 11 ? -5.498 -7.306 -2.488 1.00 0.00 91 LEU A C 13
ATOM 12656 O O . LEU A 1 11 ? -6.180 -6.319 -2.765 1.00 0.00 91 LEU A O 13
ATOM 12672 N N . ARG A 1 12 ? -5.865 -8.110 -1.449 1.00 0.00 92 ARG A N 13
ATOM 12673 C CA . ARG A 1 12 ? -7.115 -7.822 -0.693 1.00 0.00 92 ARG A CA 13
ATOM 12674 C C . ARG A 1 12 ? -6.920 -6.490 0.135 1.00 0.00 92 ARG A C 13
ATOM 12675 O O . ARG A 1 12 ? -7.791 -5.611 -0.028 1.00 0.00 92 ARG A O 13
ATOM 12696 N N . ALA A 1 13 ? -5.780 -6.240 0.879 1.00 0.00 93 ALA A N 13
ATOM 12697 C CA . ALA A 1 13 ? -5.651 -4.962 1.627 1.00 0.00 93 ALA A CA 13
ATOM 12698 C C . ALA A 1 13 ? -5.446 -3.756 0.686 1.00 0.00 93 ALA A C 13
ATOM 12699 O O . ALA A 1 13 ? -6.301 -2.873 0.745 1.00 0.00 93 ALA A O 13
ATOM 12706 N N . PHE A 1 14 ? -4.416 -3.701 -0.196 1.00 0.00 94 PHE A N 13
ATOM 12707 C CA . PHE A 1 14 ? -4.245 -2.551 -1.135 1.00 0.00 94 PHE A CA 13
ATOM 12708 C C . PHE A 1 14 ? -5.472 -2.315 -2.039 1.00 0.00 94 PHE A C 13
ATOM 12709 O O . PHE A 1 14 ? -5.913 -1.165 -2.120 1.00 0.00 94 PHE A O 13
ATOM 12726 N N . LYS A 1 15 ? -5.983 -3.351 -2.744 1.00 0.00 95 LYS A N 13
ATOM 12727 C CA . LYS A 1 15 ? -7.143 -3.147 -3.644 1.00 0.00 95 LYS A CA 13
ATOM 12728 C C . LYS A 1 15 ? -8.416 -2.669 -2.848 1.00 0.00 95 LYS A C 13
ATOM 12729 O O . LYS A 1 15 ? -9.173 -1.910 -3.462 1.00 0.00 95 LYS A O 13
ATOM 12748 N N . VAL A 1 16 ? -8.680 -3.029 -1.542 1.00 0.00 96 VAL A N 13
ATOM 12749 C CA . VAL A 1 16 ? -9.805 -2.356 -0.799 1.00 0.00 96 VAL A CA 13
ATOM 12750 C C . VAL A 1 16 ? -9.418 -0.839 -0.518 1.00 0.00 96 VAL A C 13
ATOM 12751 O O . VAL A 1 16 ? -10.236 0.062 -0.719 1.00 0.00 96 VAL A O 13
ATOM 12764 N N . PHE A 1 17 ? -8.163 -0.612 -0.055 1.00 0.00 97 PHE A N 13
ATOM 12765 C CA . PHE A 1 17 ? -7.559 0.706 0.272 1.00 0.00 97 PHE A CA 13
ATOM 12766 C C . PHE A 1 17 ? -7.621 1.806 -0.845 1.00 0.00 97 PHE A C 13
ATOM 12767 O O . PHE A 1 17 ? -7.683 2.986 -0.491 1.00 0.00 97 PHE A O 13
ATOM 12784 N N . ASP A 1 18 ? -7.591 1.445 -2.160 1.00 0.00 98 ASP A N 13
ATOM 12785 C CA . ASP A 1 18 ? -7.703 2.405 -3.306 1.00 0.00 98 ASP A CA 13
ATOM 12786 C C . ASP A 1 18 ? -9.045 3.219 -3.167 1.00 0.00 98 ASP A C 13
ATOM 12787 O O . ASP A 1 18 ? -10.108 2.610 -2.981 1.00 0.00 98 ASP A O 13
ATOM 12796 N N . ALA A 1 19 ? -8.996 4.583 -3.167 1.00 0.00 99 ALA A N 13
ATOM 12797 C CA . ALA A 1 19 ? -10.238 5.466 -3.063 1.00 0.00 99 ALA A CA 13
ATOM 12798 C C . ALA A 1 19 ? -11.261 5.542 -4.250 1.00 0.00 99 ALA A C 13
ATOM 12799 O O . ALA A 1 19 ? -12.037 6.468 -4.504 1.00 0.00 99 ALA A O 13
ATOM 12806 N N . ASN A 1 20 ? -11.202 4.402 -4.887 1.00 0.00 100 ASN A N 13
ATOM 12807 C CA . ASN A 1 20 ? -11.795 3.875 -6.052 1.00 0.00 100 ASN A CA 13
ATOM 12808 C C . ASN A 1 20 ? -11.020 4.675 -7.206 1.00 0.00 100 ASN A C 13
ATOM 12809 O O . ASN A 1 20 ? -10.623 5.846 -7.196 1.00 0.00 100 ASN A O 13
ATOM 12820 N N . GLY A 1 21 ? -10.929 3.910 -8.235 1.00 0.00 101 GLY A N 13
ATOM 12821 C CA . GLY A 1 21 ? -10.320 4.014 -9.571 1.00 0.00 101 GLY A CA 13
ATOM 12822 C C . GLY A 1 21 ? -9.101 3.090 -9.654 1.00 0.00 101 GLY A C 13
ATOM 12823 O O . GLY A 1 21 ? -7.997 3.592 -9.881 1.00 0.00 101 GLY A O 13
ATOM 12827 N N . ASP A 1 22 ? -9.352 1.734 -9.458 1.00 0.00 102 ASP A N 13
ATOM 12828 C CA . ASP A 1 22 ? -8.291 0.718 -9.386 1.00 0.00 102 ASP A CA 13
ATOM 12829 C C . ASP A 1 22 ? -6.997 0.958 -10.183 1.00 0.00 102 ASP A C 13
ATOM 12830 O O . ASP A 1 22 ? -6.840 0.885 -11.407 1.00 0.00 102 ASP A O 13
ATOM 12839 N N . GLY A 1 23 ? -6.094 1.114 -9.253 1.00 0.00 103 GLY A N 13
ATOM 12840 C CA . GLY A 1 23 ? -4.701 1.371 -9.450 1.00 0.00 103 GLY A CA 13
ATOM 12841 C C . GLY A 1 23 ? -4.267 2.601 -8.674 1.00 0.00 103 GLY A C 13
ATOM 12842 O O . GLY A 1 23 ? -3.419 3.306 -9.214 1.00 0.00 103 GLY A O 13
ATOM 12846 N N . VAL A 1 24 ? -4.895 2.972 -7.514 1.00 0.00 104 VAL A N 13
ATOM 12847 C CA . VAL A 1 24 ? -4.374 4.169 -6.761 1.00 0.00 104 VAL A CA 13
ATOM 12848 C C . VAL A 1 24 ? -4.878 4.404 -5.290 1.00 0.00 104 VAL A C 13
ATOM 12849 O O . VAL A 1 24 ? -6.068 4.383 -4.989 1.00 0.00 104 VAL A O 13
ATOM 12862 N N . ILE A 1 25 ? -3.912 4.875 -4.490 1.00 0.00 105 ILE A N 13
ATOM 12863 C CA . ILE A 1 25 ? -4.017 5.300 -3.073 1.00 0.00 105 ILE A CA 13
ATOM 12864 C C . ILE A 1 25 ? -3.190 6.630 -2.986 1.00 0.00 105 ILE A C 13
ATOM 12865 O O . ILE A 1 25 ? -2.028 6.696 -3.408 1.00 0.00 105 ILE A O 13
ATOM 12881 N N . ASP A 1 26 ? -3.778 7.629 -2.315 1.00 0.00 106 ASP A N 13
ATOM 12882 C CA . ASP A 1 26 ? -3.142 8.943 -2.035 1.00 0.00 106 ASP A CA 13
ATOM 12883 C C . ASP A 1 26 ? -2.690 9.059 -0.537 1.00 0.00 106 ASP A C 13
ATOM 12884 O O . ASP A 1 26 ? -2.810 8.114 0.252 1.00 0.00 106 ASP A O 13
ATOM 12893 N N . PHE A 1 27 ? -2.124 10.215 -0.142 1.00 0.00 107 PHE A N 13
ATOM 12894 C CA . PHE A 1 27 ? -1.635 10.443 1.236 1.00 0.00 107 PHE A CA 13
ATOM 12895 C C . PHE A 1 27 ? -2.756 10.721 2.284 1.00 0.00 107 PHE A C 13
ATOM 12896 O O . PHE A 1 27 ? -2.734 10.110 3.362 1.00 0.00 107 PHE A O 13
ATOM 12913 N N . ASP A 1 28 ? -3.728 11.612 1.973 1.00 0.00 108 ASP A N 13
ATOM 12914 C CA . ASP A 1 28 ? -4.859 11.929 2.894 1.00 0.00 108 ASP A CA 13
ATOM 12915 C C . ASP A 1 28 ? -5.752 10.667 3.156 1.00 0.00 108 ASP A C 13
ATOM 12916 O O . ASP A 1 28 ? -5.901 10.318 4.335 1.00 0.00 108 ASP A O 13
ATOM 12925 N N . GLU A 1 29 ? -6.279 9.935 2.135 1.00 0.00 109 GLU A N 13
ATOM 12926 C CA . GLU A 1 29 ? -7.050 8.674 2.394 1.00 0.00 109 GLU A CA 13
ATOM 12927 C C . GLU A 1 29 ? -6.222 7.595 3.183 1.00 0.00 109 GLU A C 13
ATOM 12928 O O . GLU A 1 29 ? -6.824 6.856 3.958 1.00 0.00 109 GLU A O 13
ATOM 12940 N N . PHE A 1 30 ? -4.877 7.519 3.040 1.00 0.00 110 PHE A N 13
ATOM 12941 C CA . PHE A 1 30 ? -4.019 6.570 3.817 1.00 0.00 110 PHE A CA 13
ATOM 12942 C C . PHE A 1 30 ? -4.037 6.981 5.334 1.00 0.00 110 PHE A C 13
ATOM 12943 O O . PHE A 1 30 ? -4.370 6.156 6.203 1.00 0.00 110 PHE A O 13
ATOM 12960 N N . LYS A 1 31 ? -3.749 8.283 5.612 1.00 0.00 111 LYS A N 13
ATOM 12961 C CA . LYS A 1 31 ? -3.842 8.866 6.982 1.00 0.00 111 LYS A CA 13
ATOM 12962 C C . LYS A 1 31 ? -5.255 8.672 7.662 1.00 0.00 111 LYS A C 13
ATOM 12963 O O . LYS A 1 31 ? -5.308 8.438 8.873 1.00 0.00 111 LYS A O 13
ATOM 12982 N N . PHE A 1 32 ? -6.367 8.721 6.891 1.00 0.00 112 PHE A N 13
ATOM 12983 C CA . PHE A 1 32 ? -7.739 8.522 7.358 1.00 0.00 112 PHE A CA 13
ATOM 12984 C C . PHE A 1 32 ? -8.070 7.036 7.654 1.00 0.00 112 PHE A C 13
ATOM 12985 O O . PHE A 1 32 ? -8.467 6.733 8.774 1.00 0.00 112 PHE A O 13
ATOM 13002 N N . ILE A 1 33 ? -7.924 6.144 6.646 1.00 0.00 113 ILE A N 13
ATOM 13003 C CA . ILE A 1 33 ? -8.197 4.677 6.730 1.00 0.00 113 ILE A CA 13
ATOM 13004 C C . ILE A 1 33 ? -7.407 3.959 7.858 1.00 0.00 113 ILE A C 13
ATOM 13005 O O . ILE A 1 33 ? -7.925 3.029 8.481 1.00 0.00 113 ILE A O 13
ATOM 13021 N N . MET A 1 34 ? -6.152 4.396 8.092 1.00 0.00 114 MET A N 13
ATOM 13022 C CA . MET A 1 34 ? -5.341 3.930 9.252 1.00 0.00 114 MET A CA 13
ATOM 13023 C C . MET A 1 34 ? -6.144 4.147 10.605 1.00 0.00 114 MET A C 13
ATOM 13024 O O . MET A 1 34 ? -6.297 3.227 11.410 1.00 0.00 114 MET A O 13
ATOM 13038 N N . GLN A 1 35 ? -6.696 5.369 10.753 1.00 0.00 115 GLN A N 13
ATOM 13039 C CA . GLN A 1 35 ? -7.512 5.834 11.892 1.00 0.00 115 GLN A CA 13
ATOM 13040 C C . GLN A 1 35 ? -9.066 5.876 11.610 1.00 0.00 115 GLN A C 13
ATOM 13041 O O . GLN A 1 35 ? -9.632 6.965 11.458 1.00 0.00 115 GLN A O 13
ATOM 13055 N N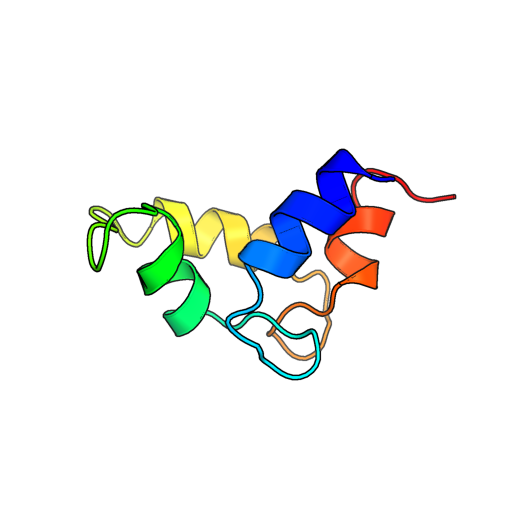 . LYS A 1 36 ? -9.780 4.730 11.519 1.00 0.00 116 LYS A N 13
ATOM 13056 C CA . LYS A 1 36 ? -11.268 4.716 11.311 1.00 0.00 116 LYS A CA 13
ATOM 13057 C C . LYS A 1 36 ? -12.040 4.481 12.652 1.00 0.00 116 LYS A C 13
ATOM 13058 O O . LYS A 1 36 ? -11.624 3.664 13.479 1.00 0.00 116 LYS A O 13
ATOM 13077 N N . VAL A 1 37 ? -13.195 5.179 12.805 1.00 0.00 117 VAL A N 13
ATOM 13078 C CA . VAL A 1 37 ? -14.119 5.126 13.992 1.00 0.00 117 VAL A CA 13
ATOM 13079 C C . VAL A 1 37 ? -13.346 5.283 15.346 1.00 0.00 117 VAL A C 13
ATOM 13080 O O . VAL A 1 37 ? -12.809 4.314 15.893 1.00 0.00 117 VAL A O 13
ATOM 13093 N N . GLY A 1 38 ? -13.294 6.523 15.864 1.00 0.00 118 GLY A N 13
ATOM 13094 C CA . GLY A 1 38 ? -12.535 6.842 17.092 1.00 0.00 118 GLY A CA 13
ATOM 13095 C C . GLY A 1 38 ? -11.127 7.432 16.800 1.00 0.00 118 GLY A C 13
ATOM 13096 O O . GLY A 1 38 ? -10.725 8.383 17.473 1.00 0.00 118 GLY A O 13
ATOM 13100 N N . GLU A 1 39 ? -10.389 6.852 15.820 1.00 0.00 119 GLU A N 13
ATOM 13101 C CA . GLU A 1 39 ? -9.035 7.296 15.367 1.00 0.00 119 GLU A CA 13
ATOM 13102 C C . GLU A 1 39 ? -7.905 6.913 16.370 1.00 0.00 119 GLU A C 13
ATOM 13103 O O . GLU A 1 39 ? -7.754 7.600 17.387 1.00 0.00 119 GLU A O 13
ATOM 13115 N N . GLU A 1 40 ? -7.100 5.848 16.092 1.00 0.00 120 GLU A N 13
ATOM 13116 C CA . GLU A 1 40 ? -6.014 5.426 17.023 1.00 0.00 120 GLU A CA 13
ATOM 13117 C C . GLU A 1 40 ? -4.549 5.303 16.490 1.00 0.00 120 GLU A C 13
ATOM 13118 O O . GLU A 1 40 ? -3.722 5.595 17.364 1.00 0.00 120 GLU A O 13
ATOM 13130 N N . PRO A 1 41 ? -4.068 4.909 15.256 1.00 0.00 121 PRO A N 13
ATOM 13131 C CA . PRO A 1 41 ? -2.595 4.955 14.936 1.00 0.00 121 PRO A CA 13
ATOM 13132 C C . PRO A 1 41 ? -2.262 6.445 14.554 1.00 0.00 121 PRO A C 13
ATOM 13133 O O . PRO A 1 41 ? -2.059 6.858 13.410 1.00 0.00 121 PRO A O 13
ATOM 13144 N N . LEU A 1 42 ? -2.243 7.193 15.659 1.00 0.00 122 LEU A N 13
ATOM 13145 C CA . LEU A 1 42 ? -2.146 8.659 15.756 1.00 0.00 122 LEU A CA 13
ATOM 13146 C C . LEU A 1 42 ? -0.861 9.454 15.377 1.00 0.00 122 LEU A C 13
ATOM 13147 O O . LEU A 1 42 ? -1.048 10.580 14.901 1.00 0.00 122 LEU A O 13
ATOM 13163 N N . THR A 1 43 ? 0.397 8.979 15.553 1.00 0.00 123 THR A N 13
ATOM 13164 C CA . THR A 1 43 ? 1.593 9.779 15.178 1.00 0.00 123 THR A CA 13
ATOM 13165 C C . THR A 1 43 ? 1.825 9.706 13.646 1.00 0.00 123 THR A C 13
ATOM 13166 O O . THR A 1 43 ? 1.677 8.651 13.016 1.00 0.00 123 THR A O 13
ATOM 13177 N N . ASP A 1 44 ? 2.207 10.858 13.073 1.00 0.00 124 ASP A N 13
ATOM 13178 C CA . ASP A 1 44 ? 2.515 10.992 11.620 1.00 0.00 124 ASP A CA 13
ATOM 13179 C C . ASP A 1 44 ? 3.680 10.080 11.139 1.00 0.00 124 ASP A C 13
ATOM 13180 O O . ASP A 1 44 ? 3.588 9.525 10.044 1.00 0.00 124 ASP A O 13
ATOM 13189 N N . ALA A 1 45 ? 4.729 9.900 11.969 1.00 0.00 125 ALA A N 13
ATOM 13190 C CA . ALA A 1 45 ? 5.867 9.000 11.672 1.00 0.00 125 ALA A CA 13
ATOM 13191 C C . ALA A 1 45 ? 5.466 7.519 11.406 1.00 0.00 125 ALA A C 13
ATOM 13192 O O . ALA A 1 45 ? 6.096 6.909 10.542 1.00 0.00 125 ALA A O 13
ATOM 13199 N N . GLU A 1 46 ? 4.455 6.936 12.103 1.00 0.00 126 GLU A N 13
ATOM 13200 C CA . GLU A 1 46 ? 3.973 5.546 11.807 1.00 0.00 126 GLU A CA 13
ATOM 13201 C C . GLU A 1 46 ? 3.398 5.423 10.340 1.00 0.00 126 GLU A C 13
ATOM 13202 O O . GLU A 1 46 ? 3.802 4.553 9.550 1.00 0.00 126 GLU A O 13
ATOM 13214 N N . VAL A 1 47 ? 2.476 6.359 10.014 1.00 0.00 127 VAL A N 13
ATOM 13215 C CA . VAL A 1 47 ? 1.797 6.490 8.697 1.00 0.00 127 VAL A CA 13
ATOM 13216 C C . VAL A 1 47 ? 2.827 6.819 7.577 1.00 0.00 127 VAL A C 13
ATOM 13217 O O . VAL A 1 47 ? 2.849 6.113 6.563 1.00 0.00 127 VAL A O 13
ATOM 13230 N N . GLU A 1 48 ? 3.675 7.863 7.766 1.00 0.00 128 GLU A N 13
ATOM 13231 C CA . GLU A 1 48 ? 4.749 8.222 6.807 1.00 0.00 128 GLU A CA 13
ATOM 13232 C C . GLU A 1 48 ? 5.767 7.047 6.627 1.00 0.00 128 GLU A C 13
ATOM 13233 O O . GLU A 1 48 ? 6.175 6.818 5.493 1.00 0.00 128 GLU A O 13
ATOM 13245 N N . GLU A 1 49 ? 6.157 6.278 7.671 1.00 0.00 129 GLU A N 13
ATOM 13246 C CA . GLU A 1 49 ? 7.044 5.090 7.522 1.00 0.00 129 GLU A CA 13
ATOM 13247 C C . GLU A 1 49 ? 6.389 3.973 6.644 1.00 0.00 129 GLU A C 13
ATOM 13248 O O . GLU A 1 49 ? 7.037 3.507 5.692 1.00 0.00 129 GLU A O 13
ATOM 13260 N N . ALA A 1 50 ? 5.127 3.563 6.934 1.00 0.00 130 ALA A N 13
ATOM 13261 C CA . ALA A 1 50 ? 4.427 2.547 6.093 1.00 0.00 130 ALA A CA 13
ATOM 13262 C C . ALA A 1 50 ? 4.237 2.985 4.602 1.00 0.00 130 ALA A C 13
ATOM 13263 O O . ALA A 1 50 ? 4.562 2.219 3.680 1.00 0.00 130 ALA A O 13
ATOM 13270 N N . MET A 1 51 ? 3.759 4.230 4.374 1.00 0.00 131 MET A N 13
ATOM 13271 C CA . MET A 1 51 ? 3.597 4.793 3.007 1.00 0.00 131 MET A CA 13
ATOM 13272 C C . MET A 1 51 ? 4.961 5.079 2.355 1.00 0.00 131 MET A C 13
ATOM 13273 O O . MET A 1 51 ? 5.026 4.857 1.159 1.00 0.00 131 MET A O 13
ATOM 13287 N N . LYS A 1 52 ? 6.021 5.574 3.024 1.00 0.00 132 LYS A N 13
ATOM 13288 C CA . LYS A 1 52 ? 7.350 5.737 2.368 1.00 0.00 132 LYS A CA 13
ATOM 13289 C C . LYS A 1 52 ? 7.957 4.355 1.959 1.00 0.00 132 LYS A C 13
ATOM 13290 O O . LYS A 1 52 ? 8.622 4.283 0.925 1.00 0.00 132 LYS A O 13
ATOM 13309 N N . GLU A 1 53 ? 7.757 3.278 2.764 1.00 0.00 133 GLU A N 13
ATOM 13310 C CA . GLU A 1 53 ? 8.171 1.906 2.374 1.00 0.00 133 GLU A CA 13
ATOM 13311 C C . GLU A 1 53 ? 7.395 1.473 1.076 1.00 0.00 133 GLU A C 13
ATOM 13312 O O . GLU A 1 53 ? 8.053 1.083 0.108 1.00 0.00 133 GLU A O 13
ATOM 13324 N N . ALA A 1 54 ? 6.046 1.634 1.031 1.00 0.00 134 ALA A N 13
ATOM 13325 C CA . ALA A 1 54 ? 5.253 1.271 -0.171 1.00 0.00 134 ALA A CA 13
ATOM 13326 C C . ALA A 1 54 ? 5.284 2.262 -1.397 1.00 0.00 134 ALA A C 13
ATOM 13327 O O . ALA A 1 54 ? 5.143 1.804 -2.535 1.00 0.00 134 ALA A O 13
ATOM 13334 N N . ASP A 1 55 ? 5.579 3.569 -1.223 1.00 0.00 135 ASP A N 13
ATOM 13335 C CA . ASP A 1 55 ? 5.817 4.497 -2.353 1.00 0.00 135 ASP A CA 13
ATOM 13336 C C . ASP A 1 55 ? 7.358 4.410 -2.572 1.00 0.00 135 ASP A C 13
ATOM 13337 O O . ASP A 1 55 ? 8.167 4.821 -1.732 1.00 0.00 135 ASP A O 13
ATOM 13346 N N . GLU A 1 56 ? 7.743 3.927 -3.746 1.00 0.00 136 GLU A N 13
ATOM 13347 C CA . GLU A 1 56 ? 9.179 3.838 -4.138 1.00 0.00 136 GLU A CA 13
ATOM 13348 C C . GLU A 1 56 ? 9.962 5.215 -4.217 1.00 0.00 136 GLU A C 13
ATOM 13349 O O . GLU A 1 56 ? 11.188 5.234 -4.089 1.00 0.00 136 GLU A O 13
ATOM 13361 N N . ASP A 1 57 ? 9.227 6.335 -4.389 1.00 0.00 137 ASP A N 13
ATOM 13362 C CA . ASP A 1 57 ? 9.683 7.735 -4.462 1.00 0.00 137 ASP A CA 13
ATOM 13363 C C . ASP A 1 57 ? 9.775 8.006 -6.045 1.00 0.00 137 ASP A C 13
ATOM 13364 O O . ASP A 1 57 ? 9.922 7.166 -6.946 1.00 0.00 137 ASP A O 13
ATOM 13373 N N . GLY A 1 58 ? 9.746 9.290 -6.290 1.00 0.00 138 GLY A N 13
ATOM 13374 C CA . GLY A 1 58 ? 9.677 10.045 -7.537 1.00 0.00 138 GLY A CA 13
ATOM 13375 C C . GLY A 1 58 ? 8.139 10.302 -7.693 1.00 0.00 138 GLY A C 13
ATOM 13376 O O . GLY A 1 58 ? 7.707 10.311 -8.849 1.00 0.00 138 GLY A O 13
ATOM 13380 N N . ASN A 1 59 ? 7.319 10.561 -6.590 1.00 0.00 139 ASN A N 13
ATOM 13381 C CA . ASN A 1 59 ? 5.836 10.692 -6.737 1.00 0.00 139 ASN A CA 13
ATOM 13382 C C . ASN A 1 59 ? 5.069 11.132 -5.449 1.00 0.00 139 ASN A C 13
ATOM 13383 O O . ASN A 1 59 ? 4.487 12.221 -5.450 1.00 0.00 139 ASN A O 13
ATOM 13394 N N . GLY A 1 60 ? 5.049 10.308 -4.376 1.00 0.00 140 GLY A N 13
ATOM 13395 C CA . GLY A 1 60 ? 4.238 10.589 -3.149 1.00 0.00 140 GLY A CA 13
ATOM 13396 C C . GLY A 1 60 ? 2.759 10.054 -3.211 1.00 0.00 140 GLY A C 13
ATOM 13397 O O . GLY A 1 60 ? 1.887 10.520 -2.476 1.00 0.00 140 GLY A O 13
ATOM 13401 N N . VAL A 1 61 ? 2.517 9.076 -4.103 1.00 0.00 141 VAL A N 13
ATOM 13402 C CA . VAL A 1 61 ? 1.218 8.409 -4.406 1.00 0.00 141 VAL A CA 13
ATOM 13403 C C . VAL A 1 61 ? 1.607 6.940 -4.716 1.00 0.00 141 VAL A C 13
ATOM 13404 O O . VAL A 1 61 ? 2.779 6.562 -4.892 1.00 0.00 141 VAL A O 13
ATOM 13417 N N . ILE A 1 62 ? 0.590 6.078 -4.781 1.00 0.00 142 ILE A N 13
ATOM 13418 C CA . ILE A 1 62 ? 0.823 4.653 -5.032 1.00 0.00 142 ILE A CA 13
ATOM 13419 C C . ILE A 1 62 ? -0.276 4.013 -5.881 1.00 0.00 142 ILE A C 13
ATOM 13420 O O . ILE A 1 62 ? -1.438 4.186 -5.559 1.00 0.00 142 ILE A O 13
ATOM 13436 N N . ASP A 1 63 ? 0.116 3.246 -6.899 1.00 0.00 143 ASP A N 13
ATOM 13437 C CA . ASP A 1 63 ? -0.788 2.384 -7.674 1.00 0.00 143 ASP A CA 13
ATOM 13438 C C . ASP A 1 63 ? -0.499 0.943 -7.148 1.00 0.00 143 ASP A C 13
ATOM 13439 O O . ASP A 1 63 ? 0.583 0.639 -6.617 1.00 0.00 143 ASP A O 13
ATOM 13448 N N . ILE A 1 64 ? -1.464 0.017 -7.275 1.00 0.00 144 ILE A N 13
ATOM 13449 C CA . ILE A 1 64 ? -1.277 -1.373 -6.765 1.00 0.00 144 ILE A CA 13
ATOM 13450 C C . ILE A 1 64 ? 0.038 -2.050 -7.284 1.00 0.00 144 ILE A C 13
ATOM 13451 O O . ILE A 1 64 ? 0.704 -2.633 -6.423 1.00 0.00 144 ILE A O 13
ATOM 13467 N N . PRO A 1 65 ? 0.465 -2.001 -8.590 1.00 0.00 145 PRO A N 13
ATOM 13468 C CA . PRO A 1 65 ? 1.728 -2.611 -9.032 1.00 0.00 145 PRO A CA 13
ATOM 13469 C C . PRO A 1 65 ? 3.012 -2.158 -8.288 1.00 0.00 145 PRO A C 13
ATOM 13470 O O . PRO A 1 65 ? 3.929 -2.954 -8.349 1.00 0.00 145 PRO A O 13
ATOM 13481 N N . GLU A 1 66 ? 3.099 -0.990 -7.594 1.00 0.00 146 GLU A N 13
ATOM 13482 C CA . GLU A 1 66 ? 4.276 -0.560 -6.796 1.00 0.00 146 GLU A CA 13
ATOM 13483 C C . GLU A 1 66 ? 4.412 -1.434 -5.507 1.00 0.00 146 GLU A C 13
ATOM 13484 O O . GLU A 1 66 ? 5.462 -2.057 -5.335 1.00 0.00 146 GLU A O 13
ATOM 13496 N N . PHE A 1 67 ? 3.380 -1.525 -4.626 1.00 0.00 147 PHE A N 13
ATOM 13497 C CA . PHE A 1 67 ? 3.410 -2.420 -3.416 1.00 0.00 147 PHE A CA 13
ATOM 13498 C C . PHE A 1 67 ? 3.557 -3.954 -3.813 1.00 0.00 147 PHE A C 13
ATOM 13499 O O . PHE A 1 67 ? 4.391 -4.733 -3.289 1.00 0.00 147 PHE A O 13
ATOM 13516 N N . MET A 1 68 ? 2.765 -4.367 -4.833 1.00 0.00 148 MET A N 13
ATOM 13517 C CA . MET A 1 68 ? 2.869 -5.723 -5.429 1.00 0.00 148 MET A CA 13
ATOM 13518 C C . MET A 1 68 ? 4.331 -5.945 -5.927 1.00 0.00 148 MET A C 13
ATOM 13519 O O . MET A 1 68 ? 4.834 -7.003 -5.597 1.00 0.00 148 MET A O 13
ATOM 13533 N N . ASP A 1 69 ? 5.016 -4.999 -6.635 1.00 0.00 149 ASP A N 13
ATOM 13534 C CA . ASP A 1 69 ? 6.441 -5.101 -7.020 1.00 0.00 149 ASP A CA 13
ATOM 13535 C C . ASP A 1 69 ? 7.393 -5.048 -5.777 1.00 0.00 149 ASP A C 13
ATOM 13536 O O . ASP A 1 69 ? 8.487 -5.612 -5.864 1.00 0.00 149 ASP A O 13
ATOM 13545 N N . LEU A 1 70 ? 7.042 -4.401 -4.621 1.00 0.00 150 LEU A N 13
ATOM 13546 C CA . LEU A 1 70 ? 7.825 -4.556 -3.346 1.00 0.00 150 LEU A CA 13
ATOM 13547 C C . LEU A 1 70 ? 7.950 -6.113 -3.087 1.00 0.00 150 LEU A C 13
ATOM 13548 O O . LEU A 1 70 ? 9.041 -6.567 -2.731 1.00 0.00 150 LEU A O 13
ATOM 13564 N N . ILE A 1 71 ? 6.857 -6.904 -3.324 1.00 0.00 151 ILE A N 13
ATOM 13565 C CA . ILE A 1 71 ? 6.940 -8.396 -3.243 1.00 0.00 151 ILE A CA 13
ATOM 13566 C C . ILE A 1 71 ? 7.546 -9.027 -4.597 1.00 0.00 151 ILE A C 13
ATOM 13567 O O . ILE A 1 71 ? 8.661 -9.551 -4.642 1.00 0.00 151 ILE A O 13
ATOM 13583 N N . LYS A 1 72 ? 6.736 -8.933 -5.664 1.00 0.00 152 LYS A N 13
ATOM 13584 C CA . LYS A 1 72 ? 6.855 -9.389 -7.088 1.00 0.00 152 LYS A CA 13
ATOM 13585 C C . LYS A 1 72 ? 7.813 -8.686 -8.128 1.00 0.00 152 LYS A C 13
ATOM 13586 O O . LYS A 1 72 ? 7.844 -9.166 -9.261 1.00 0.00 152 LYS A O 13
ATOM 13605 N N . LYS A 1 73 ? 8.690 -7.750 -7.736 1.00 0.00 153 LYS A N 13
ATOM 13606 C CA . LYS A 1 73 ? 9.505 -6.760 -8.539 1.00 0.00 153 LYS A CA 13
ATOM 13607 C C . LYS A 1 73 ? 9.496 -6.514 -10.083 1.00 0.00 153 LYS A C 13
ATOM 13608 O O . LYS A 1 73 ? 10.234 -5.647 -10.563 1.00 0.00 153 LYS A O 13
ATOM 13627 N N . SER A 1 74 ? 8.645 -7.210 -10.826 1.00 0.00 154 SER A N 13
ATOM 13628 C CA . SER A 1 74 ? 8.466 -7.014 -12.302 1.00 0.00 154 SER A CA 13
ATOM 13629 C C . SER A 1 74 ? 7.016 -6.518 -12.673 1.00 0.00 154 SER A C 13
ATOM 13630 O O . SER A 1 74 ? 6.081 -7.323 -12.759 1.00 0.00 154 SER A O 13
ATOM 13638 N N . GLU A 1 7 ? -1.900 -12.855 -5.200 1.00 0.00 87 GLU A N 14
ATOM 13639 C CA . GLU A 1 7 ? -2.961 -11.788 -5.427 1.00 0.00 87 GLU A CA 14
ATOM 13640 C C . GLU A 1 7 ? -4.237 -11.831 -4.542 1.00 0.00 87 GLU A C 14
ATOM 13641 O O . GLU A 1 7 ? -4.784 -10.754 -4.350 1.00 0.00 87 GLU A O 14
ATOM 13653 N N . GLU A 1 8 ? -4.749 -12.953 -3.986 1.00 0.00 88 GLU A N 14
ATOM 13654 C CA . GLU A 1 8 ? -5.961 -12.911 -3.102 1.00 0.00 88 GLU A CA 14
ATOM 13655 C C . GLU A 1 8 ? -5.727 -12.003 -1.832 1.00 0.00 88 GLU A C 14
ATOM 13656 O O . GLU A 1 8 ? -6.454 -11.020 -1.640 1.00 0.00 88 GLU A O 14
ATOM 13668 N N . GLU A 1 9 ? -4.652 -12.220 -1.036 1.00 0.00 89 GLU A N 14
ATOM 13669 C CA . GLU A 1 9 ? -4.370 -11.359 0.159 1.00 0.00 89 GLU A CA 14
ATOM 13670 C C . GLU A 1 9 ? -4.045 -9.852 -0.186 1.00 0.00 89 GLU A C 14
ATOM 13671 O O . GLU A 1 9 ? -4.615 -8.925 0.415 1.00 0.00 89 GLU A O 14
ATOM 13683 N N . ILE A 1 10 ? -3.162 -9.631 -1.188 1.00 0.00 90 ILE A N 14
ATOM 13684 C CA . ILE A 1 10 ? -2.773 -8.277 -1.688 1.00 0.00 90 ILE A CA 14
ATOM 13685 C C . ILE A 1 10 ? -4.004 -7.560 -2.335 1.00 0.00 90 ILE A C 14
ATOM 13686 O O . ILE A 1 10 ? -4.161 -6.366 -2.085 1.00 0.00 90 ILE A O 14
ATOM 13702 N N . LEU A 1 11 ? -4.853 -8.233 -3.154 1.00 0.00 91 LEU A N 14
ATOM 13703 C CA . LEU A 1 11 ? -6.085 -7.614 -3.718 1.00 0.00 91 LEU A CA 14
ATOM 13704 C C . LEU A 1 11 ? -7.041 -7.217 -2.553 1.00 0.00 91 LEU A C 14
ATOM 13705 O O . LEU A 1 11 ? -7.495 -6.072 -2.556 1.00 0.00 91 LEU A O 14
ATOM 13721 N N . ARG A 1 12 ? -7.275 -8.092 -1.530 1.00 0.00 92 ARG A N 14
ATOM 13722 C CA . ARG A 1 12 ? -8.115 -7.751 -0.347 1.00 0.00 92 ARG A CA 14
ATOM 13723 C C . ARG A 1 12 ? -7.614 -6.421 0.309 1.00 0.00 92 ARG A C 14
ATOM 13724 O O . ARG A 1 12 ? -8.322 -5.409 0.225 1.00 0.00 92 ARG A O 14
ATOM 13745 N N . ALA A 1 13 ? -6.357 -6.396 0.823 1.00 0.00 93 ALA A N 14
ATOM 13746 C CA . ALA A 1 13 ? -5.823 -5.193 1.487 1.00 0.00 93 ALA A CA 14
ATOM 13747 C C . ALA A 1 13 ? -5.599 -3.967 0.590 1.00 0.00 93 ALA A C 14
ATOM 13748 O O . ALA A 1 13 ? -6.247 -2.964 0.881 1.00 0.00 93 ALA A O 14
ATOM 13755 N N . PHE A 1 14 ? -4.778 -4.018 -0.477 1.00 0.00 94 PHE A N 14
ATOM 13756 C CA . PHE A 1 14 ? -4.569 -2.829 -1.356 1.00 0.00 94 PHE A CA 14
ATOM 13757 C C . PHE A 1 14 ? -5.837 -2.367 -2.079 1.00 0.00 94 PHE A C 14
ATOM 13758 O O . PHE A 1 14 ? -6.127 -1.167 -2.045 1.00 0.00 94 PHE A O 14
ATOM 13775 N N . LYS A 1 15 ? -6.528 -3.280 -2.788 1.00 0.00 95 LYS A N 14
ATOM 13776 C CA . LYS A 1 15 ? -7.731 -2.878 -3.548 1.00 0.00 95 LYS A CA 14
ATOM 13777 C C . LYS A 1 15 ? -8.892 -2.426 -2.551 1.00 0.00 95 LYS A C 14
ATOM 13778 O O . LYS A 1 15 ? -9.763 -1.690 -3.016 1.00 0.00 95 LYS A O 14
ATOM 13797 N N . VAL A 1 16 ? -8.908 -2.785 -1.215 1.00 0.00 96 VAL A N 14
ATOM 13798 C CA . VAL A 1 16 ? -9.833 -2.129 -0.223 1.00 0.00 96 VAL A CA 14
ATOM 13799 C C . VAL A 1 16 ? -9.291 -0.684 0.037 1.00 0.00 96 VAL A C 14
ATOM 13800 O O . VAL A 1 16 ? -10.057 0.283 -0.014 1.00 0.00 96 VAL A O 14
ATOM 13813 N N . PHE A 1 17 ? -7.980 -0.584 0.358 1.00 0.00 97 PHE A N 14
ATOM 13814 C CA . PHE A 1 17 ? -7.272 0.662 0.667 1.00 0.00 97 PHE A CA 14
ATOM 13815 C C . PHE A 1 17 ? -7.414 1.847 -0.350 1.00 0.00 97 PHE A C 14
ATOM 13816 O O . PHE A 1 17 ? -7.337 3.007 0.062 1.00 0.00 97 PHE A O 14
ATOM 13833 N N . ASP A 1 18 ? -7.597 1.537 -1.655 1.00 0.00 98 ASP A N 14
ATOM 13834 C CA . ASP A 1 18 ? -7.788 2.502 -2.770 1.00 0.00 98 ASP A CA 14
ATOM 13835 C C . ASP A 1 18 ? -9.001 3.472 -2.455 1.00 0.00 98 ASP A C 14
ATOM 13836 O O . ASP A 1 18 ? -10.154 3.045 -2.307 1.00 0.00 98 ASP A O 14
ATOM 13845 N N . ALA A 1 19 ? -8.678 4.774 -2.308 1.00 0.00 99 ALA A N 14
ATOM 13846 C CA . ALA A 1 19 ? -9.654 5.853 -1.958 1.00 0.00 99 ALA A CA 14
ATOM 13847 C C . ALA A 1 19 ? -10.891 6.027 -2.871 1.00 0.00 99 ALA A C 14
ATOM 13848 O O . ALA A 1 19 ? -12.025 6.004 -2.385 1.00 0.00 99 ALA A O 14
ATOM 13855 N N . ASN A 1 20 ? -10.651 6.203 -4.178 1.00 0.00 100 ASN A N 14
ATOM 13856 C CA . ASN A 1 20 ? -11.710 6.431 -5.184 1.00 0.00 100 ASN A CA 14
ATOM 13857 C C . ASN A 1 20 ? -12.369 5.192 -5.871 1.00 0.00 100 ASN A C 14
ATOM 13858 O O . ASN A 1 20 ? -13.181 5.399 -6.780 1.00 0.00 100 ASN A O 14
ATOM 13869 N N . GLY A 1 21 ? -12.077 3.936 -5.471 1.00 0.00 101 GLY A N 14
ATOM 13870 C CA . GLY A 1 21 ? -12.619 2.746 -6.186 1.00 0.00 101 GLY A CA 14
ATOM 13871 C C . GLY A 1 21 ? -12.036 2.498 -7.620 1.00 0.00 101 GLY A C 14
ATOM 13872 O O . GLY A 1 21 ? -12.733 1.959 -8.482 1.00 0.00 101 GLY A O 14
ATOM 13876 N N . ASP A 1 22 ? -10.777 2.915 -7.861 1.00 0.00 102 ASP A N 14
ATOM 13877 C CA . ASP A 1 22 ? -10.024 2.765 -9.121 1.00 0.00 102 ASP A CA 14
ATOM 13878 C C . ASP A 1 22 ? -8.553 2.488 -8.748 1.00 0.00 102 ASP A C 14
ATOM 13879 O O . ASP A 1 22 ? -8.085 3.465 -8.168 1.00 0.00 102 ASP A O 14
ATOM 13888 N N . GLY A 1 23 ? -8.053 1.325 -8.341 1.00 0.00 103 GLY A N 14
ATOM 13889 C CA . GLY A 1 23 ? -6.579 1.099 -8.339 1.00 0.00 103 GLY A CA 14
ATOM 13890 C C . GLY A 1 23 ? -5.460 1.925 -7.670 1.00 0.00 103 GLY A C 14
ATOM 13891 O O . GLY A 1 23 ? -4.374 1.382 -7.471 1.00 0.00 103 GLY A O 14
ATOM 13895 N N . VAL A 1 24 ? -5.663 3.228 -7.435 1.00 0.00 104 VAL A N 14
ATOM 13896 C CA . VAL A 1 24 ? -4.642 4.109 -6.811 1.00 0.00 104 VAL A CA 14
ATOM 13897 C C . VAL A 1 24 ? -5.009 4.498 -5.325 1.00 0.00 104 VAL A C 14
ATOM 13898 O O . VAL A 1 24 ? -6.177 4.578 -4.931 1.00 0.00 104 VAL A O 14
ATOM 13911 N N . ILE A 1 25 ? -3.950 4.780 -4.553 1.00 0.00 105 ILE A N 14
ATOM 13912 C CA . ILE A 1 25 ? -3.988 5.207 -3.117 1.00 0.00 105 ILE A CA 14
ATOM 13913 C C . ILE A 1 25 ? -3.253 6.572 -2.977 1.00 0.00 105 ILE A C 14
ATOM 13914 O O . ILE A 1 25 ? -2.131 6.737 -3.458 1.00 0.00 105 ILE A O 14
ATOM 13930 N N . ASP A 1 26 ? -3.848 7.484 -2.185 1.00 0.00 106 ASP A N 14
ATOM 13931 C CA . ASP A 1 26 ? -3.269 8.813 -1.863 1.00 0.00 106 ASP A CA 14
ATOM 13932 C C . ASP A 1 26 ? -2.771 8.906 -0.357 1.00 0.00 106 ASP A C 14
ATOM 13933 O O . ASP A 1 26 ? -2.686 7.909 0.371 1.00 0.00 106 ASP A O 14
ATOM 13942 N N . PHE A 1 27 ? -2.410 10.122 0.100 1.00 0.00 107 PHE A N 14
ATOM 13943 C CA . PHE A 1 27 ? -1.910 10.384 1.484 1.00 0.00 107 PHE A CA 14
ATOM 13944 C C . PHE A 1 27 ? -3.010 10.504 2.576 1.00 0.00 107 PHE A C 14
ATOM 13945 O O . PHE A 1 27 ? -2.907 9.832 3.611 1.00 0.00 107 PHE A O 14
ATOM 13962 N N . ASP A 1 28 ? -4.021 11.378 2.368 1.00 0.00 108 ASP A N 14
ATOM 13963 C CA . ASP A 1 28 ? -5.144 11.578 3.345 1.00 0.00 108 ASP A CA 14
ATOM 13964 C C . ASP A 1 28 ? -5.920 10.249 3.636 1.00 0.00 108 ASP A C 14
ATOM 13965 O O . ASP A 1 28 ? -6.107 9.904 4.813 1.00 0.00 108 ASP A O 14
ATOM 13974 N N . GLU A 1 29 ? -6.298 9.479 2.582 1.00 0.00 109 GLU A N 14
ATOM 13975 C CA . GLU A 1 29 ? -6.932 8.141 2.740 1.00 0.00 109 GLU A CA 14
ATOM 13976 C C . GLU A 1 29 ? -6.038 7.192 3.596 1.00 0.00 109 GLU A C 14
ATOM 13977 O O . GLU A 1 29 ? -6.563 6.593 4.534 1.00 0.00 109 GLU A O 14
ATOM 13989 N N . PHE A 1 30 ? -4.714 7.069 3.312 1.00 0.00 110 PHE A N 14
ATOM 13990 C CA . PHE A 1 30 ? -3.821 6.202 4.125 1.00 0.00 110 PHE A CA 14
ATOM 13991 C C . PHE A 1 30 ? -3.762 6.641 5.618 1.00 0.00 110 PHE A C 14
ATOM 13992 O O . PHE A 1 30 ? -3.973 5.775 6.474 1.00 0.00 110 PHE A O 14
ATOM 14009 N N . LYS A 1 31 ? -3.503 7.933 5.943 1.00 0.00 111 LYS A N 14
ATOM 14010 C CA . LYS A 1 31 ? -3.505 8.409 7.360 1.00 0.00 111 LYS A CA 14
ATOM 14011 C C . LYS A 1 31 ? -4.847 8.151 8.129 1.00 0.00 111 LYS A C 14
ATOM 14012 O O . LYS A 1 31 ? -4.798 7.785 9.311 1.00 0.00 111 LYS A O 14
ATOM 14031 N N . PHE A 1 32 ? -6.004 8.327 7.456 1.00 0.00 112 PHE A N 14
ATOM 14032 C CA . PHE A 1 32 ? -7.337 8.023 8.048 1.00 0.00 112 PHE A CA 14
ATOM 14033 C C . PHE A 1 32 ? -7.603 6.487 8.270 1.00 0.00 112 PHE A C 14
ATOM 14034 O O . PHE A 1 32 ? -8.098 6.087 9.327 1.00 0.00 112 PHE A O 14
ATOM 14051 N N . ILE A 1 33 ? -7.280 5.668 7.256 1.00 0.00 113 ILE A N 14
ATOM 14052 C CA . ILE A 1 33 ? -7.549 4.210 7.201 1.00 0.00 113 ILE A CA 14
ATOM 14053 C C . ILE A 1 33 ? -6.535 3.176 7.704 1.00 0.00 113 ILE A C 14
ATOM 14054 O O . ILE A 1 33 ? -6.970 2.060 7.974 1.00 0.00 113 ILE A O 14
ATOM 14070 N N . MET A 1 34 ? -5.237 3.510 7.744 1.00 0.00 114 MET A N 14
ATOM 14071 C CA . MET A 1 34 ? -4.116 2.610 8.189 1.00 0.00 114 MET A CA 14
ATOM 14072 C C . MET A 1 34 ? -4.483 1.525 9.251 1.00 0.00 114 MET A C 14
ATOM 14073 O O . MET A 1 34 ? -4.177 0.340 9.105 1.00 0.00 114 MET A O 14
ATOM 14087 N N . GLN A 1 35 ? -5.165 2.022 10.284 1.00 0.00 115 GLN A N 14
ATOM 14088 C CA . GLN A 1 35 ? -5.643 1.263 11.437 1.00 0.00 115 GLN A CA 14
ATOM 14089 C C . GLN A 1 35 ? -7.191 1.363 11.558 1.00 0.00 115 GLN A C 14
ATOM 14090 O O . GLN A 1 35 ? -7.752 2.268 12.180 1.00 0.00 115 GLN A O 14
ATOM 14104 N N . LYS A 1 36 ? -7.849 0.360 10.947 1.00 0.00 116 LYS A N 14
ATOM 14105 C CA . LYS A 1 36 ? -9.329 0.234 10.863 1.00 0.00 116 LYS A CA 14
ATOM 14106 C C . LYS A 1 36 ? -10.003 -0.240 12.189 1.00 0.00 116 LYS A C 14
ATOM 14107 O O . LYS A 1 36 ? -10.672 0.572 12.836 1.00 0.00 116 LYS A O 14
ATOM 14126 N N . VAL A 1 37 ? -9.843 -1.528 12.564 1.00 0.00 117 VAL A N 14
ATOM 14127 C CA . VAL A 1 37 ? -10.417 -2.118 13.798 1.00 0.00 117 VAL A CA 14
ATOM 14128 C C . VAL A 1 37 ? -9.259 -2.160 14.839 1.00 0.00 117 VAL A C 14
ATOM 14129 O O . VAL A 1 37 ? -8.323 -2.958 14.725 1.00 0.00 117 VAL A O 14
ATOM 14142 N N . GLY A 1 38 ? -9.323 -1.258 15.832 1.00 0.00 118 GLY A N 14
ATOM 14143 C CA . GLY A 1 38 ? -8.285 -1.141 16.873 1.00 0.00 118 GLY A CA 14
ATOM 14144 C C . GLY A 1 38 ? -7.116 -0.277 16.357 1.00 0.00 118 GLY A C 14
ATOM 14145 O O . GLY A 1 38 ? -6.209 -0.798 15.702 1.00 0.00 118 GLY A O 14
ATOM 14149 N N . GLU A 1 39 ? -7.161 1.034 16.658 1.00 0.00 119 GLU A N 14
ATOM 14150 C CA . GLU A 1 39 ? -6.130 2.012 16.208 1.00 0.00 119 GLU A CA 14
ATOM 14151 C C . GLU A 1 39 ? -4.687 1.772 16.783 1.00 0.00 119 GLU A C 14
ATOM 14152 O O . GLU A 1 39 ? -4.547 1.678 18.007 1.00 0.00 119 GLU A O 14
ATOM 14164 N N . GLU A 1 40 ? -3.615 1.644 15.938 1.00 0.00 120 GLU A N 14
ATOM 14165 C CA . GLU A 1 40 ? -2.236 1.429 16.466 1.00 0.00 120 GLU A CA 14
ATOM 14166 C C . GLU A 1 40 ? -0.984 2.110 15.781 1.00 0.00 120 GLU A C 14
ATOM 14167 O O . GLU A 1 40 ? -0.249 2.673 16.604 1.00 0.00 120 GLU A O 14
ATOM 14179 N N . PRO A 1 41 ? -0.573 2.107 14.462 1.00 0.00 121 PRO A N 14
ATOM 14180 C CA . PRO A 1 41 ? 0.656 2.826 13.964 1.00 0.00 121 PRO A CA 14
ATOM 14181 C C . PRO A 1 41 ? 0.220 4.317 13.910 1.00 0.00 121 PRO A C 14
ATOM 14182 O O . PRO A 1 41 ? -0.258 4.822 12.889 1.00 0.00 121 PRO A O 14
ATOM 14193 N N . LEU A 1 42 ? 0.416 4.981 15.064 1.00 0.00 122 LEU A N 14
ATOM 14194 C CA . LEU A 1 42 ? -0.171 6.308 15.306 1.00 0.00 122 LEU A CA 14
ATOM 14195 C C . LEU A 1 42 ? 0.686 7.512 15.756 1.00 0.00 122 LEU A C 14
ATOM 14196 O O . LEU A 1 42 ? 0.697 7.949 16.910 1.00 0.00 122 LEU A O 14
ATOM 14212 N N . THR A 1 43 ? 1.321 8.082 14.742 1.00 0.00 123 THR A N 14
ATOM 14213 C CA . THR A 1 43 ? 2.150 9.292 14.806 1.00 0.00 123 THR A CA 14
ATOM 14214 C C . THR A 1 43 ? 2.302 9.713 13.318 1.00 0.00 123 THR A C 14
ATOM 14215 O O . THR A 1 43 ? 2.308 8.886 12.394 1.00 0.00 123 THR A O 14
ATOM 14226 N N . ASP A 1 44 ? 2.492 11.016 13.076 1.00 0.00 124 ASP A N 14
ATOM 14227 C CA . ASP A 1 44 ? 2.729 11.527 11.694 1.00 0.00 124 ASP A CA 14
ATOM 14228 C C . ASP A 1 44 ? 4.020 10.924 11.057 1.00 0.00 124 ASP A C 14
ATOM 14229 O O . ASP A 1 44 ? 3.982 10.508 9.897 1.00 0.00 124 ASP A O 14
ATOM 14238 N N . ALA A 1 45 ? 5.110 10.810 11.839 1.00 0.00 125 ALA A N 14
ATOM 14239 C CA . ALA A 1 45 ? 6.370 10.194 11.391 1.00 0.00 125 ALA A CA 14
ATOM 14240 C C . ALA A 1 45 ? 6.239 8.676 11.087 1.00 0.00 125 ALA A C 14
ATOM 14241 O O . ALA A 1 45 ? 6.727 8.275 10.031 1.00 0.00 125 ALA A O 14
ATOM 14248 N N . GLU A 1 46 ? 5.592 7.831 11.935 1.00 0.00 126 GLU A N 14
ATOM 14249 C CA . GLU A 1 46 ? 5.399 6.381 11.616 1.00 0.00 126 GLU A CA 14
ATOM 14250 C C . GLU A 1 46 ? 4.502 6.147 10.352 1.00 0.00 126 GLU A C 14
ATOM 14251 O O . GLU A 1 46 ? 4.809 5.254 9.555 1.00 0.00 126 GLU A O 14
ATOM 14263 N N . VAL A 1 47 ? 3.418 6.941 10.172 1.00 0.00 127 VAL A N 14
ATOM 14264 C CA . VAL A 1 47 ? 2.515 6.853 9.000 1.00 0.00 127 VAL A CA 14
ATOM 14265 C C . VAL A 1 47 ? 3.268 7.368 7.726 1.00 0.00 127 VAL A C 14
ATOM 14266 O O . VAL A 1 47 ? 3.278 6.636 6.727 1.00 0.00 127 VAL A O 14
ATOM 14279 N N . GLU A 1 48 ? 3.907 8.573 7.748 1.00 0.00 128 GLU A N 14
ATOM 14280 C CA . GLU A 1 48 ? 4.702 9.076 6.587 1.00 0.00 128 GLU A CA 14
ATOM 14281 C C . GLU A 1 48 ? 5.860 8.096 6.211 1.00 0.00 128 GLU A C 14
ATOM 14282 O O . GLU A 1 48 ? 6.010 7.789 5.027 1.00 0.00 128 GLU A O 14
ATOM 14294 N N . GLU A 1 49 ? 6.640 7.577 7.184 1.00 0.00 129 GLU A N 14
ATOM 14295 C CA . GLU A 1 49 ? 7.713 6.579 6.933 1.00 0.00 129 GLU A CA 14
ATOM 14296 C C . GLU A 1 49 ? 7.166 5.249 6.331 1.00 0.00 129 GLU A C 14
ATOM 14297 O O . GLU A 1 49 ? 7.725 4.781 5.336 1.00 0.00 129 GLU A O 14
ATOM 14309 N N . ALA A 1 50 ? 6.078 4.664 6.889 1.00 0.00 130 ALA A N 14
ATOM 14310 C CA . ALA A 1 50 ? 5.461 3.435 6.320 1.00 0.00 130 ALA A CA 14
ATOM 14311 C C . ALA A 1 50 ? 4.955 3.629 4.854 1.00 0.00 130 ALA A C 14
ATOM 14312 O O . ALA A 1 50 ? 5.269 2.781 4.007 1.00 0.00 130 ALA A O 14
ATOM 14319 N N . MET A 1 51 ? 4.233 4.737 4.537 1.00 0.00 131 MET A N 14
ATOM 14320 C CA . MET A 1 51 ? 3.790 5.000 3.138 1.00 0.00 131 MET A CA 14
ATOM 14321 C C . MET A 1 51 ? 4.992 5.384 2.231 1.00 0.00 131 MET A C 14
ATOM 14322 O O . MET A 1 51 ? 4.996 4.884 1.114 1.00 0.00 131 MET A O 14
ATOM 14336 N N . LYS A 1 52 ? 5.965 6.247 2.622 1.00 0.00 132 LYS A N 14
ATOM 14337 C CA . LYS A 1 52 ? 7.172 6.518 1.779 1.00 0.00 132 LYS A CA 14
ATOM 14338 C C . LYS A 1 52 ? 7.991 5.191 1.535 1.00 0.00 132 LYS A C 14
ATOM 14339 O O . LYS A 1 52 ? 8.513 5.038 0.430 1.00 0.00 132 LYS A O 14
ATOM 14358 N N . GLU A 1 53 ? 8.096 4.230 2.494 1.00 0.00 133 GLU A N 14
ATOM 14359 C CA . GLU A 1 53 ? 8.730 2.905 2.231 1.00 0.00 133 GLU A CA 14
ATOM 14360 C C . GLU A 1 53 ? 7.885 2.086 1.190 1.00 0.00 133 GLU A C 14
ATOM 14361 O O . GLU A 1 53 ? 8.468 1.482 0.286 1.00 0.00 133 GLU A O 14
ATOM 14373 N N . ALA A 1 54 ? 6.531 2.085 1.314 1.00 0.00 134 ALA A N 14
ATOM 14374 C CA . ALA A 1 54 ? 5.641 1.400 0.342 1.00 0.00 134 ALA A CA 14
ATOM 14375 C C . ALA A 1 54 ? 5.498 2.076 -1.074 1.00 0.00 134 ALA A C 14
ATOM 14376 O O . ALA A 1 54 ? 5.241 1.378 -2.059 1.00 0.00 134 ALA A O 14
ATOM 14383 N N . ASP A 1 55 ? 5.734 3.418 -1.184 1.00 0.00 135 ASP A N 14
ATOM 14384 C CA . ASP A 1 55 ? 5.798 4.167 -2.470 1.00 0.00 135 ASP A CA 14
ATOM 14385 C C . ASP A 1 55 ? 7.254 3.882 -2.973 1.00 0.00 135 ASP A C 14
ATOM 14386 O O . ASP A 1 55 ? 8.238 4.405 -2.431 1.00 0.00 135 ASP A O 14
ATOM 14395 N N . GLU A 1 56 ? 7.394 3.075 -4.019 1.00 0.00 136 GLU A N 14
ATOM 14396 C CA . GLU A 1 56 ? 8.736 2.759 -4.582 1.00 0.00 136 GLU A CA 14
ATOM 14397 C C . GLU A 1 56 ? 9.450 3.909 -5.386 1.00 0.00 136 GLU A C 14
ATOM 14398 O O . GLU A 1 56 ? 10.650 3.785 -5.655 1.00 0.00 136 GLU A O 14
ATOM 14410 N N . ASP A 1 57 ? 8.743 4.992 -5.792 1.00 0.00 137 ASP A N 14
ATOM 14411 C CA . ASP A 1 57 ? 9.335 6.066 -6.653 1.00 0.00 137 ASP A CA 14
ATOM 14412 C C . ASP A 1 57 ? 9.625 7.471 -6.031 1.00 0.00 137 ASP A C 14
ATOM 14413 O O . ASP A 1 57 ? 10.379 8.248 -6.638 1.00 0.00 137 ASP A O 14
ATOM 14422 N N . GLY A 1 58 ? 9.143 7.791 -4.824 1.00 0.00 138 GLY A N 14
ATOM 14423 C CA . GLY A 1 58 ? 9.265 9.152 -4.249 1.00 0.00 138 GLY A CA 14
ATOM 14424 C C . GLY A 1 58 ? 8.185 10.175 -4.754 1.00 0.00 138 GLY A C 14
ATOM 14425 O O . GLY A 1 58 ? 8.239 11.342 -4.359 1.00 0.00 138 GLY A O 14
ATOM 14429 N N . ASN A 1 59 ? 7.185 9.730 -5.556 1.00 0.00 139 ASN A N 14
ATOM 14430 C CA . ASN A 1 59 ? 6.048 10.550 -6.047 1.00 0.00 139 ASN A CA 14
ATOM 14431 C C . ASN A 1 59 ? 5.004 10.895 -4.933 1.00 0.00 139 ASN A C 14
ATOM 14432 O O . ASN A 1 59 ? 4.565 12.048 -4.891 1.00 0.00 139 ASN A O 14
ATOM 14443 N N . GLY A 1 60 ? 4.594 9.931 -4.076 1.00 0.00 140 GLY A N 14
ATOM 14444 C CA . GLY A 1 60 ? 3.554 10.190 -3.035 1.00 0.00 140 GLY A CA 14
ATOM 14445 C C . GLY A 1 60 ? 2.113 9.653 -3.312 1.00 0.00 140 GLY A C 14
ATOM 14446 O O . GLY A 1 60 ? 1.198 9.935 -2.537 1.00 0.00 140 GLY A O 14
ATOM 14450 N N . VAL A 1 61 ? 1.919 8.929 -4.426 1.00 0.00 141 VAL A N 14
ATOM 14451 C CA . VAL A 1 61 ? 0.652 8.268 -4.838 1.00 0.00 141 VAL A CA 14
ATOM 14452 C C . VAL A 1 61 ? 1.156 6.890 -5.291 1.00 0.00 141 VAL A C 14
ATOM 14453 O O . VAL A 1 61 ? 2.187 6.715 -5.962 1.00 0.00 141 VAL A O 14
ATOM 14466 N N . ILE A 1 62 ? 0.321 5.918 -4.946 1.00 0.00 142 ILE A N 14
ATOM 14467 C CA . ILE A 1 62 ? 0.619 4.515 -5.210 1.00 0.00 142 ILE A CA 14
ATOM 14468 C C . ILE A 1 62 ? -0.437 3.839 -6.102 1.00 0.00 142 ILE A C 14
ATOM 14469 O O . ILE A 1 62 ? -1.611 3.806 -5.758 1.00 0.00 142 ILE A O 14
ATOM 14485 N N . ASP A 1 63 ? 0.015 3.262 -7.207 1.00 0.00 143 ASP A N 14
ATOM 14486 C CA . ASP A 1 63 ? -0.814 2.404 -8.070 1.00 0.00 143 ASP A CA 14
ATOM 14487 C C . ASP A 1 63 ? -0.565 0.955 -7.535 1.00 0.00 143 ASP A C 14
ATOM 14488 O O . ASP A 1 63 ? 0.445 0.647 -6.876 1.00 0.00 143 ASP A O 14
ATOM 14497 N N . ILE A 1 64 ? -1.496 0.030 -7.799 1.00 0.00 144 ILE A N 14
ATOM 14498 C CA . ILE A 1 64 ? -1.367 -1.377 -7.317 1.00 0.00 144 ILE A CA 14
ATOM 14499 C C . ILE A 1 64 ? 0.016 -2.042 -7.713 1.00 0.00 144 ILE A C 14
ATOM 14500 O O . ILE A 1 64 ? 0.561 -2.692 -6.816 1.00 0.00 144 ILE A O 14
ATOM 14516 N N . PRO A 1 65 ? 0.639 -1.898 -8.936 1.00 0.00 145 PRO A N 14
ATOM 14517 C CA . PRO A 1 65 ? 1.964 -2.478 -9.257 1.00 0.00 145 PRO A CA 14
ATOM 14518 C C . PRO A 1 65 ? 3.150 -2.071 -8.336 1.00 0.00 145 PRO A C 14
ATOM 14519 O O . PRO A 1 65 ? 4.019 -2.921 -8.194 1.00 0.00 145 PRO A O 14
ATOM 14530 N N . GLU A 1 66 ? 3.231 -0.858 -7.720 1.00 0.00 146 GLU A N 14
ATOM 14531 C CA . GLU A 1 66 ? 4.347 -0.503 -6.775 1.00 0.00 146 GLU A CA 14
ATOM 14532 C C . GLU A 1 66 ? 4.274 -1.362 -5.455 1.00 0.00 146 GLU A C 14
ATOM 14533 O O . GLU A 1 66 ? 5.306 -1.887 -5.041 1.00 0.00 146 GLU A O 14
ATOM 14545 N N . PHE A 1 67 ? 3.097 -1.521 -4.797 1.00 0.00 147 PHE A N 14
ATOM 14546 C CA . PHE A 1 67 ? 2.906 -2.437 -3.623 1.00 0.00 147 PHE A CA 14
ATOM 14547 C C . PHE A 1 67 ? 3.148 -3.944 -4.042 1.00 0.00 147 PHE A C 14
ATOM 14548 O O . PHE A 1 67 ? 3.841 -4.689 -3.326 1.00 0.00 147 PHE A O 14
ATOM 14565 N N . MET A 1 68 ? 2.586 -4.388 -5.200 1.00 0.00 148 MET A N 14
ATOM 14566 C CA . MET A 1 68 ? 2.839 -5.759 -5.739 1.00 0.00 148 MET A CA 14
ATOM 14567 C C . MET A 1 68 ? 4.382 -5.947 -6.014 1.00 0.00 148 MET A C 14
ATOM 14568 O O . MET A 1 68 ? 4.887 -7.021 -5.672 1.00 0.00 148 MET A O 14
ATOM 14582 N N . ASP A 1 69 ? 5.137 -4.957 -6.574 1.00 0.00 149 ASP A N 14
ATOM 14583 C CA . ASP A 1 69 ? 6.607 -5.032 -6.713 1.00 0.00 149 ASP A CA 14
ATOM 14584 C C . ASP A 1 69 ? 7.334 -4.921 -5.316 1.00 0.00 149 ASP A C 14
ATOM 14585 O O . ASP A 1 69 ? 8.430 -5.470 -5.198 1.00 0.00 149 ASP A O 14
ATOM 14594 N N . LEU A 1 70 ? 6.736 -4.292 -4.267 1.00 0.00 150 LEU A N 14
ATOM 14595 C CA . LEU A 1 70 ? 7.263 -4.266 -2.873 1.00 0.00 150 LEU A CA 14
ATOM 14596 C C . LEU A 1 70 ? 7.309 -5.737 -2.319 1.00 0.00 150 LEU A C 14
ATOM 14597 O O . LEU A 1 70 ? 8.337 -6.125 -1.755 1.00 0.00 150 LEU A O 14
ATOM 14613 N N . ILE A 1 71 ? 6.220 -6.543 -2.483 1.00 0.00 151 ILE A N 14
ATOM 14614 C CA . ILE A 1 71 ? 6.200 -7.988 -2.077 1.00 0.00 151 ILE A CA 14
ATOM 14615 C C . ILE A 1 71 ? 7.179 -8.820 -3.018 1.00 0.00 151 ILE A C 14
ATOM 14616 O O . ILE A 1 71 ? 8.001 -9.596 -2.527 1.00 0.00 151 ILE A O 14
ATOM 14632 N N . LYS A 1 72 ? 7.098 -8.610 -4.342 1.00 0.00 152 LYS A N 14
ATOM 14633 C CA . LYS A 1 72 ? 7.992 -9.177 -5.413 1.00 0.00 152 LYS A CA 14
ATOM 14634 C C . LYS A 1 72 ? 9.484 -8.588 -5.498 1.00 0.00 152 LYS A C 14
ATOM 14635 O O . LYS A 1 72 ? 10.216 -8.921 -6.431 1.00 0.00 152 LYS A O 14
ATOM 14654 N N . LYS A 1 73 ? 9.869 -7.789 -4.474 1.00 0.00 153 LYS A N 14
ATOM 14655 C CA . LYS A 1 73 ? 11.056 -6.918 -4.218 1.00 0.00 153 LYS A CA 14
ATOM 14656 C C . LYS A 1 73 ? 12.314 -6.730 -5.091 1.00 0.00 153 LYS A C 14
ATOM 14657 O O . LYS A 1 73 ? 13.110 -5.833 -4.793 1.00 0.00 153 LYS A O 14
ATOM 14676 N N . SER A 1 74 ? 12.473 -7.505 -6.155 1.00 0.00 154 SER A N 14
ATOM 14677 C CA . SER A 1 74 ? 13.593 -7.293 -7.119 1.00 0.00 154 SER A CA 14
ATOM 14678 C C . SER A 1 74 ? 12.926 -6.963 -8.491 1.00 0.00 154 SER A C 14
ATOM 14679 O O . SER A 1 74 ? 12.717 -7.836 -9.338 1.00 0.00 154 SER A O 14
ATOM 14687 N N . GLU A 1 7 ? -2.119 -14.370 -3.939 1.00 0.00 87 GLU A N 15
ATOM 14688 C CA . GLU A 1 7 ? -2.623 -12.977 -4.082 1.00 0.00 87 GLU A CA 15
ATOM 14689 C C . GLU A 1 7 ? -3.769 -12.558 -3.091 1.00 0.00 87 GLU A C 15
ATOM 14690 O O . GLU A 1 7 ? -4.005 -11.355 -2.974 1.00 0.00 87 GLU A O 15
ATOM 14702 N N . GLU A 1 8 ? -4.468 -13.465 -2.359 1.00 0.00 88 GLU A N 15
ATOM 14703 C CA . GLU A 1 8 ? -5.595 -13.098 -1.447 1.00 0.00 88 GLU A CA 15
ATOM 14704 C C . GLU A 1 8 ? -5.314 -11.931 -0.431 1.00 0.00 88 GLU A C 15
ATOM 14705 O O . GLU A 1 8 ? -6.094 -10.967 -0.404 1.00 0.00 88 GLU A O 15
ATOM 14717 N N . GLU A 1 9 ? -4.195 -11.937 0.325 1.00 0.00 89 GLU A N 15
ATOM 14718 C CA . GLU A 1 9 ? -3.880 -10.812 1.256 1.00 0.00 89 GLU A CA 15
ATOM 14719 C C . GLU A 1 9 ? -3.496 -9.467 0.534 1.00 0.00 89 GLU A C 15
ATOM 14720 O O . GLU A 1 9 ? -3.949 -8.402 0.975 1.00 0.00 89 GLU A O 15
ATOM 14732 N N . ILE A 1 10 ? -2.704 -9.506 -0.569 1.00 0.00 90 ILE A N 15
ATOM 14733 C CA . ILE A 1 10 ? -2.323 -8.288 -1.344 1.00 0.00 90 ILE A CA 15
ATOM 14734 C C . ILE A 1 10 ? -3.593 -7.661 -1.991 1.00 0.00 90 ILE A C 15
ATOM 14735 O O . ILE A 1 10 ? -3.806 -6.474 -1.734 1.00 0.00 90 ILE A O 15
ATOM 14751 N N . LEU A 1 11 ? -4.423 -8.381 -2.801 1.00 0.00 91 LEU A N 15
ATOM 14752 C CA . LEU A 1 11 ? -5.662 -7.756 -3.347 1.00 0.00 91 LEU A CA 15
ATOM 14753 C C . LEU A 1 11 ? -6.643 -7.356 -2.204 1.00 0.00 91 LEU A C 15
ATOM 14754 O O . LEU A 1 11 ? -7.263 -6.301 -2.356 1.00 0.00 91 LEU A O 15
ATOM 14770 N N . ARG A 1 12 ? -6.744 -8.105 -1.062 1.00 0.00 92 ARG A N 15
ATOM 14771 C CA . ARG A 1 12 ? -7.568 -7.682 0.106 1.00 0.00 92 ARG A CA 15
ATOM 14772 C C . ARG A 1 12 ? -7.146 -6.236 0.508 1.00 0.00 92 ARG A C 15
ATOM 14773 O O . ARG A 1 12 ? -7.931 -5.306 0.294 1.00 0.00 92 ARG A O 15
ATOM 14794 N N . ALA A 1 13 ? -5.871 -6.033 0.919 1.00 0.00 93 ALA A N 15
ATOM 14795 C CA . ALA A 1 13 ? -5.422 -4.705 1.336 1.00 0.00 93 ALA A CA 15
ATOM 14796 C C . ALA A 1 13 ? -5.352 -3.656 0.235 1.00 0.00 93 ALA A C 15
ATOM 14797 O O . ALA A 1 13 ? -6.142 -2.726 0.378 1.00 0.00 93 ALA A O 15
ATOM 14804 N N . PHE A 1 14 ? -4.560 -3.745 -0.852 1.00 0.00 94 PHE A N 15
ATOM 14805 C CA . PHE A 1 14 ? -4.600 -2.636 -1.853 1.00 0.00 94 PHE A CA 15
ATOM 14806 C C . PHE A 1 14 ? -5.901 -2.550 -2.633 1.00 0.00 94 PHE A C 15
ATOM 14807 O O . PHE A 1 14 ? -6.470 -1.454 -2.681 1.00 0.00 94 PHE A O 15
ATOM 14824 N N . LYS A 1 15 ? -6.347 -3.657 -3.257 1.00 0.00 95 LYS A N 15
ATOM 14825 C CA . LYS A 1 15 ? -7.566 -3.576 -4.081 1.00 0.00 95 LYS A CA 15
ATOM 14826 C C . LYS A 1 15 ? -8.837 -3.190 -3.201 1.00 0.00 95 LYS A C 15
ATOM 14827 O O . LYS A 1 15 ? -9.798 -2.731 -3.827 1.00 0.00 95 LYS A O 15
ATOM 14846 N N . VAL A 1 16 ? -8.859 -3.283 -1.816 1.00 0.00 96 VAL A N 15
ATOM 14847 C CA . VAL A 1 16 ? -9.962 -2.659 -1.017 1.00 0.00 96 VAL A CA 15
ATOM 14848 C C . VAL A 1 16 ? -9.600 -1.123 -0.763 1.00 0.00 96 VAL A C 15
ATOM 14849 O O . VAL A 1 16 ? -10.443 -0.243 -0.949 1.00 0.00 96 VAL A O 15
ATOM 14862 N N . PHE A 1 17 ? -8.339 -0.847 -0.340 1.00 0.00 97 PHE A N 15
ATOM 14863 C CA . PHE A 1 17 ? -7.750 0.484 -0.009 1.00 0.00 97 PHE A CA 15
ATOM 14864 C C . PHE A 1 17 ? -7.744 1.595 -1.090 1.00 0.00 97 PHE A C 15
ATOM 14865 O O . PHE A 1 17 ? -7.710 2.757 -0.687 1.00 0.00 97 PHE A O 15
ATOM 14882 N N . ASP A 1 18 ? -7.789 1.304 -2.406 1.00 0.00 98 ASP A N 15
ATOM 14883 C CA . ASP A 1 18 ? -7.857 2.342 -3.492 1.00 0.00 98 ASP A CA 15
ATOM 14884 C C . ASP A 1 18 ? -8.777 3.605 -3.206 1.00 0.00 98 ASP A C 15
ATOM 14885 O O . ASP A 1 18 ? -8.309 4.732 -3.397 1.00 0.00 98 ASP A O 15
ATOM 14894 N N . ALA A 1 19 ? -10.011 3.402 -2.678 1.00 0.00 99 ALA A N 15
ATOM 14895 C CA . ALA A 1 19 ? -11.015 4.446 -2.313 1.00 0.00 99 ALA A CA 15
ATOM 14896 C C . ALA A 1 19 ? -11.614 5.291 -3.447 1.00 0.00 99 ALA A C 15
ATOM 14897 O O . ALA A 1 19 ? -12.839 5.312 -3.598 1.00 0.00 99 ALA A O 15
ATOM 14904 N N . ASN A 1 20 ? -10.768 5.995 -4.217 1.00 0.00 100 ASN A N 15
ATOM 14905 C CA . ASN A 1 20 ? -11.243 6.859 -5.316 1.00 0.00 100 ASN A CA 15
ATOM 14906 C C . ASN A 1 20 ? -11.872 6.127 -6.563 1.00 0.00 100 ASN A C 15
ATOM 14907 O O . ASN A 1 20 ? -12.515 6.811 -7.366 1.00 0.00 100 ASN A O 15
ATOM 14918 N N . GLY A 1 21 ? -11.723 4.787 -6.737 1.00 0.00 101 GLY A N 15
ATOM 14919 C CA . GLY A 1 21 ? -12.312 4.056 -7.890 1.00 0.00 101 GLY A CA 15
ATOM 14920 C C . GLY A 1 21 ? -11.600 4.047 -9.268 1.00 0.00 101 GLY A C 15
ATOM 14921 O O . GLY A 1 21 ? -12.197 3.553 -10.227 1.00 0.00 101 GLY A O 15
ATOM 14925 N N . ASP A 1 22 ? -10.362 4.557 -9.373 1.00 0.00 102 ASP A N 15
ATOM 14926 C CA . ASP A 1 22 ? -9.539 4.557 -10.616 1.00 0.00 102 ASP A CA 15
ATOM 14927 C C . ASP A 1 22 ? -8.230 3.679 -10.542 1.00 0.00 102 ASP A C 15
ATOM 14928 O O . ASP A 1 22 ? -7.610 3.433 -11.585 1.00 0.00 102 ASP A O 15
ATOM 14937 N N . GLY A 1 23 ? -7.848 3.190 -9.346 1.00 0.00 103 GLY A N 15
ATOM 14938 C CA . GLY A 1 23 ? -6.644 2.382 -9.104 1.00 0.00 103 GLY A CA 15
ATOM 14939 C C . GLY A 1 23 ? -5.508 3.059 -8.295 1.00 0.00 103 GLY A C 15
ATOM 14940 O O . GLY A 1 23 ? -4.501 2.375 -8.095 1.00 0.00 103 GLY A O 15
ATOM 14944 N N . VAL A 1 24 ? -5.631 4.333 -7.824 1.00 0.00 104 VAL A N 15
ATOM 14945 C CA . VAL A 1 24 ? -4.572 5.015 -7.037 1.00 0.00 104 VAL A CA 15
ATOM 14946 C C . VAL A 1 24 ? -5.035 5.337 -5.577 1.00 0.00 104 VAL A C 15
ATOM 14947 O O . VAL A 1 24 ? -6.211 5.521 -5.259 1.00 0.00 104 VAL A O 15
ATOM 14960 N N . ILE A 1 25 ? -4.010 5.403 -4.720 1.00 0.00 105 ILE A N 15
ATOM 14961 C CA . ILE A 1 25 ? -4.096 5.710 -3.271 1.00 0.00 105 ILE A CA 15
ATOM 14962 C C . ILE A 1 25 ? -3.225 6.962 -3.030 1.00 0.00 105 ILE A C 15
ATOM 14963 O O . ILE A 1 25 ? -2.041 6.987 -3.362 1.00 0.00 105 ILE A O 15
ATOM 14979 N N . ASP A 1 26 ? -3.806 7.939 -2.336 1.00 0.00 106 ASP A N 15
ATOM 14980 C CA . ASP A 1 26 ? -3.113 9.183 -1.936 1.00 0.00 106 ASP A CA 15
ATOM 14981 C C . ASP A 1 26 ? -2.795 9.168 -0.396 1.00 0.00 106 ASP A C 15
ATOM 14982 O O . ASP A 1 26 ? -2.946 8.149 0.298 1.00 0.00 106 ASP A O 15
ATOM 14991 N N . PHE A 1 27 ? -2.290 10.296 0.136 1.00 0.00 107 PHE A N 15
ATOM 14992 C CA . PHE A 1 27 ? -1.978 10.414 1.592 1.00 0.00 107 PHE A CA 15
ATOM 14993 C C . PHE A 1 27 ? -3.267 10.509 2.478 1.00 0.00 107 PHE A C 15
ATOM 14994 O O . PHE A 1 27 ? -3.286 9.922 3.564 1.00 0.00 107 PHE A O 15
ATOM 15011 N N . ASP A 1 28 ? -4.323 11.227 2.020 1.00 0.00 108 ASP A N 15
ATOM 15012 C CA . ASP A 1 28 ? -5.637 11.315 2.735 1.00 0.00 108 ASP A CA 15
ATOM 15013 C C . ASP A 1 28 ? -6.297 9.898 2.937 1.00 0.00 108 ASP A C 15
ATOM 15014 O O . ASP A 1 28 ? -6.732 9.595 4.058 1.00 0.00 108 ASP A O 15
ATOM 15023 N N . GLU A 1 29 ? -6.353 9.010 1.916 1.00 0.00 109 GLU A N 15
ATOM 15024 C CA . GLU A 1 29 ? -6.875 7.621 2.108 1.00 0.00 109 GLU A CA 15
ATOM 15025 C C . GLU A 1 29 ? -6.006 6.787 3.140 1.00 0.00 109 GLU A C 15
ATOM 15026 O O . GLU A 1 29 ? -6.565 6.031 3.945 1.00 0.00 109 GLU A O 15
ATOM 15038 N N . PHE A 1 30 ? -4.655 6.948 3.143 1.00 0.00 110 PHE A N 15
ATOM 15039 C CA . PHE A 1 30 ? -3.741 6.330 4.142 1.00 0.00 110 PHE A CA 15
ATOM 15040 C C . PHE A 1 30 ? -4.114 6.838 5.581 1.00 0.00 110 PHE A C 15
ATOM 15041 O O . PHE A 1 30 ? -4.217 6.016 6.490 1.00 0.00 110 PHE A O 15
ATOM 15058 N N . LYS A 1 31 ? -4.357 8.165 5.760 1.00 0.00 111 LYS A N 15
ATOM 15059 C CA . LYS A 1 31 ? -4.854 8.784 7.028 1.00 0.00 111 LYS A CA 15
ATOM 15060 C C . LYS A 1 31 ? -6.192 8.126 7.519 1.00 0.00 111 LYS A C 15
ATOM 15061 O O . LYS A 1 31 ? -6.307 7.817 8.710 1.00 0.00 111 LYS A O 15
ATOM 15080 N N . PHE A 1 32 ? -7.174 7.935 6.606 1.00 0.00 112 PHE A N 15
ATOM 15081 C CA . PHE A 1 32 ? -8.463 7.255 6.913 1.00 0.00 112 PHE A CA 15
ATOM 15082 C C . PHE A 1 32 ? -8.276 5.777 7.399 1.00 0.00 112 PHE A C 15
ATOM 15083 O O . PHE A 1 32 ? -8.816 5.405 8.444 1.00 0.00 112 PHE A O 15
ATOM 15100 N N . ILE A 1 33 ? -7.551 4.954 6.619 1.00 0.00 113 ILE A N 15
ATOM 15101 C CA . ILE A 1 33 ? -7.334 3.511 6.924 1.00 0.00 113 ILE A CA 15
ATOM 15102 C C . ILE A 1 33 ? -6.344 3.180 8.078 1.00 0.00 113 ILE A C 15
ATOM 15103 O O . ILE A 1 33 ? -6.493 2.130 8.709 1.00 0.00 113 ILE A O 15
ATOM 15119 N N . MET A 1 34 ? -5.352 4.055 8.333 1.00 0.00 114 MET A N 15
ATOM 15120 C CA . MET A 1 34 ? -4.371 3.907 9.445 1.00 0.00 114 MET A CA 15
ATOM 15121 C C . MET A 1 34 ? -5.157 3.912 10.796 1.00 0.00 114 MET A C 15
ATOM 15122 O O . MET A 1 34 ? -5.182 2.891 11.489 1.00 0.00 114 MET A O 15
ATOM 15136 N N . GLN A 1 35 ? -5.821 5.046 11.111 1.00 0.00 115 GLN A N 15
ATOM 15137 C CA . GLN A 1 35 ? -6.673 5.175 12.312 1.00 0.00 115 GLN A CA 15
ATOM 15138 C C . GLN A 1 35 ? -8.122 4.941 11.800 1.00 0.00 115 GLN A C 15
ATOM 15139 O O . GLN A 1 35 ? -8.766 5.833 11.235 1.00 0.00 115 GLN A O 15
ATOM 15153 N N . LYS A 1 36 ? -8.602 3.713 12.012 1.00 0.00 116 LYS A N 15
ATOM 15154 C CA . LYS A 1 36 ? -9.956 3.232 11.591 1.00 0.00 116 LYS A CA 15
ATOM 15155 C C . LYS A 1 36 ? -11.174 4.154 11.946 1.00 0.00 116 LYS A C 15
ATOM 15156 O O . LYS A 1 36 ? -11.990 4.424 11.058 1.00 0.00 116 LYS A O 15
ATOM 15175 N N . VAL A 1 37 ? -11.294 4.610 13.210 1.00 0.00 117 VAL A N 15
ATOM 15176 C CA . VAL A 1 37 ? -12.390 5.513 13.652 1.00 0.00 117 VAL A CA 15
ATOM 15177 C C . VAL A 1 37 ? -11.871 6.296 14.898 1.00 0.00 117 VAL A C 15
ATOM 15178 O O . VAL A 1 37 ? -11.858 5.761 16.013 1.00 0.00 117 VAL A O 15
ATOM 15191 N N . GLY A 1 38 ? -11.437 7.558 14.698 1.00 0.00 118 GLY A N 15
ATOM 15192 C CA . GLY A 1 38 ? -10.935 8.403 15.797 1.00 0.00 118 GLY A CA 15
ATOM 15193 C C . GLY A 1 38 ? -9.945 9.492 15.344 1.00 0.00 118 GLY A C 15
ATOM 15194 O O . GLY A 1 38 ? -10.350 10.552 14.858 1.00 0.00 118 GLY A O 15
ATOM 15198 N N . GLU A 1 39 ? -8.645 9.205 15.521 1.00 0.00 119 GLU A N 15
ATOM 15199 C CA . GLU A 1 39 ? -7.528 10.138 15.190 1.00 0.00 119 GLU A CA 15
ATOM 15200 C C . GLU A 1 39 ? -7.127 10.195 13.663 1.00 0.00 119 GLU A C 15
ATOM 15201 O O . GLU A 1 39 ? -7.868 9.780 12.766 1.00 0.00 119 GLU A O 15
ATOM 15213 N N . GLU A 1 40 ? -5.948 10.777 13.370 1.00 0.00 120 GLU A N 15
ATOM 15214 C CA . GLU A 1 40 ? -5.368 10.915 11.998 1.00 0.00 120 GLU A CA 15
ATOM 15215 C C . GLU A 1 40 ? -3.826 10.563 12.031 1.00 0.00 120 GLU A C 15
ATOM 15216 O O . GLU A 1 40 ? -3.483 9.701 12.849 1.00 0.00 120 GLU A O 15
ATOM 15228 N N . PRO A 1 41 ? -2.887 11.041 11.140 1.00 0.00 121 PRO A N 15
ATOM 15229 C CA . PRO A 1 41 ? -1.419 10.792 11.320 1.00 0.00 121 PRO A CA 15
ATOM 15230 C C . PRO A 1 41 ? -0.855 11.566 12.550 1.00 0.00 121 PRO A C 15
ATOM 15231 O O . PRO A 1 41 ? -0.193 12.605 12.495 1.00 0.00 121 PRO A O 15
ATOM 15242 N N . LEU A 1 42 ? -1.194 10.930 13.671 1.00 0.00 122 LEU A N 15
ATOM 15243 C CA . LEU A 1 42 ? -0.925 11.316 15.064 1.00 0.00 122 LEU A CA 15
ATOM 15244 C C . LEU A 1 42 ? 0.621 11.236 15.270 1.00 0.00 122 LEU A C 15
ATOM 15245 O O . LEU A 1 42 ? 1.178 12.339 15.324 1.00 0.00 122 LEU A O 15
ATOM 15261 N N . THR A 1 43 ? 1.355 10.087 15.362 1.00 0.00 123 THR A N 15
ATOM 15262 C CA . THR A 1 43 ? 2.839 10.147 15.385 1.00 0.00 123 THR A CA 15
ATOM 15263 C C . THR A 1 43 ? 3.193 10.014 13.879 1.00 0.00 123 THR A C 15
ATOM 15264 O O . THR A 1 43 ? 2.896 9.024 13.197 1.00 0.00 123 THR A O 15
ATOM 15275 N N . ASP A 1 44 ? 3.829 11.078 13.404 1.00 0.00 124 ASP A N 15
ATOM 15276 C CA . ASP A 1 44 ? 4.288 11.216 12.000 1.00 0.00 124 ASP A CA 15
ATOM 15277 C C . ASP A 1 44 ? 5.248 10.141 11.462 1.00 0.00 124 ASP A C 15
ATOM 15278 O O . ASP A 1 44 ? 5.091 9.697 10.324 1.00 0.00 124 ASP A O 15
ATOM 15287 N N . ALA A 1 45 ? 6.194 9.731 12.311 1.00 0.00 125 ALA A N 15
ATOM 15288 C CA . ALA A 1 45 ? 7.176 8.682 11.971 1.00 0.00 125 ALA A CA 15
ATOM 15289 C C . ALA A 1 45 ? 6.556 7.320 11.570 1.00 0.00 125 ALA A C 15
ATOM 15290 O O . ALA A 1 45 ? 7.067 6.720 10.620 1.00 0.00 125 ALA A O 15
ATOM 15297 N N . GLU A 1 46 ? 5.462 6.848 12.215 1.00 0.00 126 GLU A N 15
ATOM 15298 C CA . GLU A 1 46 ? 4.807 5.571 11.820 1.00 0.00 126 GLU A CA 15
ATOM 15299 C C . GLU A 1 46 ? 4.205 5.621 10.367 1.00 0.00 126 GLU A C 15
ATOM 15300 O O . GLU A 1 46 ? 4.521 4.778 9.510 1.00 0.00 126 GLU A O 15
ATOM 15312 N N . VAL A 1 47 ? 3.383 6.668 10.108 1.00 0.00 127 VAL A N 15
ATOM 15313 C CA . VAL A 1 47 ? 2.704 6.887 8.808 1.00 0.00 127 VAL A CA 15
ATOM 15314 C C . VAL A 1 47 ? 3.708 7.312 7.698 1.00 0.00 127 VAL A C 15
ATOM 15315 O O . VAL A 1 47 ? 3.636 6.744 6.601 1.00 0.00 127 VAL A O 15
ATOM 15328 N N . GLU A 1 48 ? 4.631 8.276 7.959 1.00 0.00 128 GLU A N 15
ATOM 15329 C CA . GLU A 1 48 ? 5.672 8.676 6.976 1.00 0.00 128 GLU A CA 15
ATOM 15330 C C . GLU A 1 48 ? 6.588 7.471 6.629 1.00 0.00 128 GLU A C 15
ATOM 15331 O O . GLU A 1 48 ? 6.711 7.186 5.439 1.00 0.00 128 GLU A O 15
ATOM 15343 N N . GLU A 1 49 ? 7.138 6.708 7.608 1.00 0.00 129 GLU A N 15
ATOM 15344 C CA . GLU A 1 49 ? 7.984 5.530 7.295 1.00 0.00 129 GLU A CA 15
ATOM 15345 C C . GLU A 1 49 ? 7.218 4.422 6.507 1.00 0.00 129 GLU A C 15
ATOM 15346 O O . GLU A 1 49 ? 7.781 3.938 5.520 1.00 0.00 129 GLU A O 15
ATOM 15358 N N . ALA A 1 50 ? 5.955 4.067 6.863 1.00 0.00 130 ALA A N 15
ATOM 15359 C CA . ALA A 1 50 ? 5.193 3.058 6.081 1.00 0.00 130 ALA A CA 15
ATOM 15360 C C . ALA A 1 50 ? 4.818 3.512 4.633 1.00 0.00 130 ALA A C 15
ATOM 15361 O O . ALA A 1 50 ? 5.017 2.718 3.703 1.00 0.00 130 ALA A O 15
ATOM 15368 N N . MET A 1 51 ? 4.309 4.751 4.407 1.00 0.00 131 MET A N 15
ATOM 15369 C CA . MET A 1 51 ? 3.983 5.208 3.018 1.00 0.00 131 MET A CA 15
ATOM 15370 C C . MET A 1 51 ? 5.263 5.558 2.207 1.00 0.00 131 MET A C 15
ATOM 15371 O O . MET A 1 51 ? 5.259 5.274 1.011 1.00 0.00 131 MET A O 15
ATOM 15385 N N . LYS A 1 52 ? 6.326 6.170 2.783 1.00 0.00 132 LYS A N 15
ATOM 15386 C CA . LYS A 1 52 ? 7.614 6.404 2.066 1.00 0.00 132 LYS A CA 15
ATOM 15387 C C . LYS A 1 52 ? 8.264 5.021 1.706 1.00 0.00 132 LYS A C 15
ATOM 15388 O O . LYS A 1 52 ? 8.679 4.883 0.557 1.00 0.00 132 LYS A O 15
ATOM 15407 N N . GLU A 1 53 ? 8.348 4.000 2.607 1.00 0.00 133 GLU A N 15
ATOM 15408 C CA . GLU A 1 53 ? 8.877 2.658 2.223 1.00 0.00 133 GLU A CA 15
ATOM 15409 C C . GLU A 1 53 ? 7.970 1.945 1.144 1.00 0.00 133 GLU A C 15
ATOM 15410 O O . GLU A 1 53 ? 8.529 1.269 0.272 1.00 0.00 133 GLU A O 15
ATOM 15422 N N . ALA A 1 54 ? 6.617 2.131 1.177 1.00 0.00 134 ALA A N 15
ATOM 15423 C CA . ALA A 1 54 ? 5.697 1.560 0.158 1.00 0.00 134 ALA A CA 15
ATOM 15424 C C . ALA A 1 54 ? 5.695 2.313 -1.221 1.00 0.00 134 ALA A C 15
ATOM 15425 O O . ALA A 1 54 ? 5.551 1.653 -2.254 1.00 0.00 134 ALA A O 15
ATOM 15432 N N . ASP A 1 55 ? 5.909 3.665 -1.358 1.00 0.00 135 ASP A N 15
ATOM 15433 C CA . ASP A 1 55 ? 5.992 4.340 -2.709 1.00 0.00 135 ASP A CA 15
ATOM 15434 C C . ASP A 1 55 ? 7.404 4.073 -3.341 1.00 0.00 135 ASP A C 15
ATOM 15435 O O . ASP A 1 55 ? 8.450 4.522 -2.855 1.00 0.00 135 ASP A O 15
ATOM 15444 N N . GLU A 1 56 ? 7.389 3.329 -4.445 1.00 0.00 136 GLU A N 15
ATOM 15445 C CA . GLU A 1 56 ? 8.599 3.023 -5.248 1.00 0.00 136 GLU A CA 15
ATOM 15446 C C . GLU A 1 56 ? 9.078 4.109 -6.277 1.00 0.00 136 GLU A C 15
ATOM 15447 O O . GLU A 1 56 ? 10.275 4.154 -6.586 1.00 0.00 136 GLU A O 15
ATOM 15459 N N . ASP A 1 57 ? 8.157 4.913 -6.853 1.00 0.00 137 ASP A N 15
ATOM 15460 C CA . ASP A 1 57 ? 8.500 5.869 -7.960 1.00 0.00 137 ASP A CA 15
ATOM 15461 C C . ASP A 1 57 ? 9.031 7.305 -7.651 1.00 0.00 137 ASP A C 15
ATOM 15462 O O . ASP A 1 57 ? 9.630 7.928 -8.540 1.00 0.00 137 ASP A O 15
ATOM 15471 N N . GLY A 1 58 ? 8.926 7.808 -6.419 1.00 0.00 138 GLY A N 15
ATOM 15472 C CA . GLY A 1 58 ? 9.258 9.215 -6.095 1.00 0.00 138 GLY A CA 15
ATOM 15473 C C . GLY A 1 58 ? 8.113 10.235 -6.440 1.00 0.00 138 GLY A C 15
ATOM 15474 O O . GLY A 1 58 ? 8.310 11.436 -6.243 1.00 0.00 138 GLY A O 15
ATOM 15478 N N . ASN A 1 59 ? 6.917 9.763 -6.885 1.00 0.00 139 ASN A N 15
ATOM 15479 C CA . ASN A 1 59 ? 5.725 10.597 -7.181 1.00 0.00 139 ASN A CA 15
ATOM 15480 C C . ASN A 1 59 ? 4.956 10.951 -5.878 1.00 0.00 139 ASN A C 15
ATOM 15481 O O . ASN A 1 59 ? 4.662 12.137 -5.693 1.00 0.00 139 ASN A O 15
ATOM 15492 N N . GLY A 1 60 ? 4.608 9.967 -5.016 1.00 0.00 140 GLY A N 15
ATOM 15493 C CA . GLY A 1 60 ? 3.826 10.265 -3.795 1.00 0.00 140 GLY A CA 15
ATOM 15494 C C . GLY A 1 60 ? 2.365 9.755 -3.757 1.00 0.00 140 GLY A C 15
ATOM 15495 O O . GLY A 1 60 ? 1.748 9.964 -2.712 1.00 0.00 140 GLY A O 15
ATOM 15499 N N . VAL A 1 61 ? 1.762 9.206 -4.842 1.00 0.00 141 VAL A N 15
ATOM 15500 C CA . VAL A 1 61 ? 0.390 8.608 -4.791 1.00 0.00 141 VAL A CA 15
ATOM 15501 C C . VAL A 1 61 ? 0.602 7.283 -5.582 1.00 0.00 141 VAL A C 15
ATOM 15502 O O . VAL A 1 61 ? 1.025 7.213 -6.742 1.00 0.00 141 VAL A O 15
ATOM 15515 N N . ILE A 1 62 ? 0.300 6.229 -4.824 1.00 0.00 142 ILE A N 15
ATOM 15516 C CA . ILE A 1 62 ? 0.531 4.826 -5.190 1.00 0.00 142 ILE A CA 15
ATOM 15517 C C . ILE A 1 62 ? -0.524 4.168 -6.094 1.00 0.00 142 ILE A C 15
ATOM 15518 O O . ILE A 1 62 ? -1.700 4.175 -5.759 1.00 0.00 142 ILE A O 15
ATOM 15534 N N . ASP A 1 63 ? -0.068 3.549 -7.183 1.00 0.00 143 ASP A N 15
ATOM 15535 C CA . ASP A 1 63 ? -0.905 2.722 -8.074 1.00 0.00 143 ASP A CA 15
ATOM 15536 C C . ASP A 1 63 ? -0.752 1.249 -7.578 1.00 0.00 143 ASP A C 15
ATOM 15537 O O . ASP A 1 63 ? 0.246 0.867 -6.945 1.00 0.00 143 ASP A O 15
ATOM 15546 N N . ILE A 1 64 ? -1.741 0.383 -7.854 1.00 0.00 144 ILE A N 15
ATOM 15547 C CA . ILE A 1 64 ? -1.687 -1.033 -7.379 1.00 0.00 144 ILE A CA 15
ATOM 15548 C C . ILE A 1 64 ? -0.373 -1.783 -7.844 1.00 0.00 144 ILE A C 15
ATOM 15549 O O . ILE A 1 64 ? 0.184 -2.450 -6.967 1.00 0.00 144 ILE A O 15
ATOM 15565 N N . PRO A 1 65 ? 0.173 -1.717 -9.111 1.00 0.00 145 PRO A N 15
ATOM 15566 C CA . PRO A 1 65 ? 1.450 -2.378 -9.492 1.00 0.00 145 PRO A CA 15
ATOM 15567 C C . PRO A 1 65 ? 2.680 -2.021 -8.601 1.00 0.00 145 PRO A C 15
ATOM 15568 O O . PRO A 1 65 ? 3.524 -2.900 -8.425 1.00 0.00 145 PRO A O 15
ATOM 15579 N N . GLU A 1 66 ? 2.791 -0.788 -8.030 1.00 0.00 146 GLU A N 15
ATOM 15580 C CA . GLU A 1 66 ? 3.883 -0.419 -7.085 1.00 0.00 146 GLU A CA 15
ATOM 15581 C C . GLU A 1 66 ? 3.811 -1.306 -5.809 1.00 0.00 146 GLU A C 15
ATOM 15582 O O . GLU A 1 66 ? 4.793 -1.994 -5.560 1.00 0.00 146 GLU A O 15
ATOM 15594 N N . PHE A 1 67 ? 2.690 -1.330 -5.047 1.00 0.00 147 PHE A N 15
ATOM 15595 C CA . PHE A 1 67 ? 2.509 -2.217 -3.846 1.00 0.00 147 PHE A CA 15
ATOM 15596 C C . PHE A 1 67 ? 2.779 -3.746 -4.115 1.00 0.00 147 PHE A C 15
ATOM 15597 O O . PHE A 1 67 ? 3.398 -4.421 -3.282 1.00 0.00 147 PHE A O 15
ATOM 15614 N N . MET A 1 68 ? 2.320 -4.287 -5.263 1.00 0.00 148 MET A N 15
ATOM 15615 C CA . MET A 1 68 ? 2.593 -5.703 -5.651 1.00 0.00 148 MET A CA 15
ATOM 15616 C C . MET A 1 68 ? 4.129 -5.919 -5.915 1.00 0.00 148 MET A C 15
ATOM 15617 O O . MET A 1 68 ? 4.709 -6.864 -5.363 1.00 0.00 148 MET A O 15
ATOM 15631 N N . ASP A 1 69 ? 4.781 -5.040 -6.728 1.00 0.00 149 ASP A N 15
ATOM 15632 C CA . ASP A 1 69 ? 6.258 -5.087 -6.980 1.00 0.00 149 ASP A CA 15
ATOM 15633 C C . ASP A 1 69 ? 7.107 -4.876 -5.671 1.00 0.00 149 ASP A C 15
ATOM 15634 O O . ASP A 1 69 ? 8.128 -5.545 -5.483 1.00 0.00 149 ASP A O 15
ATOM 15643 N N . LEU A 1 70 ? 6.621 -3.985 -4.780 1.00 0.00 150 LEU A N 15
ATOM 15644 C CA . LEU A 1 70 ? 7.120 -3.676 -3.428 1.00 0.00 150 LEU A CA 15
ATOM 15645 C C . LEU A 1 70 ? 7.138 -4.954 -2.551 1.00 0.00 150 LEU A C 15
ATOM 15646 O O . LEU A 1 70 ? 8.175 -5.213 -1.933 1.00 0.00 150 LEU A O 15
ATOM 15662 N N . ILE A 1 71 ? 6.032 -5.750 -2.494 1.00 0.00 151 ILE A N 15
ATOM 15663 C CA . ILE A 1 71 ? 6.041 -7.031 -1.725 1.00 0.00 151 ILE A CA 15
ATOM 15664 C C . ILE A 1 71 ? 6.972 -8.086 -2.419 1.00 0.00 151 ILE A C 15
ATOM 15665 O O . ILE A 1 71 ? 7.696 -8.790 -1.709 1.00 0.00 151 ILE A O 15
ATOM 15681 N N . LYS A 1 72 ? 6.966 -8.183 -3.762 1.00 0.00 152 LYS A N 15
ATOM 15682 C CA . LYS A 1 72 ? 7.839 -9.113 -4.514 1.00 0.00 152 LYS A CA 15
ATOM 15683 C C . LYS A 1 72 ? 9.390 -8.894 -4.320 1.00 0.00 152 LYS A C 15
ATOM 15684 O O . LYS A 1 72 ? 10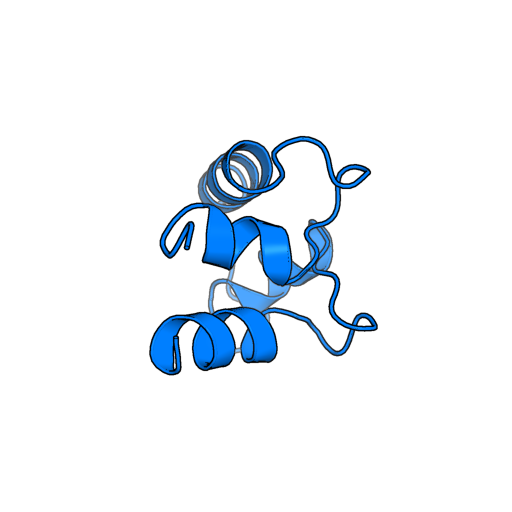.063 -9.803 -3.826 1.00 0.00 152 LYS A O 15
ATOM 15703 N N . LYS A 1 73 ? 9.928 -7.752 -4.801 1.00 0.00 153 LYS A N 15
ATOM 15704 C CA . LYS A 1 73 ? 11.382 -7.436 -4.766 1.00 0.00 153 LYS A CA 15
ATOM 15705 C C . LYS A 1 73 ? 11.985 -6.476 -3.695 1.00 0.00 153 LYS A C 15
ATOM 15706 O O . LYS A 1 73 ? 12.708 -6.952 -2.815 1.00 0.00 153 LYS A O 15
ATOM 15725 N N . SER A 1 74 ? 11.729 -5.144 -3.781 1.00 0.00 154 SER A N 15
ATOM 15726 C CA . SER A 1 74 ? 12.386 -4.127 -2.898 1.00 0.00 154 SER A CA 15
ATOM 15727 C C . SER A 1 74 ? 11.494 -3.045 -2.190 1.00 0.00 154 SER A C 15
ATOM 15728 O O . SER A 1 74 ? 10.271 -3.130 -2.129 1.00 0.00 154 SER A O 15
ATOM 15736 N N . GLU A 1 7 ? -0.909 -12.565 0.275 1.00 0.00 87 GLU A N 16
ATOM 15737 C CA . GLU A 1 7 ? -1.150 -12.862 -1.235 1.00 0.00 87 GLU A CA 16
ATOM 15738 C C . GLU A 1 7 ? -2.585 -12.569 -1.852 1.00 0.00 87 GLU A C 16
ATOM 15739 O O . GLU A 1 7 ? -2.794 -11.572 -2.591 1.00 0.00 87 GLU A O 16
ATOM 15751 N N . GLU A 1 8 ? -3.577 -13.421 -1.496 1.00 0.00 88 GLU A N 16
ATOM 15752 C CA . GLU A 1 8 ? -5.021 -13.171 -1.822 1.00 0.00 88 GLU A CA 16
ATOM 15753 C C . GLU A 1 8 ? -5.445 -11.786 -1.168 1.00 0.00 88 GLU A C 16
ATOM 15754 O O . GLU A 1 8 ? -6.142 -10.961 -1.766 1.00 0.00 88 GLU A O 16
ATOM 15766 N N . GLU A 1 9 ? -4.951 -11.528 0.067 1.00 0.00 89 GLU A N 16
ATOM 15767 C CA . GLU A 1 9 ? -5.082 -10.248 0.763 1.00 0.00 89 GLU A CA 16
ATOM 15768 C C . GLU A 1 9 ? -4.143 -9.173 0.076 1.00 0.00 89 GLU A C 16
ATOM 15769 O O . GLU A 1 9 ? -4.441 -8.023 0.338 1.00 0.00 89 GLU A O 16
ATOM 15781 N N . ILE A 1 10 ? -3.061 -9.376 -0.771 1.00 0.00 90 ILE A N 16
ATOM 15782 C CA . ILE A 1 10 ? -2.408 -8.231 -1.489 1.00 0.00 90 ILE A CA 16
ATOM 15783 C C . ILE A 1 10 ? -3.500 -7.783 -2.520 1.00 0.00 90 ILE A C 16
ATOM 15784 O O . ILE A 1 10 ? -3.848 -6.599 -2.452 1.00 0.00 90 ILE A O 16
ATOM 15800 N N . LEU A 1 11 ? -4.000 -8.648 -3.456 1.00 0.00 91 LEU A N 16
ATOM 15801 C CA . LEU A 1 11 ? -5.012 -8.138 -4.443 1.00 0.00 91 LEU A CA 16
ATOM 15802 C C . LEU A 1 11 ? -6.286 -7.519 -3.755 1.00 0.00 91 LEU A C 16
ATOM 15803 O O . LEU A 1 11 ? -6.606 -6.349 -4.009 1.00 0.00 91 LEU A O 16
ATOM 15819 N N . ARG A 1 12 ? -6.905 -8.234 -2.792 1.00 0.00 92 ARG A N 16
ATOM 15820 C CA . ARG A 1 12 ? -8.080 -7.738 -2.032 1.00 0.00 92 ARG A CA 16
ATOM 15821 C C . ARG A 1 12 ? -7.762 -6.534 -1.080 1.00 0.00 92 ARG A C 16
ATOM 15822 O O . ARG A 1 12 ? -8.580 -5.607 -1.042 1.00 0.00 92 ARG A O 16
ATOM 15843 N N . ALA A 1 13 ? -6.609 -6.510 -0.357 1.00 0.00 93 ALA A N 16
ATOM 15844 C CA . ALA A 1 13 ? -6.244 -5.378 0.534 1.00 0.00 93 ALA A CA 16
ATOM 15845 C C . ALA A 1 13 ? -5.905 -4.114 -0.267 1.00 0.00 93 ALA A C 16
ATOM 15846 O O . ALA A 1 13 ? -6.494 -3.099 0.089 1.00 0.00 93 ALA A O 16
ATOM 15853 N N . PHE A 1 14 ? -5.020 -4.113 -1.305 1.00 0.00 94 PHE A N 16
ATOM 15854 C CA . PHE A 1 14 ? -4.788 -2.866 -2.097 1.00 0.00 94 PHE A CA 16
ATOM 15855 C C . PHE A 1 14 ? -6.099 -2.430 -2.803 1.00 0.00 94 PHE A C 16
ATOM 15856 O O . PHE A 1 14 ? -6.456 -1.258 -2.663 1.00 0.00 94 PHE A O 16
ATOM 15873 N N . LYS A 1 15 ? -6.816 -3.328 -3.514 1.00 0.00 95 LYS A N 16
ATOM 15874 C CA . LYS A 1 15 ? -8.070 -2.929 -4.212 1.00 0.00 95 LYS A CA 16
ATOM 15875 C C . LYS A 1 15 ? -9.187 -2.370 -3.271 1.00 0.00 95 LYS A C 16
ATOM 15876 O O . LYS A 1 15 ? -9.897 -1.467 -3.723 1.00 0.00 95 LYS A O 16
ATOM 15895 N N . VAL A 1 16 ? -9.354 -2.852 -2.011 1.00 0.00 96 VAL A N 16
ATOM 15896 C CA . VAL A 1 16 ? -10.316 -2.218 -1.061 1.00 0.00 96 VAL A CA 16
ATOM 15897 C C . VAL A 1 16 ? -9.694 -0.892 -0.480 1.00 0.00 96 VAL A C 16
ATOM 15898 O O . VAL A 1 16 ? -10.410 0.108 -0.381 1.00 0.00 96 VAL A O 16
ATOM 15911 N N . PHE A 1 17 ? -8.385 -0.917 -0.084 1.00 0.00 97 PHE A N 16
ATOM 15912 C CA . PHE A 1 17 ? -7.609 0.256 0.431 1.00 0.00 97 PHE A CA 16
ATOM 15913 C C . PHE A 1 17 ? -7.793 1.475 -0.526 1.00 0.00 97 PHE A C 16
ATOM 15914 O O . PHE A 1 17 ? -8.110 2.545 -0.022 1.00 0.00 97 PHE A O 16
ATOM 15931 N N . ASP A 1 18 ? -7.717 1.285 -1.866 1.00 0.00 98 ASP A N 16
ATOM 15932 C CA . ASP A 1 18 ? -7.965 2.318 -2.901 1.00 0.00 98 ASP A CA 16
ATOM 15933 C C . ASP A 1 18 ? -9.385 2.983 -2.707 1.00 0.00 98 ASP A C 16
ATOM 15934 O O . ASP A 1 18 ? -10.431 2.428 -3.069 1.00 0.00 98 ASP A O 16
ATOM 15943 N N . ALA A 1 19 ? -9.382 4.165 -2.070 1.00 0.00 99 ALA A N 16
ATOM 15944 C CA . ALA A 1 19 ? -10.622 4.945 -1.796 1.00 0.00 99 ALA A CA 16
ATOM 15945 C C . ALA A 1 19 ? -11.187 5.709 -3.016 1.00 0.00 99 ALA A C 16
ATOM 15946 O O . ALA A 1 19 ? -12.414 5.787 -3.138 1.00 0.00 99 ALA A O 16
ATOM 15953 N N . ASN A 1 20 ? -10.330 6.269 -3.905 1.00 0.00 100 ASN A N 16
ATOM 15954 C CA . ASN A 1 20 ? -10.805 7.008 -5.100 1.00 0.00 100 ASN A CA 16
ATOM 15955 C C . ASN A 1 20 ? -11.535 6.147 -6.204 1.00 0.00 100 ASN A C 16
ATOM 15956 O O . ASN A 1 20 ? -12.192 6.748 -7.061 1.00 0.00 100 ASN A O 16
ATOM 15967 N N . GLY A 1 21 ? -11.452 4.792 -6.200 1.00 0.00 101 GLY A N 16
ATOM 15968 C CA . GLY A 1 21 ? -12.135 3.939 -7.210 1.00 0.00 101 GLY A CA 16
ATOM 15969 C C . GLY A 1 21 ? -11.506 3.701 -8.608 1.00 0.00 101 GLY A C 16
ATOM 15970 O O . GLY A 1 21 ? -12.191 3.138 -9.465 1.00 0.00 101 GLY A O 16
ATOM 15974 N N . ASP A 1 22 ? -10.246 4.107 -8.845 1.00 0.00 102 ASP A N 16
ATOM 15975 C CA . ASP A 1 22 ? -9.504 3.897 -10.122 1.00 0.00 102 ASP A CA 16
ATOM 15976 C C . ASP A 1 22 ? -8.234 2.966 -10.028 1.00 0.00 102 ASP A C 16
ATOM 15977 O O . ASP A 1 22 ? -7.682 2.580 -11.068 1.00 0.00 102 ASP A O 16
ATOM 15986 N N . GLY A 1 23 ? -7.816 2.588 -8.807 1.00 0.00 103 GLY A N 16
ATOM 15987 C CA . GLY A 1 23 ? -6.628 1.767 -8.518 1.00 0.00 103 GLY A CA 16
ATOM 15988 C C . GLY A 1 23 ? -5.471 2.529 -7.819 1.00 0.00 103 GLY A C 16
ATOM 15989 O O . GLY A 1 23 ? -4.347 2.023 -7.880 1.00 0.00 103 GLY A O 16
ATOM 15993 N N . VAL A 1 24 ? -5.711 3.692 -7.148 1.00 0.00 104 VAL A N 16
ATOM 15994 C CA . VAL A 1 24 ? -4.640 4.492 -6.499 1.00 0.00 104 VAL A CA 16
ATOM 15995 C C . VAL A 1 24 ? -5.046 4.922 -5.045 1.00 0.00 104 VAL A C 16
ATOM 15996 O O . VAL A 1 24 ? -6.194 5.247 -4.732 1.00 0.00 104 VAL A O 16
ATOM 16009 N N . ILE A 1 25 ? -4.021 4.916 -4.180 1.00 0.00 105 ILE A N 16
ATOM 16010 C CA . ILE A 1 25 ? -4.075 5.295 -2.739 1.00 0.00 105 ILE A CA 16
ATOM 16011 C C . ILE A 1 25 ? -3.386 6.676 -2.575 1.00 0.00 105 ILE A C 16
ATOM 16012 O O . ILE A 1 25 ? -2.276 6.872 -3.074 1.00 0.00 105 ILE A O 16
ATOM 16028 N N . ASP A 1 26 ? -4.001 7.575 -1.789 1.00 0.00 106 ASP A N 16
ATOM 16029 C CA . ASP A 1 26 ? -3.433 8.916 -1.482 1.00 0.00 106 ASP A CA 16
ATOM 16030 C C . ASP A 1 26 ? -2.937 9.028 0.009 1.00 0.00 106 ASP A C 16
ATOM 16031 O O . ASP A 1 26 ? -2.915 8.042 0.756 1.00 0.00 106 ASP A O 16
ATOM 16040 N N . PHE A 1 27 ? -2.481 10.228 0.429 1.00 0.00 107 PHE A N 16
ATOM 16041 C CA . PHE A 1 27 ? -1.954 10.451 1.807 1.00 0.00 107 PHE A CA 16
ATOM 16042 C C . PHE A 1 27 ? -3.035 10.452 2.921 1.00 0.00 107 PHE A C 16
ATOM 16043 O O . PHE A 1 27 ? -2.847 9.713 3.885 1.00 0.00 107 PHE A O 16
ATOM 16060 N N . ASP A 1 28 ? -4.118 11.250 2.821 1.00 0.00 108 ASP A N 16
ATOM 16061 C CA . ASP A 1 28 ? -5.230 11.251 3.850 1.00 0.00 108 ASP A CA 16
ATOM 16062 C C . ASP A 1 28 ? -5.933 9.844 4.035 1.00 0.00 108 ASP A C 16
ATOM 16063 O O . ASP A 1 28 ? -6.254 9.402 5.147 1.00 0.00 108 ASP A O 16
ATOM 16072 N N . GLU A 1 29 ? -6.111 9.118 2.929 1.00 0.00 109 GLU A N 16
ATOM 16073 C CA . GLU A 1 29 ? -6.634 7.728 2.871 1.00 0.00 109 GLU A CA 16
ATOM 16074 C C . GLU A 1 29 ? -5.748 6.708 3.724 1.00 0.00 109 GLU A C 16
ATOM 16075 O O . GLU A 1 29 ? -6.206 5.932 4.592 1.00 0.00 109 GLU A O 16
ATOM 16087 N N . PHE A 1 30 ? -4.417 6.809 3.488 1.00 0.00 110 PHE A N 16
ATOM 16088 C CA . PHE A 1 30 ? -3.367 6.103 4.252 1.00 0.00 110 PHE A CA 16
ATOM 16089 C C . PHE A 1 30 ? -3.473 6.587 5.746 1.00 0.00 110 PHE A C 16
ATOM 16090 O O . PHE A 1 30 ? -3.514 5.716 6.601 1.00 0.00 110 PHE A O 16
ATOM 16107 N N . LYS A 1 31 ? -3.595 7.912 6.075 1.00 0.00 111 LYS A N 16
ATOM 16108 C CA . LYS A 1 31 ? -3.854 8.423 7.477 1.00 0.00 111 LYS A CA 16
ATOM 16109 C C . LYS A 1 31 ? -5.076 7.716 8.170 1.00 0.00 111 LYS A C 16
ATOM 16110 O O . LYS A 1 31 ? -5.090 7.593 9.392 1.00 0.00 111 LYS A O 16
ATOM 16129 N N . PHE A 1 32 ? -6.106 7.318 7.400 1.00 0.00 112 PHE A N 16
ATOM 16130 C CA . PHE A 1 32 ? -7.266 6.538 7.909 1.00 0.00 112 PHE A CA 16
ATOM 16131 C C . PHE A 1 32 ? -6.871 5.042 8.244 1.00 0.00 112 PHE A C 16
ATOM 16132 O O . PHE A 1 32 ? -7.189 4.561 9.335 1.00 0.00 112 PHE A O 16
ATOM 16149 N N . ILE A 1 33 ? -6.199 4.321 7.321 1.00 0.00 113 ILE A N 16
ATOM 16150 C CA . ILE A 1 33 ? -5.772 2.878 7.485 1.00 0.00 113 ILE A CA 16
ATOM 16151 C C . ILE A 1 33 ? -4.354 2.590 8.115 1.00 0.00 113 ILE A C 16
ATOM 16152 O O . ILE A 1 33 ? -4.012 1.435 8.382 1.00 0.00 113 ILE A O 16
ATOM 16168 N N . MET A 1 34 ? -3.562 3.639 8.317 1.00 0.00 114 MET A N 16
ATOM 16169 C CA . MET A 1 34 ? -2.175 3.681 8.853 1.00 0.00 114 MET A CA 16
ATOM 16170 C C . MET A 1 34 ? -1.660 2.732 9.932 1.00 0.00 114 MET A C 16
ATOM 16171 O O . MET A 1 34 ? -0.466 2.413 9.928 1.00 0.00 114 MET A O 16
ATOM 16185 N N . GLN A 1 35 ? -2.543 2.310 10.842 1.00 0.00 115 GLN A N 16
ATOM 16186 C CA . GLN A 1 35 ? -2.105 1.421 11.960 1.00 0.00 115 GLN A CA 16
ATOM 16187 C C . GLN A 1 35 ? -1.987 -0.114 11.677 1.00 0.00 115 GLN A C 16
ATOM 16188 O O . GLN A 1 35 ? -1.911 -0.902 12.625 1.00 0.00 115 GLN A O 16
ATOM 16202 N N . LYS A 1 36 ? -1.858 -0.510 10.389 1.00 0.00 116 LYS A N 16
ATOM 16203 C CA . LYS A 1 36 ? -1.634 -1.949 9.940 1.00 0.00 116 LYS A CA 16
ATOM 16204 C C . LYS A 1 36 ? -2.773 -2.929 10.402 1.00 0.00 116 LYS A C 16
ATOM 16205 O O . LYS A 1 36 ? -3.724 -3.128 9.638 1.00 0.00 116 LYS A O 16
ATOM 16224 N N . VAL A 1 37 ? -2.681 -3.538 11.610 1.00 0.00 117 VAL A N 16
ATOM 16225 C CA . VAL A 1 37 ? -3.709 -4.463 12.160 1.00 0.00 117 VAL A CA 16
ATOM 16226 C C . VAL A 1 37 ? -4.827 -3.573 12.788 1.00 0.00 117 VAL A C 16
ATOM 16227 O O . VAL A 1 37 ? -4.611 -2.901 13.804 1.00 0.00 117 VAL A O 16
ATOM 16240 N N . GLY A 1 38 ? -6.010 -3.558 12.146 1.00 0.00 118 GLY A N 16
ATOM 16241 C CA . GLY A 1 38 ? -7.150 -2.728 12.586 1.00 0.00 118 GLY A CA 16
ATOM 16242 C C . GLY A 1 38 ? -6.970 -1.258 12.145 1.00 0.00 118 GLY A C 16
ATOM 16243 O O . GLY A 1 38 ? -6.533 -0.989 11.019 1.00 0.00 118 GLY A O 16
ATOM 16247 N N . GLU A 1 39 ? -7.329 -0.314 13.030 1.00 0.00 119 GLU A N 16
ATOM 16248 C CA . GLU A 1 39 ? -7.186 1.141 12.746 1.00 0.00 119 GLU A CA 16
ATOM 16249 C C . GLU A 1 39 ? -7.290 1.999 14.048 1.00 0.00 119 GLU A C 16
ATOM 16250 O O . GLU A 1 39 ? -8.313 2.014 14.740 1.00 0.00 119 GLU A O 16
ATOM 16262 N N . GLU A 1 40 ? -6.198 2.709 14.382 1.00 0.00 120 GLU A N 16
ATOM 16263 C CA . GLU A 1 40 ? -6.123 3.634 15.544 1.00 0.00 120 GLU A CA 16
ATOM 16264 C C . GLU A 1 40 ? -5.639 5.112 15.258 1.00 0.00 120 GLU A C 16
ATOM 16265 O O . GLU A 1 40 ? -5.495 5.802 16.272 1.00 0.00 120 GLU A O 16
ATOM 16277 N N . PRO A 1 41 ? -5.434 5.670 14.004 1.00 0.00 121 PRO A N 16
ATOM 16278 C CA . PRO A 1 41 ? -4.913 7.048 13.704 1.00 0.00 121 PRO A CA 16
ATOM 16279 C C . PRO A 1 41 ? -4.211 7.845 14.830 1.00 0.00 121 PRO A C 16
ATOM 16280 O O . PRO A 1 41 ? -4.593 8.950 15.230 1.00 0.00 121 PRO A O 16
ATOM 16291 N N . LEU A 1 42 ? -3.150 7.177 15.297 1.00 0.00 122 LEU A N 16
ATOM 16292 C CA . LEU A 1 42 ? -2.339 7.589 16.439 1.00 0.00 122 LEU A CA 16
ATOM 16293 C C . LEU A 1 42 ? -1.144 8.497 16.028 1.00 0.00 122 LEU A C 16
ATOM 16294 O O . LEU A 1 42 ? -1.393 9.703 15.913 1.00 0.00 122 LEU A O 16
ATOM 16310 N N . THR A 1 43 ? 0.105 8.017 15.795 1.00 0.00 123 THR A N 16
ATOM 16311 C CA . THR A 1 43 ? 1.230 8.919 15.425 1.00 0.00 123 THR A CA 16
ATOM 16312 C C . THR A 1 43 ? 1.375 9.040 13.884 1.00 0.00 123 THR A C 16
ATOM 16313 O O . THR A 1 43 ? 1.430 8.040 13.158 1.00 0.00 123 THR A O 16
ATOM 16324 N N . ASP A 1 44 ? 1.471 10.292 13.416 1.00 0.00 124 ASP A N 16
ATOM 16325 C CA . ASP A 1 44 ? 1.644 10.623 11.970 1.00 0.00 124 ASP A CA 16
ATOM 16326 C C . ASP A 1 44 ? 3.032 10.240 11.359 1.00 0.00 124 ASP A C 16
ATOM 16327 O O . ASP A 1 44 ? 3.123 9.976 10.150 1.00 0.00 124 ASP A O 16
ATOM 16336 N N . ALA A 1 45 ? 4.103 10.209 12.188 1.00 0.00 125 ALA A N 16
ATOM 16337 C CA . ALA A 1 45 ? 5.450 9.747 11.762 1.00 0.00 125 ALA A CA 16
ATOM 16338 C C . ALA A 1 45 ? 5.378 8.300 11.166 1.00 0.00 125 ALA A C 16
ATOM 16339 O O . ALA A 1 45 ? 5.989 8.081 10.112 1.00 0.00 125 ALA A O 16
ATOM 16346 N N . GLU A 1 46 ? 4.597 7.357 11.785 1.00 0.00 126 GLU A N 16
ATOM 16347 C CA . GLU A 1 46 ? 4.371 5.997 11.222 1.00 0.00 126 GLU A CA 16
ATOM 16348 C C . GLU A 1 46 ? 3.848 6.025 9.742 1.00 0.00 126 GLU A C 16
ATOM 16349 O O . GLU A 1 46 ? 4.427 5.349 8.885 1.00 0.00 126 GLU A O 16
ATOM 16361 N N . VAL A 1 47 ? 2.783 6.821 9.463 1.00 0.00 127 VAL A N 16
ATOM 16362 C CA . VAL A 1 47 ? 2.180 6.921 8.118 1.00 0.00 127 VAL A CA 16
ATOM 16363 C C . VAL A 1 47 ? 3.042 7.664 7.071 1.00 0.00 127 VAL A C 16
ATOM 16364 O O . VAL A 1 47 ? 3.156 7.146 5.947 1.00 0.00 127 VAL A O 16
ATOM 16377 N N . GLU A 1 48 ? 3.674 8.812 7.406 1.00 0.00 128 GLU A N 16
ATOM 16378 C CA . GLU A 1 48 ? 4.552 9.525 6.437 1.00 0.00 128 GLU A CA 16
ATOM 16379 C C . GLU A 1 48 ? 5.809 8.659 6.090 1.00 0.00 128 GLU A C 16
ATOM 16380 O O . GLU A 1 48 ? 6.067 8.420 4.904 1.00 0.00 128 GLU A O 16
ATOM 16392 N N . GLU A 1 49 ? 6.532 8.109 7.098 1.00 0.00 129 GLU A N 16
ATOM 16393 C CA . GLU A 1 49 ? 7.705 7.225 6.845 1.00 0.00 129 GLU A CA 16
ATOM 16394 C C . GLU A 1 49 ? 7.324 5.911 6.069 1.00 0.00 129 GLU A C 16
ATOM 16395 O O . GLU A 1 49 ? 7.944 5.647 5.028 1.00 0.00 129 GLU A O 16
ATOM 16407 N N . ALA A 1 50 ? 6.274 5.155 6.505 1.00 0.00 130 ALA A N 16
ATOM 16408 C CA . ALA A 1 50 ? 5.817 3.924 5.796 1.00 0.00 130 ALA A CA 16
ATOM 16409 C C . ALA A 1 50 ? 5.392 4.171 4.316 1.00 0.00 130 ALA A C 16
ATOM 16410 O O . ALA A 1 50 ? 5.813 3.401 3.435 1.00 0.00 130 ALA A O 16
ATOM 16417 N N . MET A 1 51 ? 4.601 5.243 4.026 1.00 0.00 131 MET A N 16
ATOM 16418 C CA . MET A 1 51 ? 4.233 5.548 2.621 1.00 0.00 131 MET A CA 16
ATOM 16419 C C . MET A 1 51 ? 5.450 6.047 1.806 1.00 0.00 131 MET A C 16
ATOM 16420 O O . MET A 1 51 ? 5.514 5.664 0.642 1.00 0.00 131 MET A O 16
ATOM 16434 N N . LYS A 1 52 ? 6.388 6.872 2.324 1.00 0.00 132 LYS A N 16
ATOM 16435 C CA . LYS A 1 52 ? 7.625 7.213 1.554 1.00 0.00 132 LYS A CA 16
ATOM 16436 C C . LYS A 1 52 ? 8.437 5.907 1.208 1.00 0.00 132 LYS A C 16
ATOM 16437 O O . LYS A 1 52 ? 8.914 5.796 0.076 1.00 0.00 132 LYS A O 16
ATOM 16456 N N . GLU A 1 53 ? 8.587 4.927 2.144 1.00 0.00 133 GLU A N 16
ATOM 16457 C CA . GLU A 1 53 ? 9.235 3.612 1.850 1.00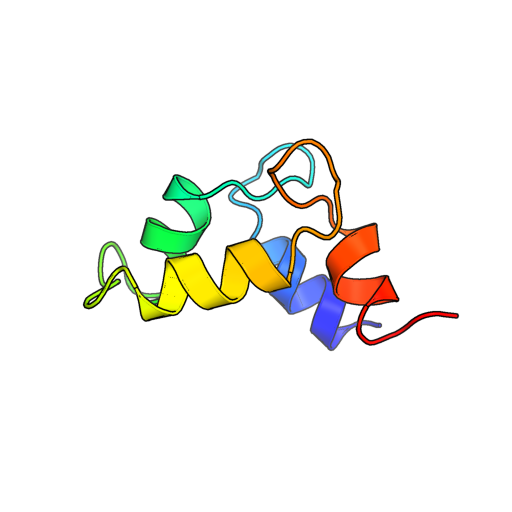 0.00 133 GLU A CA 16
ATOM 16458 C C . GLU A 1 53 ? 8.502 2.861 0.671 1.00 0.00 133 GLU A C 16
ATOM 16459 O O . GLU A 1 53 ? 9.180 2.351 -0.229 1.00 0.00 133 GLU A O 16
ATOM 16471 N N . ALA A 1 54 ? 7.140 2.829 0.681 1.00 0.00 134 ALA A N 16
ATOM 16472 C CA . ALA A 1 54 ? 6.338 2.184 -0.393 1.00 0.00 134 ALA A CA 16
ATOM 16473 C C . ALA A 1 54 ? 6.058 3.002 -1.710 1.00 0.00 134 ALA A C 16
ATOM 16474 O O . ALA A 1 54 ? 5.730 2.376 -2.723 1.00 0.00 134 ALA A O 16
ATOM 16481 N N . ASP A 1 55 ? 6.183 4.354 -1.757 1.00 0.00 135 ASP A N 16
ATOM 16482 C CA . ASP A 1 55 ? 6.032 5.111 -3.032 1.00 0.00 135 ASP A CA 16
ATOM 16483 C C . ASP A 1 55 ? 7.434 4.999 -3.738 1.00 0.00 135 ASP A C 16
ATOM 16484 O O . ASP A 1 55 ? 8.398 5.686 -3.368 1.00 0.00 135 ASP A O 16
ATOM 16493 N N . GLU A 1 56 ? 7.536 4.136 -4.745 1.00 0.00 136 GLU A N 16
ATOM 16494 C CA . GLU A 1 56 ? 8.796 3.971 -5.524 1.00 0.00 136 GLU A CA 16
ATOM 16495 C C . GLU A 1 56 ? 9.025 5.041 -6.664 1.00 0.00 136 GLU A C 16
ATOM 16496 O O . GLU A 1 56 ? 10.164 5.206 -7.114 1.00 0.00 136 GLU A O 16
ATOM 16508 N N . ASP A 1 57 ? 7.971 5.749 -7.141 1.00 0.00 137 ASP A N 16
ATOM 16509 C CA . ASP A 1 57 ? 8.074 6.704 -8.292 1.00 0.00 137 ASP A CA 16
ATOM 16510 C C . ASP A 1 57 ? 8.461 8.194 -8.013 1.00 0.00 137 ASP A C 16
ATOM 16511 O O . ASP A 1 57 ? 8.886 8.892 -8.945 1.00 0.00 137 ASP A O 16
ATOM 16520 N N . GLY A 1 58 ? 8.415 8.675 -6.762 1.00 0.00 138 GLY A N 16
ATOM 16521 C CA . GLY A 1 58 ? 8.645 10.103 -6.435 1.00 0.00 138 GLY A CA 16
ATOM 16522 C C . GLY A 1 58 ? 7.404 11.041 -6.629 1.00 0.00 138 GLY A C 16
ATOM 16523 O O . GLY A 1 58 ? 7.531 12.247 -6.405 1.00 0.00 138 GLY A O 16
ATOM 16527 N N . ASN A 1 59 ? 6.213 10.491 -6.967 1.00 0.00 139 ASN A N 16
ATOM 16528 C CA . ASN A 1 59 ? 4.934 11.243 -7.096 1.00 0.00 139 ASN A CA 16
ATOM 16529 C C . ASN A 1 59 ? 4.275 11.487 -5.702 1.00 0.00 139 ASN A C 16
ATOM 16530 O O . ASN A 1 59 ? 3.867 12.622 -5.438 1.00 0.00 139 ASN A O 16
ATOM 16541 N N . GLY A 1 60 ? 4.159 10.449 -4.845 1.00 0.00 140 GLY A N 16
ATOM 16542 C CA . GLY A 1 60 ? 3.499 10.573 -3.529 1.00 0.00 140 GLY A CA 16
ATOM 16543 C C . GLY A 1 60 ? 2.158 9.816 -3.387 1.00 0.00 140 GLY A C 16
ATOM 16544 O O . GLY A 1 60 ? 1.765 9.614 -2.237 1.00 0.00 140 GLY A O 16
ATOM 16548 N N . VAL A 1 61 ? 1.438 9.438 -4.477 1.00 0.00 141 VAL A N 16
ATOM 16549 C CA . VAL A 1 61 ? 0.158 8.671 -4.376 1.00 0.00 141 VAL A CA 16
ATOM 16550 C C . VAL A 1 61 ? 0.426 7.378 -5.208 1.00 0.00 141 VAL A C 16
ATOM 16551 O O . VAL A 1 61 ? 0.789 7.381 -6.389 1.00 0.00 141 VAL A O 16
ATOM 16564 N N . ILE A 1 62 ? 0.256 6.269 -4.477 1.00 0.00 142 ILE A N 16
ATOM 16565 C CA . ILE A 1 62 ? 0.571 4.899 -4.923 1.00 0.00 142 ILE A CA 16
ATOM 16566 C C . ILE A 1 62 ? -0.450 4.197 -5.845 1.00 0.00 142 ILE A C 16
ATOM 16567 O O . ILE A 1 62 ? -1.624 4.122 -5.505 1.00 0.00 142 ILE A O 16
ATOM 16583 N N . ASP A 1 63 ? 0.033 3.624 -6.952 1.00 0.00 143 ASP A N 16
ATOM 16584 C CA . ASP A 1 63 ? -0.760 2.748 -7.839 1.00 0.00 143 ASP A CA 16
ATOM 16585 C C . ASP A 1 63 ? -0.490 1.280 -7.360 1.00 0.00 143 ASP A C 16
ATOM 16586 O O . ASP A 1 63 ? 0.502 0.980 -6.674 1.00 0.00 143 ASP A O 16
ATOM 16595 N N . ILE A 1 64 ? -1.352 0.323 -7.734 1.00 0.00 144 ILE A N 16
ATOM 16596 C CA . ILE A 1 64 ? -1.163 -1.095 -7.296 1.00 0.00 144 ILE A CA 16
ATOM 16597 C C . ILE A 1 64 ? 0.254 -1.689 -7.660 1.00 0.00 144 ILE A C 16
ATOM 16598 O O . ILE A 1 64 ? 0.837 -2.216 -6.708 1.00 0.00 144 ILE A O 16
ATOM 16614 N N . PRO A 1 65 ? 0.868 -1.615 -8.886 1.00 0.00 145 PRO A N 16
ATOM 16615 C CA . PRO A 1 65 ? 2.212 -2.189 -9.170 1.00 0.00 145 PRO A CA 16
ATOM 16616 C C . PRO A 1 65 ? 3.414 -1.844 -8.242 1.00 0.00 145 PRO A C 16
ATOM 16617 O O . PRO A 1 65 ? 4.308 -2.683 -8.149 1.00 0.00 145 PRO A O 16
ATOM 16628 N N . GLU A 1 66 ? 3.455 -0.680 -7.548 1.00 0.00 146 GLU A N 16
ATOM 16629 C CA . GLU A 1 66 ? 4.593 -0.333 -6.634 1.00 0.00 146 GLU A CA 16
ATOM 16630 C C . GLU A 1 66 ? 4.551 -1.203 -5.327 1.00 0.00 146 GLU A C 16
ATOM 16631 O O . GLU A 1 66 ? 5.456 -2.028 -5.144 1.00 0.00 146 GLU A O 16
ATOM 16643 N N . PHE A 1 67 ? 3.510 -1.066 -4.458 1.00 0.00 147 PHE A N 16
ATOM 16644 C CA . PHE A 1 67 ? 3.285 -1.931 -3.246 1.00 0.00 147 PHE A CA 16
ATOM 16645 C C . PHE A 1 67 ? 3.398 -3.433 -3.615 1.00 0.00 147 PHE A C 16
ATOM 16646 O O . PHE A 1 67 ? 4.197 -4.140 -2.986 1.00 0.00 147 PHE A O 16
ATOM 16663 N N . MET A 1 68 ? 2.640 -3.916 -4.633 1.00 0.00 148 MET A N 16
ATOM 16664 C CA . MET A 1 68 ? 2.731 -5.339 -4.993 1.00 0.00 148 MET A CA 16
ATOM 16665 C C . MET A 1 68 ? 4.136 -5.781 -5.444 1.00 0.00 148 MET A C 16
ATOM 16666 O O . MET A 1 68 ? 4.477 -6.863 -4.995 1.00 0.00 148 MET A O 16
ATOM 16680 N N . ASP A 1 69 ? 4.957 -5.060 -6.227 1.00 0.00 149 ASP A N 16
ATOM 16681 C CA . ASP A 1 69 ? 6.362 -5.518 -6.506 1.00 0.00 149 ASP A CA 16
ATOM 16682 C C . ASP A 1 69 ? 7.234 -5.576 -5.173 1.00 0.00 149 ASP A C 16
ATOM 16683 O O . ASP A 1 69 ? 7.840 -6.627 -4.855 1.00 0.00 149 ASP A O 16
ATOM 16692 N N . LEU A 1 70 ? 7.146 -4.448 -4.392 1.00 0.00 150 LEU A N 16
ATOM 16693 C CA . LEU A 1 70 ? 7.781 -4.202 -3.057 1.00 0.00 150 LEU A CA 16
ATOM 16694 C C . LEU A 1 70 ? 7.619 -5.445 -2.119 1.00 0.00 150 LEU A C 16
ATOM 16695 O O . LEU A 1 70 ? 8.626 -5.873 -1.548 1.00 0.00 150 LEU A O 16
ATOM 16711 N N . ILE A 1 71 ? 6.404 -6.037 -1.992 1.00 0.00 151 ILE A N 16
ATOM 16712 C CA . ILE A 1 71 ? 6.179 -7.279 -1.195 1.00 0.00 151 ILE A CA 16
ATOM 16713 C C . ILE A 1 71 ? 6.314 -8.571 -2.100 1.00 0.00 151 ILE A C 16
ATOM 16714 O O . ILE A 1 71 ? 6.939 -9.532 -1.635 1.00 0.00 151 ILE A O 16
ATOM 16730 N N . LYS A 1 72 ? 5.743 -8.631 -3.339 1.00 0.00 152 LYS A N 16
ATOM 16731 C CA . LYS A 1 72 ? 5.821 -9.825 -4.250 1.00 0.00 152 LYS A CA 16
ATOM 16732 C C . LYS A 1 72 ? 7.220 -10.363 -4.644 1.00 0.00 152 LYS A C 16
ATOM 16733 O O . LYS A 1 72 ? 7.202 -11.452 -5.235 1.00 0.00 152 LYS A O 16
ATOM 16752 N N . LYS A 1 73 ? 8.387 -9.701 -4.376 1.00 0.00 153 LYS A N 16
ATOM 16753 C CA . LYS A 1 73 ? 9.739 -10.331 -4.630 1.00 0.00 153 LYS A CA 16
ATOM 16754 C C . LYS A 1 73 ? 9.739 -11.869 -4.235 1.00 0.00 153 LYS A C 16
ATOM 16755 O O . LYS A 1 73 ? 10.052 -12.708 -5.081 1.00 0.00 153 LYS A O 16
ATOM 16774 N N . SER A 1 74 ? 9.258 -12.165 -2.994 1.00 0.00 154 SER A N 16
ATOM 16775 C CA . SER A 1 74 ? 8.981 -13.543 -2.445 1.00 0.00 154 SER A CA 16
ATOM 16776 C C . SER A 1 74 ? 8.750 -13.464 -0.890 1.00 0.00 154 SER A C 16
ATOM 16777 O O . SER A 1 74 ? 9.719 -13.276 -0.145 1.00 0.00 154 SER A O 16
ATOM 16785 N N . GLU A 1 7 ? -2.653 -11.797 -7.368 1.00 0.00 87 GLU A N 17
ATOM 16786 C CA . GLU A 1 7 ? -3.589 -10.761 -6.916 1.00 0.00 87 GLU A CA 17
ATOM 16787 C C . GLU A 1 7 ? -4.323 -11.122 -5.603 1.00 0.00 87 GLU A C 17
ATOM 16788 O O . GLU A 1 7 ? -4.009 -10.466 -4.626 1.00 0.00 87 GLU A O 17
ATOM 16800 N N . GLU A 1 8 ? -5.116 -12.205 -5.482 1.00 0.00 88 GLU A N 17
ATOM 16801 C CA . GLU A 1 8 ? -5.959 -12.533 -4.279 1.00 0.00 88 GLU A CA 17
ATOM 16802 C C . GLU A 1 8 ? -5.562 -11.955 -2.872 1.00 0.00 88 GLU A C 17
ATOM 16803 O O . GLU A 1 8 ? -6.301 -11.122 -2.327 1.00 0.00 88 GLU A O 17
ATOM 16815 N N . GLU A 1 9 ? -4.367 -12.281 -2.344 1.00 0.00 89 GLU A N 17
ATOM 16816 C CA . GLU A 1 9 ? -3.924 -11.722 -1.018 1.00 0.00 89 GLU A CA 17
ATOM 16817 C C . GLU A 1 9 ? -3.661 -10.166 -1.041 1.00 0.00 89 GLU A C 17
ATOM 16818 O O . GLU A 1 9 ? -4.295 -9.370 -0.322 1.00 0.00 89 GLU A O 17
ATOM 16830 N N . ILE A 1 10 ? -2.725 -9.782 -1.930 1.00 0.00 90 ILE A N 17
ATOM 16831 C CA . ILE A 1 10 ? -2.299 -8.385 -2.218 1.00 0.00 90 ILE A CA 17
ATOM 16832 C C . ILE A 1 10 ? -3.536 -7.508 -2.623 1.00 0.00 90 ILE A C 17
ATOM 16833 O O . ILE A 1 10 ? -3.743 -6.451 -2.031 1.00 0.00 90 ILE A O 17
ATOM 16849 N N . LEU A 1 11 ? -4.324 -7.949 -3.626 1.00 0.00 91 LEU A N 17
ATOM 16850 C CA . LEU A 1 11 ? -5.581 -7.312 -4.088 1.00 0.00 91 LEU A CA 17
ATOM 16851 C C . LEU A 1 11 ? -6.570 -7.138 -2.910 1.00 0.00 91 LEU A C 17
ATOM 16852 O O . LEU A 1 11 ? -7.113 -6.043 -2.786 1.00 0.00 91 LEU A O 17
ATOM 16868 N N . ARG A 1 12 ? -6.804 -8.153 -2.036 1.00 0.00 92 ARG A N 17
ATOM 16869 C CA . ARG A 1 12 ? -7.698 -7.980 -0.863 1.00 0.00 92 ARG A CA 17
ATOM 16870 C C . ARG A 1 12 ? -7.192 -6.814 0.040 1.00 0.00 92 ARG A C 17
ATOM 16871 O O . ARG A 1 12 ? -7.944 -5.838 0.188 1.00 0.00 92 ARG A O 17
ATOM 16892 N N . ALA A 1 13 ? -5.920 -6.832 0.521 1.00 0.00 93 ALA A N 17
ATOM 16893 C CA . ALA A 1 13 ? -5.431 -5.721 1.373 1.00 0.00 93 ALA A CA 17
ATOM 16894 C C . ALA A 1 13 ? -5.314 -4.339 0.685 1.00 0.00 93 ALA A C 17
ATOM 16895 O O . ALA A 1 13 ? -5.957 -3.399 1.162 1.00 0.00 93 ALA A O 17
ATOM 16902 N N . PHE A 1 14 ? -4.570 -4.212 -0.429 1.00 0.00 94 PHE A N 17
ATOM 16903 C CA . PHE A 1 14 ? -4.431 -2.917 -1.155 1.00 0.00 94 PHE A CA 17
ATOM 16904 C C . PHE A 1 14 ? -5.742 -2.390 -1.755 1.00 0.00 94 PHE A C 17
ATOM 16905 O O . PHE A 1 14 ? -6.029 -1.202 -1.590 1.00 0.00 94 PHE A O 17
ATOM 16922 N N . LYS A 1 15 ? -6.474 -3.231 -2.510 1.00 0.00 95 LYS A N 17
ATOM 16923 C CA . LYS A 1 15 ? -7.741 -2.782 -3.137 1.00 0.00 95 LYS A CA 17
ATOM 16924 C C . LYS A 1 15 ? -8.827 -2.490 -2.020 1.00 0.00 95 LYS A C 17
ATOM 16925 O O . LYS A 1 15 ? -9.726 -1.699 -2.318 1.00 0.00 95 LYS A O 17
ATOM 16944 N N . VAL A 1 16 ? -8.757 -3.044 -0.758 1.00 0.00 96 VAL A N 17
ATOM 16945 C CA . VAL A 1 16 ? -9.619 -2.550 0.369 1.00 0.00 96 VAL A CA 17
ATOM 16946 C C . VAL A 1 16 ? -9.115 -1.118 0.756 1.00 0.00 96 VAL A C 17
ATOM 16947 O O . VAL A 1 16 ? -9.920 -0.192 0.883 1.00 0.00 96 VAL A O 17
ATOM 16960 N N . PHE A 1 17 ? -7.786 -0.985 0.960 1.00 0.00 97 PHE A N 17
ATOM 16961 C CA . PHE A 1 17 ? -7.124 0.260 1.361 1.00 0.00 97 PHE A CA 17
ATOM 16962 C C . PHE A 1 17 ? -7.364 1.548 0.478 1.00 0.00 97 PHE A C 17
ATOM 16963 O O . PHE A 1 17 ? -7.416 2.665 0.996 1.00 0.00 97 PHE A O 17
ATOM 16980 N N . ASP A 1 18 ? -7.496 1.353 -0.847 1.00 0.00 98 ASP A N 17
ATOM 16981 C CA . ASP A 1 18 ? -7.753 2.380 -1.893 1.00 0.00 98 ASP A CA 17
ATOM 16982 C C . ASP A 1 18 ? -9.045 3.272 -1.673 1.00 0.00 98 ASP A C 17
ATOM 16983 O O . ASP A 1 18 ? -10.129 2.768 -1.353 1.00 0.00 98 ASP A O 17
ATOM 16992 N N . ALA A 1 19 ? -8.890 4.604 -1.861 1.00 0.00 99 ALA A N 17
ATOM 16993 C CA . ALA A 1 19 ? -9.987 5.613 -1.716 1.00 0.00 99 ALA A CA 17
ATOM 16994 C C . ALA A 1 19 ? -11.119 5.528 -2.787 1.00 0.00 99 ALA A C 17
ATOM 16995 O O . ALA A 1 19 ? -12.286 5.309 -2.451 1.00 0.00 99 ALA A O 17
ATOM 17002 N N . ASN A 1 20 ? -10.737 5.710 -4.065 1.00 0.00 100 ASN A N 17
ATOM 17003 C CA . ASN A 1 20 ? -11.675 5.723 -5.224 1.00 0.00 100 ASN A CA 17
ATOM 17004 C C . ASN A 1 20 ? -12.229 4.344 -5.726 1.00 0.00 100 ASN A C 17
ATOM 17005 O O . ASN A 1 20 ? -13.275 4.341 -6.385 1.00 0.00 100 ASN A O 17
ATOM 17016 N N . GLY A 1 21 ? -11.609 3.200 -5.412 1.00 0.00 101 GLY A N 17
ATOM 17017 C CA . GLY A 1 21 ? -12.013 1.895 -5.988 1.00 0.00 101 GLY A CA 17
ATOM 17018 C C . GLY A 1 21 ? -11.418 1.591 -7.406 1.00 0.00 101 GLY A C 17
ATOM 17019 O O . GLY A 1 21 ? -11.734 0.527 -7.944 1.00 0.00 101 GLY A O 17
ATOM 17023 N N . ASP A 1 22 ? -10.538 2.454 -7.987 1.00 0.00 102 ASP A N 17
ATOM 17024 C CA . ASP A 1 22 ? -9.815 2.189 -9.264 1.00 0.00 102 ASP A CA 17
ATOM 17025 C C . ASP A 1 22 ? -8.407 1.502 -9.057 1.00 0.00 102 ASP A C 17
ATOM 17026 O O . ASP A 1 22 ? -7.873 0.906 -10.001 1.00 0.00 102 ASP A O 17
ATOM 17035 N N . GLY A 1 23 ? -7.849 1.556 -7.829 1.00 0.00 103 GLY A N 17
ATOM 17036 C CA . GLY A 1 23 ? -6.547 1.002 -7.456 1.00 0.00 103 GLY A CA 17
ATOM 17037 C C . GLY A 1 23 ? -5.446 2.006 -7.066 1.00 0.00 103 GLY A C 17
ATOM 17038 O O . GLY A 1 23 ? -4.288 1.617 -7.234 1.00 0.00 103 GLY A O 17
ATOM 17042 N N . VAL A 1 24 ? -5.742 3.249 -6.592 1.00 0.00 104 VAL A N 17
ATOM 17043 C CA . VAL A 1 24 ? -4.680 4.228 -6.192 1.00 0.00 104 VAL A CA 17
ATOM 17044 C C . VAL A 1 24 ? -4.961 4.753 -4.736 1.00 0.00 104 VAL A C 17
ATOM 17045 O O . VAL A 1 24 ? -6.091 5.064 -4.346 1.00 0.00 104 VAL A O 17
ATOM 17058 N N . ILE A 1 25 ? -3.863 4.859 -3.972 1.00 0.00 105 ILE A N 17
ATOM 17059 C CA . ILE A 1 25 ? -3.807 5.325 -2.558 1.00 0.00 105 ILE A CA 17
ATOM 17060 C C . ILE A 1 25 ? -2.924 6.613 -2.465 1.00 0.00 105 ILE A C 17
ATOM 17061 O O . ILE A 1 25 ? -1.823 6.676 -3.016 1.00 0.00 105 ILE A O 17
ATOM 17077 N N . ASP A 1 26 ? -3.391 7.576 -1.655 1.00 0.00 106 ASP A N 17
ATOM 17078 C CA . ASP A 1 26 ? -2.684 8.849 -1.346 1.00 0.00 106 ASP A CA 17
ATOM 17079 C C . ASP A 1 26 ? -2.181 8.864 0.157 1.00 0.00 106 ASP A C 17
ATOM 17080 O O . ASP A 1 26 ? -2.198 7.844 0.857 1.00 0.00 106 ASP A O 17
ATOM 17089 N N . PHE A 1 27 ? -1.707 10.023 0.660 1.00 0.00 107 PHE A N 17
ATOM 17090 C CA . PHE A 1 27 ? -1.233 10.166 2.068 1.00 0.00 107 PHE A CA 17
ATOM 17091 C C . PHE A 1 27 ? -2.369 10.384 3.107 1.00 0.00 107 PHE A C 17
ATOM 17092 O O . PHE A 1 27 ? -2.430 9.635 4.090 1.00 0.00 107 PHE A O 17
ATOM 17109 N N . ASP A 1 28 ? -3.227 11.404 2.917 1.00 0.00 108 ASP A N 17
ATOM 17110 C CA . ASP A 1 28 ? -4.366 11.688 3.849 1.00 0.00 108 ASP A CA 17
ATOM 17111 C C . ASP A 1 28 ? -5.385 10.494 3.948 1.00 0.00 108 ASP A C 17
ATOM 17112 O O . ASP A 1 28 ? -5.747 10.142 5.080 1.00 0.00 108 ASP A O 17
ATOM 17121 N N . GLU A 1 29 ? -5.800 9.831 2.833 1.00 0.00 109 GLU A N 17
ATOM 17122 C CA . GLU A 1 29 ? -6.667 8.612 2.904 1.00 0.00 109 GLU A CA 17
ATOM 17123 C C . GLU A 1 29 ? -5.975 7.470 3.720 1.00 0.00 109 GLU A C 17
ATOM 17124 O O . GLU A 1 29 ? -6.645 6.847 4.542 1.00 0.00 109 GLU A O 17
ATOM 17136 N N . PHE A 1 30 ? -4.664 7.193 3.502 1.00 0.00 110 PHE A N 17
ATOM 17137 C CA . PHE A 1 30 ? -3.918 6.146 4.260 1.00 0.00 110 PHE A CA 17
ATOM 17138 C C . PHE A 1 30 ? -3.934 6.484 5.780 1.00 0.00 110 PHE A C 17
ATOM 17139 O O . PHE A 1 30 ? -4.355 5.635 6.564 1.00 0.00 110 PHE A O 17
ATOM 17156 N N . LYS A 1 31 ? -3.546 7.718 6.170 1.00 0.00 111 LYS A N 17
ATOM 17157 C CA . LYS A 1 31 ? -3.613 8.192 7.586 1.00 0.00 111 LYS A CA 17
ATOM 17158 C C . LYS A 1 31 ? -5.023 8.013 8.261 1.00 0.00 111 LYS A C 17
ATOM 17159 O O . LYS A 1 31 ? -5.093 7.588 9.420 1.00 0.00 111 LYS A O 17
ATOM 17178 N N . PHE A 1 32 ? -6.110 8.320 7.526 1.00 0.00 112 PHE A N 17
ATOM 17179 C CA . PHE A 1 32 ? -7.510 8.132 7.992 1.00 0.00 112 PHE A CA 17
ATOM 17180 C C . PHE A 1 32 ? -7.939 6.619 8.107 1.00 0.00 112 PHE A C 17
ATOM 17181 O O . PHE A 1 32 ? -8.423 6.192 9.158 1.00 0.00 112 PHE A O 17
ATOM 17198 N N . ILE A 1 33 ? -7.770 5.843 7.019 1.00 0.00 113 ILE A N 17
ATOM 17199 C CA . ILE A 1 33 ? -8.160 4.404 6.907 1.00 0.00 113 ILE A CA 17
ATOM 17200 C C . ILE A 1 33 ? -7.318 3.342 7.665 1.00 0.00 113 ILE A C 17
ATOM 17201 O O . ILE A 1 33 ? -7.848 2.279 7.999 1.00 0.00 113 ILE A O 17
ATOM 17217 N N . MET A 1 34 ? -6.018 3.623 7.868 1.00 0.00 114 MET A N 17
ATOM 17218 C CA . MET A 1 34 ? -5.059 2.752 8.607 1.00 0.00 114 MET A CA 17
ATOM 17219 C C . MET A 1 34 ? -5.651 2.223 9.946 1.00 0.00 114 MET A C 17
ATOM 17220 O O . MET A 1 34 ? -5.633 1.015 10.186 1.00 0.00 114 MET A O 17
ATOM 17234 N N . GLN A 1 35 ? -6.190 3.151 10.759 1.00 0.00 115 GLN A N 17
ATOM 17235 C CA . GLN A 1 35 ? -6.815 2.820 12.055 1.00 0.00 115 GLN A CA 17
ATOM 17236 C C . GLN A 1 35 ? -8.366 2.790 11.921 1.00 0.00 115 GLN A C 17
ATOM 17237 O O . GLN A 1 35 ? -9.091 3.766 12.127 1.00 0.00 115 GLN A O 17
ATOM 17251 N N . LYS A 1 36 ? -8.816 1.589 11.561 1.00 0.00 116 LYS A N 17
ATOM 17252 C CA . LYS A 1 36 ? -10.240 1.183 11.378 1.00 0.00 116 LYS A CA 17
ATOM 17253 C C . LYS A 1 36 ? -11.150 1.457 12.628 1.00 0.00 116 LYS A C 17
ATOM 17254 O O . LYS A 1 36 ? -12.212 2.071 12.492 1.00 0.00 116 LYS A O 17
ATOM 17273 N N . VAL A 1 37 ? -10.724 0.976 13.816 1.00 0.00 117 VAL A N 17
ATOM 17274 C CA . VAL A 1 37 ? -11.435 1.162 15.103 1.00 0.00 117 VAL A CA 17
ATOM 17275 C C . VAL A 1 37 ? -10.313 1.079 16.186 1.00 0.00 117 VAL A C 17
ATOM 17276 O O . VAL A 1 37 ? -9.762 0.004 16.451 1.00 0.00 117 VAL A O 17
ATOM 17289 N N . GLY A 1 38 ? -9.967 2.235 16.781 1.00 0.00 118 GLY A N 17
ATOM 17290 C CA . GLY A 1 38 ? -8.925 2.339 17.820 1.00 0.00 118 GLY A CA 17
ATOM 17291 C C . GLY A 1 38 ? -7.627 3.035 17.350 1.00 0.00 118 GLY A C 17
ATOM 17292 O O . GLY A 1 38 ? -7.653 3.933 16.502 1.00 0.00 118 GLY A O 17
ATOM 17296 N N . GLU A 1 39 ? -6.494 2.608 17.940 1.00 0.00 119 GLU A N 17
ATOM 17297 C CA . GLU A 1 39 ? -5.145 3.169 17.661 1.00 0.00 119 GLU A CA 17
ATOM 17298 C C . GLU A 1 39 ? -4.101 2.076 17.256 1.00 0.00 119 GLU A C 17
ATOM 17299 O O . GLU A 1 39 ? -3.999 1.016 17.883 1.00 0.00 119 GLU A O 17
ATOM 17311 N N . GLU A 1 40 ? -3.308 2.351 16.201 1.00 0.00 120 GLU A N 17
ATOM 17312 C CA . GLU A 1 40 ? -2.234 1.434 15.695 1.00 0.00 120 GLU A CA 17
ATOM 17313 C C . GLU A 1 40 ? -1.046 2.358 15.190 1.00 0.00 120 GLU A C 17
ATOM 17314 O O . GLU A 1 40 ? -0.580 3.048 16.108 1.00 0.00 120 GLU A O 17
ATOM 17326 N N . PRO A 1 41 ? -0.438 2.496 13.953 1.00 0.00 121 PRO A N 17
ATOM 17327 C CA . PRO A 1 41 ? 0.646 3.501 13.690 1.00 0.00 121 PRO A CA 17
ATOM 17328 C C . PRO A 1 41 ? -0.094 4.848 13.427 1.00 0.00 121 PRO A C 17
ATOM 17329 O O . PRO A 1 41 ? -0.412 5.199 12.284 1.00 0.00 121 PRO A O 17
ATOM 17340 N N . LEU A 1 42 ? -0.365 5.578 14.523 1.00 0.00 122 LEU A N 17
ATOM 17341 C CA . LEU A 1 42 ? -1.191 6.801 14.497 1.00 0.00 122 LEU A CA 17
ATOM 17342 C C . LEU A 1 42 ? -0.463 8.151 14.741 1.00 0.00 122 LEU A C 17
ATOM 17343 O O . LEU A 1 42 ? -0.565 8.763 15.805 1.00 0.00 122 LEU A O 17
ATOM 17359 N N . THR A 1 43 ? 0.220 8.621 13.687 1.00 0.00 123 THR A N 17
ATOM 17360 C CA . THR A 1 43 ? 0.917 9.920 13.623 1.00 0.00 123 THR A CA 17
ATOM 17361 C C . THR A 1 43 ? 1.230 10.170 12.110 1.00 0.00 123 THR A C 17
ATOM 17362 O O . THR A 1 43 ? 1.338 9.239 11.298 1.00 0.00 123 THR A O 17
ATOM 17373 N N . ASP A 1 44 ? 1.442 11.444 11.730 1.00 0.00 124 ASP A N 17
ATOM 17374 C CA . ASP A 1 44 ? 1.856 11.799 10.340 1.00 0.00 124 ASP A CA 17
ATOM 17375 C C . ASP A 1 44 ? 3.272 11.230 9.988 1.00 0.00 124 ASP A C 17
ATOM 17376 O O . ASP A 1 44 ? 3.464 10.779 8.858 1.00 0.00 124 ASP A O 17
ATOM 17385 N N . ALA A 1 45 ? 4.224 11.207 10.948 1.00 0.00 125 ALA A N 17
ATOM 17386 C CA . ALA A 1 45 ? 5.573 10.630 10.763 1.00 0.00 125 ALA A CA 17
ATOM 17387 C C . ALA A 1 45 ? 5.546 9.087 10.538 1.00 0.00 125 ALA A C 17
ATOM 17388 O O . ALA A 1 45 ? 6.163 8.640 9.564 1.00 0.00 125 ALA A O 17
ATOM 17395 N N . GLU A 1 46 ? 4.839 8.280 11.382 1.00 0.00 126 GLU A N 17
ATOM 17396 C CA . GLU A 1 46 ? 4.715 6.799 11.166 1.00 0.00 126 GLU A CA 17
ATOM 17397 C C . GLU A 1 46 ? 4.083 6.447 9.776 1.00 0.00 126 GLU A C 17
ATOM 17398 O O . GLU A 1 46 ? 4.613 5.592 9.052 1.00 0.00 126 GLU A O 17
ATOM 17410 N N . VAL A 1 47 ? 2.976 7.140 9.413 1.00 0.00 127 VAL A N 17
ATOM 17411 C CA . VAL A 1 47 ? 2.278 6.950 8.122 1.00 0.00 127 VAL A CA 17
ATOM 17412 C C . VAL A 1 47 ? 3.143 7.478 6.936 1.00 0.00 127 VAL A C 17
ATOM 17413 O O . VAL A 1 47 ? 3.192 6.771 5.933 1.00 0.00 127 VAL A O 17
ATOM 17426 N N . GLU A 1 48 ? 3.806 8.656 7.004 1.00 0.00 128 GLU A N 17
ATOM 17427 C CA . GLU A 1 48 ? 4.683 9.155 5.900 1.00 0.00 128 GLU A CA 17
ATOM 17428 C C . GLU A 1 48 ? 5.915 8.223 5.647 1.00 0.00 128 GLU A C 17
ATOM 17429 O O . GLU A 1 48 ? 6.208 7.926 4.483 1.00 0.00 128 GLU A O 17
ATOM 17441 N N . GLU A 1 49 ? 6.612 7.737 6.702 1.00 0.00 129 GLU A N 17
ATOM 17442 C CA . GLU A 1 49 ? 7.737 6.779 6.549 1.00 0.00 129 GLU A CA 17
ATOM 17443 C C . GLU A 1 49 ? 7.225 5.413 5.964 1.00 0.00 129 GLU A C 17
ATOM 17444 O O . GLU A 1 49 ? 7.723 5.012 4.904 1.00 0.00 129 GLU A O 17
ATOM 17456 N N . ALA A 1 50 ? 6.190 4.766 6.567 1.00 0.00 130 ALA A N 17
ATOM 17457 C CA . ALA A 1 50 ? 5.623 3.493 6.037 1.00 0.00 130 ALA A CA 17
ATOM 17458 C C . ALA A 1 50 ? 5.034 3.571 4.591 1.00 0.00 130 ALA A C 17
ATOM 17459 O O . ALA A 1 50 ? 5.289 2.670 3.786 1.00 0.00 130 ALA A O 17
ATOM 17466 N N . MET A 1 51 ? 4.270 4.640 4.265 1.00 0.00 131 MET A N 17
ATOM 17467 C CA . MET A 1 51 ? 3.692 4.855 2.910 1.00 0.00 131 MET A CA 17
ATOM 17468 C C . MET A 1 51 ? 4.793 5.193 1.868 1.00 0.00 131 MET A C 17
ATOM 17469 O O . MET A 1 51 ? 4.695 4.676 0.754 1.00 0.00 131 MET A O 17
ATOM 17483 N N . LYS A 1 52 ? 5.800 6.048 2.179 1.00 0.00 132 LYS A N 17
ATOM 17484 C CA . LYS A 1 52 ? 6.932 6.315 1.246 1.00 0.00 132 LYS A CA 17
ATOM 17485 C C . LYS A 1 52 ? 7.800 5.024 1.019 1.00 0.00 132 LYS A C 17
ATOM 17486 O O . LYS A 1 52 ? 8.249 4.820 -0.109 1.00 0.00 132 LYS A O 17
ATOM 17505 N N . GLU A 1 53 ? 8.029 4.148 2.036 1.00 0.00 133 GLU A N 17
ATOM 17506 C CA . GLU A 1 53 ? 8.713 2.833 1.834 1.00 0.00 133 GLU A CA 17
ATOM 17507 C C . GLU A 1 53 ? 7.825 1.906 0.911 1.00 0.00 133 GLU A C 17
ATOM 17508 O O . GLU A 1 53 ? 8.373 1.232 0.031 1.00 0.00 133 GLU A O 17
ATOM 17520 N N . ALA A 1 54 ? 6.474 1.890 1.106 1.00 0.00 134 ALA A N 17
ATOM 17521 C CA . ALA A 1 54 ? 5.520 1.156 0.223 1.00 0.00 134 ALA A CA 17
ATOM 17522 C C . ALA A 1 54 ? 5.449 1.720 -1.247 1.00 0.00 134 ALA A C 17
ATOM 17523 O O . ALA A 1 54 ? 5.142 0.958 -2.168 1.00 0.00 134 ALA A O 17
ATOM 17530 N N . ASP A 1 55 ? 5.813 3.020 -1.439 1.00 0.00 135 ASP A N 17
ATOM 17531 C CA . ASP A 1 55 ? 5.993 3.699 -2.741 1.00 0.00 135 ASP A CA 17
ATOM 17532 C C . ASP A 1 55 ? 7.494 3.428 -3.113 1.00 0.00 135 ASP A C 17
ATOM 17533 O O . ASP A 1 55 ? 8.411 4.101 -2.629 1.00 0.00 135 ASP A O 17
ATOM 17542 N N . GLU A 1 56 ? 7.773 2.471 -3.994 1.00 0.00 136 GLU A N 17
ATOM 17543 C CA . GLU A 1 56 ? 9.178 2.212 -4.432 1.00 0.00 136 GLU A CA 17
ATOM 17544 C C . GLU A 1 56 ? 9.938 3.362 -5.175 1.00 0.00 136 GLU A C 17
ATOM 17545 O O . GLU A 1 56 ? 11.167 3.289 -5.284 1.00 0.00 136 GLU A O 17
ATOM 17557 N N . ASP A 1 57 ? 9.238 4.397 -5.686 1.00 0.00 137 ASP A N 17
ATOM 17558 C CA . ASP A 1 57 ? 9.884 5.450 -6.520 1.00 0.00 137 ASP A CA 17
ATOM 17559 C C . ASP A 1 57 ? 10.143 6.888 -5.978 1.00 0.00 137 ASP A C 17
ATOM 17560 O O . ASP A 1 57 ? 10.748 7.698 -6.697 1.00 0.00 137 ASP A O 17
ATOM 17569 N N . GLY A 1 58 ? 9.720 7.201 -4.748 1.00 0.00 138 GLY A N 17
ATOM 17570 C CA . GLY A 1 58 ? 9.880 8.547 -4.156 1.00 0.00 138 GLY A CA 17
ATOM 17571 C C . GLY A 1 58 ? 8.864 9.655 -4.558 1.00 0.00 138 GLY A C 17
ATOM 17572 O O . GLY A 1 58 ? 9.059 10.794 -4.127 1.00 0.00 138 GLY A O 17
ATOM 17576 N N . ASN A 1 59 ? 7.784 9.348 -5.315 1.00 0.00 139 ASN A N 17
ATOM 17577 C CA . ASN A 1 59 ? 6.743 10.341 -5.690 1.00 0.00 139 ASN A CA 17
ATOM 17578 C C . ASN A 1 59 ? 5.718 10.649 -4.554 1.00 0.00 139 ASN A C 17
ATOM 17579 O O . ASN A 1 59 ? 5.302 11.808 -4.461 1.00 0.00 139 ASN A O 17
ATOM 17590 N N . GLY A 1 60 ? 5.302 9.661 -3.723 1.00 0.00 140 GLY A N 17
ATOM 17591 C CA . GLY A 1 60 ? 4.288 9.922 -2.667 1.00 0.00 140 GLY A CA 17
ATOM 17592 C C . GLY A 1 60 ? 2.811 9.567 -3.001 1.00 0.00 140 GLY A C 17
ATOM 17593 O O . GLY A 1 60 ? 1.901 10.130 -2.386 1.00 0.00 140 GLY A O 17
ATOM 17597 N N . VAL A 1 61 ? 2.578 8.669 -3.975 1.00 0.00 141 VAL A N 17
ATOM 17598 C CA . VAL A 1 61 ? 1.244 8.156 -4.390 1.00 0.00 141 VAL A CA 17
ATOM 17599 C C . VAL A 1 61 ? 1.548 6.729 -4.881 1.00 0.00 141 VAL A C 17
ATOM 17600 O O . VAL A 1 61 ? 2.577 6.434 -5.510 1.00 0.00 141 VAL A O 17
ATOM 17613 N N . ILE A 1 62 ? 0.572 5.856 -4.617 1.00 0.00 142 ILE A N 17
ATOM 17614 C CA . ILE A 1 62 ? 0.699 4.436 -4.932 1.00 0.00 142 ILE A CA 17
ATOM 17615 C C . ILE A 1 62 ? -0.460 3.811 -5.725 1.00 0.00 142 ILE A C 17
ATOM 17616 O O . ILE A 1 62 ? -1.616 3.939 -5.359 1.00 0.00 142 ILE A O 17
ATOM 17632 N N . ASP A 1 63 ? -0.076 3.051 -6.740 1.00 0.00 143 ASP A N 17
ATOM 17633 C CA . ASP A 1 63 ? -0.943 2.162 -7.528 1.00 0.00 143 ASP A CA 17
ATOM 17634 C C . ASP A 1 63 ? -0.595 0.722 -6.995 1.00 0.00 143 ASP A C 17
ATOM 17635 O O . ASP A 1 63 ? 0.421 0.495 -6.316 1.00 0.00 143 ASP A O 17
ATOM 17644 N N . ILE A 1 64 ? -1.410 -0.308 -7.277 1.00 0.00 144 ILE A N 17
ATOM 17645 C CA . ILE A 1 64 ? -1.110 -1.694 -6.772 1.00 0.00 144 ILE A CA 17
ATOM 17646 C C . ILE A 1 64 ? 0.344 -2.179 -7.144 1.00 0.00 144 ILE A C 17
ATOM 17647 O O . ILE A 1 64 ? 0.980 -2.664 -6.205 1.00 0.00 144 ILE A O 17
ATOM 17663 N N . PRO A 1 65 ? 0.924 -2.036 -8.385 1.00 0.00 145 PRO A N 17
ATOM 17664 C CA . PRO A 1 65 ? 2.303 -2.463 -8.706 1.00 0.00 145 PRO A CA 17
ATOM 17665 C C . PRO A 1 65 ? 3.458 -2.011 -7.771 1.00 0.00 145 PRO A C 17
ATOM 17666 O O . PRO A 1 65 ? 4.353 -2.832 -7.593 1.00 0.00 145 PRO A O 17
ATOM 17677 N N . GLU A 1 66 ? 3.470 -0.799 -7.154 1.00 0.00 146 GLU A N 17
ATOM 17678 C CA . GLU A 1 66 ? 4.598 -0.401 -6.241 1.00 0.00 146 GLU A CA 17
ATOM 17679 C C . GLU A 1 66 ? 4.564 -1.163 -4.845 1.00 0.00 146 GLU A C 17
ATOM 17680 O O . GLU A 1 66 ? 5.608 -1.660 -4.408 1.00 0.00 146 GLU A O 17
ATOM 17692 N N . PHE A 1 67 ? 3.401 -1.285 -4.147 1.00 0.00 147 PHE A N 17
ATOM 17693 C CA . PHE A 1 67 ? 3.222 -2.108 -2.899 1.00 0.00 147 PHE A CA 17
ATOM 17694 C C . PHE A 1 67 ? 3.629 -3.603 -3.150 1.00 0.00 147 PHE A C 17
ATOM 17695 O O . PHE A 1 67 ? 4.437 -4.186 -2.406 1.00 0.00 147 PHE A O 17
ATOM 17712 N N . MET A 1 68 ? 3.052 -4.210 -4.216 1.00 0.00 148 MET A N 17
ATOM 17713 C CA . MET A 1 68 ? 3.404 -5.594 -4.604 1.00 0.00 148 MET A CA 17
ATOM 17714 C C . MET A 1 68 ? 4.947 -5.711 -4.964 1.00 0.00 148 MET A C 17
ATOM 17715 O O . MET A 1 68 ? 5.656 -6.641 -4.513 1.00 0.00 148 MET A O 17
ATOM 17729 N N . ASP A 1 69 ? 5.510 -4.669 -5.658 1.00 0.00 149 ASP A N 17
ATOM 17730 C CA . ASP A 1 69 ? 6.974 -4.546 -5.916 1.00 0.00 149 ASP A CA 17
ATOM 17731 C C . ASP A 1 69 ? 7.658 -4.679 -4.547 1.00 0.00 149 ASP A C 17
ATOM 17732 O O . ASP A 1 69 ? 8.322 -5.692 -4.528 1.00 0.00 149 ASP A O 17
ATOM 17741 N N . LEU A 1 70 ? 7.346 -3.900 -3.461 1.00 0.00 150 LEU A N 17
ATOM 17742 C CA . LEU A 1 70 ? 7.919 -4.076 -2.070 1.00 0.00 150 LEU A CA 17
ATOM 17743 C C . LEU A 1 70 ? 7.879 -5.577 -1.586 1.00 0.00 150 LEU A C 17
ATOM 17744 O O . LEU A 1 70 ? 8.863 -6.085 -1.044 1.00 0.00 150 LEU A O 17
ATOM 17760 N N . ILE A 1 71 ? 6.746 -6.260 -1.835 1.00 0.00 151 ILE A N 17
ATOM 17761 C CA . ILE A 1 71 ? 6.524 -7.747 -1.678 1.00 0.00 151 ILE A CA 17
ATOM 17762 C C . ILE A 1 71 ? 7.275 -8.535 -2.868 1.00 0.00 151 ILE A C 17
ATOM 17763 O O . ILE A 1 71 ? 6.893 -9.639 -3.261 1.00 0.00 151 ILE A O 17
ATOM 17779 N N . LYS A 1 72 ? 8.397 -7.984 -3.380 1.00 0.00 152 LYS A N 17
ATOM 17780 C CA . LYS A 1 72 ? 9.220 -8.277 -4.630 1.00 0.00 152 LYS A CA 17
ATOM 17781 C C . LYS A 1 72 ? 8.588 -8.864 -5.911 1.00 0.00 152 LYS A C 17
ATOM 17782 O O . LYS A 1 72 ? 9.203 -9.552 -6.735 1.00 0.00 152 LYS A O 17
ATOM 17801 N N . LYS A 1 73 ? 7.294 -8.526 -5.997 1.00 0.00 153 LYS A N 17
ATOM 17802 C CA . LYS A 1 73 ? 6.440 -8.929 -7.146 1.00 0.00 153 LYS A CA 17
ATOM 17803 C C . LYS A 1 73 ? 6.439 -7.953 -8.380 1.00 0.00 153 LYS A C 17
ATOM 17804 O O . LYS A 1 73 ? 7.039 -8.309 -9.397 1.00 0.00 153 LYS A O 17
ATOM 17823 N N . SER A 1 74 ? 5.784 -6.765 -8.300 1.00 0.00 154 SER A N 17
ATOM 17824 C CA . SER A 1 74 ? 5.679 -5.742 -9.438 1.00 0.00 154 SER A CA 17
ATOM 17825 C C . SER A 1 74 ? 4.776 -6.267 -10.609 1.00 0.00 154 SER A C 17
ATOM 17826 O O . SER A 1 74 ? 5.129 -7.223 -11.309 1.00 0.00 154 SER A O 17
ATOM 17834 N N . GLU A 1 7 ? -0.859 -13.774 -3.714 1.00 0.00 87 GLU A N 18
ATOM 17835 C CA . GLU A 1 7 ? -1.745 -12.718 -4.256 1.00 0.00 87 GLU A CA 18
ATOM 17836 C C . GLU A 1 7 ? -2.843 -12.230 -3.263 1.00 0.00 87 GLU A C 18
ATOM 17837 O O . GLU A 1 7 ? -2.950 -11.017 -3.059 1.00 0.00 87 GLU A O 18
ATOM 17849 N N . GLU A 1 8 ? -3.646 -13.125 -2.640 1.00 0.00 88 GLU A N 18
ATOM 17850 C CA . GLU A 1 8 ? -4.746 -12.740 -1.725 1.00 0.00 88 GLU A CA 18
ATOM 17851 C C . GLU A 1 8 ? -4.410 -11.771 -0.541 1.00 0.00 88 GLU A C 18
ATOM 17852 O O . GLU A 1 8 ? -5.182 -10.826 -0.342 1.00 0.00 88 GLU A O 18
ATOM 17864 N N . GLU A 1 9 ? -3.303 -11.936 0.221 1.00 0.00 89 GLU A N 18
ATOM 17865 C CA . GLU A 1 9 ? -2.993 -11.012 1.361 1.00 0.00 89 GLU A CA 18
ATOM 17866 C C . GLU A 1 9 ? -2.723 -9.535 0.910 1.00 0.00 89 GLU A C 18
ATOM 17867 O O . GLU A 1 9 ? -3.470 -8.608 1.265 1.00 0.00 89 GLU A O 18
ATOM 17879 N N . ILE A 1 10 ? -1.681 -9.362 0.074 1.00 0.00 90 ILE A N 18
ATOM 17880 C CA . ILE A 1 10 ? -1.273 -8.053 -0.511 1.00 0.00 90 ILE A CA 18
ATOM 17881 C C . ILE A 1 10 ? -2.431 -7.417 -1.327 1.00 0.00 90 ILE A C 18
ATOM 17882 O O . ILE A 1 10 ? -2.769 -6.264 -1.025 1.00 0.00 90 ILE A O 18
ATOM 17898 N N . LEU A 1 11 ? -3.079 -8.142 -2.275 1.00 0.00 91 LEU A N 18
ATOM 17899 C CA . LEU A 1 11 ? -4.243 -7.571 -3.032 1.00 0.00 91 LEU A CA 18
ATOM 17900 C C . LEU A 1 11 ? -5.412 -7.162 -2.073 1.00 0.00 91 LEU A C 18
ATOM 17901 O O . LEU A 1 11 ? -5.932 -6.063 -2.264 1.00 0.00 91 LEU A O 18
ATOM 17917 N N . ARG A 1 12 ? -5.793 -7.966 -1.036 1.00 0.00 92 ARG A N 18
ATOM 17918 C CA . ARG A 1 12 ? -6.856 -7.571 -0.063 1.00 0.00 92 ARG A CA 18
ATOM 17919 C C . ARG A 1 12 ? -6.506 -6.233 0.649 1.00 0.00 92 ARG A C 18
ATOM 17920 O O . ARG A 1 12 ? -7.299 -5.287 0.548 1.00 0.00 92 ARG A O 18
ATOM 17941 N N . ALA A 1 13 ? -5.314 -6.139 1.293 1.00 0.00 93 ALA A N 18
ATOM 17942 C CA . ALA A 1 13 ? -4.908 -4.902 1.990 1.00 0.00 93 ALA A CA 18
ATOM 17943 C C . ALA A 1 13 ? -4.817 -3.666 1.074 1.00 0.00 93 ALA A C 18
ATOM 17944 O O . ALA A 1 13 ? -5.582 -2.735 1.341 1.00 0.00 93 ALA A O 18
ATOM 17951 N N . PHE A 1 14 ? -4.003 -3.662 -0.009 1.00 0.00 94 PHE A N 18
ATOM 17952 C CA . PHE A 1 14 ? -3.938 -2.473 -0.916 1.00 0.00 94 PHE A CA 18
ATOM 17953 C C . PHE A 1 14 ? -5.297 -2.086 -1.563 1.00 0.00 94 PHE A C 18
ATOM 17954 O O . PHE A 1 14 ? -5.612 -0.895 -1.608 1.00 0.00 94 PHE A O 18
ATOM 17971 N N . LYS A 1 15 ? -6.053 -3.060 -2.113 1.00 0.00 95 LYS A N 18
ATOM 17972 C CA . LYS A 1 15 ? -7.362 -2.767 -2.759 1.00 0.00 95 LYS A CA 18
ATOM 17973 C C . LYS A 1 15 ? -8.399 -2.204 -1.726 1.00 0.00 95 LYS A C 18
ATOM 17974 O O . LYS A 1 15 ? -9.184 -1.350 -2.148 1.00 0.00 95 LYS A O 18
ATOM 17993 N N . VAL A 1 16 ? -8.430 -2.624 -0.419 1.00 0.00 96 VAL A N 18
ATOM 17994 C CA . VAL A 1 16 ? -9.271 -1.906 0.604 1.00 0.00 96 VAL A CA 18
ATOM 17995 C C . VAL A 1 16 ? -8.702 -0.456 0.774 1.00 0.00 96 VAL A C 18
ATOM 17996 O O . VAL A 1 16 ? -9.473 0.505 0.844 1.00 0.00 96 VAL A O 18
ATOM 18009 N N . PHE A 1 17 ? -7.357 -0.341 0.854 1.00 0.00 97 PHE A N 18
ATOM 18010 C CA . PHE A 1 17 ? -6.644 0.911 1.043 1.00 0.00 97 PHE A CA 18
ATOM 18011 C C . PHE A 1 17 ? -6.904 2.054 -0.006 1.00 0.00 97 PHE A C 18
ATOM 18012 O O . PHE A 1 17 ? -6.800 3.222 0.366 1.00 0.00 97 PHE A O 18
ATOM 18029 N N . ASP A 1 18 ? -7.199 1.745 -1.294 1.00 0.00 98 ASP A N 18
ATOM 18030 C CA . ASP A 1 18 ? -7.569 2.743 -2.340 1.00 0.00 98 ASP A CA 18
ATOM 18031 C C . ASP A 1 18 ? -9.050 3.141 -2.013 1.00 0.00 98 ASP A C 18
ATOM 18032 O O . ASP A 1 18 ? -9.933 2.270 -1.971 1.00 0.00 98 ASP A O 18
ATOM 18041 N N . ALA A 1 19 ? -9.296 4.450 -1.723 1.00 0.00 99 ALA A N 18
ATOM 18042 C CA . ALA A 1 19 ? -10.660 5.014 -1.388 1.00 0.00 99 ALA A CA 18
ATOM 18043 C C . ALA A 1 19 ? -11.628 4.560 -2.524 1.00 0.00 99 ALA A C 18
ATOM 18044 O O . ALA A 1 19 ? -12.444 3.642 -2.407 1.00 0.00 99 ALA A O 18
ATOM 18051 N N . ASN A 1 20 ? -11.353 5.220 -3.632 1.00 0.00 100 ASN A N 18
ATOM 18052 C CA . ASN A 1 20 ? -11.848 4.905 -4.974 1.00 0.00 100 ASN A CA 18
ATOM 18053 C C . ASN A 1 20 ? -10.565 5.003 -5.886 1.00 0.00 100 ASN A C 18
ATOM 18054 O O . ASN A 1 20 ? -10.238 4.021 -6.551 1.00 0.00 100 ASN A O 18
ATOM 18065 N N . GLY A 1 21 ? -9.868 6.164 -5.853 1.00 0.00 101 GLY A N 18
ATOM 18066 C CA . GLY A 1 21 ? -8.703 6.577 -6.632 1.00 0.00 101 GLY A CA 18
ATOM 18067 C C . GLY A 1 21 ? -8.388 6.136 -8.050 1.00 0.00 101 GLY A C 18
ATOM 18068 O O . GLY A 1 21 ? -7.282 6.487 -8.437 1.00 0.00 101 GLY A O 18
ATOM 18072 N N . ASP A 1 22 ? -9.273 5.450 -8.804 1.00 0.00 102 ASP A N 18
ATOM 18073 C CA . ASP A 1 22 ? -8.942 4.831 -10.139 1.00 0.00 102 ASP A CA 18
ATOM 18074 C C . ASP A 1 22 ? -7.848 3.681 -10.038 1.00 0.00 102 ASP A C 18
ATOM 18075 O O . ASP A 1 22 ? -7.386 3.177 -11.070 1.00 0.00 102 ASP A O 18
ATOM 18084 N N . GLY A 1 23 ? -7.537 3.196 -8.814 1.00 0.00 103 GLY A N 18
ATOM 18085 C CA . GLY A 1 23 ? -6.421 2.295 -8.544 1.00 0.00 103 GLY A CA 18
ATOM 18086 C C . GLY A 1 23 ? -5.328 3.060 -7.717 1.00 0.00 103 GLY A C 18
ATOM 18087 O O . GLY A 1 23 ? -4.493 2.353 -7.148 1.00 0.00 103 GLY A O 18
ATOM 18091 N N . VAL A 1 24 ? -5.308 4.438 -7.611 1.00 0.00 104 VAL A N 18
ATOM 18092 C CA . VAL A 1 24 ? -4.253 5.164 -6.827 1.00 0.00 104 VAL A CA 18
ATOM 18093 C C . VAL A 1 24 ? -4.653 5.630 -5.384 1.00 0.00 104 VAL A C 18
ATOM 18094 O O . VAL A 1 24 ? -5.721 6.187 -5.139 1.00 0.00 104 VAL A O 18
ATOM 18107 N N . ILE A 1 25 ? -3.699 5.458 -4.459 1.00 0.00 105 ILE A N 18
ATOM 18108 C CA . ILE A 1 25 ? -3.813 5.854 -3.024 1.00 0.00 105 ILE A CA 18
ATOM 18109 C C . ILE A 1 25 ? -2.952 7.126 -2.757 1.00 0.00 105 ILE A C 18
ATOM 18110 O O . ILE A 1 25 ? -1.757 7.123 -3.052 1.00 0.00 105 ILE A O 18
ATOM 18126 N N . ASP A 1 26 ? -3.525 8.133 -2.076 1.00 0.00 106 ASP A N 18
ATOM 18127 C CA . ASP A 1 26 ? -2.809 9.375 -1.678 1.00 0.00 106 ASP A CA 18
ATOM 18128 C C . ASP A 1 26 ? -2.513 9.429 -0.123 1.00 0.00 106 ASP A C 18
ATOM 18129 O O . ASP A 1 26 ? -2.770 8.480 0.626 1.00 0.00 106 ASP A O 18
ATOM 18138 N N . PHE A 1 27 ? -1.961 10.561 0.364 1.00 0.00 107 PHE A N 18
ATOM 18139 C CA . PHE A 1 27 ? -1.642 10.753 1.812 1.00 0.00 107 PHE A CA 18
ATOM 18140 C C . PHE A 1 27 ? -2.899 10.957 2.719 1.00 0.00 107 PHE A C 18
ATOM 18141 O O . PHE A 1 27 ? -2.987 10.317 3.774 1.00 0.00 107 PHE A O 18
ATOM 18158 N N . ASP A 1 28 ? -3.855 11.830 2.315 1.00 0.00 108 ASP A N 18
ATOM 18159 C CA . ASP A 1 28 ? -5.130 12.069 3.077 1.00 0.00 108 ASP A CA 18
ATOM 18160 C C . ASP A 1 28 ? -5.961 10.754 3.282 1.00 0.00 108 ASP A C 18
ATOM 18161 O O . ASP A 1 28 ? -6.321 10.468 4.434 1.00 0.00 108 ASP A O 18
ATOM 18170 N N . GLU A 1 29 ? -6.212 9.934 2.230 1.00 0.00 109 GLU A N 18
ATOM 18171 C CA . GLU A 1 29 ? -6.883 8.606 2.388 1.00 0.00 109 GLU A CA 18
ATOM 18172 C C . GLU A 1 29 ? -6.165 7.678 3.429 1.00 0.00 109 GLU A C 18
ATOM 18173 O O . GLU A 1 29 ? -6.840 7.035 4.235 1.00 0.00 109 GLU A O 18
ATOM 18185 N N . PHE A 1 30 ? -4.815 7.602 3.399 1.00 0.00 110 PHE A N 18
ATOM 18186 C CA . PHE A 1 30 ? -4.010 6.774 4.350 1.00 0.00 110 PHE A CA 18
ATOM 18187 C C . PHE A 1 30 ? -4.275 7.316 5.791 1.00 0.00 110 PHE A C 18
ATOM 18188 O O . PHE A 1 30 ? -4.727 6.523 6.609 1.00 0.00 110 PHE A O 18
ATOM 18205 N N . LYS A 1 31 ? -4.073 8.626 6.098 1.00 0.00 111 LYS A N 18
ATOM 18206 C CA . LYS A 1 31 ? -4.388 9.222 7.441 1.00 0.00 111 LYS A CA 18
ATOM 18207 C C . LYS A 1 31 ? -5.872 9.023 7.934 1.00 0.00 111 LYS A C 18
ATOM 18208 O O . LYS A 1 31 ? -6.123 9.034 9.140 1.00 0.00 111 LYS A O 18
ATOM 18227 N N . PHE A 1 32 ? -6.844 8.922 7.010 1.00 0.00 112 PHE A N 18
ATOM 18228 C CA . PHE A 1 32 ? -8.274 8.641 7.317 1.00 0.00 112 PHE A CA 18
ATOM 18229 C C . PHE A 1 32 ? -8.476 7.126 7.695 1.00 0.00 112 PHE A C 18
ATOM 18230 O O . PHE A 1 32 ? -9.039 6.816 8.748 1.00 0.00 112 PHE A O 18
ATOM 18247 N N . ILE A 1 33 ? -8.016 6.212 6.821 1.00 0.00 113 ILE A N 18
ATOM 18248 C CA . ILE A 1 33 ? -8.124 4.728 6.971 1.00 0.00 113 ILE A CA 18
ATOM 18249 C C . ILE A 1 33 ? -7.116 3.998 7.921 1.00 0.00 113 ILE A C 18
ATOM 18250 O O . ILE A 1 33 ? -7.330 2.832 8.250 1.00 0.00 113 ILE A O 18
ATOM 18266 N N . MET A 1 34 ? -6.017 4.677 8.274 1.00 0.00 114 MET A N 18
ATOM 18267 C CA . MET A 1 34 ? -4.896 4.211 9.156 1.00 0.00 114 MET A CA 18
ATOM 18268 C C . MET A 1 34 ? -5.248 3.303 10.368 1.00 0.00 114 MET A C 18
ATOM 18269 O O . MET A 1 34 ? -4.502 2.376 10.696 1.00 0.00 114 MET A O 18
ATOM 18283 N N . GLN A 1 35 ? -6.380 3.610 11.013 1.00 0.00 115 GLN A N 18
ATOM 18284 C CA . GLN A 1 35 ? -6.924 2.827 12.140 1.00 0.00 115 GLN A CA 18
ATOM 18285 C C . GLN A 1 35 ? -8.467 2.959 11.938 1.00 0.00 115 GLN A C 18
ATOM 18286 O O . GLN A 1 35 ? -9.122 3.942 12.297 1.00 0.00 115 GLN A O 18
ATOM 18300 N N . LYS A 1 36 ? -8.984 1.891 11.322 1.00 0.00 116 LYS A N 18
ATOM 18301 C CA . LYS A 1 36 ? -10.394 1.691 10.894 1.00 0.00 116 LYS A CA 18
ATOM 18302 C C . LYS A 1 36 ? -11.556 1.662 11.940 1.00 0.00 116 LYS A C 18
ATOM 18303 O O . LYS A 1 36 ? -12.698 1.898 11.532 1.00 0.00 116 LYS A O 18
ATOM 18322 N N . VAL A 1 37 ? -11.303 1.364 13.233 1.00 0.00 117 VAL A N 18
ATOM 18323 C CA . VAL A 1 37 ? -12.370 1.286 14.275 1.00 0.00 117 VAL A CA 18
ATOM 18324 C C . VAL A 1 37 ? -12.846 2.716 14.698 1.00 0.00 117 VAL A C 18
ATOM 18325 O O . VAL A 1 37 ? -12.118 3.460 15.363 1.00 0.00 117 VAL A O 18
ATOM 18338 N N . GLY A 1 38 ? -14.075 3.077 14.275 1.00 0.00 118 GLY A N 18
ATOM 18339 C CA . GLY A 1 38 ? -14.695 4.387 14.581 1.00 0.00 118 GLY A CA 18
ATOM 18340 C C . GLY A 1 38 ? -14.014 5.581 13.882 1.00 0.00 118 GLY A C 18
ATOM 18341 O O . GLY A 1 38 ? -14.064 5.709 12.655 1.00 0.00 118 GLY A O 18
ATOM 18345 N N . GLU A 1 39 ? -13.402 6.449 14.702 1.00 0.00 119 GLU A N 18
ATOM 18346 C CA . GLU A 1 39 ? -12.654 7.650 14.235 1.00 0.00 119 GLU A CA 18
ATOM 18347 C C . GLU A 1 39 ? -11.327 7.803 15.060 1.00 0.00 119 GLU A C 18
ATOM 18348 O O . GLU A 1 39 ? -11.092 8.779 15.778 1.00 0.00 119 GLU A O 18
ATOM 18360 N N . GLU A 1 40 ? -10.426 6.815 14.904 1.00 0.00 120 GLU A N 18
ATOM 18361 C CA . GLU A 1 40 ? -9.125 6.761 15.615 1.00 0.00 120 GLU A CA 18
ATOM 18362 C C . GLU A 1 40 ? -7.984 7.704 15.083 1.00 0.00 120 GLU A C 18
ATOM 18363 O O . GLU A 1 40 ? -7.503 8.418 15.970 1.00 0.00 120 GLU A O 18
ATOM 18375 N N . PRO A 1 41 ? -7.476 7.758 13.793 1.00 0.00 121 PRO A N 18
ATOM 18376 C CA . PRO A 1 41 ? -6.385 8.678 13.323 1.00 0.00 121 PRO A CA 18
ATOM 18377 C C . PRO A 1 41 ? -5.419 9.338 14.349 1.00 0.00 121 PRO A C 18
ATOM 18378 O O . PRO A 1 41 ? -5.389 10.553 14.570 1.00 0.00 121 PRO A O 18
ATOM 18389 N N . LEU A 1 42 ? -4.640 8.436 14.960 1.00 0.00 122 LEU A N 18
ATOM 18390 C CA . LEU A 1 42 ? -3.679 8.714 16.041 1.00 0.00 122 LEU A CA 18
ATOM 18391 C C . LEU A 1 42 ? -2.314 9.301 15.555 1.00 0.00 122 LEU A C 18
ATOM 18392 O O . LEU A 1 42 ? -2.298 10.529 15.419 1.00 0.00 122 LEU A O 18
ATOM 18408 N N . THR A 1 43 ? -1.198 8.560 15.293 1.00 0.00 123 THR A N 18
ATOM 18409 C CA . THR A 1 43 ? 0.077 9.187 14.864 1.00 0.00 123 THR A CA 18
ATOM 18410 C C . THR A 1 43 ? 0.298 8.989 13.346 1.00 0.00 123 THR A C 18
ATOM 18411 O O . THR A 1 43 ? 0.308 7.874 12.815 1.00 0.00 123 THR A O 18
ATOM 18422 N N . ASP A 1 44 ? 0.520 10.131 12.692 1.00 0.00 124 ASP A N 18
ATOM 18423 C CA . ASP A 1 44 ? 0.801 10.218 11.235 1.00 0.00 124 ASP A CA 18
ATOM 18424 C C . ASP A 1 44 ? 2.209 9.692 10.812 1.00 0.00 124 ASP A C 18
ATOM 18425 O O . ASP A 1 44 ? 2.347 9.179 9.697 1.00 0.00 124 ASP A O 18
ATOM 18434 N N . ALA A 1 45 ? 3.227 9.821 11.691 1.00 0.00 125 ALA A N 18
ATOM 18435 C CA . ALA A 1 45 ? 4.599 9.313 11.466 1.00 0.00 125 ALA A CA 18
ATOM 18436 C C . ALA A 1 45 ? 4.665 7.788 11.167 1.00 0.00 125 ALA A C 18
ATOM 18437 O O . ALA A 1 45 ? 5.427 7.410 10.270 1.00 0.00 125 ALA A O 18
ATOM 18444 N N . GLU A 1 46 ? 3.874 6.921 11.865 1.00 0.00 126 GLU A N 18
ATOM 18445 C CA . GLU A 1 46 ? 3.846 5.451 11.566 1.00 0.00 126 GLU A CA 18
ATOM 18446 C C . GLU A 1 46 ? 3.432 5.143 10.068 1.00 0.00 126 GLU A C 18
ATOM 18447 O O . GLU A 1 46 ? 4.105 4.417 9.315 1.00 0.00 126 GLU A O 18
ATOM 18459 N N . VAL A 1 47 ? 2.323 5.807 9.676 1.00 0.00 127 VAL A N 18
ATOM 18460 C CA . VAL A 1 47 ? 1.691 5.769 8.335 1.00 0.00 127 VAL A CA 18
ATOM 18461 C C . VAL A 1 47 ? 2.651 6.344 7.243 1.00 0.00 127 VAL A C 18
ATOM 18462 O O . VAL A 1 47 ? 2.858 5.690 6.216 1.00 0.00 127 VAL A O 18
ATOM 18475 N N . GLU A 1 48 ? 3.236 7.543 7.478 1.00 0.00 128 GLU A N 18
ATOM 18476 C CA . GLU A 1 48 ? 4.233 8.184 6.570 1.00 0.00 128 GLU A CA 18
ATOM 18477 C C . GLU A 1 48 ? 5.502 7.292 6.343 1.00 0.00 128 GLU A C 18
ATOM 18478 O O . GLU A 1 48 ? 5.938 7.148 5.197 1.00 0.00 128 GLU A O 18
ATOM 18490 N N . GLU A 1 49 ? 6.065 6.651 7.396 1.00 0.00 129 GLU A N 18
ATOM 18491 C CA . GLU A 1 49 ? 7.219 5.717 7.259 1.00 0.00 129 GLU A CA 18
ATOM 18492 C C . GLU A 1 49 ? 6.842 4.439 6.416 1.00 0.00 129 GLU A C 18
ATOM 18493 O O . GLU A 1 49 ? 7.569 4.096 5.463 1.00 0.00 129 GLU A O 18
ATOM 18505 N N . ALA A 1 50 ? 5.690 3.769 6.718 1.00 0.00 130 ALA A N 18
ATOM 18506 C CA . ALA A 1 50 ? 5.233 2.601 5.905 1.00 0.00 130 ALA A CA 18
ATOM 18507 C C . ALA A 1 50 ? 4.988 2.949 4.399 1.00 0.00 130 ALA A C 18
ATOM 18508 O O . ALA A 1 50 ? 5.440 2.204 3.518 1.00 0.00 130 ALA A O 18
ATOM 18515 N N . MET A 1 51 ? 4.317 4.090 4.108 1.00 0.00 131 MET A N 18
ATOM 18516 C CA . MET A 1 51 ? 4.095 4.564 2.717 1.00 0.00 131 MET A CA 18
ATOM 18517 C C . MET A 1 51 ? 5.411 4.992 2.022 1.00 0.00 131 MET A C 18
ATOM 18518 O O . MET A 1 51 ? 5.527 4.711 0.828 1.00 0.00 131 MET A O 18
ATOM 18532 N N . LYS A 1 52 ? 6.374 5.666 2.694 1.00 0.00 132 LYS A N 18
ATOM 18533 C CA . LYS A 1 52 ? 7.685 5.983 2.055 1.00 0.00 132 LYS A CA 18
ATOM 18534 C C . LYS A 1 52 ? 8.454 4.678 1.672 1.00 0.00 132 LYS A C 18
ATOM 18535 O O . LYS A 1 52 ? 9.050 4.647 0.592 1.00 0.00 132 LYS A O 18
ATOM 18554 N N . GLU A 1 53 ? 8.431 3.611 2.519 1.00 0.00 133 GLU A N 18
ATOM 18555 C CA . GLU A 1 53 ? 9.017 2.299 2.129 1.00 0.00 133 GLU A CA 18
ATOM 18556 C C . GLU A 1 53 ? 8.259 1.684 0.887 1.00 0.00 133 GLU A C 18
ATOM 18557 O O . GLU A 1 53 ? 8.922 1.250 -0.059 1.00 0.00 133 GLU A O 18
ATOM 18569 N N . ALA A 1 54 ? 6.902 1.736 0.863 1.00 0.00 134 ALA A N 18
ATOM 18570 C CA . ALA A 1 54 ? 6.071 1.180 -0.236 1.00 0.00 134 ALA A CA 18
ATOM 18571 C C . ALA A 1 54 ? 5.736 1.975 -1.520 1.00 0.00 134 ALA A C 18
ATOM 18572 O O . ALA A 1 54 ? 5.166 1.347 -2.421 1.00 0.00 134 ALA A O 18
ATOM 18579 N N . ASP A 1 55 ? 6.049 3.289 -1.648 1.00 0.00 135 ASP A N 18
ATOM 18580 C CA . ASP A 1 55 ? 5.789 4.071 -2.908 1.00 0.00 135 ASP A CA 18
ATOM 18581 C C . ASP A 1 55 ? 6.891 3.732 -3.970 1.00 0.00 135 ASP A C 18
ATOM 18582 O O . ASP A 1 55 ? 6.255 2.812 -4.540 1.00 0.00 135 ASP A O 18
ATOM 18591 N N . GLU A 1 56 ? 7.374 3.277 -5.041 1.00 0.00 136 GLU A N 18
ATOM 18592 C CA . GLU A 1 56 ? 8.843 3.358 -5.368 1.00 0.00 136 GLU A CA 18
ATOM 18593 C C . GLU A 1 56 ? 9.353 4.748 -5.951 1.00 0.00 136 GLU A C 18
ATOM 18594 O O . GLU A 1 56 ? 10.373 4.823 -6.638 1.00 0.00 136 GLU A O 18
ATOM 18606 N N . ASP A 1 57 ? 8.630 5.827 -5.591 1.00 0.00 137 ASP A N 18
ATOM 18607 C CA . ASP A 1 57 ? 8.786 7.259 -5.991 1.00 0.00 137 ASP A CA 18
ATOM 18608 C C . ASP A 1 57 ? 7.840 7.352 -7.233 1.00 0.00 137 ASP A C 18
ATOM 18609 O O . ASP A 1 57 ? 6.625 7.231 -7.038 1.00 0.00 137 ASP A O 18
ATOM 18618 N N . GLY A 1 58 ? 8.333 7.367 -8.482 1.00 0.00 138 GLY A N 18
ATOM 18619 C CA . GLY A 1 58 ? 7.530 7.574 -9.723 1.00 0.00 138 GLY A CA 18
ATOM 18620 C C . GLY A 1 58 ? 6.343 8.581 -9.739 1.00 0.00 138 GLY A C 18
ATOM 18621 O O . GLY A 1 58 ? 5.655 8.630 -10.759 1.00 0.00 138 GLY A O 18
ATOM 18625 N N . ASN A 1 59 ? 6.167 9.371 -8.648 1.00 0.00 139 ASN A N 18
ATOM 18626 C CA . ASN A 1 59 ? 5.031 10.309 -8.394 1.00 0.00 139 ASN A CA 18
ATOM 18627 C C . ASN A 1 59 ? 4.800 10.651 -6.877 1.00 0.00 139 ASN A C 18
ATOM 18628 O O . ASN A 1 59 ? 4.671 11.850 -6.608 1.00 0.00 139 ASN A O 18
ATOM 18639 N N . GLY A 1 60 ? 4.721 9.701 -5.899 1.00 0.00 140 GLY A N 18
ATOM 18640 C CA . GLY A 1 60 ? 4.368 10.043 -4.492 1.00 0.00 140 GLY A CA 18
ATOM 18641 C C . GLY A 1 60 ? 2.986 9.478 -4.035 1.00 0.00 140 GLY A C 18
ATOM 18642 O O . GLY A 1 60 ? 2.803 9.313 -2.826 1.00 0.00 140 GLY A O 18
ATOM 18646 N N . VAL A 1 61 ? 2.033 9.181 -4.955 1.00 0.00 141 VAL A N 18
ATOM 18647 C CA . VAL A 1 61 ? 0.707 8.567 -4.622 1.00 0.00 141 VAL A CA 18
ATOM 18648 C C . VAL A 1 61 ? 0.799 7.194 -5.343 1.00 0.00 141 VAL A C 18
ATOM 18649 O O . VAL A 1 61 ? 1.108 7.077 -6.538 1.00 0.00 141 VAL A O 18
ATOM 18662 N N . ILE A 1 62 ? 0.529 6.149 -4.546 1.00 0.00 142 ILE A N 18
ATOM 18663 C CA . ILE A 1 62 ? 0.717 4.753 -4.969 1.00 0.00 142 ILE A CA 18
ATOM 18664 C C . ILE A 1 62 ? -0.367 4.103 -5.863 1.00 0.00 142 ILE A C 18
ATOM 18665 O O . ILE A 1 62 ? -1.523 4.039 -5.474 1.00 0.00 142 ILE A O 18
ATOM 18681 N N . ASP A 1 63 ? 0.054 3.540 -7.004 1.00 0.00 143 ASP A N 18
ATOM 18682 C CA . ASP A 1 63 ? -0.803 2.725 -7.888 1.00 0.00 143 ASP A CA 18
ATOM 18683 C C . ASP A 1 63 ? -0.570 1.245 -7.449 1.00 0.00 143 ASP A C 18
ATOM 18684 O O . ASP A 1 63 ? 0.519 0.855 -7.000 1.00 0.00 143 ASP A O 18
ATOM 18693 N N . ILE A 1 64 ? -1.592 0.394 -7.604 1.00 0.00 144 ILE A N 18
ATOM 18694 C CA . ILE A 1 64 ? -1.511 -1.037 -7.175 1.00 0.00 144 ILE A CA 18
ATOM 18695 C C . ILE A 1 64 ? -0.228 -1.796 -7.679 1.00 0.00 144 ILE A C 18
ATOM 18696 O O . ILE A 1 64 ? 0.375 -2.438 -6.811 1.00 0.00 144 ILE A O 18
ATOM 18712 N N . PRO A 1 65 ? 0.253 -1.758 -8.962 1.00 0.00 145 PRO A N 18
ATOM 18713 C CA . PRO A 1 65 ? 1.491 -2.453 -9.376 1.00 0.00 145 PRO A CA 18
ATOM 18714 C C . PRO A 1 65 ? 2.787 -2.073 -8.607 1.00 0.00 145 PRO A C 18
ATOM 18715 O O . PRO A 1 65 ? 3.635 -2.947 -8.522 1.00 0.00 145 PRO A O 18
ATOM 18726 N N . GLU A 1 66 ? 2.971 -0.865 -8.013 1.00 0.00 146 GLU A N 18
ATOM 18727 C CA . GLU A 1 66 ? 4.213 -0.527 -7.258 1.00 0.00 146 GLU A CA 18
ATOM 18728 C C . GLU A 1 66 ? 4.335 -1.341 -5.935 1.00 0.00 146 GLU A C 18
ATOM 18729 O O . GLU A 1 66 ? 5.347 -2.031 -5.802 1.00 0.00 146 GLU A O 18
ATOM 18741 N N . PHE A 1 67 ? 3.348 -1.338 -4.999 1.00 0.00 147 PHE A N 18
ATOM 18742 C CA . PHE A 1 67 ? 3.418 -2.164 -3.759 1.00 0.00 147 PHE A CA 18
ATOM 18743 C C . PHE A 1 67 ? 3.510 -3.710 -4.064 1.00 0.00 147 PHE A C 18
ATOM 18744 O O . PHE A 1 67 ? 4.380 -4.395 -3.498 1.00 0.00 147 PHE A O 18
ATOM 18761 N N . MET A 1 68 ? 2.660 -4.237 -4.984 1.00 0.00 148 MET A N 18
ATOM 18762 C CA . MET A 1 68 ? 2.696 -5.664 -5.402 1.00 0.00 148 MET A CA 18
ATOM 18763 C C . MET A 1 68 ? 4.059 -6.034 -6.083 1.00 0.00 148 MET A C 18
ATOM 18764 O O . MET A 1 68 ? 4.550 -7.124 -5.790 1.00 0.00 148 MET A O 18
ATOM 18778 N N . ASP A 1 69 ? 4.675 -5.195 -6.963 1.00 0.00 149 ASP A N 18
ATOM 18779 C CA . ASP A 1 69 ? 6.024 -5.488 -7.548 1.00 0.00 149 ASP A CA 18
ATOM 18780 C C . ASP A 1 69 ? 7.164 -5.398 -6.468 1.00 0.00 149 ASP A C 18
ATOM 18781 O O . ASP A 1 69 ? 8.091 -6.214 -6.459 1.00 0.00 149 ASP A O 18
ATOM 18790 N N . LEU A 1 70 ? 7.055 -4.413 -5.545 1.00 0.00 150 LEU A N 18
ATOM 18791 C CA . LEU A 1 70 ? 7.951 -4.204 -4.385 1.00 0.00 150 LEU A CA 18
ATOM 18792 C C . LEU A 1 70 ? 8.015 -5.491 -3.496 1.00 0.00 150 LEU A C 18
ATOM 18793 O O . LEU A 1 70 ? 9.128 -5.863 -3.122 1.00 0.00 150 LEU A O 18
ATOM 18809 N N . ILE A 1 71 ? 6.892 -6.196 -3.192 1.00 0.00 151 ILE A N 18
ATOM 18810 C CA . ILE A 1 71 ? 6.957 -7.461 -2.397 1.00 0.00 151 ILE A CA 18
ATOM 18811 C C . ILE A 1 71 ? 7.196 -8.714 -3.294 1.00 0.00 151 ILE A C 18
ATOM 18812 O O . ILE A 1 71 ? 8.108 -9.484 -2.974 1.00 0.00 151 ILE A O 18
ATOM 18828 N N . LYS A 1 72 ? 6.411 -8.951 -4.364 1.00 0.00 152 LYS A N 18
ATOM 18829 C CA . LYS A 1 72 ? 6.590 -10.149 -5.230 1.00 0.00 152 LYS A CA 18
ATOM 18830 C C . LYS A 1 72 ? 7.922 -10.227 -6.041 1.00 0.00 152 LYS A C 18
ATOM 18831 O O . LYS A 1 72 ? 8.548 -11.294 -6.025 1.00 0.00 152 LYS A O 18
ATOM 18850 N N . LYS A 1 73 ? 8.314 -9.156 -6.763 1.00 0.00 153 LYS A N 18
ATOM 18851 C CA . LYS A 1 73 ? 9.550 -9.157 -7.590 1.00 0.00 153 LYS A CA 18
ATOM 18852 C C . LYS A 1 73 ? 10.834 -8.590 -6.916 1.00 0.00 153 LYS A C 18
ATOM 18853 O O . LYS A 1 73 ? 11.812 -9.340 -6.834 1.00 0.00 153 LYS A O 18
ATOM 18872 N N . SER A 1 74 ? 10.864 -7.312 -6.459 1.00 0.00 154 SER A N 18
ATOM 18873 C CA . SER A 1 74 ? 12.091 -6.701 -5.870 1.00 0.00 154 SER A CA 18
ATOM 18874 C C . SER A 1 74 ? 11.866 -5.793 -4.617 1.00 0.00 154 SER A C 18
ATOM 18875 O O . SER A 1 74 ? 11.323 -4.690 -4.708 1.00 0.00 154 SER A O 18
ATOM 18883 N N . GLU A 1 7 ? -4.179 -10.785 -7.371 1.00 0.00 87 GLU A N 19
ATOM 18884 C CA . GLU A 1 7 ? -3.300 -11.558 -6.481 1.00 0.00 87 GLU A CA 19
ATOM 18885 C C . GLU A 1 7 ? -4.143 -11.676 -5.115 1.00 0.00 87 GLU A C 19
ATOM 18886 O O . GLU A 1 7 ? -3.668 -11.082 -4.140 1.00 0.00 87 GLU A O 19
ATOM 18898 N N . GLU A 1 8 ? -5.510 -11.889 -5.127 1.00 0.00 88 GLU A N 19
ATOM 18899 C CA . GLU A 1 8 ? -6.576 -11.848 -4.061 1.00 0.00 88 GLU A CA 19
ATOM 18900 C C . GLU A 1 8 ? -6.270 -11.623 -2.542 1.00 0.00 88 GLU A C 19
ATOM 18901 O O . GLU A 1 8 ? -7.094 -11.057 -1.821 1.00 0.00 88 GLU A O 19
ATOM 18913 N N . GLU A 1 9 ? -5.040 -11.865 -2.120 1.00 0.00 89 GLU A N 19
ATOM 18914 C CA . GLU A 1 9 ? -4.568 -11.571 -0.723 1.00 0.00 89 GLU A CA 19
ATOM 18915 C C . GLU A 1 9 ? -4.254 -10.035 -0.614 1.00 0.00 89 GLU A C 19
ATOM 18916 O O . GLU A 1 9 ? -4.973 -9.273 0.055 1.00 0.00 89 GLU A O 19
ATOM 18928 N N . ILE A 1 10 ? -3.187 -9.592 -1.319 1.00 0.00 90 ILE A N 19
ATOM 18929 C CA . ILE A 1 10 ? -2.820 -8.154 -1.486 1.00 0.00 90 ILE A CA 19
ATOM 18930 C C . ILE A 1 10 ? -4.005 -7.523 -2.314 1.00 0.00 90 ILE A C 19
ATOM 18931 O O . ILE A 1 10 ? -4.286 -6.361 -2.041 1.00 0.00 90 ILE A O 19
ATOM 18947 N N . LEU A 1 11 ? -4.687 -8.184 -3.308 1.00 0.00 91 LEU A N 19
ATOM 18948 C CA . LEU A 1 11 ? -5.914 -7.572 -3.952 1.00 0.00 91 LEU A CA 19
ATOM 18949 C C . LEU A 1 11 ? -6.949 -7.186 -2.838 1.00 0.00 91 LEU A C 19
ATOM 18950 O O . LEU A 1 11 ? -7.421 -6.052 -2.860 1.00 0.00 91 LEU A O 19
ATOM 18966 N N . ARG A 1 12 ? -7.244 -8.057 -1.832 1.00 0.00 92 ARG A N 19
ATOM 18967 C CA . ARG A 1 12 ? -8.153 -7.720 -0.703 1.00 0.00 92 ARG A CA 19
ATOM 18968 C C . ARG A 1 12 ? -7.610 -6.495 0.093 1.00 0.00 92 ARG A C 19
ATOM 18969 O O . ARG A 1 12 ? -8.317 -5.483 0.167 1.00 0.00 92 ARG A O 19
ATOM 18990 N N . ALA A 1 13 ? -6.356 -6.556 0.606 1.00 0.00 93 ALA A N 19
ATOM 18991 C CA . ALA A 1 13 ? -5.774 -5.427 1.366 1.00 0.00 93 ALA A CA 19
ATOM 18992 C C . ALA A 1 13 ? -5.581 -4.127 0.554 1.00 0.00 93 ALA A C 19
ATOM 18993 O O . ALA A 1 13 ? -6.220 -3.152 0.937 1.00 0.00 93 ALA A O 19
ATOM 19000 N N . PHE A 1 14 ? -4.793 -4.100 -0.541 1.00 0.00 94 PHE A N 19
ATOM 19001 C CA . PHE A 1 14 ? -4.600 -2.883 -1.389 1.00 0.00 94 PHE A CA 19
ATOM 19002 C C . PHE A 1 14 ? -5.916 -2.349 -2.001 1.00 0.00 94 PHE A C 19
ATOM 19003 O O . PHE A 1 14 ? -6.127 -1.137 -1.958 1.00 0.00 94 PHE A O 19
ATOM 19020 N N . LYS A 1 15 ? -6.743 -3.208 -2.631 1.00 0.00 95 LYS A N 19
ATOM 19021 C CA . LYS A 1 15 ? -8.003 -2.722 -3.272 1.00 0.00 95 LYS A CA 19
ATOM 19022 C C . LYS A 1 15 ? -9.039 -2.260 -2.168 1.00 0.00 95 LYS A C 19
ATOM 19023 O O . LYS A 1 15 ? -9.866 -1.407 -2.507 1.00 0.00 95 LYS A O 19
ATOM 19042 N N . VAL A 1 16 ? -8.993 -2.733 -0.878 1.00 0.00 96 VAL A N 19
ATOM 19043 C CA . VAL A 1 16 ? -9.775 -2.092 0.238 1.00 0.00 96 VAL A CA 19
ATOM 19044 C C . VAL A 1 16 ? -9.135 -0.687 0.501 1.00 0.00 96 VAL A C 19
ATOM 19045 O O . VAL A 1 16 ? -9.847 0.316 0.610 1.00 0.00 96 VAL A O 19
ATOM 19058 N N . PHE A 1 17 ? -7.789 -0.669 0.635 1.00 0.00 97 PHE A N 19
ATOM 19059 C CA . PHE A 1 17 ? -6.974 0.510 0.884 1.00 0.00 97 PHE A CA 19
ATOM 19060 C C . PHE A 1 17 ? -7.177 1.701 -0.112 1.00 0.00 97 PHE A C 19
ATOM 19061 O O . PHE A 1 17 ? -7.051 2.846 0.309 1.00 0.00 97 PHE A O 19
ATOM 19078 N N . ASP A 1 18 ? -7.475 1.439 -1.403 1.00 0.00 98 ASP A N 19
ATOM 19079 C CA . ASP A 1 18 ? -7.696 2.479 -2.441 1.00 0.00 98 ASP A CA 19
ATOM 19080 C C . ASP A 1 18 ? -8.955 3.388 -2.304 1.00 0.00 98 ASP A C 19
ATOM 19081 O O . ASP A 1 18 ? -8.998 4.345 -3.082 1.00 0.00 98 ASP A O 19
ATOM 19090 N N . ALA A 1 19 ? -9.915 3.249 -1.328 1.00 0.00 99 ALA A N 19
ATOM 19091 C CA . ALA A 1 19 ? -11.179 4.100 -1.294 1.00 0.00 99 ALA A CA 19
ATOM 19092 C C . ALA A 1 19 ? -11.986 4.172 -2.654 1.00 0.00 99 ALA A C 19
ATOM 19093 O O . ALA A 1 19 ? -12.740 5.103 -2.949 1.00 0.00 99 ALA A O 19
ATOM 19100 N N . ASN A 1 20 ? -11.762 3.112 -3.440 1.00 0.00 100 ASN A N 19
ATOM 19101 C CA . ASN A 1 20 ? -12.146 2.880 -4.834 1.00 0.00 100 ASN A CA 19
ATOM 19102 C C . ASN A 1 20 ? -11.052 3.603 -5.706 1.00 0.00 100 ASN A C 19
ATOM 19103 O O . ASN A 1 20 ? -10.557 2.926 -6.608 1.00 0.00 100 ASN A O 19
ATOM 19114 N N . GLY A 1 21 ? -10.752 4.915 -5.493 1.00 0.00 101 GLY A N 19
ATOM 19115 C CA . GLY A 1 21 ? -9.742 5.724 -6.207 1.00 0.00 101 GLY A CA 19
ATOM 19116 C C . GLY A 1 21 ? -9.324 5.529 -7.668 1.00 0.00 101 GLY A C 19
ATOM 19117 O O . GLY A 1 21 ? -8.240 6.021 -7.965 1.00 0.00 101 GLY A O 19
ATOM 19121 N N . ASP A 1 22 ? -10.126 4.874 -8.536 1.00 0.00 102 ASP A N 19
ATOM 19122 C CA . ASP A 1 22 ? -9.744 4.513 -9.946 1.00 0.00 102 ASP A CA 19
ATOM 19123 C C . ASP A 1 22 ? -8.582 3.427 -10.034 1.00 0.00 102 ASP A C 19
ATOM 19124 O O . ASP A 1 22 ? -8.067 3.170 -11.132 1.00 0.00 102 ASP A O 19
ATOM 19133 N N . GLY A 1 23 ? -8.253 2.728 -8.921 1.00 0.00 103 GLY A N 19
ATOM 19134 C CA . GLY A 1 23 ? -7.098 1.827 -8.834 1.00 0.00 103 GLY A CA 19
ATOM 19135 C C . GLY A 1 23 ? -5.899 2.515 -8.094 1.00 0.00 103 GLY A C 19
ATOM 19136 O O . GLY A 1 23 ? -4.919 1.806 -7.848 1.00 0.00 103 GLY A O 19
ATOM 19140 N N . VAL A 1 24 ? -5.958 3.837 -7.726 1.00 0.00 104 VAL A N 19
ATOM 19141 C CA . VAL A 1 24 ? -4.842 4.549 -7.031 1.00 0.00 104 VAL A CA 19
ATOM 19142 C C . VAL A 1 24 ? -5.229 5.066 -5.594 1.00 0.00 104 VAL A C 19
ATOM 19143 O O . VAL A 1 24 ? -6.287 5.660 -5.368 1.00 0.00 104 VAL A O 19
ATOM 19156 N N . ILE A 1 25 ? -4.290 4.852 -4.652 1.00 0.00 105 ILE A N 19
ATOM 19157 C CA . ILE A 1 25 ? -4.346 5.287 -3.224 1.00 0.00 105 ILE A CA 19
ATOM 19158 C C . ILE A 1 25 ? -3.663 6.671 -3.111 1.00 0.00 105 ILE A C 19
ATOM 19159 O O . ILE A 1 25 ? -2.606 6.876 -3.696 1.00 0.00 105 ILE A O 19
ATOM 19175 N N . ASP A 1 26 ? -4.230 7.567 -2.290 1.00 0.00 106 ASP A N 19
ATOM 19176 C CA . ASP A 1 26 ? -3.648 8.901 -1.999 1.00 0.00 106 ASP A CA 19
ATOM 19177 C C . ASP A 1 26 ? -3.123 8.970 -0.519 1.00 0.00 106 ASP A C 19
ATOM 19178 O O . ASP A 1 26 ? -3.191 8.008 0.261 1.00 0.00 106 ASP A O 19
ATOM 19187 N N . PHE A 1 27 ? -2.562 10.132 -0.139 1.00 0.00 107 PHE A N 19
ATOM 19188 C CA . PHE A 1 27 ? -2.024 10.349 1.232 1.00 0.00 107 PHE A CA 19
ATOM 19189 C C . PHE A 1 27 ? -3.106 10.459 2.335 1.00 0.00 107 PHE A C 19
ATOM 19190 O O . PHE A 1 27 ? -2.899 9.865 3.392 1.00 0.00 107 PHE A O 19
ATOM 19207 N N . ASP A 1 28 ? -4.220 11.184 2.119 1.00 0.00 108 ASP A N 19
ATOM 19208 C CA . ASP A 1 28 ? -5.322 11.282 3.130 1.00 0.00 108 ASP A CA 19
ATOM 19209 C C . ASP A 1 28 ? -6.004 9.889 3.402 1.00 0.00 108 ASP A C 19
ATOM 19210 O O . ASP A 1 28 ? -6.155 9.544 4.583 1.00 0.00 108 ASP A O 19
ATOM 19219 N N . GLU A 1 29 ? -6.360 9.061 2.382 1.00 0.00 109 GLU A N 19
ATOM 19220 C CA . GLU A 1 29 ? -6.928 7.694 2.616 1.00 0.00 109 GLU A CA 19
ATOM 19221 C C . GLU A 1 29 ? -5.961 6.767 3.440 1.00 0.00 109 GLU A C 19
ATOM 19222 O O . GLU A 1 29 ? -6.394 6.134 4.410 1.00 0.00 109 GLU A O 19
ATOM 19234 N N . PHE A 1 30 ? -4.663 6.688 3.057 1.00 0.00 110 PHE A N 19
ATOM 19235 C CA . PHE A 1 30 ? -3.629 5.924 3.809 1.00 0.00 110 PHE A CA 19
ATOM 19236 C C . PHE A 1 30 ? -3.526 6.487 5.269 1.00 0.00 110 PHE A C 19
ATOM 19237 O O . PHE A 1 30 ? -3.610 5.707 6.216 1.00 0.00 110 PHE A O 19
ATOM 19254 N N . LYS A 1 31 ? -3.412 7.824 5.452 1.00 0.00 111 LYS A N 19
ATOM 19255 C CA . LYS A 1 31 ? -3.411 8.483 6.792 1.00 0.00 111 LYS A CA 19
ATOM 19256 C C . LYS A 1 31 ? -4.737 8.313 7.629 1.00 0.00 111 LYS A C 19
ATOM 19257 O O . LYS A 1 31 ? -4.776 8.718 8.788 1.00 0.00 111 LYS A O 19
ATOM 19276 N N . PHE A 1 32 ? -5.841 7.846 7.037 1.00 0.00 112 PHE A N 19
ATOM 19277 C CA . PHE A 1 32 ? -7.105 7.504 7.745 1.00 0.00 112 PHE A CA 19
ATOM 19278 C C . PHE A 1 32 ? -7.149 5.970 8.137 1.00 0.00 112 PHE A C 19
ATOM 19279 O O . PHE A 1 32 ? -7.586 5.621 9.235 1.00 0.00 112 PHE A O 19
ATOM 19296 N N . ILE A 1 33 ? -6.741 5.090 7.204 1.00 0.00 113 ILE A N 19
ATOM 19297 C CA . ILE A 1 33 ? -6.787 3.602 7.291 1.00 0.00 113 ILE A CA 19
ATOM 19298 C C . ILE A 1 33 ? -5.585 2.769 7.815 1.00 0.00 113 ILE A C 19
ATOM 19299 O O . ILE A 1 33 ? -5.800 1.653 8.297 1.00 0.00 113 ILE A O 19
ATOM 19315 N N . MET A 1 34 ? -4.356 3.282 7.626 1.00 0.00 114 MET A N 19
ATOM 19316 C CA . MET A 1 34 ? -3.066 2.624 7.986 1.00 0.00 114 MET A CA 19
ATOM 19317 C C . MET A 1 34 ? -3.087 1.812 9.300 1.00 0.00 114 MET A C 19
ATOM 19318 O O . MET A 1 34 ? -2.946 0.586 9.270 1.00 0.00 114 MET A O 19
ATOM 19332 N N . GLN A 1 35 ? -3.281 2.532 10.415 1.00 0.00 115 GLN A N 19
ATOM 19333 C CA . GLN A 1 35 ? -3.332 1.887 11.750 1.00 0.00 115 GLN A CA 19
ATOM 19334 C C . GLN A 1 35 ? -4.817 1.639 12.191 1.00 0.00 115 GLN A C 19
ATOM 19335 O O . GLN A 1 35 ? -5.429 2.331 13.009 1.00 0.00 115 GLN A O 19
ATOM 19349 N N . LYS A 1 36 ? -5.350 0.583 11.568 1.00 0.00 116 LYS A N 19
ATOM 19350 C CA . LYS A 1 36 ? -6.715 0.016 11.764 1.00 0.00 116 LYS A CA 19
ATOM 19351 C C . LYS A 1 36 ? -7.206 -0.293 13.227 1.00 0.00 116 LYS A C 19
ATOM 19352 O O . LYS A 1 36 ? -6.422 -0.585 14.135 1.00 0.00 116 LYS A O 19
ATOM 19371 N N . VAL A 1 37 ? -8.546 -0.254 13.398 1.00 0.00 117 VAL A N 19
ATOM 19372 C CA . VAL A 1 37 ? -9.272 -0.565 14.673 1.00 0.00 117 VAL A CA 19
ATOM 19373 C C . VAL A 1 37 ? -8.870 0.384 15.850 1.00 0.00 117 VAL A C 19
ATOM 19374 O O . VAL A 1 37 ? -7.844 0.165 16.506 1.00 0.00 117 VAL A O 19
ATOM 19387 N N . GLY A 1 38 ? -9.691 1.418 16.111 1.00 0.00 118 GLY A N 19
ATOM 19388 C CA . GLY A 1 38 ? -9.454 2.373 17.214 1.00 0.00 118 GLY A CA 19
ATOM 19389 C C . GLY A 1 38 ? -8.437 3.494 16.930 1.00 0.00 118 GLY A C 19
ATOM 19390 O O . GLY A 1 38 ? -8.834 4.619 16.620 1.00 0.00 118 GLY A O 19
ATOM 19394 N N . GLU A 1 39 ? -7.137 3.161 17.033 1.00 0.00 119 GLU A N 19
ATOM 19395 C CA . GLU A 1 39 ? -6.015 4.115 16.828 1.00 0.00 119 GLU A CA 19
ATOM 19396 C C . GLU A 1 39 ? -5.796 4.554 15.339 1.00 0.00 119 GLU A C 19
ATOM 19397 O O . GLU A 1 39 ? -4.935 5.402 15.235 1.00 0.00 119 GLU A O 19
ATOM 19409 N N . GLU A 1 40 ? -6.532 5.423 14.786 1.00 0.00 120 GLU A N 19
ATOM 19410 C CA . GLU A 1 40 ? -6.584 5.827 13.314 1.00 0.00 120 GLU A CA 19
ATOM 19411 C C . GLU A 1 40 ? -5.737 7.125 12.997 1.00 0.00 120 GLU A C 19
ATOM 19412 O O . GLU A 1 40 ? -5.924 8.083 13.761 1.00 0.00 120 GLU A O 19
ATOM 19424 N N . PRO A 1 41 ? -4.822 7.275 11.979 1.00 0.00 121 PRO A N 19
ATOM 19425 C CA . PRO A 1 41 ? -4.021 8.528 11.748 1.00 0.00 121 PRO A CA 19
ATOM 19426 C C . PRO A 1 41 ? -3.511 9.408 12.913 1.00 0.00 121 PRO A C 19
ATOM 19427 O O . PRO A 1 41 ? -3.543 10.642 12.898 1.00 0.00 121 PRO A O 19
ATOM 19438 N N . LEU A 1 42 ? -3.011 8.666 13.879 1.00 0.00 122 LEU A N 19
ATOM 19439 C CA . LEU A 1 42 ? -2.529 9.154 15.173 1.00 0.00 122 LEU A CA 19
ATOM 19440 C C . LEU A 1 42 ? -0.998 9.469 15.114 1.00 0.00 122 LEU A C 19
ATOM 19441 O O . LEU A 1 42 ? -0.746 10.678 15.033 1.00 0.00 122 LEU A O 19
ATOM 19457 N N . THR A 1 43 ? 0.030 8.568 15.127 1.00 0.00 123 THR A N 19
ATOM 19458 C CA . THR A 1 43 ? 1.442 9.020 15.010 1.00 0.00 123 THR A CA 19
ATOM 19459 C C . THR A 1 43 ? 1.755 9.169 13.499 1.00 0.00 123 THR A C 19
ATOM 19460 O O . THR A 1 43 ? 1.556 8.257 12.690 1.00 0.00 123 THR A O 19
ATOM 19471 N N . ASP A 1 44 ? 2.256 10.357 13.158 1.00 0.00 124 ASP A N 19
ATOM 19472 C CA . ASP A 1 44 ? 2.645 10.721 11.770 1.00 0.00 124 ASP A CA 19
ATOM 19473 C C . ASP A 1 44 ? 3.910 9.994 11.234 1.00 0.00 124 ASP A C 19
ATOM 19474 O O . ASP A 1 44 ? 3.968 9.710 10.032 1.00 0.00 124 ASP A O 19
ATOM 19483 N N . ALA A 1 45 ? 4.887 9.678 12.108 1.00 0.00 125 ALA A N 19
ATOM 19484 C CA . ALA A 1 45 ? 6.108 8.947 11.726 1.00 0.00 125 ALA A CA 19
ATOM 19485 C C . ALA A 1 45 ? 5.835 7.519 11.193 1.00 0.00 125 ALA A C 19
ATOM 19486 O O . ALA A 1 45 ? 6.427 7.192 10.159 1.00 0.00 125 ALA A O 19
ATOM 19493 N N . GLU A 1 46 ? 4.955 6.681 11.814 1.00 0.00 126 GLU A N 19
ATOM 19494 C CA . GLU A 1 46 ? 4.681 5.325 11.251 1.00 0.00 126 GLU A CA 19
ATOM 19495 C C . GLU A 1 46 ? 4.081 5.354 9.793 1.00 0.00 126 GLU A C 19
ATOM 19496 O O . GLU A 1 46 ? 4.567 4.647 8.896 1.00 0.00 126 GLU A O 19
ATOM 19508 N N . VAL A 1 47 ? 3.113 6.271 9.564 1.00 0.00 127 VAL A N 19
ATOM 19509 C CA . VAL A 1 47 ? 2.438 6.470 8.264 1.00 0.00 127 VAL A CA 19
ATOM 19510 C C . VAL A 1 47 ? 3.377 7.108 7.209 1.00 0.00 127 VAL A C 19
ATOM 19511 O O . VAL A 1 47 ? 3.469 6.550 6.111 1.00 0.00 127 VAL A O 19
ATOM 19524 N N . GLU A 1 48 ? 4.039 8.258 7.505 1.00 0.00 128 GLU A N 19
ATOM 19525 C CA . GLU A 1 48 ? 4.969 8.887 6.534 1.00 0.00 128 GLU A CA 19
ATOM 19526 C C . GLU A 1 48 ? 6.151 7.936 6.179 1.00 0.00 128 GLU A C 19
ATOM 19527 O O . GLU A 1 48 ? 6.411 7.755 4.987 1.00 0.00 128 GLU A O 19
ATOM 19539 N N . GLU A 1 49 ? 6.833 7.288 7.154 1.00 0.00 129 GLU A N 19
ATOM 19540 C CA . GLU A 1 49 ? 7.935 6.334 6.849 1.00 0.00 129 GLU A CA 19
ATOM 19541 C C . GLU A 1 49 ? 7.446 5.105 6.003 1.00 0.00 129 GLU A C 19
ATOM 19542 O O . GLU A 1 49 ? 8.077 4.818 4.968 1.00 0.00 129 GLU A O 19
ATOM 19554 N N . ALA A 1 50 ? 6.309 4.443 6.369 1.00 0.00 130 ALA A N 19
ATOM 19555 C CA . ALA A 1 50 ? 5.779 3.314 5.560 1.00 0.00 130 ALA A CA 19
ATOM 19556 C C . ALA A 1 50 ? 5.340 3.709 4.118 1.00 0.00 130 ALA A C 19
ATOM 19557 O O . ALA A 1 50 ? 5.684 2.972 3.185 1.00 0.00 130 ALA A O 19
ATOM 19564 N N . MET A 1 51 ? 4.622 4.845 3.916 1.00 0.00 131 MET A N 19
ATOM 19565 C CA . MET A 1 51 ? 4.237 5.287 2.547 1.00 0.00 131 MET A CA 19
ATOM 19566 C C . MET A 1 51 ? 5.439 5.860 1.759 1.00 0.00 131 MET A C 19
ATOM 19567 O O . MET A 1 51 ? 5.465 5.631 0.552 1.00 0.00 131 MET A O 19
ATOM 19581 N N . LYS A 1 52 ? 6.407 6.592 2.356 1.00 0.00 132 LYS A N 19
ATOM 19582 C CA . LYS A 1 52 ? 7.625 7.022 1.614 1.00 0.00 132 LYS A CA 19
ATOM 19583 C C . LYS A 1 52 ? 8.426 5.765 1.124 1.00 0.00 132 LYS A C 19
ATOM 19584 O O . LYS A 1 52 ? 8.859 5.781 -0.030 1.00 0.00 132 LYS A O 19
ATOM 19603 N N . GLU A 1 53 ? 8.634 4.697 1.953 1.00 0.00 133 GLU A N 19
ATOM 19604 C CA . GLU A 1 53 ? 9.301 3.465 1.453 1.00 0.00 133 GLU A CA 19
ATOM 19605 C C . GLU A 1 53 ? 8.442 2.742 0.345 1.00 0.00 133 GLU A C 19
ATOM 19606 O O . GLU A 1 53 ? 9.015 2.320 -0.663 1.00 0.00 133 GLU A O 19
ATOM 19618 N N . ALA A 1 54 ? 7.098 2.625 0.517 1.00 0.00 134 ALA A N 19
ATOM 19619 C CA . ALA A 1 54 ? 6.214 1.976 -0.488 1.00 0.00 134 ALA A CA 19
ATOM 19620 C C . ALA A 1 54 ? 5.835 2.779 -1.775 1.00 0.00 134 ALA A C 19
ATOM 19621 O O . ALA A 1 54 ? 5.384 2.158 -2.742 1.00 0.00 134 ALA A O 19
ATOM 19628 N N . ASP A 1 55 ? 5.932 4.136 -1.767 1.00 0.00 135 ASP A N 19
ATOM 19629 C CA . ASP A 1 55 ? 5.700 5.006 -2.948 1.00 0.00 135 ASP A CA 19
ATOM 19630 C C . ASP A 1 55 ? 7.088 5.066 -3.637 1.00 0.00 135 ASP A C 19
ATOM 19631 O O . ASP A 1 55 ? 8.067 5.644 -3.146 1.00 0.00 135 ASP A O 19
ATOM 19640 N N . GLU A 1 56 ? 7.115 4.480 -4.819 1.00 0.00 136 GLU A N 19
ATOM 19641 C CA . GLU A 1 56 ? 8.338 4.419 -5.645 1.00 0.00 136 GLU A CA 19
ATOM 19642 C C . GLU A 1 56 ? 8.665 5.726 -6.462 1.00 0.00 136 GLU A C 19
ATOM 19643 O O . GLU A 1 56 ? 9.800 5.875 -6.922 1.00 0.00 136 GLU A O 19
ATOM 19655 N N . ASP A 1 57 ? 7.687 6.645 -6.673 1.00 0.00 137 ASP A N 19
ATOM 19656 C CA . ASP A 1 57 ? 7.893 7.894 -7.473 1.00 0.00 137 ASP A CA 19
ATOM 19657 C C . ASP A 1 57 ? 8.329 9.181 -6.687 1.00 0.00 137 ASP A C 19
ATOM 19658 O O . ASP A 1 57 ? 8.863 10.110 -7.309 1.00 0.00 137 ASP A O 19
ATOM 19667 N N . GLY A 1 58 ? 8.202 9.232 -5.348 1.00 0.00 138 GLY A N 19
ATOM 19668 C CA . GLY A 1 58 ? 8.504 10.441 -4.543 1.00 0.00 138 GLY A CA 19
ATOM 19669 C C . GLY A 1 58 ? 7.383 11.530 -4.491 1.00 0.00 138 GLY A C 19
ATOM 19670 O O . GLY A 1 58 ? 7.603 12.577 -3.877 1.00 0.00 138 GLY A O 19
ATOM 19674 N N . ASN A 1 59 ? 6.187 11.263 -5.062 1.00 0.00 139 ASN A N 19
ATOM 19675 C CA . ASN A 1 59 ? 5.022 12.182 -5.051 1.00 0.00 139 ASN A CA 19
ATOM 19676 C C . ASN A 1 59 ? 4.022 11.934 -3.868 1.00 0.00 139 ASN A C 19
ATOM 19677 O O . ASN A 1 59 ? 3.601 12.927 -3.265 1.00 0.00 139 ASN A O 19
ATOM 19688 N N . GLY A 1 60 ? 3.621 10.678 -3.557 1.00 0.00 140 GLY A N 19
ATOM 19689 C CA . GLY A 1 60 ? 2.607 10.407 -2.500 1.00 0.00 140 GLY A CA 19
ATOM 19690 C C . GLY A 1 60 ? 1.237 9.797 -2.934 1.00 0.00 140 GLY A C 19
ATOM 19691 O O . GLY A 1 60 ? 0.246 9.993 -2.230 1.00 0.00 140 GLY A O 19
ATOM 19695 N N . VAL A 1 61 ? 1.169 9.124 -4.097 1.00 0.00 141 VAL A N 19
ATOM 19696 C CA . VAL A 1 61 ? -0.047 8.383 -4.598 1.00 0.00 141 VAL A CA 19
ATOM 19697 C C . VAL A 1 61 ? 0.562 7.066 -5.173 1.00 0.00 141 VAL A C 19
ATOM 19698 O O . VAL A 1 61 ? 1.628 7.045 -5.808 1.00 0.00 141 VAL A O 19
ATOM 19711 N N . ILE A 1 62 ? -0.186 5.969 -4.985 1.00 0.00 142 ILE A N 19
ATOM 19712 C CA . ILE A 1 62 ? 0.264 4.618 -5.376 1.00 0.00 142 ILE A CA 19
ATOM 19713 C C . ILE A 1 62 ? -0.776 3.775 -6.163 1.00 0.00 142 ILE A C 19
ATOM 19714 O O . ILE A 1 62 ? -1.947 3.760 -5.806 1.00 0.00 142 ILE A O 19
ATOM 19730 N N . ASP A 1 63 ? -0.321 3.033 -7.183 1.00 0.00 143 ASP A N 19
ATOM 19731 C CA . ASP A 1 63 ? -1.132 2.030 -7.907 1.00 0.00 143 ASP A CA 19
ATOM 19732 C C . ASP A 1 63 ? -0.786 0.638 -7.263 1.00 0.00 143 ASP A C 19
ATOM 19733 O O . ASP A 1 63 ? 0.194 0.485 -6.512 1.00 0.00 143 ASP A O 19
ATOM 19742 N N . ILE A 1 64 ? -1.588 -0.415 -7.522 1.00 0.00 144 ILE A N 19
ATOM 19743 C CA . ILE A 1 64 ? -1.328 -1.768 -6.929 1.00 0.00 144 ILE A CA 19
ATOM 19744 C C . ILE A 1 64 ? 0.104 -2.310 -7.257 1.00 0.00 144 ILE A C 19
ATOM 19745 O O . ILE A 1 64 ? 0.710 -2.797 -6.298 1.00 0.00 144 ILE A O 19
ATOM 19761 N N . PRO A 1 65 ? 0.700 -2.234 -8.491 1.00 0.00 145 PRO A N 19
ATOM 19762 C CA . PRO A 1 65 ? 2.066 -2.719 -8.757 1.00 0.00 145 PRO A CA 19
ATOM 19763 C C . PRO A 1 65 ? 3.182 -2.137 -7.859 1.00 0.00 145 PRO A C 19
ATOM 19764 O O . PRO A 1 65 ? 3.969 -2.955 -7.423 1.00 0.00 145 PRO A O 19
ATOM 19775 N N . GLU A 1 66 ? 3.262 -0.842 -7.479 1.00 0.00 146 GLU A N 19
ATOM 19776 C CA . GLU A 1 66 ? 4.378 -0.343 -6.602 1.00 0.00 146 GLU A CA 19
ATOM 19777 C C . GLU A 1 66 ? 4.358 -0.962 -5.156 1.00 0.00 146 GLU A C 19
ATOM 19778 O O . GLU A 1 66 ? 5.373 -1.521 -4.743 1.00 0.00 146 GLU A O 19
ATOM 19790 N N . PHE A 1 67 ? 3.237 -0.906 -4.408 1.00 0.00 147 PHE A N 19
ATOM 19791 C CA . PHE A 1 67 ? 3.042 -1.603 -3.091 1.00 0.00 147 PHE A CA 19
ATOM 19792 C C . PHE A 1 67 ? 3.319 -3.142 -3.165 1.00 0.00 147 PHE A C 19
ATOM 19793 O O . PHE A 1 67 ? 4.057 -3.689 -2.326 1.00 0.00 147 PHE A O 19
ATOM 19810 N N . MET A 1 68 ? 2.687 -3.860 -4.121 1.00 0.00 148 MET A N 19
ATOM 19811 C CA . MET A 1 68 ? 2.934 -5.312 -4.231 1.00 0.00 148 MET A CA 19
ATOM 19812 C C . MET A 1 68 ? 4.365 -5.658 -4.713 1.00 0.00 148 MET A C 19
ATOM 19813 O O . MET A 1 68 ? 4.902 -6.661 -4.241 1.00 0.00 148 MET A O 19
ATOM 19827 N N . ASP A 1 69 ? 4.974 -4.858 -5.606 1.00 0.00 149 ASP A N 19
ATOM 19828 C CA . ASP A 1 69 ? 6.411 -5.032 -5.977 1.00 0.00 149 ASP A CA 19
ATOM 19829 C C . ASP A 1 69 ? 7.353 -4.772 -4.750 1.00 0.00 149 ASP A C 19
ATOM 19830 O O . ASP A 1 69 ? 8.338 -5.492 -4.598 1.00 0.00 149 ASP A O 19
ATOM 19839 N N . LEU A 1 70 ? 6.996 -3.813 -3.860 1.00 0.00 150 LEU A N 19
ATOM 19840 C CA . LEU A 1 70 ? 7.688 -3.533 -2.578 1.00 0.00 150 LEU A CA 19
ATOM 19841 C C . LEU A 1 70 ? 7.693 -4.812 -1.681 1.00 0.00 150 LEU A C 19
ATOM 19842 O O . LEU A 1 70 ? 8.772 -5.226 -1.251 1.00 0.00 150 LEU A O 19
ATOM 19858 N N . ILE A 1 71 ? 6.514 -5.448 -1.442 1.00 0.00 151 ILE A N 19
ATOM 19859 C CA . ILE A 1 71 ? 6.442 -6.682 -0.602 1.00 0.00 151 ILE A CA 19
ATOM 19860 C C . ILE A 1 71 ? 7.083 -7.934 -1.285 1.00 0.00 151 ILE A C 19
ATOM 19861 O O . ILE A 1 71 ? 7.940 -8.557 -0.649 1.00 0.00 151 ILE A O 19
ATOM 19877 N N . LYS A 1 72 ? 6.699 -8.315 -2.522 1.00 0.00 152 LYS A N 19
ATOM 19878 C CA . LYS A 1 72 ? 7.282 -9.508 -3.200 1.00 0.00 152 LYS A CA 19
ATOM 19879 C C . LYS A 1 72 ? 8.793 -9.377 -3.603 1.00 0.00 152 LYS A C 19
ATOM 19880 O O . LYS A 1 72 ? 9.570 -10.298 -3.335 1.00 0.00 152 LYS A O 19
ATOM 19899 N N . LYS A 1 73 ? 9.157 -8.275 -4.284 1.00 0.00 153 LYS A N 19
ATOM 19900 C CA . LYS A 1 73 ? 10.537 -8.000 -4.754 1.00 0.00 153 LYS A CA 19
ATOM 19901 C C . LYS A 1 73 ? 11.393 -7.071 -3.835 1.00 0.00 153 LYS A C 19
ATOM 19902 O O . LYS A 1 73 ? 12.401 -7.526 -3.292 1.00 0.00 153 LYS A O 19
ATOM 19921 N N . SER A 1 74 ? 10.979 -5.784 -3.718 1.00 0.00 154 SER A N 19
ATOM 19922 C CA . SER A 1 74 ? 11.674 -4.665 -2.958 1.00 0.00 154 SER A CA 19
ATOM 19923 C C . SER A 1 74 ? 12.497 -3.920 -4.064 1.00 0.00 154 SER A C 19
ATOM 19924 O O . SER A 1 74 ? 13.679 -4.216 -4.273 1.00 0.00 154 SER A O 19
ATOM 19932 N N . GLU A 1 7 ? -2.325 -14.810 -5.147 1.00 0.00 87 GLU A N 20
ATOM 19933 C CA . GLU A 1 7 ? -2.761 -13.386 -5.227 1.00 0.00 87 GLU A CA 20
ATOM 19934 C C . GLU A 1 7 ? -3.774 -12.907 -4.115 1.00 0.00 87 GLU A C 20
ATOM 19935 O O . GLU A 1 7 ? -3.854 -11.697 -3.899 1.00 0.00 87 GLU A O 20
ATOM 19947 N N . GLU A 1 8 ? -4.526 -13.787 -3.405 1.00 0.00 88 GLU A N 20
ATOM 19948 C CA . GLU A 1 8 ? -5.542 -13.412 -2.377 1.00 0.00 88 GLU A CA 20
ATOM 19949 C C . GLU A 1 8 ? -5.113 -12.365 -1.297 1.00 0.00 88 GLU A C 20
ATOM 19950 O O . GLU A 1 8 ? -5.775 -11.331 -1.180 1.00 0.00 88 GLU A O 20
ATOM 19962 N N . GLU A 1 9 ? -4.001 -12.571 -0.561 1.00 0.00 89 GLU A N 20
ATOM 19963 C CA . GLU A 1 9 ? -3.534 -11.601 0.481 1.00 0.00 89 GLU A CA 20
ATOM 19964 C C . GLU A 1 9 ? -3.233 -10.157 -0.053 1.00 0.00 89 GLU A C 20
ATOM 19965 O O . GLU A 1 9 ? -3.784 -9.167 0.454 1.00 0.00 89 GLU A O 20
ATOM 19977 N N . ILE A 1 10 ? -2.399 -10.074 -1.112 1.00 0.00 90 ILE A N 20
ATOM 19978 C CA . ILE A 1 10 ? -2.018 -8.801 -1.783 1.00 0.00 90 ILE A CA 20
ATOM 19979 C C . ILE A 1 10 ? -3.257 -8.083 -2.387 1.00 0.00 90 ILE A C 20
ATOM 19980 O O . ILE A 1 10 ? -3.493 -6.917 -2.036 1.00 0.00 90 ILE A O 20
ATOM 19996 N N . LEU A 1 11 ? -4.039 -8.766 -3.263 1.00 0.00 91 LEU A N 20
ATOM 19997 C CA . LEU A 1 11 ? -5.253 -8.156 -3.854 1.00 0.00 91 LEU A CA 20
ATOM 19998 C C . LEU A 1 11 ? -6.283 -7.729 -2.768 1.00 0.00 91 LEU A C 20
ATOM 19999 O O . LEU A 1 11 ? -6.816 -6.627 -2.861 1.00 0.00 91 LEU A O 20
ATOM 20015 N N . ARG A 1 12 ? -6.522 -8.550 -1.717 1.00 0.00 92 ARG A N 20
ATOM 20016 C CA . ARG A 1 12 ? -7.433 -8.202 -0.601 1.00 0.00 92 ARG A CA 20
ATOM 20017 C C . ARG A 1 12 ? -6.974 -6.878 0.066 1.00 0.00 92 ARG A C 20
ATOM 20018 O O . ARG A 1 12 ? -7.759 -5.922 0.043 1.00 0.00 92 ARG A O 20
ATOM 20039 N N . ALA A 1 13 ? -5.706 -6.772 0.536 1.00 0.00 93 ALA A N 20
ATOM 20040 C CA . ALA A 1 13 ? -5.258 -5.527 1.180 1.00 0.00 93 ALA A CA 20
ATOM 20041 C C . ALA A 1 13 ? -5.200 -4.288 0.272 1.00 0.00 93 ALA A C 20
ATOM 20042 O O . ALA A 1 13 ? -5.954 -3.354 0.568 1.00 0.00 93 ALA A O 20
ATOM 20049 N N . PHE A 1 14 ? -4.420 -4.252 -0.826 1.00 0.00 94 PHE A N 20
ATOM 20050 C CA . PHE A 1 14 ? -4.412 -3.017 -1.675 1.00 0.00 94 PHE A CA 20
ATOM 20051 C C . PHE A 1 14 ? -5.708 -2.776 -2.445 1.00 0.00 94 PHE A C 20
ATOM 20052 O O . PHE A 1 14 ? -6.195 -1.642 -2.424 1.00 0.00 94 PHE A O 20
ATOM 20069 N N . LYS A 1 15 ? -6.234 -3.799 -3.142 1.00 0.00 95 LYS A N 20
ATOM 20070 C CA . LYS A 1 15 ? -7.471 -3.607 -3.927 1.00 0.00 95 LYS A CA 20
ATOM 20071 C C . LYS A 1 15 ? -8.693 -3.265 -2.975 1.00 0.00 95 LYS A C 20
ATOM 20072 O O . LYS A 1 15 ? -9.632 -2.663 -3.506 1.00 0.00 95 LYS A O 20
ATOM 20091 N N . VAL A 1 16 ? -8.703 -3.560 -1.622 1.00 0.00 96 VAL A N 20
ATOM 20092 C CA . VAL A 1 16 ? -9.764 -3.010 -0.723 1.00 0.00 96 VAL A CA 20
ATOM 20093 C C . VAL A 1 16 ? -9.384 -1.514 -0.352 1.00 0.00 96 VAL A C 20
ATOM 20094 O O . VAL A 1 16 ? -10.244 -0.633 -0.426 1.00 0.00 96 VAL A O 20
ATOM 20107 N N . PHE A 1 17 ? -8.105 -1.257 0.038 1.00 0.00 97 PHE A N 20
ATOM 20108 C CA . PHE A 1 17 ? -7.562 0.079 0.429 1.00 0.00 97 PHE A CA 20
ATOM 20109 C C . PHE A 1 17 ? -7.741 1.239 -0.612 1.00 0.00 97 PHE A C 20
ATOM 20110 O O . PHE A 1 17 ? -8.004 2.371 -0.197 1.00 0.00 97 PHE A O 20
ATOM 20127 N N . ASP A 1 18 ? -7.596 0.957 -1.929 1.00 0.00 98 ASP A N 20
ATOM 20128 C CA . ASP A 1 18 ? -7.769 1.917 -3.064 1.00 0.00 98 ASP A CA 20
ATOM 20129 C C . ASP A 1 18 ? -9.116 2.726 -2.961 1.00 0.00 98 ASP A C 20
ATOM 20130 O O . ASP A 1 18 ? -10.215 2.170 -3.084 1.00 0.00 98 ASP A O 20
ATOM 20139 N N . ALA A 1 19 ? -8.967 4.041 -2.673 1.00 0.00 99 ALA A N 20
ATOM 20140 C CA . ALA A 1 19 ? -10.081 5.021 -2.465 1.00 0.00 99 ALA A CA 20
ATOM 20141 C C . ALA A 1 19 ? -11.288 4.931 -3.440 1.00 0.00 99 ALA A C 20
ATOM 20142 O O . ALA A 1 19 ? -12.335 4.402 -3.053 1.00 0.00 99 ALA A O 20
ATOM 20149 N N . ASN A 1 20 ? -11.127 5.410 -4.685 1.00 0.00 100 ASN A N 20
ATOM 20150 C CA . ASN A 1 20 ? -12.197 5.394 -5.711 1.00 0.00 100 ASN A CA 20
ATOM 20151 C C . ASN A 1 20 ? -12.223 4.184 -6.709 1.00 0.00 100 ASN A C 20
ATOM 20152 O O . ASN A 1 20 ? -13.113 4.157 -7.567 1.00 0.00 100 ASN A O 20
ATOM 20163 N N . GLY A 1 21 ? -11.310 3.196 -6.617 1.00 0.00 101 GLY A N 20
ATOM 20164 C CA . GLY A 1 21 ? -11.260 2.064 -7.567 1.00 0.00 101 GLY A CA 20
ATOM 20165 C C . GLY A 1 21 ? -10.523 2.269 -8.920 1.00 0.00 101 GLY A C 20
ATOM 20166 O O . GLY A 1 21 ? -10.591 1.340 -9.730 1.00 0.00 101 GLY A O 20
ATOM 20170 N N . ASP A 1 22 ? -9.822 3.402 -9.192 1.00 0.00 102 ASP A N 20
ATOM 20171 C CA . ASP A 1 22 ? -9.011 3.571 -10.437 1.00 0.00 102 ASP A CA 20
ATOM 20172 C C . ASP A 1 22 ? -7.514 3.068 -10.304 1.00 0.00 102 ASP A C 20
ATOM 20173 O O . ASP A 1 22 ? -6.781 3.054 -11.301 1.00 0.00 102 ASP A O 20
ATOM 20182 N N . GLY A 1 23 ? -7.103 2.623 -9.098 1.00 0.00 103 GLY A N 20
ATOM 20183 C CA . GLY A 1 23 ? -5.761 2.137 -8.772 1.00 0.00 103 GLY A CA 20
ATOM 20184 C C . GLY A 1 23 ? -4.922 3.001 -7.813 1.00 0.00 103 GLY A C 20
ATOM 20185 O O . GLY A 1 23 ? -4.043 2.408 -7.187 1.00 0.00 103 GLY A O 20
ATOM 20189 N N . VAL A 1 24 ? -5.162 4.326 -7.630 1.00 0.00 104 VAL A N 20
ATOM 20190 C CA . VAL A 1 24 ? -4.343 5.145 -6.708 1.00 0.00 104 VAL A CA 20
ATOM 20191 C C . VAL A 1 24 ? -4.952 5.212 -5.273 1.00 0.00 104 VAL A C 20
ATOM 20192 O O . VAL A 1 24 ? -6.158 5.368 -5.054 1.00 0.00 104 VAL A O 20
ATOM 20205 N N . ILE A 1 25 ? -4.013 5.151 -4.327 1.00 0.00 105 ILE A N 20
ATOM 20206 C CA . ILE A 1 25 ? -4.249 5.339 -2.884 1.00 0.00 105 ILE A CA 20
ATOM 20207 C C . ILE A 1 25 ? -3.543 6.698 -2.658 1.00 0.00 105 ILE A C 20
ATOM 20208 O O . ILE A 1 25 ? -2.325 6.825 -2.837 1.00 0.00 105 ILE A O 20
ATOM 20224 N N . ASP A 1 26 ? -4.308 7.671 -2.173 1.00 0.00 106 ASP A N 20
ATOM 20225 C CA . ASP A 1 26 ? -3.767 9.014 -1.877 1.00 0.00 106 ASP A CA 20
ATOM 20226 C C . ASP A 1 26 ? -3.296 9.178 -0.400 1.00 0.00 106 ASP A C 20
ATOM 20227 O O . ASP A 1 26 ? -3.535 8.329 0.469 1.00 0.00 106 ASP A O 20
ATOM 20236 N N . PHE A 1 27 ? -2.592 10.294 -0.140 1.00 0.00 107 PHE A N 20
ATOM 20237 C CA . PHE A 1 27 ? -2.080 10.611 1.224 1.00 0.00 107 PHE A CA 20
ATOM 20238 C C . PHE A 1 27 ? -3.204 10.927 2.250 1.00 0.00 107 PHE A C 20
ATOM 20239 O O . PHE A 1 27 ? -3.124 10.408 3.363 1.00 0.00 107 PHE A O 20
ATOM 20256 N N . ASP A 1 28 ? -4.219 11.747 1.903 1.00 0.00 108 ASP A N 20
ATOM 20257 C CA . ASP A 1 28 ? -5.367 12.036 2.823 1.00 0.00 108 ASP A CA 20
ATOM 20258 C C . ASP A 1 28 ? -6.241 10.761 3.101 1.00 0.00 108 ASP A C 20
ATOM 20259 O O . ASP A 1 28 ? -6.521 10.511 4.281 1.00 0.00 108 ASP A O 20
ATOM 20268 N N . GLU A 1 29 ? -6.629 9.936 2.096 1.00 0.00 109 GLU A N 20
ATOM 20269 C CA . GLU A 1 29 ? -7.395 8.675 2.354 1.00 0.00 109 GLU A CA 20
ATOM 20270 C C . GLU A 1 29 ? -6.566 7.630 3.180 1.00 0.00 109 GLU A C 20
ATOM 20271 O O . GLU A 1 29 ? -7.143 6.994 4.066 1.00 0.00 109 GLU A O 20
ATOM 20283 N N . PHE A 1 30 ? -5.246 7.442 2.918 1.00 0.00 110 PHE A N 20
ATOM 20284 C CA . PHE A 1 30 ? -4.382 6.533 3.731 1.00 0.00 110 PHE A CA 20
ATOM 20285 C C . PHE A 1 30 ? -4.306 7.087 5.206 1.00 0.00 110 PHE A C 20
ATOM 20286 O O . PHE A 1 30 ? -4.597 6.331 6.135 1.00 0.00 110 PHE A O 20
ATOM 20303 N N . LYS A 1 31 ? -3.959 8.396 5.401 1.00 0.00 111 LYS A N 20
ATOM 20304 C CA . LYS A 1 31 ? -3.937 9.103 6.729 1.00 0.00 111 LYS A CA 20
ATOM 20305 C C . LYS A 1 31 ? -5.259 8.887 7.554 1.00 0.00 111 LYS A C 20
ATOM 20306 O O . LYS A 1 31 ? -5.189 8.623 8.759 1.00 0.00 111 LYS A O 20
ATOM 20325 N N . PHE A 1 32 ? -6.434 8.964 6.890 1.00 0.00 112 PHE A N 20
ATOM 20326 C CA . PHE A 1 32 ? -7.750 8.690 7.514 1.00 0.00 112 PHE A CA 20
ATOM 20327 C C . PHE A 1 32 ? -7.908 7.174 7.875 1.00 0.00 112 PHE A C 20
ATOM 20328 O O . PHE A 1 32 ? -8.088 6.862 9.051 1.00 0.00 112 PHE A O 20
ATOM 20345 N N . ILE A 1 33 ? -7.843 6.262 6.879 1.00 0.00 113 ILE A N 20
ATOM 20346 C CA . ILE A 1 33 ? -8.023 4.785 7.080 1.00 0.00 113 ILE A CA 20
ATOM 20347 C C . ILE A 1 33 ? -6.993 4.050 8.001 1.00 0.00 113 ILE A C 20
ATOM 20348 O O . ILE A 1 33 ? -7.259 2.939 8.468 1.00 0.00 113 ILE A O 20
ATOM 20364 N N . MET A 1 34 ? -5.851 4.701 8.268 1.00 0.00 114 MET A N 20
ATOM 20365 C CA . MET A 1 34 ? -4.784 4.222 9.196 1.00 0.00 114 MET A CA 20
ATOM 20366 C C . MET A 1 34 ? -5.370 4.138 10.648 1.00 0.00 114 MET A C 20
ATOM 20367 O O . MET A 1 34 ? -5.530 3.050 11.207 1.00 0.00 114 MET A O 20
ATOM 20381 N N . GLN A 1 35 ? -5.665 5.320 11.208 1.00 0.00 115 GLN A N 20
ATOM 20382 C CA . GLN A 1 35 ? -6.311 5.511 12.523 1.00 0.00 115 GLN A CA 20
ATOM 20383 C C . GLN A 1 35 ? -7.380 6.585 12.126 1.00 0.00 115 GLN A C 20
ATOM 20384 O O . GLN A 1 35 ? -7.104 7.699 11.664 1.00 0.00 115 GLN A O 20
ATOM 20398 N N . LYS A 1 36 ? -8.630 6.136 12.252 1.00 0.00 116 LYS A N 20
ATOM 20399 C CA . LYS A 1 36 ? -9.871 6.827 11.803 1.00 0.00 116 LYS A CA 20
ATOM 20400 C C . LYS A 1 36 ? -10.879 7.495 12.809 1.00 0.00 116 LYS A C 20
ATOM 20401 O O . LYS A 1 36 ? -12.041 7.075 12.898 1.00 0.00 116 LYS A O 20
ATOM 20420 N N . VAL A 1 37 ? -10.469 8.558 13.520 1.00 0.00 117 VAL A N 20
ATOM 20421 C CA . VAL A 1 37 ? -11.376 9.356 14.404 1.00 0.00 117 VAL A CA 20
ATOM 20422 C C . VAL A 1 37 ? -10.974 10.821 14.025 1.00 0.00 117 VAL A C 20
ATOM 20423 O O . VAL A 1 37 ? -10.122 11.457 14.655 1.00 0.00 117 VAL A O 20
ATOM 20436 N N . GLY A 1 38 ? -11.570 11.331 12.916 1.00 0.00 118 GLY A N 20
ATOM 20437 C CA . GLY A 1 38 ? -11.231 12.662 12.355 1.00 0.00 118 GLY A CA 20
ATOM 20438 C C . GLY A 1 38 ? -9.803 12.561 11.756 1.00 0.00 118 GLY A C 20
ATOM 20439 O O . GLY A 1 38 ? -9.504 11.648 10.974 1.00 0.00 118 GLY A O 20
ATOM 20443 N N . GLU A 1 39 ? -8.921 13.482 12.177 1.00 0.00 119 GLU A N 20
ATOM 20444 C CA . GLU A 1 39 ? -7.485 13.450 11.788 1.00 0.00 119 GLU A CA 20
ATOM 20445 C C . GLU A 1 39 ? -6.688 12.815 12.980 1.00 0.00 119 GLU A C 20
ATOM 20446 O O . GLU A 1 39 ? -5.897 13.474 13.663 1.00 0.00 119 GLU A O 20
ATOM 20458 N N . GLU A 1 40 ? -6.889 11.501 13.205 1.00 0.00 120 GLU A N 20
ATOM 20459 C CA . GLU A 1 40 ? -6.247 10.763 14.320 1.00 0.00 120 GLU A CA 20
ATOM 20460 C C . GLU A 1 40 ? -4.705 10.544 14.236 1.00 0.00 120 GLU A C 20
ATOM 20461 O O . GLU A 1 40 ? -4.218 10.511 15.368 1.00 0.00 120 GLU A O 20
ATOM 20473 N N . PRO A 1 41 ? -3.910 10.401 13.111 1.00 0.00 121 PRO A N 20
ATOM 20474 C CA . PRO A 1 41 ? -2.423 10.226 13.147 1.00 0.00 121 PRO A CA 20
ATOM 20475 C C . PRO A 1 41 ? -1.623 11.044 14.194 1.00 0.00 121 PRO A C 20
ATOM 20476 O O . PRO A 1 41 ? -1.148 12.164 13.990 1.00 0.00 121 PRO A O 20
ATOM 20487 N N . LEU A 1 42 ? -1.520 10.343 15.326 1.00 0.00 122 LEU A N 20
ATOM 20488 C CA . LEU A 1 42 ? -0.922 10.796 16.586 1.00 0.00 122 LEU A CA 20
ATOM 20489 C C . LEU A 1 42 ? 0.616 10.936 16.446 1.00 0.00 122 LEU A C 20
ATOM 20490 O O . LEU A 1 42 ? 1.007 12.104 16.329 1.00 0.00 122 LEU A O 20
ATOM 20506 N N . THR A 1 43 ? 1.511 9.906 16.446 1.00 0.00 123 THR A N 20
ATOM 20507 C CA . THR A 1 43 ? 2.951 10.171 16.196 1.00 0.00 123 THR A CA 20
ATOM 20508 C C . THR A 1 43 ? 3.062 10.083 14.654 1.00 0.00 123 THR A C 20
ATOM 20509 O O . THR A 1 43 ? 2.845 9.042 14.022 1.00 0.00 123 THR A O 20
ATOM 20520 N N . ASP A 1 44 ? 3.395 11.244 14.101 1.00 0.00 124 ASP A N 20
ATOM 20521 C CA . ASP A 1 44 ? 3.546 11.453 12.638 1.00 0.00 124 ASP A CA 20
ATOM 20522 C C . ASP A 1 44 ? 4.680 10.665 11.932 1.00 0.00 124 ASP A C 20
ATOM 20523 O O . ASP A 1 44 ? 4.540 10.327 10.749 1.00 0.00 124 ASP A O 20
ATOM 20532 N N . ALA A 1 45 ? 5.783 10.387 12.652 1.00 0.00 125 ALA A N 20
ATOM 20533 C CA . ALA A 1 45 ? 6.905 9.593 12.116 1.00 0.00 125 ALA A CA 20
ATOM 20534 C C . ALA A 1 45 ? 6.512 8.142 11.739 1.00 0.00 125 ALA A C 20
ATOM 20535 O O . ALA A 1 45 ? 7.002 7.672 10.705 1.00 0.00 125 ALA A O 20
ATOM 20542 N N . GLU A 1 46 ? 5.616 7.455 12.498 1.00 0.00 126 GLU A N 20
ATOM 20543 C CA . GLU A 1 46 ? 5.170 6.082 12.145 1.00 0.00 126 GLU A CA 20
ATOM 20544 C C . GLU A 1 46 ? 4.473 6.016 10.733 1.00 0.00 126 GLU A C 20
ATOM 20545 O O . GLU A 1 46 ? 4.875 5.233 9.857 1.00 0.00 126 GLU A O 20
ATOM 20557 N N . VAL A 1 47 ? 3.480 6.916 10.531 1.00 0.00 127 VAL A N 20
ATOM 20558 C CA . VAL A 1 47 ? 2.691 7.034 9.280 1.00 0.00 127 VAL A CA 20
ATOM 20559 C C . VAL A 1 47 ? 3.556 7.557 8.093 1.00 0.00 127 VAL A C 20
ATOM 20560 O O . VAL A 1 47 ? 3.550 6.900 7.042 1.00 0.00 127 VAL A O 20
ATOM 20573 N N . GLU A 1 48 ? 4.293 8.692 8.235 1.00 0.00 128 GLU A N 20
ATOM 20574 C CA . GLU A 1 48 ? 5.171 9.213 7.141 1.00 0.00 128 GLU A CA 20
ATOM 20575 C C . GLU A 1 48 ? 6.280 8.186 6.732 1.00 0.00 128 GLU A C 20
ATOM 20576 O O . GLU A 1 48 ? 6.415 7.910 5.535 1.00 0.00 128 GLU A O 20
ATOM 20588 N N . GLU A 1 49 ? 7.008 7.552 7.689 1.00 0.00 129 GLU A N 20
ATOM 20589 C CA . GLU A 1 49 ? 8.025 6.512 7.357 1.00 0.00 129 GLU A CA 20
ATOM 20590 C C . GLU A 1 49 ? 7.380 5.264 6.655 1.00 0.00 129 GLU A C 20
ATOM 20591 O O . GLU A 1 49 ? 7.934 4.825 5.637 1.00 0.00 129 GLU A O 20
ATOM 20603 N N . ALA A 1 50 ? 6.206 4.751 7.124 1.00 0.00 130 ALA A N 20
ATOM 20604 C CA . ALA A 1 50 ? 5.519 3.615 6.450 1.00 0.00 130 ALA A CA 20
ATOM 20605 C C . ALA A 1 50 ? 5.031 3.934 4.996 1.00 0.00 130 ALA A C 20
ATOM 20606 O O . ALA A 1 50 ? 5.320 3.134 4.088 1.00 0.00 130 ALA A O 20
ATOM 20613 N N . MET A 1 51 ? 4.339 5.085 4.736 1.00 0.00 131 MET A N 20
ATOM 20614 C CA . MET A 1 51 ? 3.916 5.419 3.341 1.00 0.00 131 MET A CA 20
ATOM 20615 C C . MET A 1 51 ? 5.158 5.792 2.488 1.00 0.00 131 MET A C 20
ATOM 20616 O O . MET A 1 51 ? 5.133 5.364 1.349 1.00 0.00 131 MET A O 20
ATOM 20630 N N . LYS A 1 52 ? 6.209 6.526 2.929 1.00 0.00 132 LYS A N 20
ATOM 20631 C CA . LYS A 1 52 ? 7.446 6.728 2.104 1.00 0.00 132 LYS A CA 20
ATOM 20632 C C . LYS A 1 52 ? 8.100 5.332 1.748 1.00 0.00 132 LYS A C 20
ATOM 20633 O O . LYS A 1 52 ? 8.568 5.190 0.617 1.00 0.00 132 LYS A O 20
ATOM 20652 N N . GLU A 1 53 ? 8.145 4.313 2.656 1.00 0.00 133 GLU A N 20
ATOM 20653 C CA . GLU A 1 53 ? 8.625 2.939 2.301 1.00 0.00 133 GLU A CA 20
ATOM 20654 C C . GLU A 1 53 ? 7.724 2.300 1.169 1.00 0.00 133 GLU A C 20
ATOM 20655 O O . GLU A 1 53 ? 8.285 1.738 0.222 1.00 0.00 133 GLU A O 20
ATOM 20667 N N . ALA A 1 54 ? 6.367 2.392 1.262 1.00 0.00 134 ALA A N 20
ATOM 20668 C CA . ALA A 1 54 ? 5.454 1.848 0.211 1.00 0.00 134 ALA A CA 20
ATOM 20669 C C . ALA A 1 54 ? 5.212 2.743 -1.068 1.00 0.00 134 ALA A C 20
ATOM 20670 O O . ALA A 1 54 ? 4.830 2.205 -2.112 1.00 0.00 134 ALA A O 20
ATOM 20677 N N . ASP A 1 55 ? 5.635 4.032 -1.058 1.00 0.00 135 ASP A N 20
ATOM 20678 C CA . ASP A 1 55 ? 5.717 4.906 -2.263 1.00 0.00 135 ASP A CA 20
ATOM 20679 C C . ASP A 1 55 ? 7.195 4.650 -2.726 1.00 0.00 135 ASP A C 20
ATOM 20680 O O . ASP A 1 55 ? 8.167 5.037 -2.064 1.00 0.00 135 ASP A O 20
ATOM 20689 N N . GLU A 1 56 ? 7.368 4.059 -3.896 1.00 0.00 136 GLU A N 20
ATOM 20690 C CA . GLU A 1 56 ? 8.719 3.773 -4.438 1.00 0.00 136 GLU A CA 20
ATOM 20691 C C . GLU A 1 56 ? 9.636 4.949 -4.899 1.00 0.00 136 GLU A C 20
ATOM 20692 O O . GLU A 1 56 ? 10.849 4.718 -4.981 1.00 0.00 136 GLU A O 20
ATOM 20704 N N . ASP A 1 57 ? 9.133 6.167 -5.212 1.00 0.00 137 ASP A N 20
ATOM 20705 C CA . ASP A 1 57 ? 10.012 7.246 -5.768 1.00 0.00 137 ASP A CA 20
ATOM 20706 C C . ASP A 1 57 ? 9.758 8.747 -5.423 1.00 0.00 137 ASP A C 20
ATOM 20707 O O . ASP A 1 57 ? 10.227 9.638 -6.148 1.00 0.00 137 ASP A O 20
ATOM 20716 N N . GLY A 1 58 ? 9.139 9.044 -4.280 1.00 0.00 138 GLY A N 20
ATOM 20717 C CA . GLY A 1 58 ? 8.816 10.433 -3.892 1.00 0.00 138 GLY A CA 20
ATOM 20718 C C . GLY A 1 58 ? 7.550 11.074 -4.529 1.00 0.00 138 GLY A C 20
ATOM 20719 O O . GLY A 1 58 ? 7.334 12.267 -4.298 1.00 0.00 138 GLY A O 20
ATOM 20723 N N . ASN A 1 59 ? 6.704 10.321 -5.279 1.00 0.00 139 ASN A N 20
ATOM 20724 C CA . ASN A 1 59 ? 5.441 10.847 -5.859 1.00 0.00 139 ASN A CA 20
ATOM 20725 C C . ASN A 1 59 ? 4.375 11.214 -4.772 1.00 0.00 139 ASN A C 20
ATOM 20726 O O . ASN A 1 59 ? 3.759 12.276 -4.898 1.00 0.00 139 ASN A O 20
ATOM 20737 N N . GLY A 1 60 ? 4.151 10.358 -3.749 1.00 0.00 140 GLY A N 20
ATOM 20738 C CA . GLY A 1 60 ? 3.135 10.638 -2.698 1.00 0.00 140 GLY A CA 20
ATOM 20739 C C . GLY A 1 60 ? 1.792 9.870 -2.794 1.00 0.00 140 GLY A C 20
ATOM 20740 O O . GLY A 1 60 ? 1.092 9.808 -1.782 1.00 0.00 140 GLY A O 20
ATOM 20744 N N . VAL A 1 61 ? 1.406 9.348 -3.976 1.00 0.00 141 VAL A N 20
ATOM 20745 C CA . VAL A 1 61 ? 0.168 8.534 -4.159 1.00 0.00 141 VAL A CA 20
ATOM 20746 C C . VAL A 1 61 ? 0.681 7.230 -4.827 1.00 0.00 141 VAL A C 20
ATOM 20747 O O . VAL A 1 61 ? 1.528 7.220 -5.731 1.00 0.00 141 VAL A O 20
ATOM 20760 N N . ILE A 1 62 ? 0.116 6.118 -4.353 1.00 0.00 142 ILE A N 20
ATOM 20761 C CA . ILE A 1 62 ? 0.548 4.773 -4.769 1.00 0.00 142 ILE A CA 20
ATOM 20762 C C . ILE A 1 62 ? -0.421 4.090 -5.747 1.00 0.00 142 ILE A C 20
ATOM 20763 O O . ILE A 1 62 ? -1.613 4.061 -5.475 1.00 0.00 142 ILE A O 20
ATOM 20779 N N . ASP A 1 63 ? 0.106 3.498 -6.828 1.00 0.00 143 ASP A N 20
ATOM 20780 C CA . ASP A 1 63 ? -0.683 2.657 -7.746 1.00 0.00 143 ASP A CA 20
ATOM 20781 C C . ASP A 1 63 ? -0.465 1.183 -7.269 1.00 0.00 143 ASP A C 20
ATOM 20782 O O . ASP A 1 63 ? 0.572 0.816 -6.694 1.00 0.00 143 ASP A O 20
ATOM 20791 N N . ILE A 1 64 ? -1.450 0.307 -7.518 1.00 0.00 144 ILE A N 20
ATOM 20792 C CA . ILE A 1 64 ? -1.383 -1.119 -7.071 1.00 0.00 144 ILE A CA 20
ATOM 20793 C C . ILE A 1 64 ? -0.057 -1.868 -7.504 1.00 0.00 144 ILE A C 20
ATOM 20794 O O . ILE A 1 64 ? 0.495 -2.504 -6.603 1.00 0.00 144 ILE A O 20
ATOM 20810 N N . PRO A 1 65 ? 0.515 -1.813 -8.756 1.00 0.00 145 PRO A N 20
ATOM 20811 C CA . PRO A 1 65 ? 1.784 -2.505 -9.117 1.00 0.00 145 PRO A CA 20
ATOM 20812 C C . PRO A 1 65 ? 3.051 -2.184 -8.269 1.00 0.00 145 PRO A C 20
ATOM 20813 O O . PRO A 1 65 ? 3.896 -3.072 -8.164 1.00 0.00 145 PRO A O 20
ATOM 20824 N N . GLU A 1 66 ? 3.215 -0.971 -7.680 1.00 0.00 146 GLU A N 20
ATOM 20825 C CA . GLU A 1 66 ? 4.379 -0.642 -6.785 1.00 0.00 146 GLU A CA 20
ATOM 20826 C C . GLU A 1 66 ? 4.442 -1.577 -5.533 1.00 0.00 146 GLU A C 20
ATOM 20827 O O . GLU A 1 66 ? 5.457 -2.223 -5.286 1.00 0.00 146 GLU A O 20
ATOM 20839 N N . PHE A 1 67 ? 3.339 -1.618 -4.770 1.00 0.00 147 PHE A N 20
ATOM 20840 C CA . PHE A 1 67 ? 3.095 -2.518 -3.611 1.00 0.00 147 PHE A CA 20
ATOM 20841 C C . PHE A 1 67 ? 3.266 -4.031 -4.022 1.00 0.00 147 PHE A C 20
ATOM 20842 O O . PHE A 1 67 ? 4.018 -4.765 -3.362 1.00 0.00 147 PHE A O 20
ATOM 20859 N N . MET A 1 68 ? 2.581 -4.481 -5.106 1.00 0.00 148 MET A N 20
ATOM 20860 C CA . MET A 1 68 ? 2.696 -5.873 -5.625 1.00 0.00 148 MET A CA 20
ATOM 20861 C C . MET A 1 68 ? 4.177 -6.245 -5.967 1.00 0.00 148 MET A C 20
ATOM 20862 O O . MET A 1 68 ? 4.591 -7.330 -5.555 1.00 0.00 148 MET A O 20
ATOM 20876 N N . ASP A 1 69 ? 4.966 -5.391 -6.688 1.00 0.00 149 ASP A N 20
ATOM 20877 C CA . ASP A 1 69 ? 6.405 -5.663 -6.963 1.00 0.00 149 ASP A CA 20
ATOM 20878 C C . ASP A 1 69 ? 7.266 -5.531 -5.650 1.00 0.00 149 ASP A C 20
ATOM 20879 O O . ASP A 1 69 ? 8.195 -6.317 -5.465 1.00 0.00 149 ASP A O 20
ATOM 20888 N N . LEU A 1 70 ? 6.956 -4.591 -4.717 1.00 0.00 150 LEU A N 20
ATOM 20889 C CA . LEU A 1 70 ? 7.613 -4.490 -3.376 1.00 0.00 150 LEU A CA 20
ATOM 20890 C C . LEU A 1 70 ? 7.489 -5.860 -2.604 1.00 0.00 150 LEU A C 20
ATOM 20891 O O . LEU A 1 70 ? 8.453 -6.224 -1.923 1.00 0.00 150 LEU A O 20
ATOM 20907 N N . ILE A 1 71 ? 6.367 -6.626 -2.726 1.00 0.00 151 ILE A N 20
ATOM 20908 C CA . ILE A 1 71 ? 6.247 -7.973 -2.098 1.00 0.00 151 ILE A CA 20
ATOM 20909 C C . ILE A 1 71 ? 6.938 -9.066 -3.021 1.00 0.00 151 ILE A C 20
ATOM 20910 O O . ILE A 1 71 ? 7.868 -9.743 -2.582 1.00 0.00 151 ILE A O 20
ATOM 20926 N N . LYS A 1 72 ? 6.461 -9.213 -4.275 1.00 0.00 152 LYS A N 20
ATOM 20927 C CA . LYS A 1 72 ? 6.896 -10.216 -5.296 1.00 0.00 152 LYS A CA 20
ATOM 20928 C C . LYS A 1 72 ? 8.123 -9.963 -6.255 1.00 0.00 152 LYS A C 20
ATOM 20929 O O . LYS A 1 72 ? 8.254 -10.751 -7.194 1.00 0.00 152 LYS A O 20
ATOM 20948 N N . LYS A 1 73 ? 8.930 -8.882 -6.128 1.00 0.00 153 LYS A N 20
ATOM 20949 C CA . LYS A 1 73 ? 10.086 -8.497 -7.013 1.00 0.00 153 LYS A CA 20
ATOM 20950 C C . LYS A 1 73 ? 10.863 -9.562 -7.834 1.00 0.00 153 LYS A C 20
ATOM 20951 O O . LYS A 1 73 ? 11.254 -9.254 -8.964 1.00 0.00 153 LYS A O 20
ATOM 20970 N N . SER A 1 74 ? 11.099 -10.771 -7.286 1.00 0.00 154 SER A N 20
ATOM 20971 C CA . SER A 1 74 ? 11.768 -11.886 -8.058 1.00 0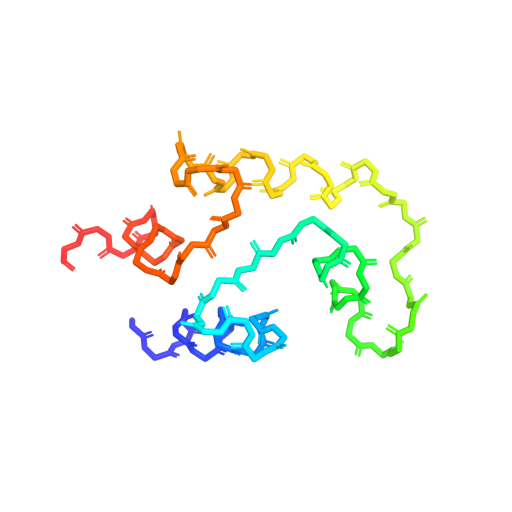.00 154 SER A CA 20
ATOM 20972 C C . SER A 1 74 ? 11.090 -12.245 -9.449 1.00 0.00 154 SER A C 20
ATOM 20973 O O . SER A 1 74 ? 11.743 -12.739 -10.372 1.00 0.00 154 SER A O 20
#

Foldseek 3Di:
DVVLCVVQVVQDDPRPFKRAPVSQQCVVPPDPRPPDPVCVSVVVVCLQDPPPPGIGGSVSNVCSVVVD

CATH classification: 1.10.238.10